Protein AF-0000000086678940 (afdb_homodimer)

Foldseek 3Di:
DDPVLLVQLLVQLLVCQQPAAAFLGLQVLLVSLQVLLVVLPFDWDAQQLHGKIKTKDALADWFEEEEEAERHWAQDQFDQPDPSHHHDRTGNLFCSSLQSSLLSSLSSVCSVPSLWFHGMYMYMHFGDFVVLCGVVSNVVSPVCNPRNQGQAYEYETAWAAEFLFKEAEAFFAEKKKWKKKKKFFKAKDFQVCVVRIGACVVLVVVLVVVLCVVAPCPPPPPLAKHKAWDDKDFDDDPGMGGGMMMTMMMIIGSDPVSNVVSLVVSQVSSQVSSVVSVGVDGMDMDGPHIAHTDTADVVLQVLLLVLLCVVRNPVRYYYDHHYHHDGSQCVSCVVVNHGYGYMYGYFDYPVRLVPQDDPDPVSSSVRDDTRPDSNRDGPNSSRSVSSSSSSNSSVRSRTGTNPPPPPDD/DDPVLLVQLLVQLLVCQQPAAAFLGLQVLLVSLQVLLVVLPFDWDAQQLHGKIKTKDALADWFEEEEEAERHWAQDQADQPDPSHHHDRTGNLFCSSLQSSLLSSLSSVCSVPSLWFHGMYMYMHFGDFVVLCGLVSNVVSPVCNPRNQGQAYEYETAWAAEFLFKEFEAFFAEKKKWKKKKKFFKAKDFQVCVVRIGACVVLVVVLVVVLCVVAPQPPPPPLQKHKAWDDKDFDDDPGMGGGMMMTMMMIIGSDPVSNVVSLVVSQVSSQVSSVVSVGVDGMDMDGPHIAHTDTADVVLQVLLLVLLCVQRNPVRYYYDHHYHHDGSQCVSCVVVNHGYGYMYGYFDYPVRLVPQDDPDDVSSSVRDDTRPDSNRDGPNSSRSVSSSSSSNSSVRSRTGTNPPPPPDD

Secondary structure (DSSP, 8-state):
--HHHHHHHHHHHHHHHHS---TT--HHHHHHHHHHHHHTT-EEEEEETTTEEEEEEEESSS-EEEEEEE---BS----S--TT---SS-B-TTSHHHHHHHHHHHHHHHHHTGGGEEEEEEEEEES-TTTT-HHHHHHHTTHHHHS---SEEEEEEEEEEETT-EEEESSEEEEEEEEEEEEEE-B-EETT-GGG-B-HHHHHHHHHHHHHHHS-SS--TTT-EEEEEEEEEE-S-TTEE-SEEEEEEEEEESSHHHHHHHHHHHHHHHHHHHHHHT-SSPPEEEEEEEEPPEE--HHHHHHHHHHHHHHH-GGGEEEE--EEEE-SGGGGGTTS-S-EEEEEEEEE-HHHHHHS--SSHHHHHTTSPPTT-TT----HHHHHHHHHHHHHHHHHHHSEE--------/--HHHHHHHHHHHHHHHHS---TT--HHHHHHHHHHHHHTT-EEEEEETTTEEEEEEEESSS-EEEEEEE---BS----S--TT---SS-B-TTSHHHHHHHHHHHHHHHHHTGGGEEEEEEEEEES-TTTT-HHHHHHHTTHHHHS---SEEEEEEEEEEETT-EEEESSEEEEEEEEEEEEEE-B-EETT-GGG-B-HHHHHHHHHHHHHHHS-SS--TTT-EEEEEEEEEE-SSTTEE-SEEEEEEEEEESSHHHHHHHHHHHHHHHHHHHHHHT-SSPPEEEEEEEEPPEE--HHHHHHHHHHHHHHH-GGGEEEE--EEEE-SGGGGGTTS-S-EEEEEEEEE-HHHHHHS--SSHHHHHTTSPPTT-TT----HHHHHHHHHHHHHHHHHHHSEE--------

Solvent-accessible surface area (backbone atoms only — not comparable to full-atom values): 39974 Å² total; per-residue (Å²): 130,58,79,65,56,53,48,57,28,48,51,47,23,47,53,40,31,42,55,39,26,42,59,85,54,25,58,68,52,30,50,54,52,42,51,52,34,38,76,37,64,24,55,62,45,69,60,41,34,60,46,7,26,41,25,39,41,77,42,66,76,66,41,31,40,30,41,47,28,38,50,30,25,39,86,35,55,51,64,59,79,51,96,55,56,24,85,53,61,27,17,42,25,64,38,24,35,50,39,38,22,16,50,44,42,26,46,34,53,49,54,74,40,52,81,46,37,27,8,31,42,37,41,31,38,36,26,17,48,90,68,41,47,14,52,61,34,24,51,73,63,30,48,46,73,75,73,46,70,39,64,28,38,37,38,66,40,66,39,60,40,52,39,61,29,36,33,42,42,71,51,46,39,26,4,12,35,40,30,39,42,35,38,37,36,28,33,44,39,50,54,74,41,65,89,69,39,37,66,19,60,65,56,52,23,50,44,52,52,50,51,45,69,76,35,44,84,71,58,56,78,79,78,48,50,50,62,41,75,7,22,37,42,24,48,86,40,32,61,32,31,25,42,37,23,38,39,25,23,31,39,29,13,68,39,63,68,52,39,52,50,50,53,50,51,52,52,51,52,48,50,50,51,40,60,75,69,62,41,80,47,80,61,48,76,41,76,77,36,64,34,53,35,25,53,34,31,68,69,64,33,48,44,28,48,51,34,43,28,73,72,65,34,63,91,33,48,39,81,41,77,60,38,73,46,68,51,30,68,38,60,74,22,64,83,74,69,22,43,31,33,66,37,33,28,16,19,29,36,68,68,59,55,69,69,28,59,57,96,46,73,70,48,25,46,71,54,45,62,36,72,60,31,44,48,38,65,61,32,63,66,56,21,40,52,41,46,16,49,47,52,39,36,33,52,53,56,64,32,40,71,43,73,79,76,73,69,81,124,130,59,79,63,58,53,48,57,27,49,50,47,24,46,55,39,32,42,56,41,26,42,59,86,55,26,59,67,52,32,50,53,52,42,50,50,35,38,76,34,63,26,55,61,46,69,60,41,34,60,46,6,27,40,24,39,40,77,42,66,74,64,41,31,41,31,40,47,29,39,49,28,24,37,88,35,55,52,63,60,79,51,96,56,54,25,85,53,62,28,17,42,26,65,38,23,34,49,39,39,21,16,50,44,41,27,48,33,52,50,52,75,41,52,80,46,38,26,8,29,41,36,41,33,38,36,26,18,47,90,67,39,46,15,51,60,35,24,50,73,64,31,47,48,73,74,73,46,69,40,64,27,38,37,38,67,41,66,38,59,40,51,40,63,29,36,34,40,42,71,52,47,40,25,4,12,36,41,31,38,42,36,39,40,37,28,35,42,39,49,54,74,41,64,90,68,39,36,65,19,59,64,54,52,24,50,44,53,52,49,49,45,68,77,36,44,84,70,60,55,79,78,75,49,52,49,63,41,74,6,20,36,43,25,48,86,40,34,60,32,31,23,43,38,24,37,38,23,24,30,39,27,13,68,40,63,66,52,39,52,50,49,54,50,50,52,53,50,52,48,49,49,52,41,58,76,68,61,41,80,47,80,61,48,77,42,76,78,36,64,33,54,37,24,55,34,31,67,68,63,34,49,43,30,49,50,33,43,28,73,72,64,33,63,90,32,47,38,82,41,77,60,38,73,45,70,51,30,67,36,59,74,24,64,82,74,69,22,42,32,33,66,37,34,27,16,19,29,35,71,68,58,55,69,70,28,59,58,95,45,72,70,48,26,46,72,53,46,60,36,73,63,31,44,48,38,66,62,32,62,66,56,21,42,52,39,45,16,49,47,50,38,37,34,51,54,55,66,31,40,72,46,72,80,74,71,69,80,124

Radius of gyration: 35.98 Å; Cα contacts (8 Å, |Δi|>4): 2062; chains: 2; bounding box: 59×134×80 Å

Nearest PDB structures (foldseek):
  6slf-assembly1_A  TM=8.882E-01  e=1.489E-43  Corynebacterium striatum
  1xmb-assembly1_A  TM=8.512E-01  e=3.843E-33  Arabidopsis thaliana
  4ewt-assembly1_D  TM=8.447E-01  e=2.244E-33  Staphylococcus aureus subsp. aureus COL
  4ewt-assembly1_B  TM=8.289E-01  e=4.073E-31  Staphylococcus aureus subsp. aureus COL
  2rb7-assembly1_B  TM=7.339E-01  e=3.175E-19  Oleidesulfovibrio alaskensis G20

Organism: NCBI:txid175570

Sequence (818 aa):
MTGSMSGDMLELYVDLHRHPELSGAEERTAARVGGALDRAGFAVTSRVGGHGVVGRLRNGDGPVVLLRAELDALPVRERTGLPYASTGPAMHACGHDLHLAALCGAAEALSRSRDRWRGTVVAVGQPAEETLTGAAAMLADGLYTRWGRPDAALAQHLGPFPAGWVAHARDTVTAGSAWLAVTVFGRGGHAGLPGAVSNPIPVAAAIVTRLGELFPAEPSTSDGVVLTIGAVRAGDRANVVADRATIRLTVRSLDSAALDRAVATVDAAVREICAAAGSPAEPEIVVTTRSAPGVNEPLAAERVRAAHVATFGAARVLPVPPSMATEDFPLFGADATVPTVYWAVGSVSAAAWTRAPGADFVEKLRSVPVNHSPEFAPDPVPTLRTATTAMLAGARALLDSLEETETPTMTGSMSGDMLELYVDLHRHPELSGAEERTAARVGGALDRAGFAVTSRVGGHGVVGRLRNGDGPVVLLRAELDALPVRERTGLPYASTGPAMHACGHDLHLAALCGAAEALSRSRDRWRGTVVAVGQPAEETLTGAAAMLADGLYTRWGRPDAALAQHLGPFPAGWVAHARDTVTAGSAWLAVTVFGRGGHAGLPGAVSNPIPVAAAIVTRLGELFPAEPSTSDGVVLTIGAVRAGDRANVVADRATIRLTVRSLDSAALDRAVATVDAAVREICAAAGSPAEPEIVVTTRSAPGVNEPLAAERVRAAHVATFGAARVLPVPPSMATEDFPLFGADATVPTVYWAVGSVSAAAWTRAPGADFVEKLRSVPVNHSPEFAPDPVPTLRTATTAMLAGARALLDSLEETETPT

InterPro domains:
  IPR002933 Peptidase M20 [PF01546] (66-352)
  IPR011650 Peptidase M20, dimerisation domain [PF07687] (175-274)
  IPR017439 Amidohydrolase [PIRSF005962] (9-343)
  IPR017439 Amidohydrolase [PTHR11014] (9-380)
  IPR017439 Amidohydrolase [TIGR01891] (11-334)
  IPR036264 Bacterial exopeptidase dimerisation domain [SSF55031] (176-286)

Structure (mmCIF, N/CA/C/O backbone):
data_AF-0000000086678940-model_v1
#
loop_
_entity.id
_entity.type
_entity.pdbx_description
1 polymer 'Hippurate hydrolase'
#
loop_
_atom_site.group_PDB
_atom_site.id
_atom_site.type_symbol
_atom_site.label_atom_id
_atom_site.label_alt_id
_atom_site.label_comp_id
_atom_site.label_asym_id
_atom_site.label_entity_id
_atom_site.label_seq_id
_atom_site.pdbx_PDB_ins_code
_atom_site.Cartn_x
_atom_site.Cartn_y
_atom_site.Cartn_z
_atom_site.occupancy
_atom_site.B_iso_or_equiv
_atom_site.auth_seq_id
_atom_site.auth_comp_id
_atom_site.auth_asym_id
_atom_site.auth_atom_id
_atom_site.pdbx_PDB_model_num
ATOM 1 N N . MET A 1 1 ? 16.484 -37.625 -32.375 1 43.75 1 MET A N 1
ATOM 2 C CA . MET A 1 1 ? 16.266 -36.219 -32.656 1 43.75 1 MET A CA 1
ATOM 3 C C . MET A 1 1 ? 17.297 -35.688 -33.656 1 43.75 1 MET A C 1
ATOM 5 O O . MET A 1 1 ? 18.5 -35.781 -33.438 1 43.75 1 MET A O 1
ATOM 9 N N . THR A 1 2 ? 16.828 -35.375 -34.781 1 45.16 2 THR A N 1
ATOM 10 C CA . THR A 1 2 ? 17.766 -34.969 -35.844 1 45.16 2 THR A CA 1
ATOM 11 C C . THR A 1 2 ? 18.438 -33.656 -35.5 1 45.16 2 THR A C 1
ATOM 13 O O . THR A 1 2 ? 17.922 -32.875 -34.719 1 45.16 2 THR A O 1
ATOM 16 N N . GLY A 1 3 ? 19.719 -33.562 -35.875 1 43.53 3 GLY A N 1
ATOM 17 C CA . GLY A 1 3 ? 20.594 -32.406 -35.719 1 43.53 3 GLY A CA 1
ATOM 18 C C . GLY A 1 3 ? 19.859 -31.094 -35.906 1 43.53 3 GLY A C 1
ATOM 19 O O . GLY A 1 3 ? 20.109 -30.156 -35.125 1 43.53 3 GLY A O 1
ATOM 20 N N . SER A 1 4 ? 18.938 -30.953 -36.844 1 44.16 4 SER A N 1
ATOM 21 C CA . SER A 1 4 ? 18.219 -29.734 -37.188 1 44.16 4 SER A CA 1
ATOM 22 C C . SER A 1 4 ? 17.188 -29.375 -36.125 1 44.16 4 SER A C 1
ATOM 24 O O . SER A 1 4 ? 17 -28.203 -35.812 1 44.16 4 SER A O 1
ATOM 26 N N . MET A 1 5 ? 16.438 -30.375 -35.562 1 53.38 5 MET A N 1
ATOM 27 C CA . MET A 1 5 ? 15.391 -30.141 -34.594 1 53.38 5 MET A CA 1
ATOM 28 C C . MET A 1 5 ? 15.961 -29.484 -33.312 1 53.38 5 MET A C 1
ATOM 30 O O . MET A 1 5 ? 15.359 -28.562 -32.781 1 53.38 5 MET A O 1
ATOM 34 N N . SER A 1 6 ? 17.141 -29.844 -33.25 1 66.12 6 SER A N 1
ATOM 35 C CA . SER A 1 6 ? 17.812 -29.344 -32.062 1 66.12 6 SER A CA 1
ATOM 36 C C . SER A 1 6 ? 18.141 -27.859 -32.188 1 66.12 6 SER A C 1
ATOM 38 O O . SER A 1 6 ? 17.953 -27.078 -31.266 1 66.12 6 SER A O 1
ATOM 40 N N . GLY A 1 7 ? 18.359 -27.484 -33.5 1 77.19 7 GLY A N 1
ATOM 41 C CA . GLY A 1 7 ? 18.75 -26.109 -33.688 1 77.19 7 GLY A CA 1
ATOM 42 C C . GLY A 1 7 ? 17.578 -25.141 -33.594 1 77.19 7 GLY A C 1
ATOM 43 O O . GLY A 1 7 ? 17.688 -24.094 -32.938 1 77.19 7 GLY A O 1
ATOM 44 N N . ASP A 1 8 ? 16.453 -25.547 -34.219 1 88.19 8 ASP A N 1
ATOM 45 C CA . ASP A 1 8 ? 15.266 -24.688 -34.219 1 88.19 8 ASP A CA 1
ATOM 46 C C . ASP A 1 8 ? 14.695 -24.547 -32.812 1 88.19 8 ASP A C 1
ATOM 48 O O . ASP A 1 8 ? 14.273 -23.453 -32.438 1 88.19 8 ASP A O 1
ATOM 52 N N . MET A 1 9 ? 14.742 -25.609 -32.125 1 93.25 9 MET A N 1
ATOM 53 C CA . MET A 1 9 ? 14.242 -25.578 -30.75 1 93.25 9 MET A CA 1
ATOM 54 C C . MET A 1 9 ? 15.117 -24.672 -29.875 1 93.25 9 MET A C 1
ATOM 56 O O . MET A 1 9 ? 14.602 -23.906 -29.062 1 93.25 9 MET A O 1
ATOM 60 N N . LEU A 1 10 ? 16.375 -24.812 -30.094 1 95.81 10 LEU A N 1
ATOM 61 C CA . LEU A 1 10 ? 17.312 -24.016 -29.312 1 95.81 10 LEU A CA 1
ATOM 62 C C . LEU A 1 10 ? 17.156 -22.531 -29.641 1 95.81 10 LEU A C 1
ATOM 64 O O . LEU A 1 10 ? 17.203 -21.672 -28.75 1 95.81 10 LEU A O 1
ATOM 68 N N . GLU A 1 11 ? 16.969 -22.25 -30.922 1 96.69 11 GLU A N 1
ATOM 69 C CA . GLU A 1 11 ? 16.75 -20.875 -31.344 1 96.69 11 GLU A CA 1
ATOM 70 C C . GLU A 1 11 ? 15.477 -20.297 -30.719 1 96.69 11 GLU A C 1
ATOM 72 O O . GLU A 1 11 ? 15.453 -19.156 -30.281 1 96.69 11 GLU A O 1
ATOM 77 N N . LEU A 1 12 ? 14.438 -21.062 -30.75 1 97.88 12 LEU A N 1
ATOM 78 C CA . LEU A 1 12 ? 13.188 -20.625 -30.141 1 97.88 12 LEU A CA 1
ATOM 79 C C . LEU A 1 12 ? 13.359 -20.375 -28.656 1 97.88 12 LEU A C 1
ATOM 81 O O . LEU A 1 12 ? 12.906 -19.359 -28.125 1 97.88 12 LEU A O 1
ATOM 85 N N . TYR A 1 13 ? 14.039 -21.281 -27.969 1 98 13 TYR A N 1
ATOM 86 C CA . TYR A 1 13 ? 14.305 -21.141 -26.531 1 98 13 TYR A CA 1
ATOM 87 C C . TYR A 1 13 ? 15.031 -19.828 -26.25 1 98 13 TYR A C 1
ATOM 89 O O . TYR A 1 13 ? 14.586 -19.047 -25.406 1 98 13 TYR A O 1
ATOM 97 N N . VAL A 1 14 ? 16.047 -19.641 -26.984 1 97.94 14 VAL A N 1
ATOM 98 C CA . VAL A 1 14 ? 16.875 -18.469 -26.75 1 97.94 14 VAL A CA 1
ATOM 99 C C . VAL A 1 14 ? 16.078 -17.203 -27.047 1 97.94 14 VAL A C 1
ATOM 101 O O . VAL A 1 14 ? 16.172 -16.234 -26.297 1 97.94 14 VAL A O 1
ATOM 104 N N . ASP A 1 15 ? 15.359 -17.234 -28.109 1 98.12 15 ASP A N 1
ATOM 105 C CA . ASP A 1 15 ? 14.539 -16.078 -28.469 1 98.12 15 ASP A CA 1
ATOM 106 C C . ASP A 1 15 ? 13.523 -15.758 -27.375 1 98.12 15 ASP A C 1
ATOM 108 O O . ASP A 1 15 ? 13.375 -14.594 -26.984 1 98.12 15 ASP A O 1
ATOM 112 N N . LEU A 1 16 ? 12.797 -16.766 -26.875 1 98.5 16 LEU A N 1
ATOM 113 C CA . LEU A 1 16 ? 11.789 -16.562 -25.828 1 98.5 16 LEU A CA 1
ATOM 114 C C . LEU A 1 16 ? 12.445 -16.109 -24.531 1 98.5 16 LEU A C 1
ATOM 116 O O . LEU A 1 16 ? 11.891 -15.273 -23.812 1 98.5 16 LEU A O 1
ATOM 120 N N . HIS A 1 17 ? 13.578 -16.672 -24.219 1 98.38 17 HIS A N 1
ATOM 121 C CA . HIS A 1 17 ? 14.305 -16.312 -23 1 98.38 17 HIS A CA 1
ATOM 122 C C . HIS A 1 17 ? 14.688 -14.836 -22.984 1 98.38 17 HIS A C 1
ATOM 124 O O . HIS A 1 17 ? 14.57 -14.164 -21.969 1 98.38 17 HIS A O 1
ATOM 130 N N . ARG A 1 18 ? 15.07 -14.359 -24.109 1 97.88 18 ARG A N 1
ATOM 131 C CA . ARG A 1 18 ? 15.539 -12.984 -24.266 1 97.88 18 ARG A CA 1
ATOM 132 C C . ARG A 1 18 ? 14.383 -12 -24.156 1 97.88 18 ARG A C 1
ATOM 134 O O . ARG A 1 18 ? 14.586 -10.828 -23.828 1 97.88 18 ARG A O 1
ATOM 141 N N . HIS A 1 19 ? 13.203 -12.477 -24.469 1 98.31 19 HIS A N 1
ATOM 142 C CA . HIS A 1 19 ? 12.062 -11.562 -24.578 1 98.31 19 HIS A CA 1
ATOM 143 C C . HIS A 1 19 ? 10.883 -12.047 -23.734 1 98.31 19 HIS A C 1
ATOM 145 O O . HIS A 1 19 ? 9.805 -12.297 -24.266 1 98.31 19 HIS A O 1
ATOM 151 N N . PRO A 1 20 ? 11.109 -12.094 -22.469 1 98.25 20 PRO A N 1
ATOM 152 C CA . PRO A 1 20 ? 10.039 -12.578 -21.594 1 98.25 20 PRO A CA 1
ATOM 153 C C . PRO A 1 20 ? 8.859 -11.609 -21.5 1 98.25 20 PRO A C 1
ATOM 155 O O . PRO A 1 20 ? 9.062 -10.391 -21.516 1 98.25 20 PRO A O 1
ATOM 158 N N . GLU A 1 21 ? 7.629 -12.133 -21.453 1 98.38 21 GLU A N 1
ATOM 159 C CA . GLU A 1 21 ? 6.41 -11.344 -21.266 1 98.38 21 GLU A CA 1
ATOM 160 C C . GLU A 1 21 ? 5.609 -11.844 -20.062 1 98.38 21 GLU A C 1
ATOM 162 O O . GLU A 1 21 ? 5.457 -13.047 -19.875 1 98.38 21 GLU A O 1
ATOM 167 N N . LEU A 1 22 ? 5.125 -10.93 -19.297 1 96.44 22 LEU A N 1
ATOM 168 C CA . LEU A 1 22 ? 4.414 -11.25 -18.062 1 96.44 22 LEU A CA 1
ATOM 169 C C . LEU A 1 22 ? 3.031 -11.812 -18.359 1 96.44 22 LEU A C 1
ATOM 171 O O . LEU A 1 22 ? 2.555 -11.734 -19.5 1 96.44 22 LEU A O 1
ATOM 175 N N . SER A 1 23 ? 2.416 -12.391 -17.312 1 96.19 23 SER A N 1
ATOM 176 C CA . SER A 1 23 ? 1.053 -12.906 -17.422 1 96.19 23 SER A CA 1
ATOM 177 C C . SER A 1 23 ? 0.101 -11.844 -17.953 1 96.19 23 SER A C 1
ATOM 179 O O . SER A 1 23 ? 0.079 -10.711 -17.469 1 96.19 23 SER A O 1
ATOM 181 N N . GLY A 1 24 ? -0.571 -12.234 -18.969 1 96.19 24 GLY A N 1
ATOM 182 C CA . GLY A 1 24 ? -1.558 -11.344 -19.562 1 96.19 24 GLY A CA 1
ATOM 183 C C . GLY A 1 24 ? -0.981 -10.438 -20.625 1 96.19 24 GLY A C 1
ATOM 184 O O . GLY A 1 24 ? -1.717 -9.703 -21.281 1 96.19 24 GLY A O 1
ATOM 185 N N . ALA A 1 25 ? 0.267 -10.516 -20.875 1 97.69 25 ALA A N 1
ATOM 186 C CA . ALA A 1 25 ? 0.913 -9.695 -21.891 1 97.69 25 ALA A CA 1
ATOM 187 C C . ALA A 1 25 ? 1.754 -10.547 -22.844 1 97.69 25 ALA A C 1
ATOM 189 O O . ALA A 1 25 ? 2.762 -10.078 -23.375 1 97.69 25 ALA A O 1
ATOM 190 N N . GLU A 1 26 ? 1.382 -11.766 -23.062 1 98.5 26 GLU A N 1
ATOM 191 C CA . GLU A 1 26 ? 2.221 -12.734 -23.75 1 98.5 26 GLU A CA 1
ATOM 192 C C . GLU A 1 26 ? 2.004 -12.672 -25.266 1 98.5 26 GLU A C 1
ATOM 194 O O . GLU A 1 26 ? 1.954 -13.711 -25.922 1 98.5 26 GLU A O 1
ATOM 199 N N . GLU A 1 27 ? 1.842 -11.531 -25.859 1 98.38 27 GLU A N 1
ATOM 200 C CA . GLU A 1 27 ? 1.496 -11.398 -27.266 1 98.38 27 GLU A CA 1
ATOM 201 C C . GLU A 1 27 ? 2.609 -11.93 -28.156 1 98.38 27 GLU A C 1
ATOM 203 O O . GLU A 1 27 ? 2.359 -12.75 -29.047 1 98.38 27 GLU A O 1
ATOM 208 N N . ARG A 1 28 ? 3.814 -11.477 -28 1 98.69 28 ARG A N 1
ATOM 209 C CA . ARG A 1 28 ? 4.938 -11.898 -28.828 1 98.69 28 ARG A CA 1
ATOM 210 C C . ARG A 1 28 ? 5.234 -13.383 -28.641 1 98.69 28 ARG A C 1
ATOM 212 O O . ARG A 1 28 ? 5.469 -14.102 -29.609 1 98.69 28 ARG A O 1
ATOM 219 N N . THR A 1 29 ? 5.277 -13.812 -27.375 1 98.75 29 THR A N 1
ATOM 220 C CA . THR A 1 29 ? 5.543 -15.219 -27.078 1 98.75 29 THR A CA 1
ATOM 221 C C . THR A 1 29 ? 4.52 -16.125 -27.766 1 98.75 29 THR A C 1
ATOM 223 O O . THR A 1 29 ? 4.887 -17.109 -28.406 1 98.75 29 THR A O 1
ATOM 226 N N . ALA A 1 30 ? 3.273 -15.742 -27.688 1 98.88 30 ALA A N 1
ATOM 227 C CA . ALA A 1 30 ? 2.201 -16.5 -28.328 1 98.88 30 ALA A CA 1
ATOM 228 C C . ALA A 1 30 ? 2.404 -16.594 -29.828 1 98.88 30 ALA A C 1
ATOM 230 O O . ALA A 1 30 ? 2.221 -17.641 -30.438 1 98.88 30 ALA A O 1
ATOM 231 N N . ALA A 1 31 ? 2.768 -15.477 -30.422 1 98.81 31 ALA A N 1
ATOM 232 C CA . ALA A 1 31 ? 2.979 -15.422 -31.875 1 98.81 31 ALA A CA 1
ATOM 233 C C . ALA A 1 31 ? 4.113 -16.344 -32.281 1 98.81 31 ALA A C 1
ATOM 235 O O . ALA A 1 31 ? 4.02 -17.031 -33.312 1 98.81 31 ALA A O 1
ATOM 236 N N . ARG A 1 32 ? 5.188 -16.328 -31.531 1 98.69 32 ARG A N 1
ATOM 237 C CA . ARG A 1 32 ? 6.34 -17.172 -31.844 1 98.69 32 ARG A CA 1
ATOM 238 C C . ARG A 1 32 ? 5.98 -18.641 -31.75 1 98.69 32 ARG A C 1
ATOM 240 O O . ARG A 1 32 ? 6.375 -19.438 -32.594 1 98.69 32 ARG A O 1
ATOM 247 N N . VAL A 1 33 ? 5.262 -19.031 -30.734 1 98.56 33 VAL A N 1
ATOM 248 C CA . VAL A 1 33 ? 4.863 -20.422 -30.531 1 98.56 33 VAL A CA 1
ATOM 249 C C . VAL A 1 33 ? 3.877 -20.844 -31.625 1 98.56 33 VAL A C 1
ATOM 251 O O . VAL A 1 33 ? 4.004 -21.922 -32.188 1 98.56 33 VAL A O 1
ATOM 254 N N . GLY A 1 34 ? 2.904 -19.969 -31.875 1 98.69 34 GLY A N 1
ATOM 255 C CA . GLY A 1 34 ? 1.979 -20.25 -32.969 1 98.69 34 GLY A CA 1
ATOM 256 C C . GLY A 1 34 ? 2.67 -20.453 -34.312 1 98.69 34 GLY A C 1
ATOM 257 O O . GLY A 1 34 ? 2.316 -21.359 -35.062 1 98.69 34 GLY A O 1
ATOM 258 N N . GLY A 1 35 ? 3.59 -19.562 -34.594 1 98.56 35 GLY A N 1
ATOM 259 C CA . GLY A 1 35 ? 4.359 -19.688 -35.844 1 98.56 35 GLY A CA 1
ATOM 260 C C . GLY A 1 35 ? 5.113 -21 -35.938 1 98.56 35 GLY A C 1
ATOM 261 O O . GLY A 1 35 ? 5.148 -21.625 -37 1 98.56 35 GLY A O 1
ATOM 262 N N . ALA A 1 36 ? 5.754 -21.406 -34.844 1 98.19 36 ALA A N 1
ATOM 263 C CA . ALA A 1 36 ? 6.492 -22.656 -34.812 1 98.19 36 ALA A CA 1
ATOM 264 C C . ALA A 1 36 ? 5.562 -23.844 -35.031 1 98.19 36 ALA A C 1
ATOM 266 O O . ALA A 1 36 ? 5.902 -24.766 -35.781 1 98.19 36 ALA A O 1
ATOM 267 N N . LEU A 1 37 ? 4.418 -23.875 -34.375 1 98.44 37 LEU A N 1
ATOM 268 C CA . LEU A 1 37 ? 3.445 -24.938 -34.531 1 98.44 37 LEU A CA 1
ATOM 269 C C . LEU A 1 37 ? 2.906 -24.969 -35.969 1 98.44 37 LEU A C 1
ATOM 271 O O . LEU A 1 37 ? 2.709 -26.047 -36.531 1 98.44 37 LEU A O 1
ATOM 275 N N . ASP A 1 38 ? 2.686 -23.797 -36.531 1 98.5 38 ASP A N 1
ATOM 276 C CA . ASP A 1 38 ? 2.221 -23.703 -37.906 1 98.5 38 ASP A CA 1
ATOM 277 C C . ASP A 1 38 ? 3.234 -24.312 -38.875 1 98.5 38 ASP A C 1
ATOM 279 O O . ASP A 1 38 ? 2.865 -25.078 -39.75 1 98.5 38 ASP A O 1
ATOM 283 N N . ARG A 1 39 ? 4.457 -23.984 -38.719 1 97.31 39 ARG A N 1
ATOM 284 C CA . ARG A 1 39 ? 5.52 -24.531 -39.562 1 97.31 39 ARG A CA 1
ATOM 285 C C . ARG A 1 39 ? 5.602 -26.047 -39.406 1 97.31 39 ARG A C 1
ATOM 287 O O . ARG A 1 39 ? 5.992 -26.734 -40.375 1 97.31 39 ARG A O 1
ATOM 294 N N . ALA A 1 40 ? 5.234 -26.516 -38.25 1 96.94 40 ALA A N 1
ATOM 295 C CA . ALA A 1 40 ? 5.262 -27.953 -38 1 96.94 40 ALA A CA 1
ATOM 296 C C . ALA A 1 40 ? 4.035 -28.625 -38.594 1 96.94 40 ALA A C 1
ATOM 298 O O . ALA A 1 40 ? 3.896 -29.859 -38.531 1 96.94 40 ALA A O 1
ATOM 299 N N . GLY A 1 41 ? 3.084 -27.859 -39.125 1 97.75 41 GLY A N 1
ATOM 300 C CA . GLY A 1 41 ? 1.962 -28.453 -39.844 1 97.75 41 GLY A CA 1
ATOM 301 C C . GLY A 1 41 ? 0.689 -28.5 -39 1 97.75 41 GLY A C 1
ATOM 302 O O . GLY A 1 41 ? -0.302 -29.094 -39.406 1 97.75 41 GLY A O 1
ATOM 303 N N . PHE A 1 42 ? 0.669 -27.906 -37.906 1 98.56 42 PHE A N 1
ATOM 304 C CA . PHE A 1 42 ? -0.524 -27.844 -37.062 1 98.56 42 PHE A CA 1
ATOM 305 C C . PHE A 1 42 ? -1.479 -26.766 -37.531 1 98.56 42 PHE A C 1
ATOM 307 O O . PHE A 1 42 ? -1.043 -25.719 -38.031 1 98.56 42 PHE A O 1
ATOM 314 N N . ALA A 1 43 ? -2.779 -27 -37.438 1 98.69 43 ALA A N 1
ATOM 315 C CA . ALA A 1 43 ? -3.773 -25.938 -37.562 1 98.69 43 ALA A CA 1
ATOM 316 C C . ALA A 1 43 ? -3.822 -25.062 -36.312 1 98.69 43 ALA A C 1
ATOM 318 O O . ALA A 1 43 ? -4.32 -25.5 -35.281 1 98.69 43 ALA A O 1
ATOM 319 N N . VAL A 1 44 ? -3.398 -23.828 -36.5 1 98.81 44 VAL A N 1
ATOM 320 C CA . VAL A 1 44 ? -3.123 -23.016 -35.312 1 98.81 44 VAL A CA 1
ATOM 321 C C . VAL A 1 44 ? -4.223 -21.969 -35.125 1 98.81 44 VAL A C 1
ATOM 323 O O . VAL A 1 44 ? -4.668 -21.359 -36.094 1 98.81 44 VAL A O 1
ATOM 326 N N . THR A 1 45 ? -4.723 -21.797 -33.969 1 98.81 45 THR A N 1
ATOM 327 C CA . THR A 1 45 ? -5.605 -20.703 -33.562 1 98.81 45 THR A CA 1
ATOM 328 C C . THR A 1 45 ? -5 -19.938 -32.375 1 98.81 45 THR A C 1
ATOM 330 O O . THR A 1 45 ? -4.609 -20.531 -31.375 1 98.81 45 THR A O 1
ATOM 333 N N . SER A 1 46 ? -4.902 -18.641 -32.5 1 98.5 46 SER A N 1
ATOM 334 C CA . SER A 1 46 ? -4.379 -17.766 -31.438 1 98.5 46 SER A CA 1
ATOM 335 C C . SER A 1 46 ? -5.504 -17.109 -30.656 1 98.5 46 SER A C 1
ATOM 337 O O . SER A 1 46 ? -6.68 -17.25 -31.016 1 98.5 46 SER A O 1
ATOM 339 N N . ARG A 1 47 ? -5.215 -16.438 -29.562 1 97.94 47 ARG A N 1
ATOM 340 C CA . ARG A 1 47 ? -6.121 -15.648 -28.734 1 97.94 47 ARG A CA 1
ATOM 341 C C . ARG A 1 47 ? -7.234 -16.516 -28.156 1 97.94 47 ARG A C 1
ATOM 343 O O . ARG A 1 47 ? -8.414 -16.188 -28.281 1 97.94 47 ARG A O 1
ATOM 350 N N . VAL A 1 48 ? -6.883 -17.688 -27.656 1 98.44 48 VAL A N 1
ATOM 351 C CA . VAL A 1 48 ? -7.797 -18.562 -26.938 1 98.44 48 VAL A CA 1
ATOM 352 C C . VAL A 1 48 ? -7.621 -18.375 -25.422 1 98.44 48 VAL A C 1
ATOM 354 O O . VAL A 1 48 ? -6.605 -18.781 -24.859 1 98.44 48 VAL A O 1
ATOM 357 N N . GLY A 1 49 ? -8.648 -17.797 -24.766 1 97.81 49 GLY A N 1
ATOM 358 C CA . GLY A 1 49 ? -8.516 -17.484 -23.359 1 97.81 49 GLY A CA 1
ATOM 359 C C . GLY A 1 49 ? -7.477 -16.406 -23.078 1 97.81 49 GLY A C 1
ATOM 360 O O . GLY A 1 49 ? -6.672 -16.547 -22.156 1 97.81 49 GLY A O 1
ATOM 361 N N . GLY A 1 50 ? -7.465 -15.391 -23.891 1 97.75 50 GLY A N 1
ATOM 362 C CA . GLY A 1 50 ? -6.426 -14.375 -23.859 1 97.75 50 GLY A CA 1
ATOM 363 C C . GLY A 1 50 ? -5.387 -14.547 -24.938 1 97.75 50 GLY A C 1
ATOM 364 O O . GLY A 1 50 ? -5.719 -14.57 -26.125 1 97.75 50 GLY A O 1
ATOM 365 N N . HIS A 1 51 ? -4.188 -14.789 -24.516 1 98.44 51 HIS A N 1
ATOM 366 C CA . HIS A 1 51 ? -3.109 -14.93 -25.484 1 98.44 51 HIS A CA 1
ATOM 367 C C . HIS A 1 51 ? -2.834 -16.406 -25.797 1 98.44 51 HIS A C 1
ATOM 369 O O . HIS A 1 51 ? -1.805 -16.734 -26.391 1 98.44 51 HIS A O 1
ATOM 375 N N . GLY A 1 52 ? -3.703 -17.328 -25.312 1 98.69 52 GLY A N 1
ATOM 376 C CA . GLY A 1 52 ? -3.484 -18.75 -25.516 1 98.69 52 GLY A CA 1
ATOM 377 C C . GLY A 1 52 ? -3.395 -19.141 -26.984 1 98.69 52 GLY A C 1
ATOM 378 O O . GLY A 1 52 ? -4.012 -18.5 -27.828 1 98.69 52 GLY A O 1
ATOM 379 N N . VAL A 1 53 ? -2.629 -20.156 -27.297 1 98.81 53 VAL A N 1
ATOM 380 C CA . VAL A 1 53 ? -2.445 -20.703 -28.641 1 98.81 53 VAL A CA 1
ATOM 381 C C . VAL A 1 53 ? -2.85 -22.188 -28.656 1 98.81 53 VAL A C 1
ATOM 383 O O . VAL A 1 53 ? -2.537 -22.922 -27.734 1 98.81 53 VAL A O 1
ATOM 386 N N . VAL A 1 54 ? -3.605 -22.578 -29.656 1 98.88 54 VAL A N 1
ATOM 387 C CA . VAL A 1 54 ? -3.971 -23.984 -29.828 1 98.88 54 VAL A CA 1
ATOM 388 C C . VAL A 1 54 ? -3.57 -24.453 -31.219 1 98.88 54 VAL A C 1
ATOM 390 O O . VAL A 1 54 ? -3.92 -23.812 -32.219 1 98.88 54 VAL A O 1
ATOM 393 N N . GLY A 1 55 ? -2.764 -25.453 -31.297 1 98.81 55 GLY A N 1
ATOM 394 C CA . GLY A 1 55 ? -2.439 -26.141 -32.531 1 98.81 55 GLY A CA 1
ATOM 395 C C . GLY A 1 55 ? -2.949 -27.578 -32.594 1 98.81 55 GLY A C 1
ATOM 396 O O . GLY A 1 55 ? -2.699 -28.359 -31.656 1 98.81 55 GLY A O 1
ATOM 397 N N . ARG A 1 56 ? -3.611 -27.891 -33.625 1 98.75 56 ARG A N 1
ATOM 398 C CA . ARG A 1 56 ? -4.16 -29.234 -33.75 1 98.75 56 ARG A CA 1
ATOM 399 C C . ARG A 1 56 ? -3.578 -29.953 -34.938 1 98.75 56 ARG A C 1
ATOM 401 O O . ARG A 1 56 ? -3.459 -29.375 -36.031 1 98.75 56 ARG A O 1
ATOM 408 N N . LEU A 1 57 ? -3.148 -31.172 -34.781 1 98.5 57 LEU A N 1
ATOM 409 C CA . LEU A 1 57 ? -2.697 -32.062 -35.844 1 98.5 57 LEU A CA 1
ATOM 410 C C . LEU A 1 57 ? -3.477 -33.375 -35.812 1 98.5 57 LEU A C 1
ATOM 412 O O . LEU A 1 57 ? -3.328 -34.188 -34.875 1 98.5 57 LEU A O 1
ATOM 416 N N . ARG A 1 58 ? -4.254 -33.625 -36.781 1 97.75 58 ARG A N 1
ATOM 417 C CA . ARG A 1 58 ? -5.008 -34.844 -36.906 1 97.75 58 ARG A CA 1
ATOM 418 C C . ARG A 1 58 ? -4.234 -35.875 -37.75 1 97.75 58 ARG A C 1
ATOM 420 O O . ARG A 1 58 ? -3.67 -35.531 -38.781 1 97.75 58 ARG A O 1
ATOM 427 N N . ASN A 1 59 ? -4.129 -37.062 -37.281 1 97.62 59 ASN A N 1
ATOM 428 C CA . ASN A 1 59 ? -3.457 -38.156 -37.969 1 97.62 59 ASN A CA 1
ATOM 429 C C . ASN A 1 59 ? -4.297 -39.438 -37.938 1 97.62 59 ASN A C 1
ATOM 431 O O . ASN A 1 59 ? -3.826 -40.469 -37.469 1 97.62 59 ASN A O 1
ATOM 435 N N . GLY A 1 60 ? -5.555 -39.281 -38.375 1 95.62 60 GLY A N 1
ATOM 436 C CA . GLY A 1 60 ? -6.469 -40.406 -38.438 1 95.62 60 GLY A CA 1
ATOM 437 C C . GLY A 1 60 ? -7.324 -40.531 -37.188 1 95.62 60 GLY A C 1
ATOM 438 O O . GLY A 1 60 ? -7.395 -39.594 -36.375 1 95.62 60 GLY A O 1
ATOM 439 N N . ASP A 1 61 ? -8.094 -41.688 -37.094 1 95.06 61 ASP A N 1
ATOM 440 C CA . ASP A 1 61 ? -8.93 -41.938 -35.938 1 95.06 61 ASP A CA 1
ATOM 441 C C . ASP A 1 61 ? -8.078 -42.375 -34.75 1 95.06 61 ASP A C 1
ATOM 443 O O . ASP A 1 61 ? -6.961 -42.844 -34.906 1 95.06 61 ASP A O 1
ATOM 447 N N . GLY A 1 62 ? -8.594 -42.125 -33.594 1 95.69 62 GLY A N 1
ATOM 448 C CA . GLY A 1 62 ? -7.855 -42.5 -32.406 1 95.69 62 GLY A CA 1
ATOM 449 C C . GLY A 1 62 ? -7.961 -41.5 -31.281 1 95.69 62 GLY A C 1
ATOM 450 O O . GLY A 1 62 ? -8.805 -40.594 -31.328 1 95.69 62 GLY A O 1
ATOM 451 N N . PRO A 1 63 ? -7.121 -41.688 -30.344 1 97.31 63 PRO A N 1
ATOM 452 C CA . PRO A 1 63 ? -7.203 -40.812 -29.172 1 97.31 63 PRO A CA 1
ATOM 453 C C . PRO A 1 63 ? -6.77 -39.406 -29.453 1 97.31 63 PRO A C 1
ATOM 455 O O . PRO A 1 63 ? -6.012 -39.156 -30.391 1 97.31 63 PRO A O 1
ATOM 458 N N . VAL A 1 64 ? -7.281 -38.469 -28.672 1 97.38 64 VAL A N 1
ATOM 459 C CA . VAL A 1 64 ? -6.863 -37.062 -28.656 1 97.38 64 VAL A CA 1
ATOM 460 C C . VAL A 1 64 ? -5.977 -36.812 -27.453 1 97.38 64 VAL A C 1
ATOM 462 O O . VAL A 1 64 ? -6.387 -37.031 -26.312 1 97.38 64 VAL A O 1
ATOM 465 N N . VAL A 1 65 ? -4.773 -36.438 -27.656 1 98.38 65 VAL A N 1
ATOM 466 C CA . VAL A 1 65 ? -3.836 -36.125 -26.578 1 98.38 65 VAL A CA 1
ATOM 467 C C . VAL A 1 65 ? -3.484 -34.656 -26.594 1 98.38 65 VAL A C 1
ATOM 469 O O . VAL A 1 65 ? -3.061 -34.125 -27.625 1 98.38 65 VAL A O 1
ATOM 472 N N . LEU A 1 66 ? -3.734 -33.969 -25.469 1 98.75 66 LEU A N 1
ATOM 473 C CA . LEU A 1 66 ? -3.391 -32.562 -25.312 1 98.75 66 LEU A CA 1
ATOM 474 C C . LEU A 1 66 ? -2.018 -32.406 -24.672 1 98.75 66 LEU A C 1
ATOM 476 O O . LEU A 1 66 ? -1.71 -33.094 -23.672 1 98.75 66 LEU A O 1
ATOM 480 N N . LEU A 1 67 ? -1.132 -31.641 -25.25 1 98.88 67 LEU A N 1
ATOM 481 C CA . LEU A 1 67 ? 0.189 -31.297 -24.734 1 98.88 67 LEU A CA 1
ATOM 482 C C . LEU A 1 67 ? 0.254 -29.812 -24.359 1 98.88 67 LEU A C 1
ATOM 484 O O . LEU A 1 67 ? 0.045 -28.953 -25.219 1 98.88 67 LEU A O 1
ATOM 488 N N . ARG A 1 68 ? 0.604 -29.5 -23.078 1 98.81 68 ARG A N 1
ATOM 489 C CA . ARG A 1 68 ? 0.494 -28.125 -22.609 1 98.81 68 ARG A CA 1
ATOM 490 C C . ARG A 1 68 ? 1.855 -27.578 -22.188 1 98.81 68 ARG A C 1
ATOM 492 O O . ARG A 1 68 ? 2.633 -28.281 -21.531 1 98.81 68 ARG A O 1
ATOM 499 N N . ALA A 1 69 ? 2.182 -26.391 -22.547 1 98.81 69 ALA A N 1
ATOM 500 C CA . ALA A 1 69 ? 3.25 -25.547 -22.016 1 98.81 69 ALA A CA 1
ATOM 501 C C . ALA A 1 69 ? 2.744 -24.141 -21.719 1 98.81 69 ALA A C 1
ATOM 503 O O . ALA A 1 69 ? 1.648 -23.766 -22.141 1 98.81 69 ALA A O 1
ATOM 504 N N . GLU A 1 70 ? 3.465 -23.359 -20.969 1 98.5 70 GLU A N 1
ATOM 505 C CA . GLU A 1 70 ? 2.988 -22.078 -20.484 1 98.5 70 GLU A CA 1
ATOM 506 C C . GLU A 1 70 ? 3.693 -20.922 -21.188 1 98.5 70 GLU A C 1
ATOM 508 O O . GLU A 1 70 ? 4.891 -21 -21.469 1 98.5 70 GLU A O 1
ATOM 513 N N . LEU A 1 71 ? 3.027 -19.828 -21.375 1 98.75 71 LEU A N 1
ATOM 514 C CA . LEU A 1 71 ? 3.529 -18.719 -22.188 1 98.75 71 LEU A CA 1
ATOM 515 C C . LEU A 1 71 ? 4.246 -17.688 -21.312 1 98.75 71 LEU A C 1
ATOM 517 O O . LEU A 1 71 ? 5.16 -17 -21.781 1 98.75 71 LEU A O 1
ATOM 521 N N . ASP A 1 72 ? 3.832 -17.594 -20.078 1 98 72 ASP A N 1
ATOM 522 C CA . ASP A 1 72 ? 4.129 -16.359 -19.344 1 98 72 ASP A CA 1
ATOM 523 C C . ASP A 1 72 ? 5.465 -16.469 -18.609 1 98 72 ASP A C 1
ATOM 525 O O . ASP A 1 72 ? 5.984 -17.562 -18.422 1 98 72 ASP A O 1
ATOM 529 N N . ALA A 1 73 ? 6.016 -15.25 -18.344 1 97.19 73 ALA A N 1
ATOM 530 C CA . ALA A 1 73 ? 7.223 -15.094 -17.531 1 97.19 73 ALA A CA 1
ATOM 531 C C . ALA A 1 73 ? 6.898 -14.508 -16.156 1 97.19 73 ALA A C 1
ATOM 533 O O . ALA A 1 73 ? 5.738 -14.492 -15.742 1 97.19 73 ALA A O 1
ATOM 534 N N . LEU A 1 74 ? 7.965 -14.297 -15.406 1 92.88 74 LEU A N 1
ATOM 535 C CA . LEU A 1 74 ? 7.844 -13.781 -14.047 1 92.88 74 LEU A CA 1
ATOM 536 C C . LEU A 1 74 ? 8.445 -12.383 -13.945 1 92.88 74 LEU A C 1
ATOM 538 O O . LEU A 1 74 ? 9.383 -12.047 -14.672 1 92.88 74 LEU A O 1
ATOM 542 N N . PRO A 1 75 ? 7.93 -11.539 -13.086 1 89.19 75 PRO A N 1
ATOM 543 C CA . PRO A 1 75 ? 8.547 -10.234 -12.828 1 89.19 75 PRO A CA 1
ATOM 544 C C . PRO A 1 75 ? 9.812 -10.328 -11.984 1 89.19 75 PRO A C 1
ATOM 546 O O . PRO A 1 75 ? 9.852 -9.812 -10.867 1 89.19 75 PRO A O 1
ATOM 549 N N . VAL A 1 76 ? 10.781 -10.914 -12.469 1 87.38 76 VAL A N 1
ATOM 550 C CA . VAL A 1 76 ? 12.094 -11.117 -11.859 1 87.38 76 VAL A CA 1
ATOM 551 C C . VAL A 1 76 ? 13.18 -10.547 -12.766 1 87.38 76 VAL A C 1
ATOM 553 O O . VAL A 1 76 ? 13.195 -10.805 -13.977 1 87.38 76 VAL A O 1
ATOM 556 N N . ARG A 1 77 ? 14.047 -9.734 -12.18 1 91.12 77 ARG A N 1
ATOM 557 C CA . ARG A 1 77 ? 15.219 -9.281 -12.922 1 91.12 77 ARG A CA 1
ATOM 558 C C . ARG A 1 77 ? 16.281 -10.383 -12.992 1 91.12 77 ARG A C 1
ATOM 560 O O . ARG A 1 77 ? 16.781 -10.828 -11.961 1 91.12 77 ARG A O 1
ATOM 567 N N . GLU A 1 78 ? 16.703 -10.75 -14.195 1 94.38 78 GLU A N 1
ATOM 568 C CA . GLU A 1 78 ? 17.594 -11.891 -14.391 1 94.38 78 GLU A CA 1
ATOM 569 C C . GLU A 1 78 ? 19.031 -11.539 -13.992 1 94.38 78 GLU A C 1
ATOM 571 O O . GLU A 1 78 ? 19.531 -10.461 -14.328 1 94.38 78 GLU A O 1
ATOM 576 N N . ARG A 1 79 ? 19.688 -12.477 -13.219 1 93.69 79 ARG A N 1
ATOM 577 C CA . ARG A 1 79 ? 21.078 -12.312 -12.773 1 93.69 79 ARG A CA 1
ATOM 578 C C . ARG A 1 79 ? 21.906 -13.555 -13.078 1 93.69 79 ARG A C 1
ATOM 580 O O . ARG A 1 79 ? 22.734 -13.977 -12.266 1 93.69 79 ARG A O 1
ATOM 587 N N . THR A 1 80 ? 21.656 -14.242 -14.164 1 94.25 80 THR A N 1
ATOM 588 C CA . THR A 1 80 ? 22.312 -15.5 -14.492 1 94.25 80 THR A CA 1
ATOM 589 C C . THR A 1 80 ? 23.672 -15.25 -15.141 1 94.25 80 THR A C 1
ATOM 591 O O . THR A 1 80 ? 24.547 -16.109 -15.117 1 94.25 80 THR A O 1
ATOM 594 N N . GLY A 1 81 ? 23.766 -14.094 -15.828 1 94.44 81 GLY A N 1
ATOM 595 C CA . GLY A 1 81 ? 24.969 -13.797 -16.578 1 94.44 81 GLY A CA 1
ATOM 596 C C . GLY A 1 81 ? 25.031 -14.516 -17.922 1 94.44 81 GLY A C 1
ATOM 597 O O . GLY A 1 81 ? 26.016 -14.391 -18.641 1 94.44 81 GLY A O 1
ATOM 598 N N . LEU A 1 82 ? 24.047 -15.203 -18.312 1 95.69 82 LEU A N 1
ATOM 599 C CA . LEU A 1 82 ? 24 -15.891 -19.594 1 95.69 82 LEU A CA 1
ATOM 600 C C . LEU A 1 82 ? 24.094 -14.898 -20.75 1 95.69 82 LEU A C 1
ATOM 602 O O . LEU A 1 82 ? 23.641 -13.758 -20.641 1 95.69 82 LEU A O 1
ATOM 606 N N . PRO A 1 83 ? 24.656 -15.367 -21.859 1 95.75 83 PRO A N 1
ATOM 607 C CA . PRO A 1 83 ? 24.766 -14.469 -23 1 95.75 83 PRO A CA 1
ATOM 608 C C . PRO A 1 83 ? 23.406 -14.078 -23.578 1 95.75 83 PRO A C 1
ATOM 610 O O . PRO A 1 83 ? 23.297 -13.07 -24.281 1 95.75 83 PRO A O 1
ATOM 613 N N . TYR A 1 84 ? 22.375 -14.812 -23.312 1 96.88 84 TYR A N 1
ATOM 614 C CA . TYR A 1 84 ? 21.047 -14.523 -23.844 1 96.88 84 TYR A CA 1
ATOM 615 C C . TYR A 1 84 ? 20.094 -14.133 -22.719 1 96.88 84 TYR A C 1
ATOM 617 O O . TYR A 1 84 ? 18.875 -14.305 -22.828 1 96.88 84 TYR A O 1
ATOM 625 N N . ALA A 1 85 ? 20.641 -13.648 -21.641 1 97.38 85 ALA A N 1
ATOM 626 C CA . ALA A 1 85 ? 19.828 -13.211 -20.5 1 97.38 85 ALA A CA 1
ATOM 627 C C . ALA A 1 85 ? 18.922 -12.055 -20.891 1 97.38 85 ALA A C 1
ATOM 629 O O . ALA A 1 85 ? 19.297 -11.195 -21.703 1 97.38 85 ALA A O 1
ATOM 630 N N . SER A 1 86 ? 17.688 -12.117 -20.359 1 97.44 86 SER A N 1
ATOM 631 C CA . SER A 1 86 ? 16.812 -10.961 -20.531 1 97.44 86 SER A CA 1
ATOM 632 C C . SER A 1 86 ? 17.375 -9.734 -19.812 1 97.44 86 SER A C 1
ATOM 634 O O . SER A 1 86 ? 18.016 -9.867 -18.766 1 97.44 86 SER A O 1
ATOM 636 N N . THR A 1 87 ? 17.078 -8.484 -20.266 1 94.12 87 THR A N 1
ATOM 637 C CA . THR A 1 87 ? 17.625 -7.27 -19.672 1 94.12 87 THR A CA 1
ATOM 638 C C . THR A 1 87 ? 16.531 -6.465 -18.969 1 94.12 87 THR A C 1
ATOM 640 O O . THR A 1 87 ? 16.828 -5.523 -18.234 1 94.12 87 THR A O 1
ATOM 643 N N . GLY A 1 88 ? 15.359 -6.77 -19.156 1 93.38 88 GLY A N 1
ATOM 644 C CA . GLY A 1 88 ? 14.258 -6.039 -18.547 1 93.38 88 GLY A CA 1
ATOM 645 C C . GLY A 1 88 ? 13.852 -6.586 -17.188 1 93.38 88 GLY A C 1
ATOM 646 O O . GLY A 1 88 ? 14.602 -7.355 -16.578 1 93.38 88 GLY A O 1
ATOM 647 N N . PRO A 1 89 ? 12.734 -6.191 -16.641 1 92.88 89 PRO A N 1
ATOM 648 C CA . PRO A 1 89 ? 12.281 -6.551 -15.297 1 92.88 89 PRO A CA 1
ATOM 649 C C . PRO A 1 89 ? 11.617 -7.926 -15.25 1 92.88 89 PRO A C 1
ATOM 651 O O . PRO A 1 89 ? 11.109 -8.328 -14.195 1 92.88 89 PRO A O 1
ATOM 654 N N . ALA A 1 90 ? 11.617 -8.609 -16.422 1 95.38 90 ALA A N 1
ATOM 655 C CA . ALA A 1 90 ? 10.961 -9.914 -16.469 1 95.38 90 ALA A CA 1
ATOM 656 C C . ALA A 1 90 ? 11.938 -11 -16.891 1 95.38 90 ALA A C 1
ATOM 658 O O . ALA A 1 90 ? 12.945 -10.719 -17.547 1 95.38 90 ALA A O 1
ATOM 659 N N . MET A 1 91 ? 11.609 -12.203 -16.469 1 96.25 91 MET A N 1
ATOM 660 C CA . MET A 1 91 ? 12.461 -13.359 -16.766 1 96.25 91 MET A CA 1
ATOM 661 C C . MET A 1 91 ? 11.633 -14.641 -16.828 1 96.25 91 MET A C 1
ATOM 663 O O . MET A 1 91 ? 10.688 -14.82 -16.062 1 96.25 91 MET A O 1
ATOM 667 N N . HIS A 1 92 ? 12.016 -15.492 -17.719 1 97.25 92 HIS A N 1
ATOM 668 C CA . HIS A 1 92 ? 11.469 -16.844 -17.688 1 97.25 92 HIS A CA 1
ATOM 669 C C . HIS A 1 92 ? 12.156 -17.688 -16.609 1 97.25 92 HIS A C 1
ATOM 671 O O . HIS A 1 92 ? 12.727 -18.734 -16.922 1 97.25 92 HIS A O 1
ATOM 677 N N . ALA A 1 93 ? 11.953 -17.281 -15.422 1 94.06 93 ALA A N 1
ATOM 678 C CA . ALA A 1 93 ? 12.633 -17.906 -14.281 1 94.06 93 ALA A CA 1
ATOM 679 C C . ALA A 1 93 ? 11.945 -19.203 -13.875 1 94.06 93 ALA A C 1
ATOM 681 O O . ALA A 1 93 ? 12.422 -19.906 -12.984 1 94.06 93 ALA A O 1
ATOM 682 N N . CYS A 1 94 ? 10.859 -19.594 -14.531 1 94.56 94 CYS A N 1
ATOM 683 C CA . CYS A 1 94 ? 10.141 -20.812 -14.211 1 94.56 94 CYS A CA 1
ATOM 684 C C . CYS A 1 94 ? 10.367 -21.875 -15.273 1 94.56 94 CYS A C 1
ATOM 686 O O . CYS A 1 94 ? 9.875 -23 -15.148 1 94.56 94 CYS A O 1
ATOM 688 N N . GLY A 1 95 ? 11 -21.5 -16.406 1 97.25 95 GLY A N 1
ATOM 689 C CA . GLY A 1 95 ? 11.344 -22.469 -17.422 1 97.25 95 GLY A CA 1
ATOM 690 C C . GLY A 1 95 ? 10.305 -22.562 -18.531 1 97.25 95 GLY A C 1
ATOM 691 O O . GLY A 1 95 ? 10.398 -23.438 -19.406 1 97.25 95 GLY A O 1
ATOM 692 N N . HIS A 1 96 ? 9.328 -21.625 -18.547 1 98.62 96 HIS A N 1
ATOM 693 C CA . HIS A 1 96 ? 8.25 -21.719 -19.531 1 98.62 96 HIS A CA 1
ATOM 694 C C . HIS A 1 96 ? 8.789 -21.609 -20.953 1 98.62 96 HIS A C 1
ATOM 696 O O . HIS A 1 96 ? 8.25 -22.219 -21.875 1 98.62 96 HIS A O 1
ATOM 702 N N . ASP A 1 97 ? 9.852 -20.828 -21.109 1 98.56 97 ASP A N 1
ATOM 703 C CA . ASP A 1 97 ? 10.5 -20.703 -22.406 1 98.56 97 ASP A CA 1
ATOM 704 C C . ASP A 1 97 ? 10.992 -22.062 -22.906 1 98.56 97 ASP A C 1
ATOM 706 O O . ASP A 1 97 ? 10.75 -22.453 -24.047 1 98.56 97 ASP A O 1
ATOM 710 N N . LEU A 1 98 ? 11.594 -22.812 -22.047 1 98.31 98 LEU A N 1
ATOM 711 C CA . LEU A 1 98 ? 12.094 -24.125 -22.422 1 98.31 98 LEU A CA 1
ATOM 712 C C . LEU A 1 98 ? 10.945 -25.125 -22.609 1 98.31 98 LEU A C 1
ATOM 714 O O . LEU A 1 98 ? 10.984 -25.953 -23.5 1 98.31 98 LEU A O 1
ATOM 718 N N . HIS A 1 99 ? 9.906 -25.062 -21.75 1 98.75 99 HIS A N 1
ATOM 719 C CA . HIS A 1 99 ? 8.727 -25.891 -21.938 1 98.75 99 HIS A CA 1
ATOM 720 C C . HIS A 1 99 ? 8.133 -25.703 -23.328 1 98.75 99 HIS A C 1
ATOM 722 O O . HIS A 1 99 ? 7.773 -26.672 -24 1 98.75 99 HIS A O 1
ATOM 728 N N . LEU A 1 100 ? 8.047 -24.438 -23.719 1 98.81 100 LEU A N 1
ATOM 729 C CA . LEU A 1 100 ? 7.453 -24.078 -25 1 98.81 100 LEU A CA 1
ATOM 730 C C . LEU A 1 100 ? 8.305 -24.609 -26.156 1 98.81 100 LEU A C 1
ATOM 732 O O . LEU A 1 100 ? 7.777 -25.156 -27.125 1 98.81 100 LEU A O 1
ATOM 736 N N . ALA A 1 101 ? 9.57 -24.391 -26.047 1 98.56 101 ALA A N 1
ATOM 737 C CA . ALA A 1 101 ? 10.461 -24.891 -27.094 1 98.56 101 ALA A CA 1
ATOM 738 C C . ALA A 1 101 ? 10.359 -26.422 -27.219 1 98.56 101 ALA A C 1
ATOM 740 O O . ALA A 1 101 ? 10.328 -26.953 -28.312 1 98.56 101 ALA A O 1
ATOM 741 N N . ALA A 1 102 ? 10.32 -27.078 -26.094 1 98.44 102 ALA A N 1
ATOM 742 C CA . ALA A 1 102 ? 10.195 -28.531 -26.078 1 98.44 102 ALA A CA 1
ATOM 743 C C . ALA A 1 102 ? 8.867 -28.969 -26.703 1 98.44 102 ALA A C 1
ATOM 745 O O . ALA A 1 102 ? 8.812 -29.969 -27.422 1 98.44 102 ALA A O 1
ATOM 746 N N . LEU A 1 103 ? 7.797 -28.281 -26.359 1 98.62 103 LEU A N 1
ATOM 747 C CA . LEU A 1 103 ? 6.488 -28.562 -26.938 1 98.62 103 LEU A CA 1
ATOM 748 C C . LEU A 1 103 ? 6.543 -28.484 -28.469 1 98.62 103 LEU A C 1
ATOM 750 O O . LEU A 1 103 ? 6.055 -29.375 -29.156 1 98.62 103 LEU A O 1
ATOM 754 N N . CYS A 1 104 ? 7.129 -27.406 -28.984 1 98.44 104 CYS A N 1
ATOM 755 C CA . CYS A 1 104 ? 7.215 -27.219 -30.422 1 98.44 104 CYS A CA 1
ATOM 756 C C . CYS A 1 104 ? 8.094 -28.281 -31.062 1 98.44 104 CYS A C 1
ATOM 758 O O . CYS A 1 104 ? 7.797 -28.75 -32.156 1 98.44 104 CYS A O 1
ATOM 760 N N . GLY A 1 105 ? 9.164 -28.625 -30.406 1 97.75 105 GLY A N 1
ATOM 761 C CA . GLY A 1 105 ? 9.984 -29.734 -30.891 1 97.75 105 GLY A CA 1
ATOM 762 C C . GLY A 1 105 ? 9.242 -31.047 -30.969 1 97.75 105 GLY A C 1
ATOM 763 O O . GLY A 1 105 ? 9.352 -31.766 -31.969 1 97.75 105 GLY A O 1
ATOM 764 N N . ALA A 1 106 ? 8.539 -31.406 -29.906 1 97.88 106 ALA A N 1
ATOM 765 C CA . ALA A 1 106 ? 7.742 -32.625 -29.906 1 97.88 106 ALA A CA 1
ATOM 766 C C . ALA A 1 106 ? 6.688 -32.594 -31 1 97.88 106 ALA A C 1
ATOM 768 O O . ALA A 1 106 ? 6.449 -33.594 -31.672 1 97.88 106 ALA A O 1
ATOM 769 N N . ALA A 1 107 ? 6.051 -31.438 -31.188 1 97.75 107 ALA A N 1
ATOM 770 C CA . ALA A 1 107 ? 5.047 -31.266 -32.25 1 97.75 107 ALA A CA 1
ATOM 771 C C . ALA A 1 107 ? 5.641 -31.531 -33.625 1 97.75 107 ALA A C 1
ATOM 773 O O . ALA A 1 107 ? 5.043 -32.219 -34.438 1 97.75 107 ALA A O 1
ATOM 774 N N . GLU A 1 108 ? 6.746 -30.938 -33.875 1 97.38 108 GLU A N 1
ATOM 775 C CA . GLU A 1 108 ? 7.418 -31.156 -35.156 1 97.38 108 GLU A CA 1
ATOM 776 C C . GLU A 1 108 ? 7.742 -32.625 -35.375 1 97.38 108 GLU A C 1
ATOM 778 O O . GLU A 1 108 ? 7.547 -33.156 -36.469 1 97.38 108 GLU A O 1
ATOM 783 N N . ALA A 1 109 ? 8.289 -33.25 -34.344 1 96.88 109 ALA A N 1
ATOM 784 C CA . ALA A 1 109 ? 8.641 -34.656 -34.438 1 96.88 109 ALA A CA 1
ATOM 785 C C . ALA A 1 109 ? 7.406 -35.531 -34.75 1 96.88 109 ALA A C 1
ATOM 787 O O . ALA A 1 109 ? 7.473 -36.469 -35.531 1 96.88 109 ALA A O 1
ATOM 788 N N . LEU A 1 110 ? 6.324 -35.219 -34.094 1 97.31 110 LEU A N 1
ATOM 789 C CA . LEU A 1 110 ? 5.082 -35.938 -34.344 1 97.31 110 LEU A CA 1
ATOM 790 C C . LEU A 1 110 ? 4.609 -35.719 -35.781 1 97.31 110 LEU A C 1
ATOM 792 O O . LEU A 1 110 ? 4.145 -36.688 -36.438 1 97.31 110 LEU A O 1
ATOM 796 N N . SER A 1 111 ? 4.699 -34.531 -36.25 1 97.31 111 SER A N 1
ATOM 797 C CA . SER A 1 111 ? 4.305 -34.188 -37.625 1 97.31 111 SER A CA 1
ATOM 798 C C . SER A 1 111 ? 5.16 -34.938 -38.625 1 97.31 111 SER A C 1
ATOM 800 O O . SER A 1 111 ? 4.656 -35.406 -39.656 1 97.31 111 SER A O 1
ATOM 802 N N . ARG A 1 112 ? 6.375 -35.156 -38.344 1 95.88 112 ARG A N 1
ATOM 803 C CA . ARG A 1 112 ? 7.305 -35.812 -39.25 1 95.88 112 ARG A CA 1
ATOM 804 C C . ARG A 1 112 ? 7.16 -37.312 -39.219 1 95.88 112 ARG A C 1
ATOM 806 O O . ARG A 1 112 ? 7.645 -38.031 -40.094 1 95.88 112 ARG A O 1
ATOM 813 N N . SER A 1 113 ? 6.523 -37.781 -38.188 1 95.75 113 SER A N 1
ATOM 814 C CA . SER A 1 113 ? 6.43 -39.219 -38.031 1 95.75 113 SER A CA 1
ATOM 815 C C . SER A 1 113 ? 4.977 -39.688 -38.094 1 95.75 113 SER A C 1
ATOM 817 O O . SER A 1 113 ? 4.578 -40.594 -37.312 1 95.75 113 SER A O 1
ATOM 819 N N . ARG A 1 114 ? 4.172 -39.156 -38.875 1 95.44 114 ARG A N 1
ATOM 820 C CA . ARG A 1 114 ? 2.744 -39.438 -38.938 1 95.44 114 ARG A CA 1
ATOM 821 C C . ARG A 1 114 ? 2.5 -40.906 -39.312 1 95.44 114 ARG A C 1
ATOM 823 O O . ARG A 1 114 ? 1.404 -41.406 -39.094 1 95.44 114 ARG A O 1
ATOM 830 N N . ASP A 1 115 ? 3.459 -41.531 -39.812 1 94.94 115 ASP A N 1
ATOM 831 C CA . ASP A 1 115 ? 3.324 -42.938 -40.219 1 94.94 115 ASP A CA 1
ATOM 832 C C . ASP A 1 115 ? 3.465 -43.844 -39.031 1 94.94 115 ASP A C 1
ATOM 834 O O . ASP A 1 115 ? 3.223 -45.062 -39.156 1 94.94 115 ASP A O 1
ATOM 838 N N . ARG A 1 116 ? 3.678 -43.281 -37.875 1 95.25 116 ARG A N 1
ATOM 839 C CA . ARG A 1 116 ? 3.992 -44.125 -36.719 1 95.25 116 ARG A CA 1
ATOM 840 C C . ARG A 1 116 ? 2.891 -44.062 -35.688 1 95.25 116 ARG A C 1
ATOM 842 O O . ARG A 1 116 ? 2.914 -44.812 -34.688 1 95.25 116 ARG A O 1
ATOM 849 N N . TRP A 1 117 ? 1.978 -43.188 -35.844 1 96.5 117 TRP A N 1
ATOM 850 C CA . TRP A 1 117 ? 0.945 -43.031 -34.812 1 96.5 117 TRP A CA 1
ATOM 851 C C . TRP A 1 117 ? -0.379 -42.625 -35.438 1 96.5 117 TRP A C 1
ATOM 853 O O . TRP A 1 117 ? -0.417 -42.188 -36.594 1 96.5 117 TRP A O 1
ATOM 863 N N . ARG A 1 118 ? -1.482 -42.875 -34.812 1 97.38 118 ARG A N 1
ATOM 864 C CA . ARG A 1 118 ? -2.818 -42.406 -35.188 1 97.38 118 ARG A CA 1
ATOM 865 C C . ARG A 1 118 ? -3.514 -41.719 -34.031 1 97.38 118 ARG A C 1
ATOM 867 O O . ARG A 1 118 ? -3.285 -42.062 -32.844 1 97.38 118 ARG A O 1
ATOM 874 N N . GLY A 1 119 ? -4.328 -40.812 -34.375 1 97.75 119 GLY A N 1
ATOM 875 C CA . GLY A 1 119 ? -5.051 -40 -33.406 1 97.75 119 GLY A CA 1
ATOM 876 C C . GLY A 1 119 ? -4.949 -38.5 -33.688 1 97.75 119 GLY A C 1
ATOM 877 O O . GLY A 1 119 ? -4.867 -38.094 -34.844 1 97.75 119 GLY A O 1
ATOM 878 N N . THR A 1 120 ? -5.145 -37.688 -32.656 1 98.19 120 THR A N 1
ATOM 879 C CA . THR A 1 120 ? -5.074 -36.25 -32.75 1 98.19 120 THR A CA 1
ATOM 880 C C . THR A 1 120 ? -4.238 -35.656 -31.625 1 98.19 120 THR A C 1
ATOM 882 O O . THR A 1 120 ? -4.379 -36.062 -30.469 1 98.19 120 THR A O 1
ATOM 885 N N . VAL A 1 121 ? -3.371 -34.812 -31.969 1 98.62 121 VAL A N 1
ATOM 886 C CA . VAL A 1 121 ? -2.592 -34.094 -30.984 1 98.62 121 VAL A CA 1
ATOM 887 C C . VAL A 1 121 ? -3.057 -32.625 -30.922 1 98.62 121 VAL A C 1
ATOM 889 O O . VAL A 1 121 ? -3.195 -31.984 -31.969 1 98.62 121 VAL A O 1
ATOM 892 N N . VAL A 1 122 ? -3.344 -32.125 -29.75 1 98.75 122 VAL A N 1
ATOM 893 C CA . VAL A 1 122 ? -3.664 -30.719 -29.516 1 98.75 122 VAL A CA 1
ATOM 894 C C . VAL A 1 122 ? -2.564 -30.078 -28.672 1 98.75 122 VAL A C 1
ATOM 896 O O . VAL A 1 122 ? -2.484 -30.312 -27.469 1 98.75 122 VAL A O 1
ATOM 899 N N . ALA A 1 123 ? -1.727 -29.297 -29.312 1 98.81 123 ALA A N 1
ATOM 900 C CA . ALA A 1 123 ? -0.672 -28.562 -28.625 1 98.81 123 ALA A CA 1
ATOM 901 C C . ALA A 1 123 ? -1.19 -27.219 -28.094 1 98.81 123 ALA A C 1
ATOM 903 O O . ALA A 1 123 ? -1.767 -26.438 -28.859 1 98.81 123 ALA A O 1
ATOM 904 N N . VAL A 1 124 ? -0.97 -26.953 -26.828 1 98.81 124 VAL A N 1
ATOM 905 C CA . VAL A 1 124 ? -1.537 -25.766 -26.188 1 98.81 124 VAL A CA 1
ATOM 906 C C . VAL A 1 124 ? -0.422 -24.938 -25.562 1 98.81 124 VAL A C 1
ATOM 908 O O . VAL A 1 124 ? 0.361 -25.438 -24.75 1 98.81 124 VAL A O 1
ATOM 911 N N . GLY A 1 125 ? -0.285 -23.656 -26 1 98.88 125 GLY A N 1
ATOM 912 C CA . GLY A 1 125 ? 0.408 -22.625 -25.234 1 98.88 125 GLY A CA 1
ATOM 913 C C . GLY A 1 125 ? -0.506 -21.859 -24.297 1 98.88 125 GLY A C 1
ATOM 914 O O . GLY A 1 125 ? -1.253 -20.984 -24.734 1 98.88 125 GLY A O 1
ATOM 915 N N . GLN A 1 126 ? -0.461 -22.188 -23.031 1 98.81 126 GLN A N 1
ATOM 916 C CA . GLN A 1 126 ? -1.382 -21.641 -22.047 1 98.81 126 GLN A CA 1
ATOM 917 C C . GLN A 1 126 ? -0.889 -20.281 -21.531 1 98.81 126 GLN A C 1
ATOM 919 O O . GLN A 1 126 ? 0.262 -20.156 -21.109 1 98.81 126 GLN A O 1
ATOM 924 N N . PRO A 1 127 ? -1.705 -19.25 -21.531 1 98.44 127 PRO A N 1
ATOM 925 C CA . PRO A 1 127 ? -1.318 -17.984 -20.922 1 98.44 127 PRO A CA 1
ATOM 926 C C . PRO A 1 127 ? -1.474 -17.984 -19.406 1 98.44 127 PRO A C 1
ATOM 928 O O . PRO A 1 127 ? -2.203 -18.828 -18.859 1 98.44 127 PRO A O 1
ATOM 931 N N . ALA A 1 128 ? -0.798 -17.172 -18.688 1 96.75 128 ALA A N 1
ATOM 932 C CA . ALA A 1 128 ? -1.056 -16.672 -17.344 1 96.75 128 ALA A CA 1
ATOM 933 C C . ALA A 1 128 ? -1.088 -17.828 -16.328 1 96.75 128 ALA A C 1
ATOM 935 O O . ALA A 1 128 ? -2.012 -17.922 -15.523 1 96.75 128 ALA A O 1
ATOM 936 N N . GLU A 1 129 ? -0.167 -18.734 -16.422 1 96.56 129 GLU A N 1
ATOM 937 C CA . GLU A 1 129 ? -0.021 -19.781 -15.414 1 96.56 129 GLU A CA 1
ATOM 938 C C . GLU A 1 129 ? 0.413 -19.188 -14.078 1 96.56 129 GLU A C 1
ATOM 940 O O . GLU A 1 129 ? -0.077 -19.609 -13.023 1 96.56 129 GLU A O 1
ATOM 945 N N . GLU A 1 130 ? 1.21 -18.234 -14.094 1 92.75 130 GLU A N 1
ATOM 946 C CA . GLU A 1 130 ? 1.804 -17.672 -12.883 1 92.75 130 GLU A CA 1
ATOM 947 C C . GLU A 1 130 ? 0.76 -16.953 -12.039 1 92.75 130 GLU A C 1
ATOM 949 O O . GLU A 1 130 ? 0.995 -16.656 -10.859 1 92.75 130 GLU A O 1
ATOM 954 N N . THR A 1 131 ? -0.341 -16.688 -12.672 1 91.62 131 THR A N 1
ATOM 955 C CA . THR A 1 131 ? -1.45 -16.109 -11.922 1 91.62 131 THR A CA 1
ATOM 956 C C . THR A 1 131 ? -2.57 -17.125 -11.734 1 91.62 131 THR A C 1
ATOM 958 O O . THR A 1 131 ? -3.639 -16.797 -11.219 1 91.62 131 THR A O 1
ATOM 961 N N . LEU A 1 132 ? -2.377 -18.312 -12.219 1 94.44 132 LEU A N 1
ATOM 962 C CA . LEU A 1 132 ? -3.281 -19.438 -12.102 1 94.44 132 LEU A CA 1
ATOM 963 C C . LEU A 1 132 ? -4.645 -19.125 -12.703 1 94.44 132 LEU A C 1
ATOM 965 O O . LEU A 1 132 ? -5.676 -19.547 -12.172 1 94.44 132 LEU A O 1
ATOM 969 N N . THR A 1 133 ? -4.609 -18.344 -13.75 1 94.62 133 THR A N 1
ATOM 970 C CA . THR A 1 133 ? -5.895 -17.938 -14.32 1 94.62 133 THR A CA 1
ATOM 971 C C . THR A 1 133 ? -6.016 -18.422 -15.766 1 94.62 133 THR A C 1
ATOM 973 O O . THR A 1 133 ? -7.109 -18.438 -16.328 1 94.62 133 THR A O 1
ATOM 976 N N . GLY A 1 134 ? -4.977 -18.875 -16.344 1 96.81 134 GLY A N 1
ATOM 977 C CA . GLY A 1 134 ? -4.934 -19.141 -17.781 1 96.81 134 GLY A CA 1
ATOM 978 C C . GLY A 1 134 ? -5.719 -20.359 -18.188 1 96.81 134 GLY A C 1
ATOM 979 O O . GLY A 1 134 ? -6.434 -20.344 -19.188 1 96.81 134 GLY A O 1
ATOM 980 N N . ALA A 1 135 ? -5.539 -21.453 -17.422 1 97.12 135 ALA A N 1
ATOM 981 C CA . ALA A 1 135 ? -6.246 -22.688 -17.75 1 97.12 135 ALA A CA 1
ATOM 982 C C . ALA A 1 135 ? -7.758 -22.469 -17.75 1 97.12 135 ALA A C 1
ATOM 984 O O . ALA A 1 135 ? -8.445 -22.859 -18.688 1 97.12 135 ALA A O 1
ATOM 985 N N . ALA A 1 136 ? -8.18 -21.828 -16.734 1 95.88 136 ALA A N 1
ATOM 986 C CA . ALA A 1 136 ? -9.609 -21.531 -16.625 1 95.88 136 ALA A CA 1
ATOM 987 C C . ALA A 1 136 ? -10.086 -20.688 -17.797 1 95.88 136 ALA A C 1
ATOM 989 O O . ALA A 1 136 ? -11.18 -20.906 -18.328 1 95.88 136 ALA A O 1
ATOM 990 N N . ALA A 1 137 ? -9.328 -19.688 -18.156 1 97 137 ALA A N 1
ATOM 991 C CA . ALA A 1 137 ? -9.688 -18.781 -19.25 1 97 137 ALA A CA 1
ATOM 992 C C . ALA A 1 137 ? -9.805 -19.547 -20.562 1 97 137 ALA A C 1
ATOM 994 O O . ALA A 1 137 ? -10.742 -19.312 -21.344 1 97 137 ALA A O 1
ATOM 995 N N . MET A 1 138 ? -8.891 -20.469 -20.828 1 97.75 138 MET A N 1
ATOM 996 C CA . MET A 1 138 ? -8.922 -21.234 -22.078 1 97.75 138 MET A CA 1
ATOM 997 C C . MET A 1 138 ? -10.117 -22.188 -22.094 1 97.75 138 MET A C 1
ATOM 999 O O . MET A 1 138 ? -10.789 -22.312 -23.125 1 97.75 138 MET A O 1
ATOM 1003 N N . LEU A 1 139 ? -10.352 -22.812 -20.984 1 96.88 139 LEU A N 1
ATOM 1004 C CA . LEU A 1 139 ? -11.484 -23.734 -20.906 1 96.88 139 LEU A CA 1
ATOM 1005 C C . LEU A 1 139 ? -12.797 -22.984 -21.094 1 96.88 139 LEU A C 1
ATOM 1007 O O . LEU A 1 139 ? -13.68 -23.438 -21.812 1 96.88 139 LEU A O 1
ATOM 1011 N N . ALA A 1 140 ? -12.914 -21.828 -20.516 1 96.62 140 ALA A N 1
ATOM 1012 C CA . ALA A 1 140 ? -14.102 -20.984 -20.641 1 96.62 140 ALA A CA 1
ATOM 1013 C C . ALA A 1 140 ? -14.305 -20.516 -22.078 1 96.62 140 ALA A C 1
ATOM 1015 O O . ALA A 1 140 ? -15.438 -20.344 -22.531 1 96.62 140 ALA A O 1
ATOM 1016 N N . ASP A 1 141 ? -13.188 -20.375 -22.766 1 97.88 141 ASP A N 1
ATOM 1017 C CA . ASP A 1 141 ? -13.25 -19.938 -24.156 1 97.88 141 ASP A CA 1
ATOM 1018 C C . ASP A 1 141 ? -13.5 -21.109 -25.094 1 97.88 141 ASP A C 1
ATOM 1020 O O . ASP A 1 141 ? -13.297 -21.016 -26.297 1 97.88 141 ASP A O 1
ATOM 1024 N N . GLY A 1 142 ? -13.758 -22.281 -24.516 1 97.06 142 GLY A N 1
ATOM 1025 C CA . GLY A 1 142 ? -14.258 -23.406 -25.281 1 97.06 142 GLY A CA 1
ATOM 1026 C C . GLY A 1 142 ? -13.156 -24.359 -25.719 1 97.06 142 GLY A C 1
ATOM 1027 O O . GLY A 1 142 ? -13.297 -25.047 -26.75 1 97.06 142 GLY A O 1
ATOM 1028 N N . LEU A 1 143 ? -12.078 -24.453 -25.062 1 97.31 143 LEU A N 1
ATOM 1029 C CA . LEU A 1 143 ? -10.984 -25.328 -25.469 1 97.31 143 LEU A CA 1
ATOM 1030 C C . LEU A 1 143 ? -11.484 -26.734 -25.734 1 97.31 143 LEU A C 1
ATOM 1032 O O . LEU A 1 143 ? -11.18 -27.312 -26.781 1 97.31 143 LEU A O 1
ATOM 1036 N N . TYR A 1 144 ? -12.328 -27.266 -24.875 1 96 144 TYR A N 1
ATOM 1037 C CA . TYR A 1 144 ? -12.766 -28.656 -25.016 1 96 144 TYR A CA 1
ATOM 1038 C C . TYR A 1 144 ? -13.984 -28.75 -25.922 1 96 144 TYR A C 1
ATOM 1040 O O . TYR A 1 144 ? -14.336 -29.828 -26.391 1 96 144 TYR A O 1
ATOM 1048 N N . THR A 1 145 ? -14.648 -27.641 -26.219 1 95.38 145 THR A N 1
ATOM 1049 C CA . THR A 1 145 ? -15.789 -27.656 -27.125 1 95.38 145 THR A CA 1
ATOM 1050 C C . THR A 1 145 ? -15.344 -27.422 -28.562 1 95.38 145 THR A C 1
ATOM 1052 O O . THR A 1 145 ? -15.867 -28.047 -29.484 1 95.38 145 THR A O 1
ATOM 1055 N N . ARG A 1 146 ? -14.344 -26.562 -28.688 1 96.31 146 ARG A N 1
ATOM 1056 C CA . ARG A 1 146 ? -13.906 -26.172 -30.031 1 96.31 146 ARG A CA 1
ATOM 1057 C C . ARG A 1 146 ? -12.93 -27.188 -30.609 1 96.31 146 ARG A C 1
ATOM 1059 O O . ARG A 1 146 ? -12.938 -27.453 -31.812 1 96.31 146 ARG A O 1
ATOM 1066 N N . TRP A 1 147 ? -12.094 -27.859 -29.844 1 95.69 147 TRP A N 1
ATOM 1067 C CA . TRP A 1 147 ? -11.062 -28.766 -30.344 1 95.69 147 TRP A CA 1
ATOM 1068 C C . TRP A 1 147 ? -11.281 -30.188 -29.828 1 95.69 147 TRP A C 1
ATOM 1070 O O . TRP A 1 147 ? -10.492 -31.078 -30.109 1 95.69 147 TRP A O 1
ATOM 1080 N N . GLY A 1 148 ? -12.406 -30.344 -29.094 1 91.31 148 GLY A N 1
ATOM 1081 C CA . GLY A 1 148 ? -12.719 -31.656 -28.547 1 91.31 148 GLY A CA 1
ATOM 1082 C C . GLY A 1 148 ? -12.055 -31.906 -27.203 1 91.31 148 GLY A C 1
ATOM 1083 O O . GLY A 1 148 ? -10.953 -31.422 -26.953 1 91.31 148 GLY A O 1
ATOM 1084 N N . ARG A 1 149 ? -12.727 -32.688 -26.422 1 94.62 149 ARG A N 1
ATOM 1085 C CA . ARG A 1 149 ? -12.172 -33.125 -25.141 1 94.62 149 ARG A CA 1
ATOM 1086 C C . ARG A 1 149 ? -11.062 -34.156 -25.328 1 94.62 149 ARG A C 1
ATOM 1088 O O . ARG A 1 149 ? -11.25 -35.156 -26 1 94.62 149 ARG A O 1
ATOM 1095 N N . PRO A 1 150 ? -9.961 -33.906 -24.797 1 97.56 150 PRO A N 1
ATOM 1096 C CA . PRO A 1 150 ? -8.867 -34.844 -24.984 1 97.56 150 PRO A CA 1
ATOM 1097 C C . PRO A 1 150 ? -9.039 -36.125 -24.156 1 97.56 150 PRO A C 1
ATOM 1099 O O . PRO A 1 150 ? -9.75 -36.094 -23.141 1 97.56 150 PRO A O 1
ATOM 1102 N N . ASP A 1 151 ? -8.461 -37.188 -24.609 1 96.69 151 ASP A N 1
ATOM 1103 C CA . ASP A 1 151 ? -8.43 -38.438 -23.859 1 96.69 151 ASP A CA 1
ATOM 1104 C C . ASP A 1 151 ? -7.383 -38.375 -22.75 1 96.69 151 ASP A C 1
ATOM 1106 O O . ASP A 1 151 ? -7.449 -39.156 -21.797 1 96.69 151 ASP A O 1
ATOM 1110 N N . ALA A 1 152 ? -6.449 -37.5 -22.859 1 97.56 152 ALA A N 1
ATOM 1111 C CA . ALA A 1 152 ? -5.457 -37.219 -21.828 1 97.56 152 ALA A CA 1
ATOM 1112 C C . ALA A 1 152 ? -4.789 -35.875 -22.062 1 97.56 152 ALA A C 1
ATOM 1114 O O . ALA A 1 152 ? -4.68 -35.438 -23.203 1 97.56 152 ALA A O 1
ATOM 1115 N N . ALA A 1 153 ? -4.414 -35.219 -21 1 98.44 153 ALA A N 1
ATOM 1116 C CA . ALA A 1 153 ? -3.627 -34 -21.062 1 98.44 153 ALA A CA 1
ATOM 1117 C C . ALA A 1 153 ? -2.279 -34.188 -20.375 1 98.44 153 ALA A C 1
ATOM 1119 O O . ALA A 1 153 ? -2.209 -34.688 -19.25 1 98.44 153 ALA A O 1
ATOM 1120 N N . LEU A 1 154 ? -1.235 -33.812 -21.031 1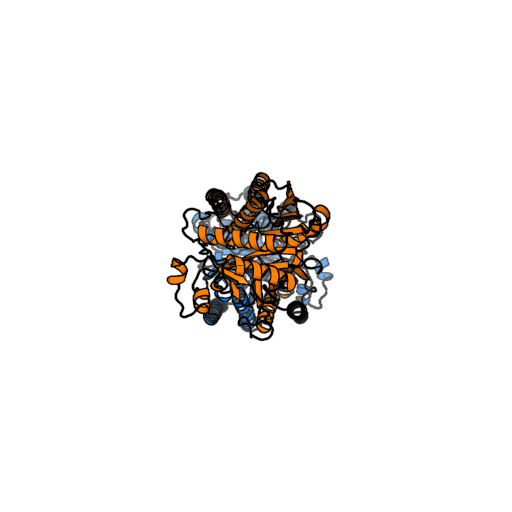 98.69 154 LEU A N 1
ATOM 1121 C CA . LEU A 1 154 ? 0.126 -33.969 -20.547 1 98.69 154 LEU A CA 1
ATOM 1122 C C . LEU A 1 154 ? 0.819 -32.625 -20.391 1 98.69 154 LEU A C 1
ATOM 1124 O O . LEU A 1 154 ? 0.63 -31.719 -21.219 1 98.69 154 LEU A O 1
ATOM 1128 N N . ALA A 1 155 ? 1.585 -32.5 -19.375 1 98.62 155 ALA A N 1
ATOM 1129 C CA . ALA A 1 155 ? 2.479 -31.375 -19.203 1 98.62 155 ALA A CA 1
ATOM 1130 C C . ALA A 1 155 ? 3.713 -31.766 -18.391 1 98.62 155 ALA A C 1
ATOM 1132 O O . ALA A 1 155 ? 3.723 -32.812 -17.734 1 98.62 155 ALA A O 1
ATOM 1133 N N . GLN A 1 156 ? 4.715 -31.031 -18.5 1 98.44 156 GLN A N 1
ATOM 1134 C CA . GLN A 1 156 ? 5.957 -31.234 -17.766 1 98.44 156 GLN A CA 1
ATOM 1135 C C . GLN A 1 156 ? 6.484 -29.922 -17.203 1 98.44 156 GLN A C 1
ATOM 1137 O O . GLN A 1 156 ? 6.07 -28.844 -17.641 1 98.44 156 GLN A O 1
ATOM 1142 N N . HIS A 1 157 ? 7.297 -29.984 -16.25 1 97.69 157 HIS A N 1
ATOM 1143 C CA . HIS A 1 157 ? 7.887 -28.797 -15.625 1 97.69 157 HIS A CA 1
ATOM 1144 C C . HIS A 1 157 ? 9.352 -29.031 -15.281 1 97.69 157 HIS A C 1
ATOM 1146 O O . HIS A 1 157 ? 9.719 -30.109 -14.805 1 97.69 157 HIS A O 1
ATOM 1152 N N . LEU A 1 158 ? 10.156 -28.031 -15.516 1 96.5 158 LEU A N 1
ATOM 1153 C CA . LEU A 1 158 ? 11.562 -28.125 -15.133 1 96.5 158 LEU A CA 1
ATOM 1154 C C . LEU A 1 158 ? 11.711 -28.156 -13.617 1 96.5 158 LEU A C 1
ATOM 1156 O O . LEU A 1 158 ? 10.945 -27.5 -12.898 1 96.5 158 LEU A O 1
ATOM 1160 N N . GLY A 1 159 ? 12.68 -28.922 -13.133 1 92.19 159 GLY A N 1
ATOM 1161 C CA . GLY A 1 159 ? 13.047 -28.969 -11.727 1 92.19 159 GLY A CA 1
ATOM 1162 C C . GLY A 1 159 ? 14.539 -28.828 -11.5 1 92.19 159 GLY A C 1
ATOM 1163 O O . GLY A 1 159 ? 15.336 -28.984 -12.43 1 92.19 159 GLY A O 1
ATOM 1164 N N . PRO A 1 160 ? 14.922 -28.484 -10.289 1 89.94 160 PRO A N 1
ATOM 1165 C CA . PRO A 1 160 ? 16.328 -28.203 -9.969 1 89.94 160 PRO A CA 1
ATOM 1166 C C . PRO A 1 160 ? 17.125 -29.469 -9.664 1 89.94 160 PRO A C 1
ATOM 1168 O O . PRO A 1 160 ? 17.812 -29.531 -8.641 1 89.94 160 PRO A O 1
ATOM 1171 N N . PHE A 1 161 ? 17.109 -30.375 -10.484 1 91.38 161 PHE A N 1
ATOM 1172 C CA . PHE A 1 161 ? 17.922 -31.594 -10.43 1 91.38 161 PHE A CA 1
ATOM 1173 C C . PHE A 1 161 ? 18.609 -31.844 -11.766 1 91.38 161 PHE A C 1
ATOM 1175 O O . PHE A 1 161 ? 18.406 -31.094 -12.727 1 91.38 161 PHE A O 1
ATOM 1182 N N . PRO A 1 162 ? 19.453 -32.781 -11.938 1 93.06 162 PRO A N 1
ATOM 1183 C CA . PRO A 1 162 ? 20.344 -32.844 -13.094 1 93.06 162 PRO A CA 1
ATOM 1184 C C . PRO A 1 162 ? 19.594 -33 -14.414 1 93.06 162 PRO A C 1
ATOM 1186 O O . PRO A 1 162 ? 18.656 -33.812 -14.5 1 93.06 162 PRO A O 1
ATOM 1189 N N . ALA A 1 163 ? 20.062 -32.25 -15.406 1 95.69 163 ALA A N 1
ATOM 1190 C CA . ALA A 1 163 ? 19.547 -32.406 -16.766 1 95.69 163 ALA A CA 1
ATOM 1191 C C . ALA A 1 163 ? 19.734 -33.844 -17.25 1 95.69 163 ALA A C 1
ATOM 1193 O O . ALA A 1 163 ? 20.734 -34.5 -16.922 1 95.69 163 ALA A O 1
ATOM 1194 N N . GLY A 1 164 ? 18.797 -34.312 -18 1 95.44 164 GLY A N 1
ATOM 1195 C CA . GLY A 1 164 ? 18.875 -35.656 -18.484 1 95.44 164 GLY A CA 1
ATOM 1196 C C . GLY A 1 164 ? 17.984 -36.625 -17.719 1 95.44 164 GLY A C 1
ATOM 1197 O O . GLY A 1 164 ? 17.766 -37.75 -18.156 1 95.44 164 GLY A O 1
ATOM 1198 N N . TRP A 1 165 ? 17.5 -36.156 -16.625 1 95.69 165 TRP A N 1
ATOM 1199 C CA . TRP A 1 165 ? 16.625 -36.969 -15.797 1 95.69 165 TRP A CA 1
ATOM 1200 C C . TRP A 1 165 ? 15.188 -36.5 -15.867 1 95.69 165 TRP A C 1
ATOM 1202 O O . TRP A 1 165 ? 14.93 -35.312 -16.172 1 95.69 165 TRP A O 1
ATOM 1212 N N . VAL A 1 166 ? 14.297 -37.438 -15.656 1 97.75 166 VAL A N 1
ATOM 1213 C CA . VAL A 1 166 ? 12.875 -37.125 -15.5 1 97.75 166 VAL A CA 1
ATOM 1214 C C . VAL A 1 166 ? 12.383 -37.625 -14.156 1 97.75 166 VAL A C 1
ATOM 1216 O O . VAL A 1 166 ? 12.953 -38.562 -13.594 1 97.75 166 VAL A O 1
ATOM 1219 N N . ALA A 1 167 ? 11.445 -36.969 -13.578 1 95.81 167 ALA A N 1
ATOM 1220 C CA . ALA A 1 167 ? 10.953 -37.344 -12.258 1 95.81 167 ALA A CA 1
ATOM 1221 C C . ALA A 1 167 ? 9.43 -37.438 -12.25 1 95.81 167 ALA A C 1
ATOM 1223 O O . ALA A 1 167 ? 8.75 -36.625 -12.859 1 95.81 167 ALA A O 1
ATOM 1224 N N . HIS A 1 168 ? 8.914 -38.5 -11.688 1 96.19 168 HIS A N 1
ATOM 1225 C CA . HIS A 1 168 ? 7.48 -38.75 -11.539 1 96.19 168 HIS A CA 1
ATOM 1226 C C . HIS A 1 168 ? 7.09 -38.812 -10.062 1 96.19 168 HIS A C 1
ATOM 1228 O O . HIS A 1 168 ? 7.766 -39.5 -9.273 1 96.19 168 HIS A O 1
ATOM 1234 N N . ALA A 1 169 ? 6.176 -38.062 -9.625 1 91 169 ALA A N 1
ATOM 1235 C CA . ALA A 1 169 ? 5.574 -38.25 -8.305 1 91 169 ALA A CA 1
ATOM 1236 C C . ALA A 1 169 ? 4.441 -39.281 -8.359 1 91 169 ALA A C 1
ATOM 1238 O O . ALA A 1 169 ? 3.854 -39.5 -9.422 1 91 169 ALA A O 1
ATOM 1239 N N . ARG A 1 170 ? 4.266 -39.844 -7.109 1 82.44 170 ARG A N 1
ATOM 1240 C CA . ARG A 1 170 ? 3.17 -40.812 -7.016 1 82.44 170 ARG A CA 1
ATOM 1241 C C . ARG A 1 170 ? 1.856 -40.125 -6.676 1 82.44 170 ARG A C 1
ATOM 1243 O O . ARG A 1 170 ? 1.789 -39.344 -5.723 1 82.44 170 ARG A O 1
ATOM 1250 N N . ASP A 1 171 ? 0.803 -40.219 -7.488 1 88.31 171 ASP A N 1
ATOM 1251 C CA . ASP A 1 171 ? -0.545 -39.719 -7.254 1 88.31 171 ASP A CA 1
ATOM 1252 C C . ASP A 1 171 ? -0.571 -38.188 -7.312 1 88.31 171 ASP A C 1
ATOM 1254 O O . ASP A 1 171 ? -0.567 -37.594 -8.398 1 88.31 171 ASP A O 1
ATOM 1258 N N . THR A 1 172 ? -0.287 -37.438 -5.969 1 91.88 172 THR A N 1
ATOM 1259 C CA . THR A 1 172 ? -0.275 -36 -5.957 1 91.88 172 THR A CA 1
ATOM 1260 C C . THR A 1 172 ? 1.09 -35.438 -6.379 1 91.88 172 THR A C 1
ATOM 1262 O O . THR A 1 172 ? 2.123 -35.938 -5.906 1 91.88 172 THR A O 1
ATOM 1265 N N . VAL A 1 173 ? 1.095 -34.469 -7.289 1 93.69 173 VAL A N 1
ATOM 1266 C CA . VAL A 1 173 ? 2.336 -33.969 -7.859 1 93.69 173 VAL A CA 1
ATOM 1267 C C . VAL A 1 173 ? 2.582 -32.531 -7.367 1 93.69 173 VAL A C 1
ATOM 1269 O O . VAL A 1 173 ? 3.693 -32.219 -6.953 1 93.69 173 VAL A O 1
ATOM 1272 N N . THR A 1 174 ? 1.569 -31.672 -7.398 1 93.38 174 THR A N 1
ATOM 1273 C CA . THR A 1 174 ? 1.673 -30.281 -6.992 1 93.38 174 THR A CA 1
ATOM 1274 C C . THR A 1 174 ? 0.579 -29.922 -5.988 1 93.38 174 THR A C 1
ATOM 1276 O O . THR A 1 174 ? -0.459 -30.578 -5.934 1 93.38 174 THR A O 1
ATOM 1279 N N . ALA A 1 175 ? 0.794 -28.953 -5.246 1 92.69 175 ALA A N 1
ATOM 1280 C CA . ALA A 1 175 ? -0.188 -28.5 -4.266 1 92.69 175 ALA A CA 1
ATOM 1281 C C . ALA A 1 175 ? -1.309 -27.703 -4.938 1 92.69 175 ALA A C 1
ATOM 1283 O O . ALA A 1 175 ? -1.112 -27.125 -6.004 1 92.69 175 ALA A O 1
ATOM 1284 N N . GLY A 1 176 ? -2.486 -27.812 -4.324 1 94.25 176 GLY A N 1
ATOM 1285 C CA . GLY A 1 176 ? -3.521 -26.828 -4.625 1 94.25 176 GLY A CA 1
ATOM 1286 C C . GLY A 1 176 ? -3.285 -25.484 -3.971 1 94.25 176 GLY A C 1
ATOM 1287 O O . GLY A 1 176 ? -2.43 -25.359 -3.09 1 94.25 176 GLY A O 1
ATOM 1288 N N . SER A 1 177 ? -4.047 -24.469 -4.418 1 94.88 177 SER A N 1
ATOM 1289 C CA . SER A 1 177 ? -3.885 -23.141 -3.846 1 94.88 177 SER A CA 1
ATOM 1290 C C . SER A 1 177 ? -5.168 -22.328 -3.969 1 94.88 177 SER A C 1
ATOM 1292 O O . SER A 1 177 ? -5.969 -22.547 -4.879 1 94.88 177 SER A O 1
ATOM 1294 N N . ALA A 1 178 ? -5.344 -21.5 -3.016 1 96.56 178 ALA A N 1
ATOM 1295 C CA . ALA A 1 178 ? -6.352 -20.438 -3.062 1 96.56 178 ALA A CA 1
ATOM 1296 C C . ALA A 1 178 ? -5.734 -19.078 -2.752 1 96.56 178 ALA A C 1
ATOM 1298 O O . ALA A 1 178 ? -4.953 -18.938 -1.805 1 96.56 178 ALA A O 1
ATOM 1299 N N . TRP A 1 179 ? -6.031 -18.141 -3.611 1 96.94 179 TRP A N 1
ATOM 1300 C CA . TRP A 1 179 ? -5.629 -16.766 -3.369 1 96.94 179 TRP A CA 1
ATOM 1301 C C . TRP A 1 179 ? -6.797 -15.938 -2.836 1 96.94 179 TRP A C 1
ATOM 1303 O O . TRP A 1 179 ? -7.902 -15.992 -3.379 1 96.94 179 TRP A O 1
ATOM 1313 N N . LEU A 1 180 ? -6.52 -15.203 -1.783 1 98.12 180 LEU A N 1
ATOM 1314 C CA . LEU A 1 180 ? -7.586 -14.406 -1.179 1 98.12 180 LEU A CA 1
ATOM 1315 C C . LEU A 1 180 ? -7.219 -12.93 -1.159 1 98.12 180 LEU A C 1
ATOM 1317 O O . LEU A 1 180 ? -6.062 -12.57 -0.933 1 98.12 180 LEU A O 1
ATOM 1321 N N . ALA A 1 181 ? -8.203 -12.117 -1.437 1 98.44 181 ALA A N 1
ATOM 1322 C CA . ALA A 1 181 ? -8.156 -10.672 -1.204 1 98.44 181 ALA A CA 1
ATOM 1323 C C . ALA A 1 181 ? -9.102 -10.273 -0.076 1 98.44 181 ALA A C 1
ATOM 1325 O O . ALA A 1 181 ? -10.305 -10.539 -0.142 1 98.44 181 ALA A O 1
ATOM 1326 N N . VAL A 1 182 ? -8.562 -9.648 0.943 1 98.81 182 VAL A N 1
ATOM 1327 C CA . VAL A 1 182 ? -9.328 -9.242 2.117 1 98.81 182 VAL A CA 1
ATOM 1328 C C . VAL A 1 182 ? -9.375 -7.715 2.203 1 98.81 182 VAL A C 1
ATOM 1330 O O . VAL A 1 182 ? -8.344 -7.051 2.08 1 98.81 182 VAL A O 1
ATOM 1333 N N . THR A 1 183 ? -10.539 -7.172 2.314 1 98.75 183 THR A N 1
ATOM 1334 C CA . THR A 1 183 ? -10.703 -5.75 2.588 1 98.75 183 THR A CA 1
ATOM 1335 C C . THR A 1 183 ? -11.281 -5.531 3.982 1 98.75 183 THR A C 1
ATOM 1337 O O . THR A 1 183 ? -12.344 -6.074 4.312 1 98.75 183 THR A O 1
ATOM 1340 N N . VAL A 1 184 ? -10.586 -4.824 4.793 1 98.69 184 VAL A N 1
ATOM 1341 C CA . VAL A 1 184 ? -11.008 -4.406 6.125 1 98.69 184 VAL A CA 1
ATOM 1342 C C . VAL A 1 184 ? -11.445 -2.943 6.094 1 98.69 184 VAL A C 1
ATOM 1344 O O . VAL A 1 184 ? -10.695 -2.072 5.645 1 98.69 184 VAL A O 1
ATOM 1347 N N . PHE A 1 185 ? -12.641 -2.709 6.59 1 97.44 185 PHE A N 1
ATOM 1348 C CA . PHE A 1 185 ? -13.18 -1.36 6.473 1 97.44 185 PHE A CA 1
ATOM 1349 C C . PHE A 1 185 ? -12.969 -0.58 7.766 1 97.44 185 PHE A C 1
ATOM 1351 O O . PHE A 1 185 ? -13.039 -1.146 8.859 1 97.44 185 PHE A O 1
ATOM 1358 N N . GLY A 1 186 ? -12.633 0.709 7.656 1 95.06 186 GLY A N 1
ATOM 1359 C CA . GLY A 1 186 ? -12.586 1.7 8.719 1 95.06 186 GLY A CA 1
ATOM 1360 C C . GLY A 1 186 ? -13.375 2.953 8.406 1 95.06 186 GLY A C 1
ATOM 1361 O O . GLY A 1 186 ? -14.344 2.906 7.641 1 95.06 186 GLY A O 1
ATOM 1362 N N . ARG A 1 187 ? -13.203 3.914 9.203 1 90.12 187 ARG A N 1
ATOM 1363 C CA . ARG A 1 187 ? -13.711 5.266 8.984 1 90.12 187 ARG A CA 1
ATOM 1364 C C . ARG A 1 187 ? -12.57 6.273 8.922 1 90.12 187 ARG A C 1
ATOM 1366 O O . ARG A 1 187 ? -11.906 6.527 9.93 1 90.12 187 ARG A O 1
ATOM 1373 N N . GLY A 1 188 ? -12.312 6.754 7.66 1 83.88 188 GLY A N 1
ATOM 1374 C CA . GLY A 1 188 ? -11.195 7.652 7.41 1 83.88 188 GLY A CA 1
ATOM 1375 C C . GLY A 1 188 ? -11.414 9.047 7.969 1 83.88 188 GLY A C 1
ATOM 1376 O O . GLY A 1 188 ? -12.539 9.414 8.32 1 83.88 188 GLY A O 1
ATOM 1377 N N . GLY A 1 189 ? -10.258 9.789 8.125 1 77.75 189 GLY A N 1
ATOM 1378 C CA . GLY A 1 189 ? -10.32 11.156 8.609 1 77.75 189 GLY A CA 1
ATOM 1379 C C . GLY A 1 189 ? -8.977 11.672 9.102 1 77.75 189 GLY A C 1
ATOM 1380 O O . GLY A 1 189 ? -7.949 11.016 8.922 1 77.75 189 GLY A O 1
ATOM 1381 N N . HIS A 1 190 ? -9.078 12.883 9.609 1 74.94 190 HIS A N 1
ATOM 1382 C CA . HIS A 1 190 ? -7.875 13.539 10.102 1 74.94 190 HIS A CA 1
ATOM 1383 C C . HIS A 1 190 ? -7.359 12.867 11.375 1 74.94 190 HIS A C 1
ATOM 1385 O O . HIS A 1 190 ? -8.141 12.555 12.273 1 74.94 190 HIS A O 1
ATOM 1391 N N . ALA A 1 191 ? -6.039 12.664 11.453 1 75.5 191 ALA A N 1
ATOM 1392 C CA . ALA A 1 191 ? -5.414 11.977 12.586 1 75.5 191 ALA A CA 1
ATOM 1393 C C . ALA A 1 191 ? -5.613 12.758 13.883 1 75.5 191 ALA A C 1
ATOM 1395 O O . ALA A 1 191 ? -5.559 12.188 14.969 1 75.5 191 ALA A O 1
ATOM 1396 N N . GLY A 1 192 ? -5.883 14.008 13.781 1 70.69 192 GLY A N 1
ATOM 1397 C CA . GLY A 1 192 ? -6.062 14.844 14.953 1 70.69 192 GLY A CA 1
ATOM 1398 C C . GLY A 1 192 ? -7.453 14.742 15.547 1 70.69 192 GLY A C 1
ATOM 1399 O O . GLY A 1 192 ? -7.738 15.359 16.578 1 70.69 192 GLY A O 1
ATOM 1400 N N . LEU A 1 193 ? -8.32 13.977 14.922 1 68.88 193 LEU A N 1
ATOM 1401 C CA . LEU A 1 193 ? -9.688 13.781 15.406 1 68.88 193 LEU A CA 1
ATOM 1402 C C . LEU A 1 193 ? -9.961 12.312 15.68 1 68.88 193 LEU A C 1
ATOM 1404 O O . LEU A 1 193 ? -10.82 11.703 15.031 1 68.88 193 LEU A O 1
ATOM 1408 N N . PRO A 1 194 ? -9.32 11.68 16.641 1 66.94 194 PRO A N 1
ATOM 1409 C CA . PRO A 1 194 ? -9.406 10.234 16.844 1 66.94 194 PRO A CA 1
ATOM 1410 C C . PRO A 1 194 ? -10.828 9.766 17.125 1 66.94 194 PRO A C 1
ATOM 1412 O O . PRO A 1 194 ? -11.18 8.617 16.828 1 66.94 194 PRO A O 1
ATOM 1415 N N . GLY A 1 195 ? -11.617 10.656 17.688 1 69.44 195 GLY A N 1
ATOM 1416 C CA . GLY A 1 195 ? -12.984 10.273 18 1 69.44 195 GLY A CA 1
ATOM 1417 C C . GLY A 1 195 ? -13.859 10.094 16.781 1 69.44 195 GLY A C 1
ATOM 1418 O O . GLY A 1 195 ? -14.922 9.477 16.844 1 69.44 195 GLY A O 1
ATOM 1419 N N . ALA A 1 196 ? -13.367 10.523 15.68 1 74.75 196 ALA A N 1
ATOM 1420 C CA . ALA A 1 196 ? -14.203 10.547 14.484 1 74.75 196 ALA A CA 1
ATOM 1421 C C . ALA A 1 196 ? -13.719 9.516 13.461 1 74.75 196 ALA A C 1
ATOM 1423 O O . ALA A 1 196 ? -14.242 9.445 12.344 1 74.75 196 ALA A O 1
ATOM 1424 N N . VAL A 1 197 ? -12.711 8.727 13.898 1 82.25 197 VAL A N 1
ATOM 1425 C CA . VAL A 1 197 ? -12.141 7.816 12.914 1 82.25 197 VAL A CA 1
ATOM 1426 C C . VAL A 1 197 ? -12.117 6.395 13.477 1 82.25 197 VAL A C 1
ATOM 1428 O O . VAL A 1 197 ? -12.289 6.195 14.68 1 82.25 197 VAL A O 1
ATOM 1431 N N . SER A 1 198 ? -12.086 5.434 12.688 1 91.31 198 SER A N 1
ATOM 1432 C CA . SER A 1 198 ? -11.812 4.027 12.961 1 91.31 198 SER A CA 1
ATOM 1433 C C . SER A 1 198 ? -10.688 3.5 12.078 1 91.31 198 SER A C 1
ATOM 1435 O O . SER A 1 198 ? -10.898 3.221 10.898 1 91.31 198 SER A O 1
ATOM 1437 N N . ASN A 1 199 ? -9.539 3.377 12.641 1 93.94 199 ASN A N 1
ATOM 1438 C CA . ASN A 1 199 ? -8.352 3.033 11.867 1 93.94 199 ASN A CA 1
ATOM 1439 C C . ASN A 1 199 ? -8.305 1.545 11.539 1 93.94 199 ASN A C 1
ATOM 1441 O O . ASN A 1 199 ? -8.266 0.705 12.438 1 93.94 199 ASN A O 1
ATOM 1445 N N . PRO A 1 200 ? -8.273 1.19 10.273 1 97.56 200 PRO A N 1
ATOM 1446 C CA . PRO A 1 200 ? -8.273 -0.227 9.898 1 97.56 200 PRO A CA 1
ATOM 1447 C C . PRO A 1 200 ? -6.891 -0.86 9.992 1 97.56 200 PRO A C 1
ATOM 1449 O O . PRO A 1 200 ? -6.762 -2.084 9.906 1 97.56 200 PRO A O 1
ATOM 1452 N N . ILE A 1 201 ? -5.812 -0.116 10.172 1 98 201 ILE A N 1
ATOM 1453 C CA . ILE A 1 201 ? -4.445 -0.617 10.094 1 98 201 ILE A CA 1
ATOM 1454 C C . ILE A 1 201 ? -4.164 -1.529 11.289 1 98 201 ILE A C 1
ATOM 1456 O O . ILE A 1 201 ? -3.67 -2.646 11.117 1 98 201 ILE A O 1
ATOM 1460 N N . PRO A 1 202 ? -4.543 -1.153 12.547 1 97.69 202 PRO A N 1
ATOM 1461 C CA . PRO A 1 202 ? -4.34 -2.092 13.656 1 97.69 202 PRO A CA 1
ATOM 1462 C C . PRO A 1 20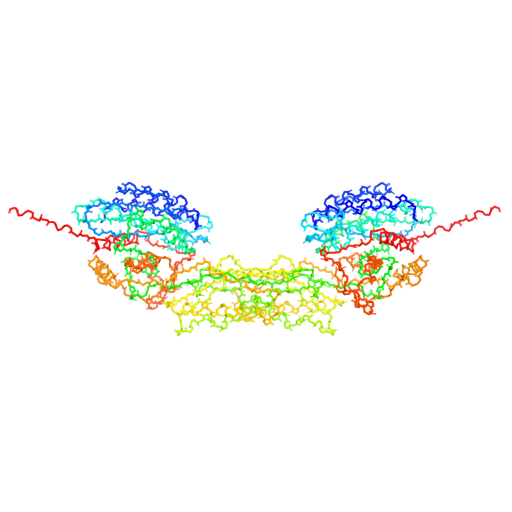2 ? -5.133 -3.387 13.477 1 97.69 202 PRO A C 1
ATOM 1464 O O . PRO A 1 202 ? -4.676 -4.453 13.898 1 97.69 202 PRO A O 1
ATOM 1467 N N . VAL A 1 203 ? -6.289 -3.301 12.859 1 98.44 203 VAL A N 1
ATOM 1468 C CA . VAL A 1 203 ? -7.117 -4.48 12.625 1 98.44 203 VAL A CA 1
ATOM 1469 C C . VAL A 1 203 ? -6.426 -5.402 11.625 1 98.44 203 VAL A C 1
ATOM 1471 O O . VAL A 1 203 ? -6.332 -6.609 11.844 1 98.44 203 VAL A O 1
ATOM 1474 N N . ALA A 1 204 ? -5.914 -4.824 10.531 1 98.81 204 ALA A N 1
ATOM 1475 C CA . ALA A 1 204 ? -5.172 -5.598 9.539 1 98.81 204 ALA A CA 1
ATOM 1476 C C . ALA A 1 204 ? -3.951 -6.266 10.164 1 98.81 204 ALA A C 1
ATOM 1478 O O . ALA A 1 204 ? -3.654 -7.426 9.875 1 98.81 204 ALA A O 1
ATOM 1479 N N . ALA A 1 205 ? -3.238 -5.535 11.023 1 98.69 205 ALA A N 1
ATOM 1480 C CA . ALA A 1 205 ? -2.076 -6.094 11.711 1 98.69 205 ALA A CA 1
ATOM 1481 C C . ALA A 1 205 ? -2.473 -7.277 12.594 1 98.69 205 ALA A C 1
ATOM 1483 O O . ALA A 1 205 ? -1.762 -8.281 12.648 1 98.69 205 ALA A O 1
ATOM 1484 N N . ALA A 1 206 ? -3.596 -7.133 13.273 1 98.62 206 ALA A N 1
ATOM 1485 C CA . ALA A 1 206 ? -4.102 -8.219 14.109 1 98.62 206 ALA A CA 1
ATOM 1486 C C . ALA A 1 206 ? -4.418 -9.453 13.273 1 98.62 206 ALA A C 1
ATOM 1488 O O . ALA A 1 206 ? -4.16 -10.586 13.695 1 98.62 206 ALA A O 1
ATOM 1489 N N . ILE A 1 207 ? -4.98 -9.227 12.094 1 98.75 207 ILE A N 1
ATOM 1490 C CA . ILE A 1 207 ? -5.301 -10.328 11.188 1 98.75 207 ILE A CA 1
ATOM 1491 C C . ILE A 1 207 ? -4.016 -11.039 10.766 1 98.75 207 ILE A C 1
ATOM 1493 O O . ILE A 1 207 ? -3.92 -12.266 10.844 1 98.75 207 ILE A O 1
ATOM 1497 N N . VAL A 1 208 ? -3.014 -10.273 10.336 1 98.56 208 VAL A N 1
ATOM 1498 C CA . VAL A 1 208 ? -1.73 -10.828 9.914 1 98.56 208 VAL A CA 1
ATOM 1499 C C . VAL A 1 208 ? -1.129 -11.656 11.055 1 98.56 208 VAL A C 1
ATOM 1501 O O . VAL A 1 208 ? -0.677 -12.781 10.844 1 98.56 208 VAL A O 1
ATOM 1504 N N . THR A 1 209 ? -1.17 -11.117 12.242 1 98 209 THR A N 1
ATOM 1505 C CA . THR A 1 209 ? -0.613 -11.789 13.422 1 98 209 THR A CA 1
ATOM 1506 C C . THR A 1 209 ? -1.354 -13.086 13.703 1 98 209 THR A C 1
ATOM 1508 O O . THR A 1 209 ? -0.731 -14.133 13.898 1 98 209 THR A O 1
ATOM 1511 N N . ARG A 1 210 ? -2.65 -13.047 13.711 1 97.94 210 ARG A N 1
ATOM 1512 C CA . ARG A 1 210 ? -3.475 -14.211 14.008 1 97.94 210 ARG A CA 1
ATOM 1513 C C . ARG A 1 210 ? -3.252 -15.312 12.977 1 97.94 210 ARG A C 1
ATOM 1515 O O . ARG A 1 210 ? -3.137 -16.484 13.328 1 97.94 210 ARG A O 1
ATOM 1522 N N . LEU A 1 211 ? -3.229 -14.969 11.695 1 97.25 211 LEU A N 1
ATOM 1523 C CA . LEU A 1 211 ? -3.006 -15.953 10.648 1 97.25 211 LEU A CA 1
ATOM 1524 C C . LEU A 1 211 ? -1.638 -16.609 10.797 1 97.25 211 LEU A C 1
ATOM 1526 O O . LEU A 1 211 ? -1.49 -17.812 10.555 1 97.25 211 LEU A O 1
ATOM 1530 N N . GLY A 1 212 ? -0.62 -15.844 11.203 1 94.25 212 GLY A N 1
ATOM 1531 C CA . GLY A 1 212 ? 0.683 -16.422 11.492 1 94.25 212 GLY A CA 1
ATOM 1532 C C . GLY A 1 212 ? 0.646 -17.469 12.594 1 94.25 212 GLY A C 1
ATOM 1533 O O . GLY A 1 212 ? 1.396 -18.438 12.562 1 94.25 212 GLY A O 1
ATOM 1534 N N . GLU A 1 213 ? -0.203 -17.234 13.562 1 94.31 213 GLU A N 1
ATOM 1535 C CA . GLU A 1 213 ? -0.366 -18.156 14.672 1 94.31 213 GLU A CA 1
ATOM 1536 C C . GLU A 1 213 ? -1.078 -19.438 14.211 1 94.31 213 GLU A C 1
ATOM 1538 O O . GLU A 1 213 ? -0.725 -20.531 14.641 1 94.31 213 GLU A O 1
ATOM 1543 N N . LEU A 1 214 ? -2.057 -19.266 13.398 1 94.75 214 LEU A N 1
ATOM 1544 C CA . LEU A 1 214 ? -2.879 -20.391 12.945 1 94.75 214 LEU A CA 1
ATOM 1545 C C . LEU A 1 214 ? -2.125 -21.234 11.938 1 94.75 214 LEU A C 1
ATOM 1547 O O . LEU A 1 214 ? -2.365 -22.453 11.836 1 94.75 214 LEU A O 1
ATOM 1551 N N . PHE A 1 215 ? -1.234 -20.562 11.125 1 91.81 215 PHE A N 1
ATOM 1552 C CA . PHE A 1 215 ? -0.476 -21.234 10.078 1 91.81 215 PHE A CA 1
ATOM 1553 C C . PHE A 1 215 ? 1.017 -20.969 10.227 1 91.81 215 PHE A C 1
ATOM 1555 O O . PHE A 1 215 ? 1.604 -20.219 9.445 1 91.81 215 PHE A O 1
ATOM 1562 N N . PRO A 1 216 ? 1.652 -21.5 11.148 1 84.56 216 PRO A N 1
ATOM 1563 C CA . PRO A 1 216 ? 3.08 -21.266 11.367 1 84.56 216 PRO A CA 1
ATOM 1564 C C . PRO A 1 216 ? 3.938 -21.688 10.172 1 84.56 216 PRO A C 1
ATOM 1566 O O . PRO A 1 216 ? 3.57 -22.609 9.438 1 84.56 216 PRO A O 1
ATOM 1569 N N . ALA A 1 217 ? 4.973 -20.828 9.773 1 69.44 217 ALA A N 1
ATOM 1570 C CA . ALA A 1 217 ? 5.848 -21.016 8.617 1 69.44 217 ALA A CA 1
ATOM 1571 C C . ALA A 1 217 ? 6.473 -22.406 8.625 1 69.44 217 ALA A C 1
ATOM 1573 O O . ALA A 1 217 ? 6.691 -22.984 7.562 1 69.44 217 ALA A O 1
ATOM 1574 N N . GLU A 1 218 ? 6.992 -22.75 9.805 1 58.75 218 GLU A N 1
ATOM 1575 C CA . GLU A 1 218 ? 7.582 -24.094 9.797 1 58.75 218 GLU A CA 1
ATOM 1576 C C . GLU A 1 218 ? 6.504 -25.172 9.781 1 58.75 218 GLU A C 1
ATOM 1578 O O . GLU A 1 218 ? 5.633 -25.203 10.648 1 58.75 218 GLU A O 1
ATOM 1583 N N . PRO A 1 219 ? 6.223 -25.531 8.406 1 48.16 219 PRO A N 1
ATOM 1584 C CA . PRO A 1 219 ? 5.148 -26.531 8.297 1 48.16 219 PRO A CA 1
ATOM 1585 C C . PRO A 1 219 ? 5.164 -27.531 9.445 1 48.16 219 PRO A C 1
ATOM 1587 O O . PRO A 1 219 ? 6.223 -28.047 9.812 1 48.16 219 PRO A O 1
ATOM 1590 N N . SER A 1 220 ? 4.484 -27.297 10.461 1 43.25 220 SER A N 1
ATOM 1591 C CA . SER A 1 220 ? 4.262 -28.578 11.109 1 43.25 220 SER A CA 1
ATOM 1592 C C . SER A 1 220 ? 3.842 -29.641 10.102 1 43.25 220 SER A C 1
ATOM 1594 O O . SER A 1 220 ? 3.24 -29.328 9.078 1 43.25 220 SER A O 1
ATOM 1596 N N . THR A 1 221 ? 4.586 -30.656 9.961 1 43.91 221 THR A N 1
ATOM 1597 C CA . THR A 1 221 ? 4.414 -31.875 9.188 1 43.91 221 THR A CA 1
ATOM 1598 C C . THR A 1 221 ? 2.934 -32.156 8.961 1 43.91 221 THR A C 1
ATOM 1600 O O . THR A 1 221 ? 2.562 -32.812 7.965 1 43.91 221 THR A O 1
ATOM 1603 N N . SER A 1 222 ? 2.086 -31.891 9.953 1 44.88 222 SER A N 1
ATOM 1604 C CA . SER A 1 222 ? 0.868 -32.688 9.914 1 44.88 222 SER A CA 1
ATOM 1605 C C . SER A 1 222 ? -0.093 -32.188 8.844 1 44.88 222 SER A C 1
ATOM 1607 O O . SER A 1 222 ? -0.708 -32.969 8.125 1 44.88 222 SER A O 1
ATOM 1609 N N . ASP A 1 223 ? -0.579 -30.906 8.883 1 54.81 223 ASP A N 1
ATOM 1610 C CA . ASP A 1 223 ? -1.73 -30.719 8.008 1 54.81 223 ASP A CA 1
ATOM 1611 C C . ASP A 1 223 ? -1.3 -30.172 6.648 1 54.81 223 ASP A C 1
ATOM 1613 O O . ASP A 1 223 ? -2.062 -30.234 5.684 1 54.81 223 ASP A O 1
ATOM 1617 N N . GLY A 1 224 ? 0.12 -29.953 6.34 1 78.5 224 GLY A N 1
ATOM 1618 C CA . GLY A 1 224 ? 0.634 -29.719 5 1 78.5 224 GLY A CA 1
ATOM 1619 C C . GLY A 1 224 ? 0.132 -28.422 4.379 1 78.5 224 GLY A C 1
ATOM 1620 O O . GLY A 1 224 ? -0.125 -28.375 3.174 1 78.5 224 GLY A O 1
ATOM 1621 N N . VAL A 1 225 ? -0.344 -27.328 5.246 1 89.69 225 VAL A N 1
ATOM 1622 C CA . VAL A 1 225 ? -0.833 -26.078 4.672 1 89.69 225 VAL A CA 1
ATOM 1623 C C . VAL A 1 225 ? 0.234 -25 4.805 1 89.69 225 VAL A C 1
ATOM 1625 O O . VAL A 1 225 ? 0.854 -24.859 5.863 1 89.69 225 VAL A O 1
ATOM 1628 N N . VAL A 1 226 ? 0.454 -24.266 3.771 1 89.81 226 VAL A N 1
ATOM 1629 C CA . VAL A 1 226 ? 1.368 -23.125 3.781 1 89.81 226 VAL A CA 1
ATOM 1630 C C . VAL A 1 226 ? 0.607 -21.844 3.439 1 89.81 226 VAL A C 1
ATOM 1632 O O . VAL A 1 226 ? -0.041 -21.766 2.395 1 89.81 226 VAL A O 1
ATOM 1635 N N . LEU A 1 227 ? 0.619 -20.906 4.395 1 93.62 227 LEU A N 1
ATOM 1636 C CA . LEU A 1 227 ? -0.008 -19.609 4.16 1 93.62 227 LEU A CA 1
ATOM 1637 C C . LEU A 1 227 ? 1.045 -18.516 3.984 1 93.62 227 LEU A C 1
ATOM 1639 O O . LEU A 1 227 ? 1.998 -18.438 4.762 1 93.62 227 LEU A O 1
ATOM 1643 N N . THR A 1 228 ? 0.914 -17.719 2.945 1 92.81 228 THR A N 1
ATOM 1644 C CA . THR A 1 228 ? 1.814 -16.609 2.689 1 92.81 228 THR A CA 1
ATOM 1645 C C . THR A 1 228 ? 1.029 -15.312 2.504 1 92.81 228 THR A C 1
ATOM 1647 O O . THR A 1 228 ? 0.083 -15.258 1.715 1 92.81 228 THR A O 1
ATOM 1650 N N . ILE A 1 229 ? 1.394 -14.32 3.291 1 96.56 229 ILE A N 1
ATOM 1651 C CA . ILE A 1 229 ? 0.834 -12.992 3.059 1 96.56 229 ILE A CA 1
ATOM 1652 C C . ILE A 1 229 ? 1.711 -12.234 2.07 1 96.56 229 ILE A C 1
ATOM 1654 O O . ILE A 1 229 ? 2.857 -11.898 2.377 1 96.56 229 ILE A O 1
ATOM 1658 N N . GLY A 1 230 ? 1.16 -11.891 0.951 1 95.62 230 GLY A N 1
ATOM 1659 C CA . GLY A 1 230 ? 1.953 -11.312 -0.12 1 95.62 230 GLY A CA 1
ATOM 1660 C C . GLY A 1 230 ? 1.883 -9.797 -0.159 1 95.62 230 GLY A C 1
ATOM 1661 O O . GLY A 1 230 ? 2.807 -9.141 -0.645 1 95.62 230 GLY A O 1
ATOM 1662 N N . ALA A 1 231 ? 0.727 -9.242 0.391 1 97.69 231 ALA A N 1
ATOM 1663 C CA . ALA A 1 231 ? 0.597 -7.789 0.298 1 97.69 231 ALA A CA 1
ATOM 1664 C C . ALA A 1 231 ? -0.286 -7.246 1.417 1 97.69 231 ALA A C 1
ATOM 1666 O O . ALA A 1 231 ? -1.228 -7.91 1.854 1 97.69 231 ALA A O 1
ATOM 1667 N N . VAL A 1 232 ? 0.027 -6.055 1.858 1 98.62 232 VAL A N 1
ATOM 1668 C CA . VAL A 1 232 ? -0.796 -5.238 2.744 1 98.62 232 VAL A CA 1
ATOM 1669 C C . VAL A 1 232 ? -0.75 -3.779 2.293 1 98.62 232 VAL A C 1
ATOM 1671 O O . VAL A 1 232 ? 0.326 -3.24 2.023 1 98.62 232 VAL A O 1
ATOM 1674 N N . ARG A 1 233 ? -1.961 -3.152 2.225 1 98.38 233 ARG A N 1
ATOM 1675 C CA . ARG A 1 233 ? -2.018 -1.755 1.809 1 98.38 233 ARG A CA 1
ATOM 1676 C C . ARG A 1 233 ? -3.094 -0.998 2.576 1 98.38 233 ARG A C 1
ATOM 1678 O O . ARG A 1 233 ? -4.246 -1.436 2.639 1 98.38 233 ARG A O 1
ATOM 1685 N N . ALA A 1 234 ? -2.689 0.084 3.166 1 97.75 234 ALA A N 1
ATOM 1686 C CA . ALA A 1 234 ? -3.617 1.01 3.811 1 97.75 234 ALA A CA 1
ATOM 1687 C C . ALA A 1 234 ? -3.025 2.414 3.889 1 97.75 234 ALA A C 1
ATOM 1689 O O . ALA A 1 234 ? -1.896 2.594 4.348 1 97.75 234 ALA A O 1
ATOM 1690 N N . GLY A 1 235 ? -3.787 3.414 3.359 1 93.81 235 GLY A N 1
ATOM 1691 C CA . GLY A 1 235 ? -3.418 4.809 3.543 1 93.81 235 GLY A CA 1
ATOM 1692 C C . GLY A 1 235 ? -2.273 5.246 2.65 1 93.81 235 GLY A C 1
ATOM 1693 O O . GLY A 1 235 ? -1.618 4.414 2.02 1 93.81 235 GLY A O 1
ATOM 1694 N N . ASP A 1 236 ? -2.023 6.496 2.637 1 90.06 236 ASP A N 1
ATOM 1695 C CA . ASP A 1 236 ? -0.966 7.086 1.821 1 90.06 236 ASP A CA 1
ATOM 1696 C C . ASP A 1 236 ? -0.14 8.086 2.631 1 90.06 236 ASP A C 1
ATOM 1698 O O . ASP A 1 236 ? 1.035 8.305 2.336 1 90.06 236 ASP A O 1
ATOM 1702 N N . ARG A 1 237 ? -0.811 8.75 3.666 1 88.81 237 ARG A N 1
ATOM 1703 C CA . ARG A 1 237 ? -0.169 9.812 4.426 1 88.81 237 ARG A CA 1
ATOM 1704 C C . ARG A 1 237 ? -0.112 9.469 5.91 1 88.81 237 ARG A C 1
ATOM 1706 O O . ARG A 1 237 ? -0.965 8.734 6.418 1 88.81 237 ARG A O 1
ATOM 1713 N N . ALA A 1 238 ? 0.838 10.062 6.531 1 91.44 238 ALA A N 1
ATOM 1714 C CA . ALA A 1 238 ? 1.044 9.789 7.953 1 91.44 238 ALA A CA 1
ATOM 1715 C C . ALA A 1 238 ? -0.091 10.367 8.789 1 91.44 238 ALA A C 1
ATOM 1717 O O . ALA A 1 238 ? -0.47 9.789 9.812 1 91.44 238 ALA A O 1
ATOM 1718 N N . ASN A 1 239 ? -0.708 11.484 8.352 1 88.25 239 ASN A N 1
ATOM 1719 C CA . ASN A 1 239 ? -1.625 12.219 9.211 1 88.25 239 ASN A CA 1
ATOM 1720 C C . ASN A 1 239 ? -3.078 12.016 8.797 1 88.25 239 ASN A C 1
ATOM 1722 O O . ASN A 1 239 ? -3.955 12.781 9.188 1 88.25 239 ASN A O 1
ATOM 1726 N N . VAL A 1 240 ? -3.318 11.078 8.039 1 86.38 240 VAL A N 1
ATOM 1727 C CA . VAL A 1 240 ? -4.672 10.758 7.598 1 86.38 240 VAL A CA 1
ATOM 1728 C C . VAL A 1 240 ? -4.977 9.297 7.887 1 86.38 240 VAL A C 1
ATOM 1730 O O . VAL A 1 240 ? -4.164 8.414 7.594 1 86.38 240 VAL A O 1
ATOM 1733 N N . VAL A 1 241 ? -6.062 9.078 8.516 1 89.75 241 VAL A N 1
ATOM 1734 C CA . VAL A 1 241 ? -6.512 7.711 8.766 1 89.75 241 VAL A CA 1
ATOM 1735 C C . VAL A 1 241 ? -7.227 7.172 7.527 1 89.75 241 VAL A C 1
ATOM 1737 O O . VAL A 1 241 ? -8.102 7.836 6.969 1 89.75 241 VAL A O 1
ATOM 1740 N N . ALA A 1 242 ? -6.812 6.004 7.094 1 91.75 242 ALA A N 1
ATOM 1741 C CA . ALA A 1 242 ? -7.402 5.367 5.918 1 91.75 242 ALA A CA 1
ATOM 1742 C C . ALA A 1 242 ? -8.805 4.852 6.223 1 91.75 242 ALA A C 1
ATOM 1744 O O . ALA A 1 242 ? -9.148 4.609 7.383 1 91.75 242 ALA A O 1
ATOM 1745 N N . ASP A 1 243 ? -9.625 4.699 5.184 1 92.81 243 ASP A N 1
ATOM 1746 C CA . ASP A 1 243 ? -10.977 4.188 5.375 1 92.81 243 ASP A CA 1
ATOM 1747 C C . ASP A 1 243 ? -11.031 2.68 5.152 1 92.81 243 ASP A C 1
ATOM 1749 O O . ASP A 1 243 ? -12.062 2.049 5.391 1 92.81 243 ASP A O 1
ATOM 1753 N N . ARG A 1 244 ? -9.906 2.141 4.676 1 97.06 244 ARG A N 1
ATOM 1754 C CA . ARG A 1 244 ? -9.844 0.691 4.512 1 97.06 244 ARG A CA 1
ATOM 1755 C C . ARG A 1 244 ? -8.398 0.204 4.48 1 97.06 244 ARG A C 1
ATOM 1757 O O . ARG A 1 244 ? -7.477 0.999 4.297 1 97.06 244 ARG A O 1
ATOM 1764 N N . ALA A 1 245 ? -8.188 -1.075 4.715 1 98.5 245 ALA A N 1
ATOM 1765 C CA . ALA A 1 245 ? -6.938 -1.816 4.527 1 98.5 245 ALA A CA 1
ATOM 1766 C C . ALA A 1 245 ? -7.172 -3.084 3.711 1 98.5 245 ALA A C 1
ATOM 1768 O O . ALA A 1 245 ? -8.227 -3.717 3.824 1 98.5 245 ALA A O 1
ATOM 1769 N N . THR A 1 246 ? -6.234 -3.418 2.855 1 98.75 246 THR A N 1
ATOM 1770 C CA . THR A 1 246 ? -6.355 -4.637 2.061 1 98.75 246 THR A CA 1
ATOM 1771 C C . THR A 1 246 ? -5.207 -5.594 2.359 1 98.75 246 THR A C 1
ATOM 1773 O O . THR A 1 246 ? -4.086 -5.156 2.635 1 98.75 246 THR A O 1
ATOM 1776 N N . ILE A 1 247 ? -5.48 -6.879 2.369 1 98.75 247 ILE A N 1
ATOM 1777 C CA . ILE A 1 247 ? -4.527 -7.969 2.531 1 98.75 247 ILE A CA 1
ATOM 1778 C C . ILE A 1 247 ? -4.695 -8.977 1.392 1 98.75 247 ILE A C 1
ATOM 1780 O O . ILE A 1 247 ? -5.816 -9.367 1.06 1 98.75 247 ILE A O 1
ATOM 1784 N N . ARG A 1 248 ? -3.613 -9.305 0.727 1 98.19 248 ARG A N 1
ATOM 1785 C CA . ARG A 1 248 ? -3.605 -10.391 -0.24 1 98.19 248 ARG A CA 1
ATOM 1786 C C . ARG A 1 248 ? -2.74 -11.555 0.249 1 98.19 248 ARG A C 1
ATOM 1788 O O . ARG A 1 248 ? -1.627 -11.344 0.733 1 98.19 248 ARG A O 1
ATOM 1795 N N . LEU A 1 249 ? -3.301 -12.742 0.172 1 97.12 249 LEU A N 1
ATOM 1796 C CA . LEU A 1 249 ? -2.58 -13.891 0.707 1 97.12 249 LEU A CA 1
ATOM 1797 C C . LEU A 1 249 ? -2.867 -15.148 -0.117 1 97.12 249 LEU A C 1
ATOM 1799 O O . LEU A 1 249 ? -3.789 -15.156 -0.936 1 97.12 249 LEU A O 1
ATOM 1803 N N . THR A 1 250 ? -2.018 -16.172 -0.009 1 94.69 250 THR A N 1
ATOM 1804 C CA . THR A 1 250 ? -2.221 -17.484 -0.607 1 94.69 250 THR A CA 1
ATOM 1805 C C . THR A 1 250 ? -2.217 -18.578 0.463 1 94.69 250 THR A C 1
ATOM 1807 O O . THR A 1 250 ? -1.55 -18.438 1.49 1 94.69 250 THR A O 1
ATOM 1810 N N . VAL A 1 251 ? -2.994 -19.594 0.229 1 94.62 251 VAL A N 1
ATOM 1811 C CA . VAL A 1 251 ? -2.955 -20.844 0.99 1 94.62 251 VAL A CA 1
ATOM 1812 C C . VAL A 1 251 ? -2.701 -22.016 0.047 1 94.62 251 VAL A C 1
ATOM 1814 O O . VAL A 1 251 ? -3.289 -22.094 -1.035 1 94.62 251 VAL A O 1
ATOM 1817 N N . ARG A 1 252 ? -1.811 -22.875 0.439 1 93.25 252 ARG A N 1
ATOM 1818 C CA . ARG A 1 252 ? -1.471 -24.031 -0.371 1 93.25 252 ARG A CA 1
ATOM 1819 C C . ARG A 1 252 ? -1.556 -25.312 0.451 1 93.25 252 ARG A C 1
ATOM 1821 O O . ARG A 1 252 ? -1.239 -25.312 1.643 1 93.25 252 ARG A O 1
ATOM 1828 N N . SER A 1 253 ? -1.966 -26.359 -0.168 1 93 253 SER A N 1
ATOM 1829 C CA . SER A 1 253 ? -1.999 -27.672 0.463 1 93 253 SER A CA 1
ATOM 1830 C C . SER A 1 253 ? -1.976 -28.797 -0.579 1 93 253 SER A C 1
ATOM 1832 O O . SER A 1 253 ? -2.467 -28.609 -1.696 1 93 253 SER A O 1
ATOM 1834 N N . LEU A 1 254 ? -1.442 -29.922 -0.193 1 91.75 254 LEU A N 1
ATOM 1835 C CA . LEU A 1 254 ? -1.429 -31.094 -1.054 1 91.75 254 LEU A CA 1
ATOM 1836 C C . LEU A 1 254 ? -2.762 -31.828 -0.989 1 91.75 254 LEU A C 1
ATOM 1838 O O . LEU A 1 254 ? -3.021 -32.719 -1.797 1 91.75 254 LEU A O 1
ATOM 1842 N N . ASP A 1 255 ? -3.578 -31.406 -0.082 1 92.62 255 ASP A N 1
ATOM 1843 C CA . ASP A 1 255 ? -4.867 -32.031 0.161 1 92.62 255 ASP A CA 1
ATOM 1844 C C . ASP A 1 255 ? -6.016 -31.062 -0.043 1 92.62 255 ASP A C 1
ATOM 1846 O O . ASP A 1 255 ? -6.035 -29.984 0.561 1 92.62 255 ASP A O 1
ATOM 1850 N N . SER A 1 256 ? -6.992 -31.438 -0.863 1 93.19 256 SER A N 1
ATOM 1851 C CA . SER A 1 256 ? -8.086 -30.547 -1.214 1 93.19 256 SER A CA 1
ATOM 1852 C C . SER A 1 256 ? -8.938 -30.203 0.008 1 93.19 256 SER A C 1
ATOM 1854 O O . SER A 1 256 ? -9.375 -29.062 0.17 1 93.19 256 SER A O 1
ATOM 1856 N N . ALA A 1 257 ? -9.188 -31.172 0.834 1 94.94 257 ALA A N 1
ATOM 1857 C CA . ALA A 1 257 ? -10 -30.938 2.025 1 94.94 257 ALA A CA 1
ATOM 1858 C C . ALA A 1 257 ? -9.289 -30 2.988 1 94.94 257 ALA A C 1
ATOM 1860 O O . ALA A 1 257 ? -9.914 -29.125 3.59 1 94.94 257 ALA A O 1
ATOM 1861 N N . ALA A 1 258 ? -7.992 -30.219 3.139 1 94.31 258 ALA A N 1
ATOM 1862 C CA . ALA A 1 258 ? -7.195 -29.328 3.988 1 94.31 258 ALA A CA 1
ATOM 1863 C C . ALA A 1 258 ? -7.191 -27.906 3.447 1 94.31 258 ALA A C 1
ATOM 1865 O O . ALA A 1 258 ? -7.258 -26.938 4.215 1 94.31 258 ALA A O 1
ATOM 1866 N N . LEU A 1 259 ? -7.09 -27.781 2.141 1 95.44 259 LEU A N 1
ATOM 1867 C CA . LEU A 1 259 ? -7.133 -26.469 1.502 1 95.44 259 LEU A CA 1
ATOM 1868 C C . LEU A 1 259 ? -8.461 -25.766 1.785 1 95.44 259 LEU A C 1
ATOM 1870 O O . LEU A 1 259 ? -8.477 -24.594 2.16 1 95.44 259 LEU A O 1
ATOM 1874 N N . ASP A 1 260 ? -9.547 -26.516 1.655 1 96.81 260 ASP A N 1
ATOM 1875 C CA . ASP A 1 260 ? -10.875 -25.969 1.932 1 96.81 260 ASP A CA 1
ATOM 1876 C C . ASP A 1 260 ? -10.984 -25.516 3.383 1 96.81 260 ASP A C 1
ATOM 1878 O O . ASP A 1 260 ? -11.5 -24.422 3.656 1 96.81 260 ASP A O 1
ATOM 1882 N N . ARG A 1 261 ? -10.516 -26.297 4.277 1 96.81 261 ARG A N 1
ATOM 1883 C CA . ARG A 1 261 ? -10.562 -25.953 5.695 1 96.81 261 ARG A CA 1
ATOM 1884 C C . ARG A 1 261 ? -9.727 -24.719 5.988 1 96.81 261 ARG A C 1
ATOM 1886 O O . ARG A 1 261 ? -10.125 -23.875 6.797 1 96.81 261 ARG A O 1
ATOM 1893 N N . ALA A 1 262 ? -8.586 -24.656 5.332 1 96.25 262 ALA A N 1
ATOM 1894 C CA . ALA A 1 262 ? -7.707 -23.516 5.535 1 96.25 262 ALA A CA 1
ATOM 1895 C C . ALA A 1 262 ? -8.383 -22.219 5.086 1 96.25 262 ALA A C 1
ATOM 1897 O O . ALA A 1 262 ? -8.328 -21.203 5.789 1 96.25 262 ALA A O 1
ATOM 1898 N N . VAL A 1 263 ? -9.047 -22.25 3.941 1 97.94 263 VAL A N 1
ATOM 1899 C CA . VAL A 1 263 ? -9.75 -21.094 3.42 1 97.94 263 VAL A CA 1
ATOM 1900 C C . VAL A 1 263 ? -10.859 -20.688 4.383 1 97.94 263 VAL A C 1
ATOM 1902 O O . VAL A 1 263 ? -11.023 -19.5 4.688 1 97.94 263 VAL A O 1
ATOM 1905 N N . ALA A 1 264 ? -11.562 -21.641 4.879 1 98.31 264 ALA A N 1
ATOM 1906 C CA . ALA A 1 264 ? -12.641 -21.391 5.836 1 98.31 264 ALA A CA 1
ATOM 1907 C C . ALA A 1 264 ? -12.086 -20.781 7.129 1 98.31 264 ALA A C 1
ATOM 1909 O O . ALA A 1 264 ? -12.703 -19.906 7.727 1 98.31 264 ALA A O 1
ATOM 1910 N N . THR A 1 265 ? -10.969 -21.312 7.566 1 98 265 THR A N 1
ATOM 1911 C CA . THR A 1 265 ? -10.312 -20.812 8.773 1 98 265 THR A CA 1
ATOM 1912 C C . THR A 1 265 ? -9.898 -19.359 8.609 1 98 265 THR A C 1
ATOM 1914 O O . THR A 1 265 ? -10.078 -18.547 9.516 1 98 265 THR A O 1
ATOM 1917 N N . VAL A 1 266 ? -9.336 -19.016 7.438 1 98.44 266 VAL A N 1
ATOM 1918 C CA . VAL A 1 266 ? -8.961 -17.641 7.152 1 98.44 266 VAL A CA 1
ATOM 1919 C C . VAL A 1 266 ? -10.188 -16.75 7.223 1 98.44 266 VAL A C 1
ATOM 1921 O O . VAL A 1 266 ? -10.172 -15.695 7.875 1 98.44 266 VAL A O 1
ATOM 1924 N N . ASP A 1 267 ? -11.25 -17.188 6.57 1 98.69 267 ASP A N 1
ATOM 1925 C CA . ASP A 1 267 ? -12.492 -16.438 6.547 1 98.69 267 ASP A CA 1
ATOM 1926 C C . ASP A 1 267 ? -13.008 -16.188 7.961 1 98.69 267 ASP A C 1
ATOM 1928 O O . ASP A 1 267 ? -13.273 -15.039 8.336 1 98.69 267 ASP A O 1
ATOM 1932 N N . ALA A 1 268 ? -13.047 -17.141 8.781 1 98.69 268 ALA A N 1
ATOM 1933 C CA . ALA A 1 268 ? -13.562 -17.047 10.148 1 98.69 268 ALA A CA 1
ATOM 1934 C C . ALA A 1 268 ? -12.688 -16.125 11 1 98.69 268 ALA A C 1
ATOM 1936 O O . ALA A 1 268 ? -13.203 -15.297 11.75 1 98.69 268 ALA A O 1
ATOM 1937 N N . ALA A 1 269 ? -11.383 -16.266 10.875 1 98.62 269 ALA A N 1
ATOM 1938 C CA . ALA A 1 269 ? -10.453 -15.461 11.664 1 98.62 269 ALA A CA 1
ATOM 1939 C C . ALA A 1 269 ? -10.594 -13.977 11.336 1 98.62 269 ALA A C 1
ATOM 1941 O O . ALA A 1 269 ? -10.625 -13.133 12.242 1 98.62 269 ALA A O 1
ATOM 1942 N N . VAL A 1 270 ? -10.672 -13.656 10.016 1 98.88 270 VAL A N 1
ATOM 1943 C CA . VAL A 1 270 ? -10.797 -12.273 9.57 1 98.88 270 VAL A CA 1
ATOM 1944 C C . VAL A 1 270 ? -12.078 -11.664 10.133 1 98.88 270 VAL A C 1
ATOM 1946 O O . VAL A 1 270 ? -12.055 -10.57 10.703 1 98.88 270 VAL A O 1
ATOM 1949 N N . ARG A 1 271 ? -13.148 -12.391 10.016 1 98.75 271 ARG A N 1
ATOM 1950 C CA . ARG A 1 271 ? -14.445 -11.891 10.477 1 98.75 271 ARG A CA 1
ATOM 1951 C C . ARG A 1 271 ? -14.461 -11.711 11.984 1 98.75 271 ARG A C 1
ATOM 1953 O O . ARG A 1 271 ? -15.008 -10.734 12.5 1 98.75 271 ARG A O 1
ATOM 1960 N N . GLU A 1 272 ? -13.898 -12.617 12.711 1 98.69 272 GLU A N 1
ATOM 1961 C CA . GLU A 1 272 ? -13.828 -12.531 14.164 1 98.69 272 GLU A CA 1
ATOM 1962 C C . GLU A 1 272 ? -13.055 -11.297 14.609 1 98.69 272 GLU A C 1
ATOM 1964 O O . GLU A 1 272 ? -13.492 -10.57 15.5 1 98.69 272 GLU A O 1
ATOM 1969 N N . ILE A 1 273 ? -11.961 -11.047 14.016 1 98.69 273 ILE A N 1
ATOM 1970 C CA . ILE A 1 273 ? -11.094 -9.938 14.406 1 98.69 273 ILE A CA 1
ATOM 1971 C C . ILE A 1 273 ? -11.781 -8.609 14.078 1 98.69 273 ILE A C 1
ATOM 1973 O O . ILE A 1 273 ? -11.758 -7.68 14.883 1 98.69 273 ILE A O 1
ATOM 1977 N N . CYS A 1 274 ? -12.344 -8.523 12.883 1 98.44 274 CYS A N 1
ATOM 1978 C CA . CYS A 1 274 ? -13.062 -7.309 12.508 1 98.44 274 CYS A CA 1
ATOM 1979 C C . CYS A 1 274 ? -14.211 -7.039 13.477 1 98.44 274 CYS A C 1
ATOM 1981 O O . CYS A 1 274 ? -14.414 -5.898 13.898 1 98.44 274 CYS A O 1
ATOM 1983 N N . ALA A 1 275 ? -14.961 -8.07 13.859 1 98.19 275 ALA A N 1
ATOM 1984 C CA . ALA A 1 275 ? -16.062 -7.938 14.805 1 98.19 275 ALA A CA 1
ATOM 1985 C C . ALA A 1 275 ? -15.57 -7.477 16.172 1 98.19 275 ALA A C 1
ATOM 1987 O O . ALA A 1 275 ? -16.141 -6.555 16.766 1 98.19 275 ALA A O 1
ATOM 1988 N N . ALA A 1 276 ? -14.539 -8.094 16.656 1 97.75 276 ALA A N 1
ATOM 1989 C CA . ALA A 1 276 ? -13.977 -7.754 17.969 1 97.75 276 ALA A CA 1
ATOM 1990 C C . ALA A 1 276 ? -13.477 -6.312 17.984 1 97.75 276 ALA A C 1
ATOM 1992 O O . ALA A 1 276 ? -13.531 -5.645 19.016 1 97.75 276 ALA A O 1
ATOM 1993 N N . ALA A 1 277 ? -13.008 -5.828 16.828 1 96 277 ALA A N 1
ATOM 1994 C CA . ALA A 1 277 ? -12.445 -4.48 16.734 1 96 277 ALA A CA 1
ATOM 1995 C C . ALA A 1 277 ? -13.547 -3.439 16.547 1 96 277 ALA A C 1
ATOM 1997 O O . ALA A 1 277 ? -13.281 -2.236 16.609 1 96 277 ALA A O 1
ATOM 1998 N N . GLY A 1 278 ? -14.758 -3.863 16.312 1 96.12 278 GLY A N 1
ATOM 1999 C CA . GLY A 1 278 ? -15.836 -2.926 16.031 1 96.12 278 GLY A CA 1
ATOM 2000 C C . GLY A 1 278 ? -15.703 -2.234 14.695 1 96.12 278 GLY A C 1
ATOM 2001 O O . GLY A 1 278 ? -16 -1.045 14.57 1 96.12 278 GLY A O 1
ATOM 2002 N N . SER A 1 279 ? -15.195 -2.967 13.656 1 95.94 279 SER A N 1
ATOM 2003 C CA . SER A 1 279 ? -15.109 -2.412 12.305 1 95.94 279 SER A CA 1
ATOM 2004 C C . SER A 1 279 ? -16.469 -1.911 11.828 1 95.94 279 SER A C 1
ATOM 2006 O O . SER A 1 279 ? -17.5 -2.521 12.117 1 95.94 279 SER A O 1
ATOM 2008 N N . PRO A 1 280 ? -16.516 -0.834 11.094 1 94.88 280 PRO A N 1
ATOM 2009 C CA . PRO A 1 280 ? -17.781 -0.202 10.719 1 94.88 280 PRO A CA 1
ATOM 2010 C C . PRO A 1 280 ? -18.594 -1.05 9.742 1 94.88 280 PRO A C 1
ATOM 2012 O O . PRO A 1 280 ? -19.781 -0.812 9.562 1 94.88 280 PRO A O 1
ATOM 2015 N N . ALA A 1 281 ? -17.953 -1.965 9.008 1 96.81 281 ALA A N 1
ATOM 2016 C CA . ALA A 1 281 ? -18.609 -2.881 8.078 1 96.81 281 ALA A CA 1
ATOM 2017 C C . ALA A 1 281 ? -17.969 -4.262 8.117 1 96.81 281 ALA A C 1
ATOM 2019 O O . ALA A 1 281 ? -16.844 -4.418 8.594 1 96.81 281 ALA A O 1
ATOM 2020 N N . GLU A 1 282 ? -18.719 -5.227 7.664 1 98 282 GLU A N 1
ATOM 2021 C CA . GLU A 1 282 ? -18.141 -6.559 7.5 1 98 282 GLU A CA 1
ATOM 2022 C C . GLU A 1 282 ? -17 -6.547 6.484 1 98 282 GLU A C 1
ATOM 2024 O O . GLU A 1 282 ? -17.078 -5.836 5.48 1 98 282 GLU A O 1
ATOM 2029 N N . PRO A 1 283 ? -15.984 -7.355 6.762 1 98.69 283 PRO A N 1
ATOM 2030 C CA . PRO A 1 283 ? -14.922 -7.422 5.762 1 98.69 283 PRO A CA 1
ATOM 2031 C C . PRO A 1 283 ? -15.375 -8.078 4.457 1 98.69 283 PRO A C 1
ATOM 2033 O O . PRO A 1 283 ? -16.344 -8.844 4.453 1 98.69 283 PRO A O 1
ATOM 2036 N N . GLU A 1 284 ? -14.766 -7.668 3.369 1 98.75 284 GLU A N 1
ATOM 2037 C CA . GLU A 1 284 ? -14.906 -8.375 2.1 1 98.75 284 GLU A CA 1
ATOM 2038 C C . GLU A 1 284 ? -13.781 -9.383 1.902 1 98.75 284 GLU A C 1
ATOM 2040 O O . GLU A 1 284 ? -12.602 -9.031 1.969 1 98.75 284 GLU A O 1
ATOM 2045 N N . ILE A 1 285 ? -14.109 -10.633 1.741 1 98.69 285 ILE A N 1
ATOM 2046 C CA . ILE A 1 285 ? -13.156 -11.711 1.51 1 98.69 285 ILE A CA 1
ATOM 2047 C C . ILE A 1 285 ? -13.477 -12.406 0.188 1 98.69 285 ILE A C 1
ATOM 2049 O O . ILE A 1 285 ? -14.539 -13.016 0.042 1 98.69 285 ILE A O 1
ATOM 2053 N N . VAL A 1 286 ? -12.57 -12.281 -0.761 1 98.19 286 VAL A N 1
ATOM 2054 C CA . VAL A 1 286 ? -12.805 -12.82 -2.096 1 98.19 286 VAL A CA 1
ATOM 2055 C C . VAL A 1 286 ? -11.695 -13.805 -2.457 1 98.19 286 VAL A C 1
ATOM 2057 O O . VAL A 1 286 ? -10.516 -13.477 -2.369 1 98.19 286 VAL A O 1
ATOM 2060 N N . VAL A 1 287 ? -12.07 -15.047 -2.814 1 97.06 287 VAL A N 1
ATOM 2061 C CA . VAL A 1 287 ? -11.125 -15.953 -3.447 1 97.06 287 VAL A CA 1
ATOM 2062 C C . VAL A 1 287 ? -10.922 -15.562 -4.91 1 97.06 287 VAL A C 1
ATOM 2064 O O . VAL A 1 287 ? -11.805 -15.789 -5.742 1 97.06 287 VAL A O 1
ATOM 2067 N N . THR A 1 288 ? -9.773 -15.031 -5.219 1 94.69 288 THR A N 1
ATOM 2068 C CA . THR A 1 288 ? -9.555 -14.461 -6.543 1 94.69 288 THR A CA 1
ATOM 2069 C C . THR A 1 288 ? -9.156 -15.539 -7.539 1 94.69 288 THR A C 1
ATOM 2071 O O . THR A 1 288 ? -9.398 -15.406 -8.742 1 94.69 288 THR A O 1
ATOM 2074 N N . THR A 1 289 ? -8.516 -16.547 -7.152 1 92.94 289 THR A N 1
ATOM 2075 C CA . THR A 1 289 ? -8.141 -17.703 -7.973 1 92.94 289 THR A CA 1
ATOM 2076 C C . THR A 1 289 ? -7.957 -18.938 -7.109 1 92.94 289 THR A C 1
ATOM 2078 O O . THR A 1 289 ? -7.754 -18.844 -5.898 1 92.94 289 THR A O 1
ATOM 2081 N N . ARG A 1 290 ? -8.156 -20.078 -7.711 1 93.94 290 ARG A N 1
ATOM 2082 C CA . ARG A 1 290 ? -8.039 -21.344 -6.992 1 93.94 290 ARG A CA 1
ATOM 2083 C C . ARG A 1 290 ? -7.676 -22.469 -7.941 1 93.94 290 ARG A C 1
ATOM 2085 O O . ARG A 1 290 ? -8.117 -22.5 -9.094 1 93.94 290 ARG A O 1
ATOM 2092 N N . SER A 1 291 ? -6.879 -23.312 -7.574 1 94.56 291 SER A N 1
ATOM 2093 C CA . SER A 1 291 ? -6.539 -24.547 -8.266 1 94.56 291 SER A CA 1
ATOM 2094 C C . SER A 1 291 ? -6.445 -25.719 -7.297 1 94.56 291 SER A C 1
ATOM 2096 O O . SER A 1 291 ? -5.961 -25.562 -6.176 1 94.56 291 SER A O 1
ATOM 2098 N N . ALA A 1 292 ? -6.934 -26.844 -7.691 1 93.44 292 ALA A N 1
ATOM 2099 C CA . ALA A 1 292 ? -6.84 -28.047 -6.879 1 93.44 292 ALA A CA 1
ATOM 2100 C C . ALA A 1 292 ? -5.434 -28.641 -6.938 1 93.44 292 ALA A C 1
ATOM 2102 O O . ALA A 1 292 ? -4.641 -28.281 -7.812 1 93.44 292 ALA A O 1
ATOM 2103 N N . PRO A 1 293 ? -5.125 -29.5 -5.965 1 94.31 293 PRO A N 1
ATOM 2104 C CA . PRO A 1 293 ? -3.867 -30.25 -6.102 1 94.31 293 PRO A CA 1
ATOM 2105 C C . PRO A 1 293 ? -3.773 -31.016 -7.422 1 94.31 293 PRO A C 1
ATOM 2107 O O . PRO A 1 293 ? -4.777 -31.531 -7.914 1 94.31 293 PRO A O 1
ATOM 2110 N N . GLY A 1 294 ? -2.6 -30.984 -8.008 1 95.06 294 GLY A N 1
ATOM 2111 C CA . GLY A 1 294 ? -2.371 -31.766 -9.211 1 95.06 294 GLY A CA 1
ATOM 2112 C C . GLY A 1 294 ? -2.201 -33.25 -8.938 1 95.06 294 GLY A C 1
ATOM 2113 O O . GLY A 1 294 ? -1.262 -33.656 -8.25 1 95.06 294 GLY A O 1
ATOM 2114 N N . VAL A 1 295 ? -3.107 -34.031 -9.453 1 94.44 295 VAL A N 1
ATOM 2115 C CA . VAL A 1 295 ? -3.068 -35.469 -9.258 1 94.44 295 VAL A CA 1
ATOM 2116 C C . VAL A 1 295 ? -2.947 -36.188 -10.609 1 94.44 295 VAL A C 1
ATOM 2118 O O . VAL A 1 295 ? -3.766 -35.969 -11.508 1 94.44 295 VAL A O 1
ATOM 2121 N N . ASN A 1 296 ? -1.915 -36.938 -10.727 1 95.62 296 ASN A N 1
ATOM 2122 C CA . ASN A 1 296 ? -1.774 -37.75 -11.938 1 95.62 296 ASN A CA 1
ATOM 2123 C C . ASN A 1 296 ? -2.785 -38.906 -11.977 1 95.62 296 ASN A C 1
ATOM 2125 O O . ASN A 1 296 ? -2.926 -39.625 -11.008 1 95.62 296 ASN A O 1
ATOM 2129 N N . GLU A 1 297 ? -3.533 -38.969 -13.055 1 94.75 297 GLU A N 1
ATOM 2130 C CA . GLU A 1 297 ? -4.398 -40.156 -13.219 1 94.75 297 GLU A CA 1
ATOM 2131 C C . GLU A 1 297 ? -3.582 -41.438 -13.273 1 94.75 297 GLU A C 1
ATOM 2133 O O . GLU A 1 297 ? -2.662 -41.562 -14.086 1 94.75 297 GLU A O 1
ATOM 2138 N N . PRO A 1 298 ? -3.883 -42.406 -12.508 1 95 298 PRO A N 1
ATOM 2139 C CA . PRO A 1 298 ? -2.975 -43.531 -12.258 1 95 298 PRO A CA 1
ATOM 2140 C C . PRO A 1 298 ? -2.643 -44.312 -13.523 1 95 298 PRO A C 1
ATOM 2142 O O . PRO A 1 298 ? -1.474 -44.625 -13.773 1 95 298 PRO A O 1
ATOM 2145 N N . LEU A 1 299 ? -3.602 -44.625 -14.375 1 95.19 299 LEU A N 1
ATOM 2146 C CA . LEU A 1 299 ? -3.35 -45.469 -15.539 1 95.19 299 LEU A CA 1
ATOM 2147 C C . LEU A 1 299 ? -2.539 -44.688 -16.594 1 95.19 299 LEU A C 1
ATOM 2149 O O . LEU A 1 299 ? -1.565 -45.219 -17.125 1 95.19 299 LEU A O 1
ATOM 2153 N N . ALA A 1 300 ? -2.943 -43.5 -16.844 1 96 300 ALA A N 1
ATOM 2154 C CA . ALA A 1 300 ? -2.205 -42.688 -17.797 1 96 300 ALA A CA 1
ATOM 2155 C C . ALA A 1 300 ? -0.793 -42.375 -17.312 1 96 300 ALA A C 1
ATOM 2157 O O . ALA A 1 300 ? 0.165 -42.406 -18.078 1 96 300 ALA A O 1
ATOM 2158 N N . ALA A 1 301 ? -0.658 -42.188 -16.016 1 97 301 ALA A N 1
ATOM 2159 C CA . ALA A 1 301 ? 0.643 -41.875 -15.422 1 97 301 ALA A CA 1
ATOM 2160 C C . ALA A 1 301 ? 1.587 -43.094 -15.547 1 97 301 ALA A C 1
ATOM 2162 O O . ALA A 1 301 ? 2.773 -42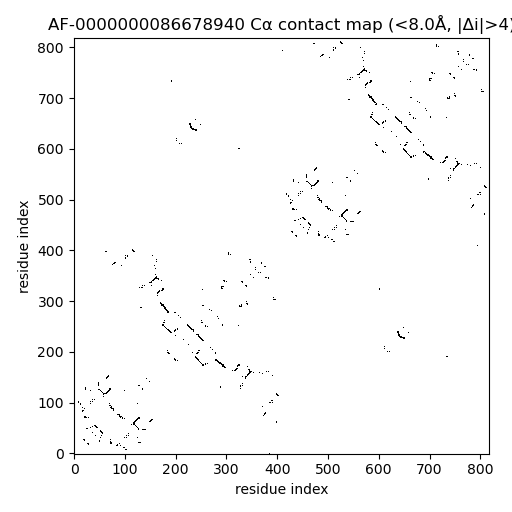.906 -15.844 1 97 301 ALA A O 1
ATOM 2163 N N . GLU A 1 302 ? 1.046 -44.156 -15.328 1 96.69 302 GLU A N 1
ATOM 2164 C CA . GLU A 1 302 ? 1.864 -45.375 -15.438 1 96.69 302 GLU A CA 1
ATOM 2165 C C . GLU A 1 302 ? 2.318 -45.594 -16.875 1 96.69 302 GLU A C 1
ATOM 2167 O O . GLU A 1 302 ? 3.457 -46 -17.125 1 96.69 302 GLU A O 1
ATOM 2172 N N . ARG A 1 303 ? 1.441 -45.375 -17.828 1 97.06 303 ARG A N 1
ATOM 2173 C CA . ARG A 1 303 ? 1.797 -45.531 -19.234 1 97.06 303 ARG A CA 1
ATOM 2174 C C . ARG A 1 303 ? 2.91 -44.562 -19.625 1 97.06 303 ARG A C 1
ATOM 2176 O O . ARG A 1 303 ? 3.863 -44.938 -20.297 1 97.06 303 ARG A O 1
ATOM 2183 N N . VAL A 1 304 ? 2.775 -43.344 -19.172 1 98 304 VAL A N 1
ATOM 2184 C CA . VAL A 1 304 ? 3.77 -42.312 -19.484 1 98 304 VAL A CA 1
ATOM 2185 C C . VAL A 1 304 ? 5.09 -42.625 -18.797 1 98 304 VAL A C 1
ATOM 2187 O O . VAL A 1 304 ? 6.156 -42.562 -19.406 1 98 304 VAL A O 1
ATOM 2190 N N . ARG A 1 305 ? 5.031 -43.031 -17.531 1 97.88 305 ARG A N 1
ATOM 2191 C CA . ARG A 1 305 ? 6.238 -43.406 -16.797 1 97.88 305 ARG A CA 1
ATOM 2192 C C . ARG A 1 305 ? 6.953 -44.562 -17.469 1 97.88 305 ARG A C 1
ATOM 2194 O O . ARG A 1 305 ? 8.18 -44.562 -17.609 1 97.88 305 ARG A O 1
ATOM 2201 N N . ALA A 1 306 ? 6.207 -45.562 -17.859 1 97.81 306 ALA A N 1
ATOM 2202 C CA . ALA A 1 306 ? 6.781 -46.719 -18.531 1 97.81 306 ALA A CA 1
ATOM 2203 C C . ALA A 1 306 ? 7.461 -46.312 -19.844 1 97.81 306 ALA A C 1
ATOM 2205 O O . ALA A 1 306 ? 8.539 -46.812 -20.172 1 97.81 306 ALA A O 1
ATOM 2206 N N . ALA A 1 307 ? 6.824 -45.438 -20.547 1 98.12 307 ALA A N 1
ATOM 2207 C CA . ALA A 1 307 ? 7.418 -44.938 -21.781 1 98.12 307 ALA A CA 1
ATOM 2208 C C . ALA A 1 307 ? 8.727 -44.219 -21.5 1 98.12 307 ALA A C 1
ATOM 2210 O O . ALA A 1 307 ? 9.695 -44.344 -22.266 1 98.12 307 ALA A O 1
ATOM 2211 N N . HIS A 1 308 ? 8.734 -43.438 -20.406 1 98.5 308 HIS A N 1
ATOM 2212 C CA . HIS A 1 308 ? 9.953 -42.719 -20.047 1 98.5 308 HIS A CA 1
ATOM 2213 C C . HIS A 1 308 ? 11.062 -43.688 -19.641 1 98.5 308 HIS A C 1
ATOM 2215 O O . HIS A 1 308 ? 12.219 -43.5 -20 1 98.5 308 HIS A O 1
ATOM 2221 N N . VAL A 1 309 ? 10.688 -44.719 -18.938 1 98.06 309 VAL A N 1
ATOM 2222 C CA . VAL A 1 309 ? 11.664 -45.75 -18.531 1 98.06 309 VAL A CA 1
ATOM 2223 C C . VAL A 1 309 ? 12.242 -46.438 -19.766 1 98.06 309 VAL A C 1
ATOM 2225 O O . VAL A 1 309 ? 13.453 -46.656 -19.859 1 98.06 309 VAL A O 1
ATOM 2228 N N . ALA A 1 310 ? 11.414 -46.75 -20.688 1 97.81 310 ALA A N 1
ATOM 2229 C CA . ALA A 1 310 ? 11.852 -47.406 -21.922 1 97.81 310 ALA A CA 1
ATOM 2230 C C . ALA A 1 310 ? 12.773 -46.469 -22.719 1 97.81 310 ALA A C 1
ATOM 2232 O O . ALA A 1 310 ? 13.711 -46.938 -23.375 1 97.81 310 ALA A O 1
ATOM 2233 N N . THR A 1 311 ? 12.492 -45.219 -22.656 1 97.56 311 THR A N 1
ATOM 2234 C CA . THR A 1 311 ? 13.195 -44.25 -23.484 1 97.56 311 THR A CA 1
ATOM 2235 C C . THR A 1 311 ? 14.516 -43.844 -22.828 1 97.56 311 THR A C 1
ATOM 2237 O O . THR A 1 311 ? 15.539 -43.719 -23.516 1 97.56 311 THR A O 1
ATOM 2240 N N . PHE A 1 312 ? 14.492 -43.594 -21.5 1 97.25 312 PHE A N 1
ATOM 2241 C CA . PHE A 1 312 ? 15.633 -42.969 -20.828 1 97.25 312 PHE A CA 1
ATOM 2242 C C . PHE A 1 312 ? 16.391 -44 -20 1 97.25 312 PHE A C 1
ATOM 2244 O O . PHE A 1 312 ? 17.531 -43.781 -19.609 1 97.25 312 PHE A O 1
ATOM 2251 N N . GLY A 1 313 ? 15.812 -45.156 -19.734 1 97.25 313 GLY A N 1
ATOM 2252 C CA . GLY A 1 313 ? 16.328 -46.094 -18.766 1 97.25 313 GLY A CA 1
ATOM 2253 C C . GLY A 1 313 ? 15.852 -45.844 -17.359 1 97.25 313 GLY A C 1
ATOM 2254 O O . GLY A 1 313 ? 15.664 -44.688 -16.969 1 97.25 313 GLY A O 1
ATOM 2255 N N . ALA A 1 314 ? 15.711 -46.844 -16.609 1 96 314 ALA A N 1
ATOM 2256 C CA . ALA A 1 314 ? 15.148 -46.781 -15.266 1 96 314 ALA A CA 1
ATOM 2257 C C . ALA A 1 314 ? 15.992 -45.875 -14.367 1 96 314 ALA A C 1
ATOM 2259 O O . ALA A 1 314 ? 15.469 -45.188 -13.492 1 96 314 ALA A O 1
ATOM 2260 N N . ALA A 1 315 ? 17.266 -45.812 -14.609 1 94.56 315 ALA A N 1
ATOM 2261 C CA . ALA A 1 315 ? 18.188 -45.062 -13.766 1 94.56 315 ALA A CA 1
ATOM 2262 C C . ALA A 1 315 ? 17.969 -43.562 -13.891 1 94.56 315 ALA A C 1
ATOM 2264 O O . ALA A 1 315 ? 18.328 -42.781 -13 1 94.56 315 ALA A O 1
ATOM 2265 N N . ARG A 1 316 ? 17.312 -43.094 -14.953 1 96.19 316 ARG A N 1
ATOM 2266 C CA . ARG A 1 316 ? 17.125 -41.656 -15.211 1 96.19 316 ARG A CA 1
ATOM 2267 C C . ARG A 1 316 ? 15.68 -41.25 -14.984 1 96.19 316 ARG A C 1
ATOM 2269 O O . ARG A 1 316 ? 15.297 -40.125 -15.32 1 96.19 316 ARG A O 1
ATOM 2276 N N . VAL A 1 317 ? 14.891 -42.156 -14.539 1 96.56 317 VAL A N 1
ATOM 2277 C CA . VAL A 1 317 ? 13.508 -41.875 -14.172 1 96.56 317 VAL A CA 1
ATOM 2278 C C . VAL A 1 317 ? 13.336 -42.031 -12.664 1 96.56 317 VAL A C 1
ATOM 2280 O O . VAL A 1 317 ? 13.281 -43.156 -12.148 1 96.56 317 VAL A O 1
ATOM 2283 N N . LEU A 1 318 ? 13.18 -40.906 -11.961 1 90.88 318 LEU A N 1
ATOM 2284 C CA . LEU A 1 318 ? 13.25 -40.875 -10.508 1 90.88 318 LEU A CA 1
ATOM 2285 C C . LEU A 1 318 ? 11.852 -40.719 -9.906 1 90.88 318 LEU A C 1
ATOM 2287 O O . LEU A 1 318 ? 11.023 -39.969 -10.438 1 90.88 318 LEU A O 1
ATOM 2291 N N . PRO A 1 319 ? 11.664 -41.406 -8.781 1 90.69 319 PRO A N 1
ATOM 2292 C CA . PRO A 1 319 ? 10.508 -41.031 -7.973 1 90.69 319 PRO A CA 1
ATOM 2293 C C . PRO A 1 319 ? 10.773 -39.781 -7.133 1 90.69 319 PRO A C 1
ATOM 2295 O O . PRO A 1 319 ? 11.883 -39.594 -6.621 1 90.69 319 PRO A O 1
ATOM 2298 N N . VAL A 1 320 ? 9.812 -38.844 -7.086 1 86.81 320 VAL A N 1
ATOM 2299 C CA . VAL A 1 320 ? 9.992 -37.656 -6.258 1 86.81 320 VAL A CA 1
ATOM 2300 C C . VAL A 1 320 ? 8.742 -37.438 -5.406 1 86.81 320 VAL A C 1
ATOM 2302 O O . VAL A 1 320 ? 7.645 -37.875 -5.773 1 86.81 320 VAL A O 1
ATOM 2305 N N . PRO A 1 321 ? 8.969 -36.812 -4.234 1 85.88 321 PRO A N 1
ATOM 2306 C CA . PRO A 1 321 ? 7.805 -36.438 -3.438 1 85.88 321 PRO A CA 1
ATOM 2307 C C . PRO A 1 321 ? 6.996 -35.312 -4.094 1 85.88 321 PRO A C 1
ATOM 2309 O O . PRO A 1 321 ? 7.465 -34.688 -5.043 1 85.88 321 PRO A O 1
ATOM 2312 N N . PRO A 1 322 ? 5.785 -35.156 -3.604 1 89.06 322 PRO A N 1
ATOM 2313 C CA . PRO A 1 322 ? 5.004 -34.031 -4.109 1 89.06 322 PRO A CA 1
ATOM 2314 C C . PRO A 1 322 ? 5.656 -32.688 -3.816 1 89.06 322 PRO A C 1
ATOM 2316 O O . PRO A 1 322 ? 6.473 -32.562 -2.9 1 89.06 322 PRO A O 1
ATOM 2319 N N . SER A 1 323 ? 5.332 -31.781 -4.617 1 86.81 323 SER A N 1
ATOM 2320 C CA . SER A 1 323 ? 5.836 -30.422 -4.477 1 86.81 323 SER A CA 1
ATOM 2321 C C . SER A 1 323 ? 4.758 -29.484 -3.938 1 86.81 323 SER A C 1
ATOM 2323 O O . SER A 1 323 ? 3.588 -29.609 -4.309 1 86.81 323 SER A O 1
ATOM 2325 N N . MET A 1 324 ? 5.121 -28.484 -3.139 1 84.31 324 MET A N 1
ATOM 2326 C CA . MET A 1 324 ? 4.188 -27.469 -2.66 1 84.31 324 MET A CA 1
ATOM 2327 C C . MET A 1 324 ? 4 -26.375 -3.699 1 84.31 324 MET A C 1
ATOM 2329 O O . MET A 1 324 ? 3.203 -25.453 -3.5 1 84.31 324 MET A O 1
ATOM 2333 N N . ALA A 1 325 ? 4.711 -26.562 -4.789 1 87.62 325 ALA A N 1
ATOM 2334 C CA . ALA A 1 325 ? 4.445 -25.641 -5.898 1 87.62 325 ALA A CA 1
ATOM 2335 C C . ALA A 1 325 ? 3.027 -25.828 -6.434 1 87.62 325 ALA A C 1
ATOM 2337 O O . ALA A 1 325 ? 2.463 -26.922 -6.355 1 87.62 325 ALA A O 1
ATOM 2338 N N . THR A 1 326 ? 2.508 -24.672 -6.883 1 92 326 THR A N 1
ATOM 233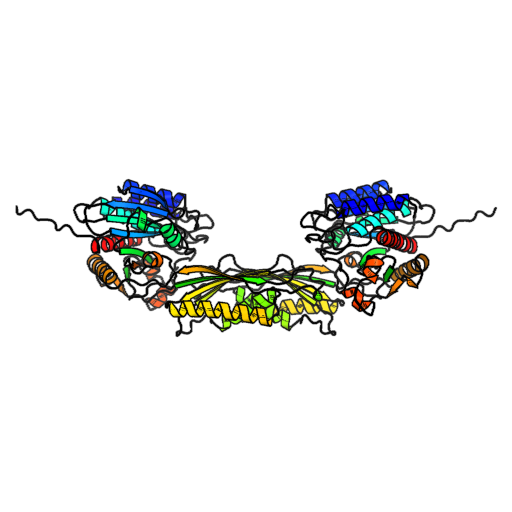9 C CA . THR A 1 326 ? 1.146 -24.719 -7.406 1 92 326 THR A CA 1
ATOM 2340 C C . THR A 1 326 ? 1.134 -24.469 -8.906 1 92 326 THR A C 1
ATOM 2342 O O . THR A 1 326 ? 1.994 -23.75 -9.43 1 92 326 THR A O 1
ATOM 2345 N N . GLU A 1 327 ? 0.133 -25.094 -9.492 1 92.06 327 GLU A N 1
ATOM 2346 C CA . GLU A 1 327 ? -0.079 -25.094 -10.938 1 92.06 327 GLU A CA 1
ATOM 2347 C C . GLU A 1 327 ? -1.567 -25.109 -11.273 1 92.06 327 GLU A C 1
ATOM 2349 O O . GLU A 1 327 ? -2.377 -25.641 -10.516 1 92.06 327 GLU A O 1
ATOM 2354 N N . ASP A 1 328 ? -1.914 -24.438 -12.422 1 95.06 328 ASP A N 1
ATOM 2355 C CA . ASP A 1 328 ? -3.336 -24.516 -12.742 1 95.06 328 ASP A CA 1
ATOM 2356 C C . ASP A 1 328 ? -3.6 -25.562 -13.82 1 95.06 328 ASP A C 1
ATOM 2358 O O . ASP A 1 328 ? -4.727 -25.688 -14.312 1 95.06 328 ASP A O 1
ATOM 2362 N N . PHE A 1 329 ? -2.627 -26.422 -14.148 1 97.19 329 PHE A N 1
ATOM 2363 C CA . PHE A 1 329 ? -2.781 -27.547 -15.062 1 97.19 329 PHE A CA 1
ATOM 2364 C C . PHE A 1 329 ? -3.875 -28.5 -14.578 1 97.19 329 PHE A C 1
ATOM 2366 O O . PHE A 1 329 ? -4.602 -29.078 -15.391 1 97.19 329 PHE A O 1
ATOM 2373 N N . PRO A 1 330 ? -4.031 -28.688 -13.312 1 95.81 330 PRO A N 1
ATOM 2374 C CA . PRO A 1 330 ? -5.07 -29.609 -12.828 1 95.81 330 PRO A CA 1
ATOM 2375 C C . PRO A 1 330 ? -6.465 -29.219 -13.328 1 95.81 330 PRO A C 1
ATOM 2377 O O . PRO A 1 330 ? -7.359 -30.062 -13.383 1 95.81 330 PRO A O 1
ATOM 2380 N N . LEU A 1 331 ? -6.656 -27.984 -13.711 1 95.31 331 LEU A N 1
ATOM 2381 C CA . LEU A 1 331 ? -7.961 -27.547 -14.188 1 95.31 331 LEU A CA 1
ATOM 2382 C C . LEU A 1 331 ? -8.312 -28.234 -15.508 1 95.31 331 LEU A C 1
ATOM 2384 O O . LEU A 1 331 ? -9.492 -28.375 -15.844 1 95.31 331 LEU A O 1
ATOM 2388 N N . PHE A 1 332 ? -7.316 -28.672 -16.234 1 96.56 332 PHE A N 1
ATOM 2389 C CA . PHE A 1 332 ? -7.555 -29.359 -17.5 1 96.56 332 PHE A CA 1
ATOM 2390 C C . PHE A 1 332 ? -8.219 -30.719 -17.25 1 96.56 332 PHE A C 1
ATOM 2392 O O . PHE A 1 332 ? -8.82 -31.297 -18.156 1 96.56 332 PHE A O 1
ATOM 2399 N N . GLY A 1 333 ? -8.125 -31.234 -16.062 1 94.44 333 GLY A N 1
ATOM 2400 C CA . GLY A 1 333 ? -8.742 -32.5 -15.695 1 94.44 333 GLY A CA 1
ATOM 2401 C C . GLY A 1 333 ? -9.828 -32.344 -14.641 1 94.44 333 GLY A C 1
ATOM 2402 O O . GLY A 1 333 ? -10.242 -33.344 -14.031 1 94.44 333 GLY A O 1
ATOM 2403 N N . ALA A 1 334 ? -10.266 -31.172 -14.273 1 81.44 334 ALA A N 1
ATOM 2404 C CA . ALA A 1 334 ? -11.07 -30.859 -13.094 1 81.44 334 ALA A CA 1
ATOM 2405 C C . ALA A 1 334 ? -12.43 -31.547 -13.156 1 81.44 334 ALA A C 1
ATOM 2407 O O . ALA A 1 334 ? -13.023 -31.859 -12.125 1 81.44 334 ALA A O 1
ATOM 2408 N N . ASP A 1 335 ? -12.961 -31.812 -14.312 1 75.5 335 ASP A N 1
ATOM 2409 C CA . ASP A 1 335 ? -14.266 -32.469 -14.406 1 75.5 335 ASP A CA 1
ATOM 2410 C C . ASP A 1 335 ? -14.125 -33.969 -14.359 1 75.5 335 ASP A C 1
ATOM 2412 O O . ASP A 1 335 ? -15.102 -34.688 -14.578 1 75.5 335 ASP A O 1
ATOM 2416 N N . ALA A 1 336 ? -12.945 -34.438 -13.953 1 72.38 336 ALA A N 1
ATOM 2417 C CA . ALA A 1 336 ? -12.617 -35.844 -13.789 1 72.38 336 ALA A CA 1
ATOM 2418 C C . ALA A 1 336 ? -12.891 -36.625 -15.078 1 72.38 336 ALA A C 1
ATOM 2420 O O . ALA A 1 336 ? -13.164 -37.812 -15.031 1 72.38 336 ALA A O 1
ATOM 2421 N N . THR A 1 337 ? -12.891 -35.906 -16.078 1 83.31 337 THR A N 1
ATOM 2422 C CA . THR A 1 337 ? -13.141 -36.625 -17.328 1 83.31 337 THR A CA 1
ATOM 2423 C C . THR A 1 337 ? -11.883 -36.688 -18.188 1 83.31 337 THR A C 1
ATOM 2425 O O . THR A 1 337 ? -11.781 -37.531 -19.078 1 83.31 337 THR A O 1
ATOM 2428 N N . VAL A 1 338 ? -10.969 -35.875 -17.906 1 95.69 338 VAL A N 1
ATOM 2429 C CA . VAL A 1 338 ? -9.734 -35.875 -18.688 1 95.69 338 VAL A CA 1
ATOM 2430 C C . VAL A 1 338 ? -8.562 -36.281 -17.812 1 95.69 338 VAL A C 1
ATOM 2432 O O . VAL A 1 338 ? -8.18 -35.531 -16.891 1 95.69 338 VAL A O 1
ATOM 2435 N N . PRO A 1 339 ? -8 -37.5 -17.984 1 95.88 339 PRO A N 1
ATOM 2436 C CA . PRO A 1 339 ? -6.777 -37.844 -17.266 1 95.88 339 PRO A CA 1
ATOM 2437 C C . PRO A 1 339 ? -5.648 -36.844 -17.484 1 95.88 339 PRO A C 1
ATOM 2439 O O . PRO A 1 339 ? -5.398 -36.438 -18.625 1 95.88 339 PRO A O 1
ATOM 2442 N N . THR A 1 340 ? -5.031 -36.406 -16.406 1 96.69 340 THR A N 1
ATOM 2443 C CA . THR A 1 340 ? -3.889 -35.5 -16.5 1 96.69 340 THR A CA 1
ATOM 2444 C C . THR A 1 340 ? -2.619 -36.188 -15.992 1 96.69 340 THR A C 1
ATOM 2446 O O . THR A 1 340 ? -2.666 -36.969 -15.047 1 96.69 340 THR A O 1
ATOM 2449 N N . VAL A 1 341 ? -1.518 -36 -16.656 1 97.5 341 VAL A N 1
ATOM 2450 C CA . VAL A 1 341 ? -0.208 -36.469 -16.219 1 97.5 341 VAL A CA 1
ATOM 2451 C C . VAL A 1 341 ? 0.806 -35.344 -16.281 1 97.5 341 VAL A C 1
ATOM 2453 O O . VAL A 1 341 ? 0.93 -34.656 -17.297 1 97.5 341 VAL A O 1
ATOM 2456 N N . TYR A 1 342 ? 1.421 -35.094 -15.188 1 97.75 342 TYR A N 1
ATOM 2457 C CA . TYR A 1 342 ? 2.41 -34.031 -14.969 1 97.75 342 TYR A CA 1
ATOM 2458 C C . TYR A 1 342 ? 3.703 -34.625 -14.406 1 97.75 342 TYR A C 1
ATOM 2460 O O . TYR A 1 342 ? 3.672 -35.438 -13.492 1 97.75 342 TYR A O 1
ATOM 2468 N N . TRP A 1 343 ? 4.871 -34.312 -14.984 1 97.69 343 TRP A N 1
ATOM 2469 C CA . TRP A 1 343 ? 6.148 -34.812 -14.492 1 97.69 343 TRP A CA 1
ATOM 2470 C C . TRP A 1 343 ? 7.211 -33.719 -14.516 1 97.69 343 TRP A C 1
ATOM 2472 O O . TRP A 1 343 ? 6.949 -32.594 -14.977 1 97.69 343 TRP A O 1
ATOM 2482 N N . ALA A 1 344 ? 8.367 -34 -13.953 1 96.94 344 ALA A N 1
ATOM 2483 C CA . ALA A 1 344 ? 9.445 -33.031 -13.898 1 96.94 344 ALA A CA 1
ATOM 2484 C C . ALA A 1 344 ? 10.625 -33.469 -14.766 1 96.94 344 ALA A C 1
ATOM 2486 O O . ALA A 1 344 ? 10.836 -34.656 -14.984 1 96.94 344 ALA A O 1
ATOM 2487 N N . VAL A 1 345 ? 11.273 -32.469 -15.297 1 97.69 345 VAL A N 1
ATOM 2488 C CA . VAL A 1 345 ? 12.492 -32.688 -16.078 1 97.69 345 VAL A CA 1
ATOM 2489 C C . VAL A 1 345 ? 13.648 -31.922 -15.43 1 97.69 345 VAL A C 1
ATOM 2491 O O . VAL A 1 345 ? 13.516 -30.734 -15.078 1 97.69 345 VAL A O 1
ATOM 2494 N N . GLY A 1 346 ? 14.742 -32.562 -15.242 1 96.31 346 GLY A N 1
ATOM 2495 C CA . GLY A 1 346 ? 15.906 -31.922 -14.672 1 96.31 346 GLY A CA 1
ATOM 2496 C C . GLY A 1 346 ? 16.5 -30.859 -15.578 1 96.31 346 GLY A C 1
ATOM 2497 O O . GLY A 1 346 ? 16.484 -31 -16.797 1 96.31 346 GLY A O 1
ATOM 2498 N N . SER A 1 347 ? 17.125 -29.812 -14.93 1 96.38 347 SER A N 1
ATOM 2499 C CA . SER A 1 347 ? 17.578 -28.703 -15.75 1 96.38 347 SER A CA 1
ATOM 2500 C C . SER A 1 347 ? 19 -28.281 -15.359 1 96.38 347 SER A C 1
ATOM 2502 O O . SER A 1 347 ? 19.594 -27.438 -16.031 1 96.38 347 SER A O 1
ATOM 2504 N N . VAL A 1 348 ? 19.578 -28.859 -14.344 1 94.88 348 VAL A N 1
ATOM 2505 C CA . VAL A 1 348 ? 20.875 -28.422 -13.82 1 94.88 348 VAL A CA 1
ATOM 2506 C C . VAL A 1 348 ? 22 -29.109 -14.594 1 94.88 348 VAL A C 1
ATOM 2508 O O . VAL A 1 348 ? 21.969 -30.328 -14.797 1 94.88 348 VAL A O 1
ATOM 2511 N N . SER A 1 349 ? 22.953 -28.328 -14.984 1 93.94 349 SER A N 1
ATOM 2512 C CA . SER A 1 349 ? 24.078 -28.906 -15.703 1 93.94 349 SER A CA 1
ATOM 2513 C C . SER A 1 349 ? 24.875 -29.859 -14.82 1 93.94 349 SER A C 1
ATOM 2515 O O . SER A 1 349 ? 24.891 -29.703 -13.594 1 93.94 349 SER A O 1
ATOM 2517 N N . ALA A 1 350 ? 25.453 -30.781 -15.508 1 90.25 350 ALA A N 1
ATOM 2518 C CA . ALA A 1 350 ? 26.281 -31.734 -14.766 1 90.25 350 ALA A CA 1
ATOM 2519 C C . ALA A 1 350 ? 27.359 -31.016 -13.953 1 90.25 350 ALA A C 1
ATOM 2521 O O . ALA A 1 350 ? 27.625 -31.391 -12.812 1 90.25 350 ALA A O 1
ATOM 2522 N N . ALA A 1 351 ? 27.969 -30.062 -14.531 1 90.5 351 ALA A N 1
ATOM 2523 C CA . ALA A 1 351 ? 29.016 -29.297 -13.875 1 90.5 351 ALA A CA 1
ATOM 2524 C C . ALA A 1 351 ? 28.484 -28.562 -12.641 1 90.5 351 ALA A C 1
ATOM 2526 O O . ALA A 1 351 ? 29.094 -28.609 -11.57 1 90.5 351 ALA A O 1
ATOM 2527 N N . ALA A 1 352 ? 27.375 -27.875 -12.82 1 88.69 352 ALA A N 1
ATOM 2528 C CA . ALA A 1 352 ? 26.781 -27.141 -11.711 1 88.69 352 ALA A CA 1
ATOM 2529 C C . ALA A 1 352 ? 26.359 -28.078 -10.586 1 88.69 352 ALA A C 1
ATOM 2531 O O . ALA A 1 352 ? 26.516 -27.75 -9.406 1 88.69 352 ALA A O 1
ATOM 2532 N N . TRP A 1 353 ? 25.797 -29.234 -10.938 1 90.19 353 TRP A N 1
ATOM 2533 C CA . TRP A 1 353 ? 25.344 -30.219 -9.945 1 90.19 353 TRP A CA 1
ATOM 2534 C C . TRP A 1 353 ? 26.516 -30.766 -9.156 1 90.19 353 TRP A C 1
ATOM 2536 O O . TRP A 1 353 ? 26.438 -30.922 -7.934 1 90.19 353 TRP A O 1
ATOM 2546 N N . THR A 1 354 ? 27.547 -31.016 -9.898 1 88.31 354 THR A N 1
ATOM 2547 C CA . THR A 1 354 ? 28.734 -31.562 -9.25 1 88.31 354 THR A CA 1
ATOM 2548 C C . THR A 1 354 ? 29.328 -30.547 -8.273 1 88.31 354 THR A C 1
ATOM 2550 O O . THR A 1 354 ? 29.797 -30.922 -7.195 1 88.31 354 THR A O 1
ATOM 2553 N N . ARG A 1 355 ? 29.281 -29.25 -8.523 1 86.25 355 ARG A N 1
ATOM 2554 C CA . ARG A 1 355 ? 29.906 -28.188 -7.711 1 86.25 355 ARG A CA 1
ATOM 2555 C C . ARG A 1 355 ? 29.016 -27.812 -6.535 1 86.25 355 ARG A C 1
ATOM 2557 O O . ARG A 1 355 ? 29.469 -27.203 -5.57 1 86.25 355 ARG A O 1
ATOM 2564 N N . ALA A 1 356 ? 27.734 -28.328 -6.723 1 87 356 ALA A N 1
ATOM 2565 C CA . ALA A 1 356 ? 26.797 -27.922 -5.676 1 87 356 ALA A CA 1
ATOM 2566 C C . ALA A 1 356 ? 27.141 -28.594 -4.348 1 87 356 ALA A C 1
ATOM 2568 O O . ALA A 1 356 ? 27.359 -29.797 -4.293 1 87 356 ALA A O 1
ATOM 2569 N N . PRO A 1 357 ? 27.312 -27.734 -3.32 1 86.94 357 PRO A N 1
ATOM 2570 C CA . PRO A 1 357 ? 27.578 -28.359 -2.02 1 86.94 357 PRO A CA 1
ATOM 2571 C C . PRO A 1 357 ? 26.438 -29.266 -1.544 1 86.94 357 PRO A C 1
ATOM 2573 O O . PRO A 1 357 ? 25.281 -29.031 -1.905 1 86.94 357 PRO A O 1
ATOM 2576 N N . GLY A 1 358 ? 26.641 -30.266 -0.861 1 84.31 358 GLY A N 1
ATOM 2577 C CA . GLY A 1 358 ? 25.672 -31.188 -0.306 1 84.31 358 GLY A CA 1
ATOM 2578 C C . GLY A 1 358 ? 26.125 -32.625 -0.365 1 84.31 358 GLY A C 1
ATOM 2579 O O . GLY A 1 358 ? 26.797 -33.031 -1.313 1 84.31 358 GLY A O 1
ATOM 2580 N N . ALA A 1 359 ? 25.781 -33.375 0.722 1 83.5 359 ALA A N 1
ATOM 2581 C CA . ALA A 1 359 ? 26.234 -34.75 0.853 1 83.5 359 ALA A CA 1
ATOM 2582 C C . ALA A 1 359 ? 25.297 -35.719 0.128 1 83.5 359 ALA A C 1
ATOM 2584 O O . ALA A 1 359 ? 25.672 -36.844 -0.189 1 83.5 359 ALA A O 1
ATOM 2585 N N . ASP A 1 360 ? 24.047 -35.188 -0.039 1 81.5 360 ASP A N 1
ATOM 2586 C CA . ASP A 1 360 ? 23.062 -36.062 -0.7 1 81.5 360 ASP A CA 1
ATOM 2587 C C . ASP A 1 360 ? 22.172 -35.25 -1.643 1 81.5 360 ASP A C 1
ATOM 2589 O O . ASP A 1 360 ? 22.375 -34.031 -1.808 1 81.5 360 ASP A O 1
ATOM 2593 N N . PHE A 1 361 ? 21.344 -36 -2.371 1 77.44 361 PHE A N 1
ATOM 2594 C CA . PHE A 1 361 ? 20.5 -35.438 -3.418 1 77.44 361 PHE A CA 1
ATOM 2595 C C . PHE A 1 361 ? 19.641 -34.312 -2.865 1 77.44 361 PHE A C 1
ATOM 2597 O O . PHE A 1 361 ? 19.547 -33.219 -3.463 1 77.44 361 PHE A O 1
ATOM 2604 N N . VAL A 1 362 ? 19.125 -34.5 -1.739 1 73.5 362 VAL A N 1
ATOM 2605 C CA . VAL A 1 362 ? 18.188 -33.562 -1.141 1 73.5 362 VAL A CA 1
ATOM 2606 C C . VAL A 1 362 ? 18.922 -32.281 -0.736 1 73.5 362 VAL A C 1
ATOM 2608 O O . VAL A 1 362 ? 18.438 -31.172 -0.963 1 73.5 362 VAL A O 1
ATOM 2611 N N . GLU A 1 363 ? 20.078 -32.406 -0.172 1 78.5 363 GLU A N 1
ATOM 2612 C CA . GLU A 1 363 ? 20.891 -31.25 0.223 1 78.5 363 GLU A CA 1
ATOM 2613 C C . GLU A 1 363 ? 21.344 -30.453 -0.994 1 78.5 363 GLU A C 1
ATOM 2615 O O . GLU A 1 363 ? 21.359 -29.219 -0.954 1 78.5 363 GLU A O 1
ATOM 2620 N N . LYS A 1 364 ? 21.625 -31.172 -1.986 1 80.5 364 LYS A N 1
ATOM 2621 C CA . LYS A 1 364 ? 22.078 -30.484 -3.195 1 80.5 364 LYS A CA 1
ATOM 2622 C C . LYS A 1 364 ? 20.953 -29.719 -3.855 1 80.5 364 LYS A C 1
ATOM 2624 O O . LYS A 1 364 ? 21.172 -28.641 -4.414 1 80.5 364 LYS A O 1
ATOM 2629 N N . LEU A 1 365 ? 19.781 -30.297 -3.75 1 76.31 365 LEU A N 1
ATOM 2630 C CA . LEU A 1 365 ? 18.625 -29.609 -4.305 1 76.31 365 LEU A CA 1
ATOM 2631 C C . LEU A 1 365 ? 18.453 -28.219 -3.699 1 76.31 365 LEU A C 1
ATOM 2633 O O . LEU A 1 365 ? 17.984 -27.297 -4.367 1 76.31 365 LEU A O 1
ATOM 2637 N N . ARG A 1 366 ? 19.047 -28.062 -2.512 1 73 366 ARG A N 1
ATOM 2638 C CA . ARG A 1 366 ? 18.891 -26.812 -1.768 1 73 366 ARG A CA 1
ATOM 2639 C C . ARG A 1 366 ? 20 -25.828 -2.109 1 73 366 ARG A C 1
ATOM 2641 O O . ARG A 1 366 ? 19.922 -24.641 -1.758 1 73 366 ARG A O 1
ATOM 2648 N N . SER A 1 367 ? 20.922 -26.312 -2.881 1 80.44 367 SER A N 1
ATOM 2649 C CA . SER A 1 367 ? 22.125 -25.516 -3.064 1 80.44 367 SER A CA 1
ATOM 2650 C C . SER A 1 367 ? 22.266 -25.047 -4.512 1 80.44 367 SER A C 1
ATOM 2652 O O . SER A 1 367 ? 23.234 -24.391 -4.867 1 80.44 367 SER A O 1
ATOM 2654 N N . VAL A 1 368 ? 21.297 -25.375 -5.316 1 85.06 368 VAL A N 1
ATOM 2655 C CA . VAL A 1 368 ? 21.297 -24.906 -6.695 1 85.06 368 VAL A CA 1
ATOM 2656 C C . VAL A 1 368 ? 20.172 -23.906 -6.898 1 85.06 368 VAL A C 1
ATOM 2658 O O . VAL A 1 368 ? 19.172 -23.922 -6.184 1 85.06 368 VAL A O 1
ATOM 2661 N N . PRO A 1 369 ? 20.375 -23.016 -7.844 1 84.81 369 PRO A N 1
ATOM 2662 C CA . PRO A 1 369 ? 19.281 -22.078 -8.102 1 84.81 369 PRO A CA 1
ATOM 2663 C C . PRO A 1 369 ? 17.984 -22.781 -8.523 1 84.81 369 PRO A C 1
ATOM 2665 O O . PRO A 1 369 ? 18 -23.578 -9.453 1 84.81 369 PRO A O 1
ATOM 2668 N N . VAL A 1 370 ? 17.016 -22.5 -7.797 1 85.69 370 VAL A N 1
ATOM 2669 C CA . VAL A 1 370 ? 15.719 -23.141 -8.055 1 85.69 370 VAL A CA 1
ATOM 2670 C C . VAL A 1 370 ? 14.891 -22.266 -8.992 1 85.69 370 VAL A C 1
ATOM 2672 O O . VAL A 1 370 ? 15.281 -21.125 -9.297 1 85.69 370 VAL A O 1
ATOM 2675 N N . ASN A 1 371 ? 13.797 -22.812 -9.477 1 89.56 371 ASN A N 1
ATOM 2676 C CA . ASN A 1 371 ? 12.836 -22.031 -10.242 1 89.56 371 ASN A CA 1
ATOM 2677 C C . ASN A 1 371 ? 12.438 -20.766 -9.5 1 89.56 371 ASN A C 1
ATOM 2679 O O . ASN A 1 371 ? 12.414 -20.734 -8.266 1 89.56 371 ASN A O 1
ATOM 2683 N N . HIS A 1 372 ? 12.219 -19.703 -10.258 1 88.25 372 HIS A N 1
ATOM 2684 C CA . HIS A 1 372 ? 11.789 -18.391 -9.766 1 88.25 372 HIS A CA 1
ATOM 2685 C C . HIS A 1 372 ? 12.961 -17.625 -9.148 1 88.25 372 HIS A C 1
ATOM 2687 O O . HIS A 1 372 ? 12.789 -16.5 -8.68 1 88.25 372 HIS A O 1
ATOM 2693 N N . SER A 1 373 ? 14.148 -18.25 -9.094 1 86.38 373 SER A N 1
ATOM 2694 C CA . SER A 1 373 ? 15.359 -17.531 -8.719 1 86.38 373 SER A CA 1
ATOM 2695 C C . SER A 1 373 ? 15.859 -16.656 -9.859 1 86.38 373 SER A C 1
ATOM 2697 O O . SER A 1 373 ? 15.82 -17.047 -11.023 1 86.38 373 SER A O 1
ATOM 2699 N N . PRO A 1 374 ? 16.406 -15.453 -9.508 1 89.12 374 PRO A N 1
ATOM 2700 C CA . PRO A 1 374 ? 17.031 -14.641 -10.547 1 89.12 374 PRO A CA 1
ATOM 2701 C C . PRO A 1 374 ? 18.234 -15.328 -11.188 1 89.12 374 PRO A C 1
ATOM 2703 O O . PRO A 1 374 ? 18.719 -14.883 -12.234 1 89.12 374 PRO A O 1
ATOM 2706 N N . GLU A 1 375 ? 18.719 -16.406 -10.547 1 91 375 GLU A N 1
ATOM 2707 C CA . GLU A 1 375 ? 19.906 -17.109 -11.031 1 91 375 GLU A CA 1
ATOM 2708 C C . GLU A 1 375 ? 19.531 -18.438 -11.688 1 91 375 GLU A C 1
ATOM 2710 O O . GLU A 1 375 ? 20.406 -19.25 -11.992 1 91 375 GLU A O 1
ATOM 2715 N N . PHE A 1 376 ? 18.266 -18.688 -11.914 1 93.31 376 PHE A N 1
ATOM 2716 C CA . PHE A 1 376 ? 17.797 -19.906 -12.57 1 93.31 376 PHE A CA 1
ATOM 2717 C C . PHE A 1 376 ? 18.359 -20 -13.984 1 93.31 376 PHE A C 1
ATOM 2719 O O . PHE A 1 376 ? 17.969 -19.219 -14.859 1 93.31 376 PHE A O 1
ATOM 2726 N N . ALA A 1 377 ? 19.219 -21.031 -14.258 1 94.25 377 ALA A N 1
ATOM 2727 C CA . ALA A 1 377 ? 19.906 -21.156 -15.539 1 94.25 377 ALA A CA 1
ATOM 2728 C C . ALA A 1 377 ? 19.953 -22.609 -16 1 94.25 377 ALA A C 1
ATOM 2730 O O . ALA A 1 377 ? 20.953 -23.297 -15.812 1 94.25 377 ALA A O 1
ATOM 2731 N N . PRO A 1 378 ? 18.906 -23.047 -16.578 1 95.81 378 PRO A N 1
ATOM 2732 C CA . PRO A 1 378 ? 18.906 -24.406 -17.109 1 95.81 378 PRO A CA 1
ATOM 2733 C C . PRO A 1 378 ? 20.016 -24.641 -18.125 1 95.81 378 PRO A C 1
ATOM 2735 O O . PRO A 1 378 ? 20.359 -23.734 -18.891 1 95.81 378 PRO A O 1
ATOM 2738 N N . ASP A 1 379 ? 20.562 -25.828 -18.094 1 95.5 379 ASP A N 1
ATOM 2739 C CA . ASP A 1 379 ? 21.406 -26.25 -19.188 1 95.5 379 ASP A CA 1
ATOM 2740 C C . ASP A 1 379 ? 20.594 -26.469 -20.469 1 95.5 379 ASP A C 1
ATOM 2742 O O . ASP A 1 379 ? 19.844 -27.438 -20.562 1 95.5 379 ASP A O 1
ATOM 2746 N N . PRO A 1 380 ? 20.797 -25.641 -21.438 1 95.12 380 PRO A N 1
ATOM 2747 C CA . PRO A 1 380 ? 19.797 -25.562 -22.5 1 95.12 380 PRO A CA 1
ATOM 2748 C C . PRO A 1 380 ? 19.734 -26.828 -23.344 1 95.12 380 PRO A C 1
ATOM 2750 O O . PRO A 1 380 ? 18.656 -27.406 -23.5 1 95.12 380 PRO A O 1
ATOM 2753 N N . VAL A 1 381 ? 20.812 -27.375 -23.828 1 95 381 VAL A N 1
ATOM 2754 C CA . VAL A 1 381 ? 20.812 -28.438 -24.828 1 95 381 VAL A CA 1
ATOM 2755 C C . VAL A 1 381 ? 20.344 -29.75 -24.203 1 95 381 VAL A C 1
ATOM 2757 O O . VAL A 1 381 ? 19.359 -30.344 -24.641 1 95 381 VAL A O 1
ATOM 2760 N N . PRO A 1 382 ? 21 -30.219 -23.094 1 95.81 382 PRO A N 1
ATOM 2761 C CA . PRO A 1 382 ? 20.531 -31.469 -22.516 1 95.81 382 PRO A CA 1
ATOM 2762 C C . PRO A 1 382 ? 19.094 -31.391 -21.984 1 95.81 382 PRO A C 1
ATOM 2764 O O . PRO A 1 382 ? 18.344 -32.344 -22.062 1 95.81 382 PRO A O 1
ATOM 2767 N N . THR A 1 383 ? 18.734 -30.266 -21.359 1 97.31 383 THR A N 1
ATOM 2768 C CA . THR A 1 383 ? 17.406 -30.109 -20.812 1 97.31 383 THR A CA 1
ATOM 2769 C C . THR A 1 383 ? 16.359 -30.109 -21.922 1 97.31 383 THR A C 1
ATOM 2771 O O . THR A 1 383 ? 15.328 -30.781 -21.812 1 97.31 383 THR A O 1
ATOM 2774 N N . LEU A 1 384 ? 16.625 -29.359 -23 1 97.38 384 LEU A N 1
ATOM 2775 C CA . LEU A 1 384 ? 15.711 -29.312 -24.141 1 97.38 384 LEU A CA 1
ATOM 2776 C C . LEU A 1 384 ? 15.555 -30.703 -24.766 1 97.38 384 LEU A C 1
ATOM 2778 O O . LEU A 1 384 ? 14.445 -31.109 -25.109 1 97.38 384 LEU A O 1
ATOM 2782 N N . ARG A 1 385 ? 16.641 -31.359 -24.953 1 96.69 385 ARG A N 1
ATOM 2783 C CA . ARG A 1 385 ? 16.609 -32.719 -25.516 1 96.69 385 ARG A CA 1
ATOM 2784 C C . ARG A 1 385 ? 15.742 -33.625 -24.656 1 96.69 385 ARG A C 1
ATOM 2786 O O . ARG A 1 385 ? 14.883 -34.344 -25.172 1 96.69 385 ARG A O 1
ATOM 2793 N N . THR A 1 386 ? 15.977 -33.594 -23.391 1 97.69 386 THR A N 1
ATOM 2794 C CA . THR A 1 386 ? 15.258 -34.469 -22.484 1 97.69 386 THR A CA 1
ATOM 2795 C C . THR A 1 386 ? 13.773 -34.094 -22.438 1 97.69 386 THR A C 1
ATOM 2797 O O . THR A 1 386 ? 12.914 -35 -22.516 1 97.69 386 THR A O 1
ATOM 2800 N N . ALA A 1 387 ? 13.469 -32.875 -22.312 1 98.44 387 ALA A N 1
ATOM 2801 C CA . ALA A 1 387 ? 12.078 -32.406 -22.219 1 98.44 387 ALA A CA 1
ATOM 2802 C C . ALA A 1 387 ? 11.312 -32.75 -23.5 1 98.44 387 ALA A C 1
ATOM 2804 O O . ALA A 1 387 ? 10.164 -33.188 -23.438 1 98.44 387 ALA A O 1
ATOM 2805 N N . THR A 1 388 ? 11.938 -32.531 -24.656 1 98.25 388 THR A N 1
ATOM 2806 C CA . THR A 1 388 ? 11.305 -32.844 -25.938 1 98.25 388 THR A CA 1
ATOM 2807 C C . THR A 1 388 ? 11.047 -34.312 -26.062 1 98.25 388 THR A C 1
ATOM 2809 O O . THR A 1 388 ? 9.945 -34.75 -26.422 1 98.25 388 THR A O 1
ATOM 2812 N N . THR A 1 389 ? 12.078 -35.062 -25.734 1 98.12 389 THR A N 1
ATOM 2813 C CA . THR A 1 389 ? 11.977 -36.531 -25.828 1 98.12 389 THR A CA 1
ATOM 2814 C C . THR A 1 389 ? 10.914 -37.062 -24.875 1 98.12 389 THR A C 1
ATOM 2816 O O . THR A 1 389 ? 10.148 -37.938 -25.219 1 98.12 389 THR A O 1
ATOM 2819 N N . ALA A 1 390 ? 10.891 -36.531 -23.656 1 98.62 390 ALA A N 1
ATOM 2820 C CA . ALA A 1 390 ? 9.914 -36.938 -22.656 1 98.62 390 ALA A CA 1
ATOM 2821 C C . ALA A 1 390 ? 8.492 -36.656 -23.125 1 98.62 390 ALA A C 1
ATOM 2823 O O . ALA A 1 390 ? 7.598 -37.5 -23 1 98.62 390 ALA A O 1
ATOM 2824 N N . MET A 1 391 ? 8.258 -35.469 -23.625 1 98.56 391 MET A N 1
ATOM 2825 C CA . MET A 1 391 ? 6.934 -35.094 -24.125 1 98.56 391 MET A CA 1
ATOM 2826 C C . MET A 1 391 ? 6.508 -36 -25.281 1 98.56 391 MET A C 1
ATOM 2828 O O . MET A 1 391 ? 5.371 -36.469 -25.312 1 98.56 391 MET A O 1
ATOM 2832 N N . LEU A 1 392 ? 7.438 -36.25 -26.219 1 97.88 392 LEU A N 1
ATOM 2833 C CA . LEU A 1 392 ? 7.168 -37.125 -27.375 1 97.88 392 LEU A CA 1
ATOM 2834 C C . LEU A 1 392 ? 6.832 -38.531 -26.922 1 97.88 392 LEU A C 1
ATOM 2836 O O . LEU A 1 392 ? 5.844 -39.125 -27.375 1 97.88 392 LEU A O 1
ATOM 2840 N N . ALA A 1 393 ? 7.676 -39.062 -26.031 1 98.12 393 ALA A N 1
ATOM 2841 C CA . ALA A 1 393 ? 7.457 -40.406 -25.547 1 98.12 393 ALA A CA 1
ATOM 2842 C C . ALA A 1 393 ? 6.121 -40.531 -24.812 1 98.12 393 ALA A C 1
ATOM 2844 O O . ALA A 1 393 ? 5.398 -41.5 -24.969 1 98.12 393 ALA A O 1
ATOM 2845 N N . GLY A 1 394 ? 5.82 -39.531 -23.969 1 98.44 394 GLY A N 1
ATOM 2846 C CA . GLY A 1 394 ? 4.539 -39.531 -23.281 1 98.44 394 GLY A CA 1
ATOM 2847 C C . GLY A 1 394 ? 3.355 -39.5 -24.234 1 98.44 394 GLY A C 1
ATOM 2848 O O . GLY A 1 394 ? 2.391 -40.219 -24.062 1 98.44 394 GLY A O 1
ATOM 2849 N N . ALA A 1 395 ? 3.436 -38.594 -25.25 1 98.5 395 ALA A N 1
ATOM 2850 C CA . ALA A 1 395 ? 2.371 -38.469 -26.25 1 98.5 395 ALA A CA 1
ATOM 2851 C C . ALA A 1 395 ? 2.166 -39.812 -26.984 1 98.5 395 ALA A C 1
ATOM 2853 O O . ALA A 1 395 ? 1.037 -40.281 -27.109 1 98.5 395 ALA A O 1
ATOM 2854 N N . ARG A 1 396 ? 3.248 -40.406 -27.406 1 97.25 396 ARG A N 1
ATOM 2855 C CA . ARG A 1 396 ? 3.186 -41.656 -28.188 1 97.25 396 ARG A CA 1
ATOM 2856 C C . ARG A 1 396 ? 2.633 -42.781 -27.344 1 97.25 396 ARG A C 1
ATOM 2858 O O . ARG A 1 396 ? 1.996 -43.688 -27.875 1 97.25 396 ARG A O 1
ATOM 2865 N N . ALA A 1 397 ? 2.918 -42.719 -26.094 1 97.56 397 ALA A N 1
ATOM 2866 C CA . ALA A 1 397 ? 2.42 -43.75 -25.203 1 97.56 397 ALA A CA 1
ATOM 2867 C C . ALA A 1 397 ? 0.896 -43.75 -25.125 1 97.56 397 ALA A C 1
ATOM 2869 O O . ALA A 1 397 ? 0.273 -44.75 -24.75 1 97.56 397 ALA A O 1
ATOM 2870 N N . LEU A 1 398 ? 0.278 -42.656 -25.5 1 97.69 398 LEU A N 1
ATOM 2871 C CA . LEU A 1 398 ? -1.163 -42.5 -25.328 1 97.69 398 LEU A CA 1
ATOM 2872 C C . LEU A 1 398 ? -1.871 -42.438 -26.672 1 97.69 398 LEU A C 1
ATOM 2874 O O . LEU A 1 398 ? -3.1 -42.5 -26.734 1 97.69 398 LEU A O 1
ATOM 2878 N N . LEU A 1 399 ? -1.053 -42.25 -27.734 1 96.38 399 LEU A N 1
ATOM 2879 C CA . LEU A 1 399 ? -1.563 -42.344 -29.094 1 96.38 399 LEU A CA 1
ATOM 2880 C C . LEU A 1 399 ? -1.536 -43.781 -29.609 1 96.38 399 LEU A C 1
ATOM 2882 O O . LEU A 1 399 ? -0.876 -44.625 -29.016 1 96.38 399 LEU A O 1
ATOM 2886 N N . ASP A 1 400 ? -2.291 -44.062 -30.656 1 90.88 400 ASP A N 1
ATOM 2887 C CA . ASP A 1 400 ? -2.244 -45.406 -31.234 1 90.88 400 ASP A CA 1
ATOM 2888 C C . ASP A 1 400 ? -0.956 -45.625 -32.031 1 90.88 400 ASP A C 1
ATOM 2890 O O . ASP A 1 400 ? -0.548 -44.75 -32.812 1 90.88 400 ASP A O 1
ATOM 2894 N N . SER A 1 401 ? -0.354 -46.75 -31.766 1 87.56 401 SER A N 1
ATOM 2895 C CA . SER A 1 401 ? 0.868 -47.062 -32.5 1 87.56 401 SER A CA 1
ATOM 2896 C C . SER A 1 401 ? 0.556 -47.75 -33.812 1 87.56 401 SER A C 1
ATOM 2898 O O . SER A 1 401 ? -0.341 -48.594 -33.875 1 87.56 401 SER A O 1
ATOM 2900 N N . LEU A 1 402 ? 1.105 -47.312 -34.844 1 82.5 402 LEU A N 1
ATOM 2901 C CA . LEU A 1 402 ? 0.984 -47.969 -36.156 1 82.5 402 LEU A CA 1
ATOM 2902 C C . LEU A 1 402 ? 2.18 -48.875 -36.438 1 82.5 402 LEU A C 1
ATOM 2904 O O . LEU A 1 402 ? 3.326 -48.469 -36.219 1 82.5 402 LEU A O 1
ATOM 2908 N N . GLU A 1 403 ? 2.059 -50.219 -35.938 1 65.69 403 GLU A N 1
ATOM 2909 C CA . GLU A 1 403 ? 3.107 -51.219 -36.156 1 65.69 403 GLU A CA 1
ATOM 2910 C C . GLU A 1 403 ? 3.68 -51.125 -37.562 1 65.69 403 GLU A C 1
ATOM 2912 O O . GLU A 1 403 ? 2.957 -50.812 -38.531 1 65.69 403 GLU A O 1
ATOM 2917 N N . GLU A 1 404 ? 4.922 -50.969 -37.75 1 52.72 404 GLU A N 1
ATOM 2918 C CA . GLU A 1 404 ? 5.566 -51.188 -39.031 1 52.72 404 GLU A CA 1
ATOM 2919 C C . GLU A 1 404 ? 5.109 -52.5 -39.656 1 52.72 404 GLU A C 1
ATOM 2921 O O . GLU A 1 404 ? 5.25 -53.562 -39.062 1 52.72 404 GLU A O 1
ATOM 2926 N N . THR A 1 405 ? 3.949 -52.594 -40.312 1 46 405 THR A N 1
ATOM 2927 C CA . THR A 1 405 ? 3.723 -53.781 -41.125 1 46 405 THR A CA 1
ATOM 2928 C C . THR A 1 405 ? 4.961 -54.125 -41.969 1 46 405 THR A C 1
ATOM 2930 O O . THR A 1 405 ? 5.398 -53.312 -42.781 1 46 405 THR A O 1
ATOM 2933 N N . GLU A 1 406 ? 5.879 -54.844 -41.406 1 42.72 406 GLU A N 1
ATOM 2934 C CA . GLU A 1 406 ? 6.902 -55.5 -42.219 1 42.72 406 GLU A CA 1
ATOM 2935 C C . GLU A 1 406 ? 6.293 -56.188 -43.438 1 42.72 406 GLU A C 1
ATOM 2937 O O . GLU A 1 406 ? 5.445 -57.094 -43.281 1 42.72 406 GLU A O 1
ATOM 2942 N N . THR A 1 407 ? 6.008 -55.5 -44.469 1 44.06 407 THR A N 1
ATOM 2943 C CA . THR A 1 407 ? 5.809 -56.25 -45.688 1 44.06 407 THR A CA 1
ATOM 2944 C C . THR A 1 407 ? 6.867 -57.344 -45.844 1 44.06 407 THR A C 1
ATOM 2946 O O . THR A 1 407 ? 8.062 -57.062 -45.844 1 44.06 407 THR A O 1
ATOM 2949 N N . PRO A 1 408 ? 6.352 -58.625 -45.531 1 48.47 408 PRO A N 1
ATOM 2950 C CA . PRO A 1 408 ? 7.277 -59.688 -45.938 1 48.47 408 PRO A CA 1
ATOM 2951 C C . PRO A 1 408 ? 7.926 -59.438 -47.281 1 48.47 408 PRO A C 1
ATOM 2953 O O . PRO A 1 408 ? 7.23 -59.125 -48.25 1 48.47 408 PRO A O 1
ATOM 2956 N N . THR A 1 409 ? 9.18 -59.031 -47.312 1 32.53 409 THR A N 1
ATOM 2957 C CA . THR A 1 409 ? 9.82 -59.375 -48.594 1 32.53 409 THR A CA 1
ATOM 2958 C C . THR A 1 409 ? 9.875 -60.875 -48.781 1 32.53 409 THR A C 1
ATOM 2960 O O . THR A 1 409 ? 10.18 -61.625 -47.875 1 32.53 409 THR A O 1
ATOM 2963 N N . MET B 1 1 ? -15.812 48.375 10.32 1 43.22 1 MET B N 1
ATOM 2964 C CA . MET B 1 1 ? -15.578 47.719 9.031 1 43.22 1 MET B CA 1
ATOM 2965 C C . MET B 1 1 ? -16.594 48.188 7.992 1 43.22 1 MET B C 1
ATOM 2967 O O . MET B 1 1 ? -17.797 48.062 8.195 1 43.22 1 MET B O 1
ATOM 2971 N N . THR B 1 2 ? -16.094 48.906 7.09 1 44.59 2 THR B N 1
ATOM 2972 C CA . THR B 1 2 ? -17.016 49.531 6.141 1 44.59 2 THR B CA 1
ATOM 2973 C C . THR B 1 2 ? -17.672 48.469 5.254 1 44.59 2 THR B C 1
ATOM 2975 O O . THR B 1 2 ? -17.141 47.344 5.117 1 44.59 2 THR B O 1
ATOM 2978 N N . GLY B 1 3 ? -18.938 48.75 4.93 1 43.12 3 GLY B N 1
ATOM 2979 C CA . GLY B 1 3 ? -19.797 47.938 4.086 1 43.12 3 GLY B CA 1
ATOM 2980 C C . GLY B 1 3 ? -19.062 47.25 2.943 1 43.12 3 GLY B C 1
ATOM 2981 O O . GLY B 1 3 ? -19.312 46.094 2.633 1 43.12 3 GLY B O 1
ATOM 2982 N N . SER B 1 4 ? -18.109 47.938 2.273 1 43.97 4 SER B N 1
ATOM 2983 C CA . SER B 1 4 ? -17.359 47.469 1.102 1 43.97 4 SER B CA 1
ATOM 2984 C C . SER B 1 4 ? -16.344 46.406 1.473 1 43.97 4 SER B C 1
ATOM 2986 O O . SER B 1 4 ? -16.156 45.438 0.734 1 43.97 4 SER B O 1
ATOM 2988 N N . MET B 1 5 ? -15.625 46.531 2.623 1 53.5 5 MET B N 1
ATOM 2989 C CA . MET B 1 5 ? -14.594 45.594 3.043 1 53.5 5 MET B CA 1
ATOM 2990 C C . MET B 1 5 ? -15.18 44.188 3.256 1 53.5 5 MET B C 1
ATOM 2992 O O . MET B 1 5 ? -14.578 43.188 2.846 1 53.5 5 MET B O 1
ATOM 2996 N N . SER B 1 6 ? -16.359 44.344 3.559 1 66.06 6 SER B N 1
ATOM 2997 C CA . SER B 1 6 ? -17.047 43.094 3.857 1 66.06 6 SER B CA 1
ATOM 2998 C C . SER B 1 6 ? -17.359 42.344 2.582 1 66.06 6 SER B C 1
ATOM 3000 O O . SER B 1 6 ? -17.172 41.125 2.521 1 66.06 6 SER B O 1
ATOM 3002 N N . GLY B 1 7 ? -17.547 43.156 1.525 1 77.25 7 GLY B N 1
ATOM 3003 C CA . GLY B 1 7 ? -17.938 42.5 0.29 1 77.25 7 GLY B CA 1
ATOM 3004 C C . GLY B 1 7 ? -16.766 41.812 -0.408 1 77.25 7 GLY B C 1
ATOM 3005 O O . GLY B 1 7 ? -16.875 40.656 -0.855 1 77.25 7 GLY B O 1
ATOM 3006 N N . ASP B 1 8 ? -15.625 42.562 -0.448 1 88.25 8 ASP B N 1
ATOM 3007 C CA . ASP B 1 8 ? -14.438 42.031 -1.116 1 88.25 8 ASP B CA 1
ATOM 3008 C C . ASP B 1 8 ? -13.883 40.812 -0.385 1 88.25 8 ASP B C 1
ATOM 3010 O O . ASP B 1 8 ? -13.453 39.844 -1.018 1 88.25 8 ASP B O 1
ATOM 3014 N N . MET B 1 9 ? -13.945 40.875 0.891 1 93.25 9 MET B N 1
ATOM 3015 C CA . MET B 1 9 ? -13.469 39.75 1.692 1 93.25 9 MET B CA 1
ATOM 3016 C C . MET B 1 9 ? -14.344 38.531 1.483 1 93.25 9 MET B C 1
ATOM 3018 O O . MET B 1 9 ? -13.836 37.406 1.37 1 93.25 9 MET B O 1
ATOM 3022 N N . LEU B 1 10 ? -15.609 38.812 1.442 1 95.81 10 LEU B N 1
ATOM 3023 C CA . LEU B 1 10 ? -16.547 37.719 1.247 1 95.81 10 LEU B CA 1
ATOM 3024 C C . LEU B 1 10 ? -16.375 37.094 -0.131 1 95.81 10 LEU B C 1
ATOM 3026 O O . LEU B 1 10 ? -16.438 35.875 -0.276 1 95.81 10 LEU B O 1
ATOM 3030 N N . GLU B 1 11 ? -16.172 37.938 -1.113 1 96.75 11 GLU B N 1
ATOM 3031 C CA . GLU B 1 11 ? -15.938 37.438 -2.465 1 96.75 11 GLU B CA 1
ATOM 3032 C C . GLU B 1 11 ? -14.664 36.594 -2.531 1 96.75 11 GLU B C 1
ATOM 3034 O O . GLU B 1 11 ? -14.641 35.562 -3.195 1 96.75 11 GLU B O 1
ATOM 3039 N N . LEU B 1 12 ? -13.633 37.094 -1.919 1 97.88 12 LEU B N 1
ATOM 3040 C CA . LEU B 1 12 ? -12.391 36.312 -1.895 1 97.88 12 LEU B CA 1
ATOM 3041 C C . LEU B 1 12 ? -12.586 34.969 -1.197 1 97.88 12 LEU B C 1
ATOM 3043 O O . LEU B 1 12 ? -12.125 33.938 -1.687 1 97.88 12 LEU B O 1
ATOM 3047 N N . TYR B 1 13 ? -13.281 34.969 -0.061 1 98.06 13 TYR B N 1
ATOM 3048 C CA . TYR B 1 13 ? -13.57 33.75 0.675 1 98.06 13 TYR B CA 1
ATOM 3049 C C . TYR B 1 13 ? -14.289 32.719 -0.21 1 98.06 13 TYR B C 1
ATOM 3051 O O . TYR B 1 13 ? -13.852 31.578 -0.333 1 98.06 13 TYR B O 1
ATOM 3059 N N . VAL B 1 14 ? -15.297 33.219 -0.827 1 97.94 14 VAL B N 1
ATOM 3060 C CA . VAL B 1 14 ? -16.125 32.344 -1.641 1 97.94 14 VAL B CA 1
ATOM 3061 C C . VAL B 1 14 ? -15.32 31.812 -2.816 1 97.94 14 VAL B C 1
ATOM 3063 O O . VAL B 1 14 ? -15.414 30.625 -3.154 1 97.94 14 VAL B O 1
ATOM 3066 N N . ASP B 1 15 ? -14.57 32.656 -3.426 1 98.19 15 ASP B N 1
ATOM 3067 C CA . ASP B 1 15 ? -13.742 32.25 -4.555 1 98.19 15 ASP B CA 1
ATOM 3068 C C . ASP B 1 15 ? -12.742 31.172 -4.141 1 98.19 15 ASP B C 1
ATOM 3070 O O . ASP B 1 15 ? -12.594 30.156 -4.828 1 98.19 15 ASP B O 1
ATOM 3074 N N . LEU B 1 16 ? -12.023 31.375 -3.031 1 98.5 16 LEU B N 1
ATOM 3075 C CA . LEU B 1 16 ? -11.031 30.406 -2.551 1 98.5 16 LEU B CA 1
ATOM 3076 C C . LEU B 1 16 ? -11.703 29.109 -2.141 1 98.5 16 LEU B C 1
ATOM 3078 O O . LEU B 1 16 ? -11.156 28.016 -2.373 1 98.5 16 LEU B O 1
ATOM 3082 N N . HIS B 1 17 ? -12.852 29.188 -1.521 1 98.38 17 HIS B N 1
ATOM 3083 C CA . HIS B 1 17 ? -13.586 28.016 -1.084 1 98.38 17 HIS B CA 1
ATOM 3084 C C . HIS B 1 17 ? -13.969 27.125 -2.268 1 98.38 17 HIS B C 1
ATOM 3086 O O . HIS B 1 17 ? -13.859 25.906 -2.191 1 98.38 17 HIS B O 1
ATOM 3092 N N . ARG B 1 18 ? -14.328 27.75 -3.316 1 97.94 18 ARG B N 1
ATOM 3093 C CA . ARG B 1 18 ? -14.789 27.047 -4.512 1 97.94 18 ARG B CA 1
ATOM 3094 C C . ARG B 1 18 ? -13.633 26.359 -5.227 1 97.94 18 ARG B C 1
ATOM 3096 O O . ARG B 1 18 ? -13.828 25.391 -5.961 1 97.94 18 ARG B O 1
ATOM 3103 N N . HIS B 1 19 ? -12.445 26.859 -5.012 1 98.31 19 HIS B N 1
ATOM 3104 C CA . HIS B 1 19 ? -11.312 26.406 -5.797 1 98.31 19 HIS B CA 1
ATOM 3105 C C . HIS B 1 19 ? -10.148 26 -4.891 1 98.31 19 HIS B C 1
ATOM 3107 O O . HIS B 1 19 ? -9.055 26.578 -4.996 1 98.31 19 HIS B O 1
ATOM 3113 N N . PRO B 1 20 ? -10.383 25.016 -4.086 1 98.25 20 PRO B N 1
ATOM 3114 C CA . PRO B 1 20 ? -9.336 24.594 -3.158 1 98.25 20 PRO B CA 1
ATOM 3115 C C . PRO B 1 20 ? -8.156 23.938 -3.865 1 98.25 20 PRO B C 1
ATOM 3117 O O . PRO B 1 20 ? -8.352 23.219 -4.848 1 98.25 20 PRO B O 1
ATOM 3120 N N . GLU B 1 21 ? -6.918 24.203 -3.4 1 98.38 21 GLU B N 1
ATOM 3121 C CA . GLU B 1 21 ? -5.703 23.562 -3.9 1 98.38 21 GLU B CA 1
ATOM 3122 C C . GLU B 1 21 ? -4.922 22.891 -2.77 1 98.38 21 GLU B C 1
ATOM 3124 O O . GLU B 1 21 ? -4.785 23.469 -1.685 1 98.38 21 GLU B O 1
ATOM 3129 N N . LEU B 1 22 ? -4.445 21.719 -3.039 1 96.56 22 LEU B N 1
ATOM 3130 C CA . LEU B 1 22 ? -3.752 20.922 -2.035 1 96.56 22 LEU B CA 1
ATOM 3131 C C . LEU B 1 22 ? -2.369 21.5 -1.743 1 96.56 22 LEU B C 1
ATOM 3133 O O . LEU B 1 22 ? -1.879 22.359 -2.479 1 96.56 22 LEU B O 1
ATOM 3137 N N . SER B 1 23 ? -1.774 21 -0.651 1 96.31 23 SER B N 1
ATOM 3138 C CA . SER B 1 23 ? -0.413 21.375 -0.286 1 96.31 23 SER B CA 1
ATOM 3139 C C . SER B 1 23 ? 0.55 21.172 -1.45 1 96.31 23 SER B C 1
ATOM 3141 O O . SER B 1 23 ? 0.568 20.094 -2.064 1 96.31 23 SER B O 1
ATOM 3143 N N . GLY B 1 24 ? 1.245 22.219 -1.717 1 96.25 24 GLY B N 1
ATOM 3144 C CA . GLY B 1 24 ? 2.242 22.141 -2.773 1 96.25 24 GLY B CA 1
ATOM 3145 C C . GLY B 1 24 ? 1.685 22.469 -4.145 1 96.25 24 GLY B C 1
ATOM 3146 O O . GLY B 1 24 ? 2.434 22.562 -5.121 1 96.25 24 GLY B O 1
ATOM 3147 N N . ALA B 1 25 ? 0.438 22.703 -4.246 1 97.69 25 ALA B N 1
ATOM 3148 C CA . ALA B 1 25 ? -0.19 23.031 -5.527 1 97.69 25 ALA B CA 1
ATOM 3149 C C . ALA B 1 25 ? -1.021 24.297 -5.422 1 97.69 25 ALA B C 1
ATOM 3151 O O . ALA B 1 25 ? -2.029 24.453 -6.113 1 97.69 25 ALA B O 1
ATOM 3152 N N . GLU B 1 26 ? -0.647 25.219 -4.59 1 98.5 26 GLU B N 1
ATOM 3153 C CA . GLU B 1 26 ? -1.479 26.359 -4.234 1 98.5 26 GLU B CA 1
ATOM 3154 C C . GLU B 1 26 ? -1.246 27.531 -5.188 1 98.5 26 GLU B C 1
ATOM 3156 O O . GLU B 1 26 ? -1.208 28.688 -4.762 1 98.5 26 GLU B O 1
ATOM 3161 N N . GLU B 1 27 ? -1.054 27.312 -6.445 1 98.38 27 GLU B N 1
ATOM 3162 C CA . GLU B 1 27 ? -0.688 28.359 -7.402 1 98.38 27 GLU B CA 1
ATOM 3163 C C . GLU B 1 27 ? -1.79 29.406 -7.523 1 98.38 27 GLU B C 1
ATOM 3165 O O . GLU B 1 27 ? -1.533 30.609 -7.395 1 98.38 27 GLU B O 1
ATOM 3170 N N . ARG B 1 28 ? -2.996 29.031 -7.809 1 98.69 28 ARG B N 1
ATOM 3171 C CA . ARG B 1 28 ? -4.105 29.953 -7.984 1 98.69 28 ARG B CA 1
ATOM 3172 C C . ARG B 1 28 ? -4.418 30.688 -6.688 1 98.69 28 ARG B C 1
ATOM 3174 O O . ARG B 1 28 ? -4.645 31.906 -6.691 1 98.69 28 ARG B O 1
ATOM 3181 N N . THR B 1 29 ? -4.48 29.938 -5.586 1 98.75 29 THR B N 1
ATOM 3182 C CA . THR B 1 29 ? -4.762 30.547 -4.289 1 98.75 29 THR B CA 1
ATOM 3183 C C . THR B 1 29 ? -3.734 31.625 -3.961 1 98.75 29 THR B C 1
ATOM 3185 O O . THR B 1 29 ? -4.094 32.719 -3.539 1 98.75 29 THR B O 1
ATOM 3188 N N . ALA B 1 30 ? -2.488 31.312 -4.191 1 98.88 30 ALA B N 1
ATOM 3189 C CA . ALA B 1 30 ? -1.41 32.281 -3.947 1 98.88 30 ALA B CA 1
ATOM 3190 C C . ALA B 1 30 ? -1.59 33.531 -4.789 1 98.88 30 ALA B C 1
ATOM 3192 O O . ALA B 1 30 ? -1.399 34.656 -4.301 1 98.88 30 ALA B O 1
ATOM 3193 N N . ALA B 1 31 ? -1.941 33.344 -6.039 1 98.81 31 ALA B N 1
ATOM 3194 C CA . ALA B 1 31 ? -2.129 34.469 -6.949 1 98.81 31 ALA B CA 1
ATOM 3195 C C . ALA B 1 31 ? -3.266 35.375 -6.477 1 98.81 31 ALA B C 1
ATOM 3197 O O . ALA B 1 31 ? -3.162 36.594 -6.547 1 98.81 31 ALA B O 1
ATOM 3198 N N . ARG B 1 32 ? -4.352 34.75 -6.043 1 98.69 32 ARG B N 1
ATOM 3199 C CA . ARG B 1 32 ? -5.5 35.531 -5.578 1 98.69 32 ARG B CA 1
ATOM 3200 C C . ARG B 1 32 ? -5.152 36.344 -4.332 1 98.69 32 ARG B C 1
ATOM 3202 O O . ARG B 1 32 ? -5.539 37.5 -4.211 1 98.69 32 ARG B O 1
ATOM 3209 N N . VAL B 1 33 ? -4.441 35.75 -3.412 1 98.56 33 VAL B N 1
ATOM 3210 C CA . VAL B 1 33 ? -4.051 36.406 -2.172 1 98.56 33 VAL B CA 1
ATOM 3211 C C . VAL B 1 33 ? -3.053 37.531 -2.475 1 98.56 33 VAL B C 1
ATOM 3213 O O . VAL B 1 33 ? -3.176 38.625 -1.951 1 98.56 33 VAL B O 1
ATOM 3216 N N . GLY B 1 34 ? -2.068 37.219 -3.314 1 98.69 34 GLY B N 1
ATOM 3217 C CA . GLY B 1 34 ? -1.129 38.25 -3.734 1 98.69 34 GLY B CA 1
ATOM 3218 C C . GLY B 1 34 ? -1.803 39.438 -4.379 1 98.69 34 GLY B C 1
ATOM 3219 O O . GLY B 1 34 ? -1.438 40.594 -4.109 1 98.69 34 GLY B O 1
ATOM 3220 N N . GLY B 1 35 ? -2.717 39.156 -5.293 1 98.56 35 GLY B N 1
ATOM 3221 C CA . GLY B 1 35 ? -3.473 40.219 -5.93 1 98.56 35 GLY B CA 1
ATOM 3222 C C . GLY B 1 35 ? -4.23 41.094 -4.945 1 98.56 35 GLY B C 1
ATOM 3223 O O . GLY B 1 35 ? -4.258 42.312 -5.078 1 98.56 35 GLY B O 1
ATOM 3224 N N . ALA B 1 36 ? -4.895 40.469 -3.982 1 98.19 36 ALA B N 1
ATOM 3225 C CA . ALA B 1 36 ? -5.641 41.188 -2.967 1 98.19 36 ALA B CA 1
ATOM 3226 C C . ALA B 1 36 ? -4.711 42.094 -2.145 1 98.19 36 ALA B C 1
ATOM 3228 O O . ALA B 1 36 ? -5.043 43.25 -1.848 1 98.19 36 ALA B O 1
ATOM 3229 N N . LEU B 1 37 ? -3.57 41.562 -1.712 1 98.44 37 LEU B N 1
ATOM 3230 C CA . LEU B 1 37 ? -2.6 42.344 -0.937 1 98.44 37 LEU B CA 1
ATOM 3231 C C . LEU B 1 37 ? -2.039 43.5 -1.758 1 98.44 37 LEU B C 1
ATOM 3233 O O . LEU B 1 37 ? -1.837 44.594 -1.234 1 98.44 37 LEU B O 1
ATOM 3237 N N . ASP B 1 38 ? -1.806 43.219 -3.031 1 98.5 38 ASP B N 1
ATOM 3238 C CA . ASP B 1 38 ? -1.32 44.281 -3.93 1 98.5 38 ASP B CA 1
ATOM 3239 C C . ASP B 1 38 ? -2.322 45.406 -4.031 1 98.5 38 ASP B C 1
ATOM 3241 O O . ASP B 1 38 ? -1.944 46.594 -3.945 1 98.5 38 ASP B O 1
ATOM 3245 N N . ARG B 1 39 ? -3.547 45.094 -4.215 1 97.31 39 ARG B N 1
ATOM 3246 C CA . ARG B 1 39 ? -4.598 46.094 -4.301 1 97.31 39 ARG B CA 1
ATOM 3247 C C . ARG B 1 39 ? -4.695 46.906 -3.006 1 97.31 39 ARG B C 1
ATOM 3249 O O . ARG B 1 39 ? -5.07 48.094 -3.025 1 97.31 39 ARG B O 1
ATOM 3256 N N . ALA B 1 40 ? -4.34 46.25 -1.934 1 96.94 40 ALA B N 1
ATOM 3257 C CA . ALA B 1 40 ? -4.379 46.906 -0.635 1 96.94 40 ALA B CA 1
ATOM 3258 C C . ALA B 1 40 ? -3.15 47.781 -0.436 1 96.94 40 ALA B C 1
ATOM 3260 O O . ALA B 1 40 ? -3.025 48.469 0.586 1 96.94 40 ALA B O 1
ATOM 3261 N N . GLY B 1 41 ? -2.189 47.75 -1.343 1 97.75 41 GLY B N 1
ATOM 3262 C CA . GLY B 1 41 ? -1.06 48.656 -1.279 1 97.75 41 GLY B CA 1
ATOM 3263 C C . GLY B 1 41 ? 0.201 48 -0.734 1 97.75 41 GLY B C 1
ATOM 3264 O O . GLY B 1 41 ? 1.196 48.688 -0.484 1 97.75 41 GLY B O 1
ATOM 3265 N N . PHE B 1 42 ? 0.209 46.75 -0.54 1 98.56 42 PHE B N 1
ATOM 3266 C CA . PHE B 1 42 ? 1.392 46.031 -0.065 1 98.56 42 PHE B CA 1
ATOM 3267 C C . PHE B 1 42 ? 2.357 45.781 -1.212 1 98.56 42 PHE B C 1
ATOM 3269 O O . PHE B 1 42 ? 1.935 45.562 -2.35 1 98.56 42 PHE B O 1
ATOM 3276 N N . ALA B 1 43 ? 3.658 45.812 -0.947 1 98.69 43 ALA B N 1
ATOM 3277 C CA . ALA B 1 43 ? 4.656 45.281 -1.866 1 98.69 43 ALA B CA 1
ATOM 3278 C C . ALA B 1 43 ? 4.688 43.75 -1.806 1 98.69 43 ALA B C 1
ATOM 3280 O O . ALA B 1 43 ? 5.16 43.188 -0.825 1 98.69 43 ALA B O 1
ATOM 3281 N N . VAL B 1 44 ? 4.273 43.156 -2.912 1 98.81 44 VAL B N 1
ATOM 3282 C CA . VAL B 1 44 ? 3.986 41.719 -2.855 1 98.81 44 VAL B CA 1
ATOM 3283 C C . VAL B 1 44 ? 5.09 40.938 -3.566 1 98.81 44 VAL B C 1
ATOM 3285 O O . VAL B 1 44 ? 5.562 41.344 -4.629 1 98.81 44 VAL B O 1
ATOM 3288 N N . THR B 1 45 ? 5.574 39.906 -3.006 1 98.75 45 THR B N 1
ATOM 3289 C CA . THR B 1 45 ? 6.457 38.906 -3.604 1 98.75 45 THR B CA 1
ATOM 3290 C C . THR B 1 45 ? 5.84 37.531 -3.527 1 98.75 45 THR B C 1
ATOM 3292 O O . THR B 1 45 ? 5.434 37.062 -2.453 1 98.75 45 THR B O 1
ATOM 3295 N N . SER B 1 46 ? 5.738 36.812 -4.637 1 98.5 46 SER B N 1
ATOM 3296 C CA . SER B 1 46 ? 5.203 35.469 -4.707 1 98.5 46 SER B CA 1
ATOM 3297 C C . SER B 1 46 ? 6.324 34.438 -4.75 1 98.5 46 SER B C 1
ATOM 3299 O O . SER B 1 46 ? 7.504 34.781 -4.82 1 98.5 46 SER B O 1
ATOM 3301 N N . ARG B 1 47 ? 6.023 33.156 -4.637 1 97.94 47 ARG B N 1
ATOM 3302 C CA . ARG B 1 47 ? 6.918 32.031 -4.754 1 97.94 47 ARG B CA 1
ATOM 3303 C C . ARG B 1 47 ? 8.016 32.062 -3.695 1 97.94 47 ARG B C 1
ATO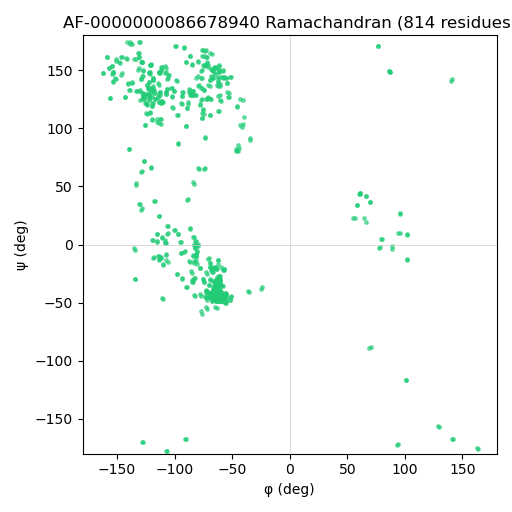M 3305 O O . ARG B 1 47 ? 9.203 31.969 -4.016 1 97.94 47 ARG B O 1
ATOM 3312 N N . VAL B 1 48 ? 7.652 32.375 -2.467 1 98.5 48 VAL B N 1
ATOM 3313 C CA . VAL B 1 48 ? 8.547 32.312 -1.318 1 98.5 48 VAL B CA 1
ATOM 3314 C C . VAL B 1 48 ? 8.352 31 -0.58 1 98.5 48 VAL B C 1
ATOM 3316 O O . VAL B 1 48 ? 7.324 30.781 0.068 1 98.5 48 VAL B O 1
ATOM 3319 N N . GLY B 1 49 ? 9.375 30.125 -0.637 1 97.88 49 GLY B N 1
ATOM 3320 C CA . GLY B 1 49 ? 9.227 28.797 -0.041 1 97.88 49 GLY B CA 1
ATOM 3321 C C . GLY B 1 49 ? 8.188 27.938 -0.749 1 97.88 49 GLY B C 1
ATOM 3322 O O . GLY B 1 49 ? 7.355 27.312 -0.102 1 97.88 49 GLY B O 1
ATOM 3323 N N . GLY B 1 50 ? 8.195 27.984 -2.053 1 97.75 50 GLY B N 1
ATOM 3324 C CA . GLY B 1 50 ? 7.16 27.359 -2.865 1 97.75 50 GLY B CA 1
ATOM 3325 C C . GLY B 1 50 ? 6.137 28.344 -3.387 1 97.75 50 GLY B C 1
ATOM 3326 O O . GLY B 1 50 ? 6.488 29.312 -4.074 1 97.75 50 GLY B O 1
ATOM 3327 N N . HIS B 1 51 ? 4.926 28.156 -2.953 1 98.44 51 HIS B N 1
ATOM 3328 C CA . HIS B 1 51 ? 3.863 29.031 -3.434 1 98.44 51 HIS B CA 1
ATOM 3329 C C . HIS B 1 51 ? 3.584 30.156 -2.443 1 98.44 51 HIS B C 1
ATOM 3331 O O . HIS B 1 51 ? 2.561 30.828 -2.541 1 98.44 51 HIS B O 1
ATOM 3337 N N . GLY B 1 52 ? 4.434 30.312 -1.404 1 98.75 52 GLY B N 1
ATOM 3338 C CA . GLY B 1 52 ? 4.211 31.328 -0.387 1 98.75 52 GLY B CA 1
ATOM 3339 C C . GLY B 1 52 ? 4.145 32.719 -0.953 1 98.75 52 GLY B C 1
ATOM 3340 O O . GLY B 1 52 ? 4.777 33.031 -1.969 1 98.75 52 GLY B O 1
ATOM 3341 N N . VAL B 1 53 ? 3.387 33.625 -0.333 1 98.81 53 VAL B N 1
ATOM 3342 C CA . VAL B 1 53 ? 3.223 35.031 -0.7 1 98.81 53 VAL B CA 1
ATOM 3343 C C . VAL B 1 53 ? 3.619 35.906 0.474 1 98.81 53 VAL B C 1
ATOM 3345 O O . VAL B 1 53 ? 3.289 35.625 1.625 1 98.81 53 VAL B O 1
ATOM 3348 N N . VAL B 1 54 ? 4.379 36.938 0.199 1 98.88 54 VAL B N 1
ATOM 3349 C CA . VAL B 1 54 ? 4.742 37.906 1.22 1 98.88 54 VAL B CA 1
ATOM 3350 C C . VAL B 1 54 ? 4.363 39.312 0.749 1 98.88 54 VAL B C 1
ATOM 3352 O O . VAL B 1 54 ? 4.734 39.719 -0.352 1 98.88 54 VAL B O 1
ATOM 3355 N N . GLY B 1 55 ? 3.555 39.969 1.498 1 98.81 55 GLY B N 1
ATOM 3356 C CA . GLY B 1 55 ? 3.246 41.375 1.304 1 98.81 55 GLY B CA 1
ATOM 3357 C C . GLY B 1 55 ? 3.754 42.281 2.428 1 98.81 55 GLY B C 1
ATOM 3358 O O . GLY B 1 55 ? 3.496 42 3.602 1 98.81 55 GLY B O 1
ATOM 3359 N N . ARG B 1 56 ? 4.422 43.281 2.066 1 98.75 56 ARG B N 1
ATOM 3360 C CA . ARG B 1 56 ? 4.969 44.188 3.076 1 98.75 56 ARG B CA 1
ATOM 3361 C C . ARG B 1 56 ? 4.402 45.594 2.92 1 98.75 56 ARG B C 1
ATOM 3363 O O . ARG B 1 56 ? 4.309 46.094 1.804 1 98.75 56 ARG B O 1
ATOM 3370 N N . LEU B 1 57 ? 3.965 46.188 3.994 1 98.5 57 LEU B N 1
ATOM 3371 C CA . LEU B 1 57 ? 3.525 47.562 4.066 1 98.5 57 LEU B CA 1
ATOM 3372 C C . LEU B 1 57 ? 4.297 48.344 5.141 1 98.5 57 LEU B C 1
ATOM 3374 O O . LEU B 1 57 ? 4.133 48.062 6.336 1 98.5 57 LEU B O 1
ATOM 3378 N N . ARG B 1 58 ? 5.082 49.25 4.762 1 97.75 58 ARG B N 1
ATOM 3379 C CA . ARG B 1 58 ? 5.836 50.094 5.68 1 97.75 58 ARG B CA 1
ATOM 3380 C C . ARG B 1 58 ? 5.066 51.375 5.996 1 97.75 58 ARG B C 1
ATOM 3382 O O . ARG B 1 58 ? 4.52 52.031 5.098 1 97.75 58 ARG B O 1
ATOM 3389 N N . ASN B 1 59 ? 4.949 51.719 7.207 1 97.62 59 ASN B N 1
ATOM 3390 C CA . ASN B 1 59 ? 4.281 52.906 7.68 1 97.62 59 ASN B CA 1
ATOM 3391 C C . ASN B 1 59 ? 5.113 53.656 8.734 1 97.62 59 ASN B C 1
ATOM 3393 O O . ASN B 1 59 ? 4.633 53.906 9.836 1 97.62 59 ASN B O 1
ATOM 3397 N N . GLY B 1 60 ? 6.387 53.906 8.359 1 95.62 60 GLY B N 1
ATOM 3398 C CA . GLY B 1 60 ? 7.297 54.594 9.25 1 95.62 60 GLY B CA 1
ATOM 3399 C C . GLY B 1 60 ? 8.125 53.688 10.109 1 95.62 60 GLY B C 1
ATOM 3400 O O . GLY B 1 60 ? 8.195 52.469 9.844 1 95.62 60 GLY B O 1
ATOM 3401 N N . ASP B 1 61 ? 8.883 54.281 11.086 1 95 61 ASP B N 1
ATOM 3402 C CA . ASP B 1 61 ? 9.695 53.5 12.016 1 95 61 ASP B CA 1
ATOM 3403 C C . ASP B 1 61 ? 8.82 52.812 13.047 1 95 61 ASP B C 1
ATOM 3405 O O . ASP B 1 61 ? 7.695 53.219 13.312 1 95 61 ASP B O 1
ATOM 3409 N N . GLY B 1 62 ? 9.32 51.75 13.547 1 95.69 62 GLY B N 1
ATOM 3410 C CA . GLY B 1 62 ? 8.562 51.031 14.555 1 95.69 62 GLY B CA 1
ATOM 3411 C C . GLY B 1 62 ? 8.656 49.531 14.414 1 95.69 62 GLY B C 1
ATOM 3412 O O . GLY B 1 62 ? 9.508 49 13.68 1 95.69 62 GLY B O 1
ATOM 3413 N N . PRO B 1 63 ? 7.797 48.875 15.117 1 97.38 63 PRO B N 1
ATOM 3414 C CA . PRO B 1 63 ? 7.867 47.438 15.133 1 97.38 63 PRO B CA 1
ATOM 3415 C C . PRO B 1 63 ? 7.445 46.781 13.812 1 97.38 63 PRO B C 1
ATOM 3417 O O . PRO B 1 63 ? 6.695 47.406 13.047 1 97.38 63 PRO B O 1
ATOM 3420 N N . VAL B 1 64 ? 7.961 45.625 13.539 1 97.38 64 VAL B N 1
ATOM 3421 C CA . VAL B 1 64 ? 7.547 44.781 12.43 1 97.38 64 VAL B CA 1
ATOM 3422 C C . VAL B 1 64 ? 6.641 43.656 12.938 1 97.38 64 VAL B C 1
ATOM 3424 O O . VAL B 1 64 ? 7.031 42.875 13.805 1 97.38 64 VAL B O 1
ATOM 3427 N N . VAL B 1 65 ? 5.441 43.625 12.492 1 98.38 65 VAL B N 1
ATOM 3428 C CA . VAL B 1 65 ? 4.488 42.594 12.891 1 98.38 65 VAL B CA 1
ATOM 3429 C C . VAL B 1 65 ? 4.145 41.719 11.688 1 98.38 65 VAL B C 1
ATOM 3431 O O . VAL B 1 65 ? 3.736 42.219 10.641 1 98.38 65 VAL B O 1
ATOM 3434 N N . LEU B 1 66 ? 4.379 40.406 11.828 1 98.75 66 LEU B N 1
ATOM 3435 C CA . LEU B 1 66 ? 4.043 39.438 10.789 1 98.75 66 LEU B CA 1
ATOM 3436 C C . LEU B 1 66 ? 2.658 38.844 11.031 1 98.75 66 LEU B C 1
ATOM 3438 O O . LEU B 1 66 ? 2.332 38.469 12.148 1 98.75 66 LEU B O 1
ATOM 3442 N N . LEU B 1 67 ? 1.787 38.875 10.055 1 98.88 67 LEU B N 1
ATOM 3443 C CA . LEU B 1 67 ? 0.461 38.25 10.062 1 98.88 67 LEU B CA 1
ATOM 3444 C C . LEU B 1 67 ? 0.398 37.094 9.102 1 98.88 67 LEU B C 1
ATOM 3446 O O . LEU B 1 67 ? 0.618 37.25 7.898 1 98.88 67 LEU B O 1
ATOM 3450 N N . ARG B 1 68 ? 0.034 35.875 9.617 1 98.81 68 ARG B N 1
ATOM 3451 C CA . ARG B 1 68 ? 0.144 34.656 8.805 1 98.81 68 ARG B CA 1
ATOM 3452 C C . ARG B 1 68 ? -1.221 34 8.602 1 98.81 68 ARG B C 1
ATOM 3454 O O . ARG B 1 68 ? -2.014 33.906 9.539 1 98.81 68 ARG B O 1
ATOM 3461 N N . ALA B 1 69 ? -1.536 33.594 7.418 1 98.81 69 ALA B N 1
ATOM 3462 C CA . ALA B 1 69 ? -2.605 32.656 7.051 1 98.81 69 ALA B CA 1
ATOM 3463 C C . ALA B 1 69 ? -2.094 31.578 6.113 1 98.81 69 ALA B C 1
ATOM 3465 O O . ALA B 1 69 ? -0.989 31.672 5.574 1 98.81 69 ALA B O 1
ATOM 3466 N N . GLU B 1 70 ? -2.824 30.516 5.934 1 98.5 70 GLU B N 1
ATOM 3467 C CA . GLU B 1 70 ? -2.344 29.344 5.199 1 98.5 70 GLU B CA 1
ATOM 3468 C C . GLU B 1 70 ? -3.031 29.234 3.842 1 98.5 70 GLU B C 1
ATOM 3470 O O . GLU B 1 70 ? -4.227 29.5 3.719 1 98.5 70 GLU B O 1
ATOM 3475 N N . LEU B 1 71 ? -2.355 28.719 2.859 1 98.81 71 LEU B N 1
ATOM 3476 C CA . LEU B 1 71 ? -2.84 28.703 1.484 1 98.81 71 LEU B CA 1
ATOM 3477 C C . LEU B 1 71 ? -3.564 27.406 1.171 1 98.81 71 LEU B C 1
ATOM 3479 O O . LEU B 1 71 ? -4.469 27.375 0.335 1 98.81 71 LEU B O 1
ATOM 3483 N N . ASP B 1 72 ? -3.168 26.344 1.836 1 98.06 72 ASP B N 1
ATOM 3484 C CA . ASP B 1 72 ? -3.473 25.016 1.289 1 98.06 72 ASP B CA 1
ATOM 3485 C C . ASP B 1 72 ? -4.816 24.516 1.802 1 98.06 72 ASP B C 1
ATOM 3487 O O . ASP B 1 72 ? -5.34 25.016 2.799 1 98.06 72 ASP B O 1
ATOM 3491 N N . ALA B 1 73 ? -5.375 23.578 0.973 1 97.25 73 ALA B N 1
ATOM 3492 C CA . ALA B 1 73 ? -6.598 22.844 1.314 1 97.25 73 ALA B CA 1
ATOM 3493 C C . ALA B 1 73 ? -6.289 21.406 1.678 1 97.25 73 ALA B C 1
ATOM 3495 O O . ALA B 1 73 ? -5.133 21.047 1.914 1 97.25 73 ALA B O 1
ATOM 3496 N N . LEU B 1 74 ? -7.367 20.672 1.952 1 93.06 74 LEU B N 1
ATOM 3497 C CA . LEU B 1 74 ? -7.262 19.281 2.354 1 93.06 74 LEU B CA 1
ATOM 3498 C C . LEU B 1 74 ? -7.863 18.359 1.292 1 93.06 74 LEU B C 1
ATOM 3500 O O . LEU B 1 74 ? -8.789 18.75 0.577 1 93.06 74 LEU B O 1
ATOM 3504 N N . PRO B 1 75 ? -7.344 17.172 1.131 1 89.44 75 PRO B N 1
ATOM 3505 C CA . PRO B 1 75 ? -7.953 16.188 0.231 1 89.44 75 PRO B CA 1
ATOM 3506 C C . PRO B 1 75 ? -9.234 15.578 0.801 1 89.44 75 PRO B C 1
ATOM 3508 O O . PRO B 1 75 ? -9.289 14.367 1.05 1 89.44 75 PRO B O 1
ATOM 3511 N N . VAL B 1 76 ? -10.211 16.328 0.961 1 87.81 76 VAL B N 1
ATOM 3512 C CA . VAL B 1 76 ? -11.531 15.977 1.476 1 87.81 76 VAL B CA 1
ATOM 3513 C C . VAL B 1 76 ? -12.602 16.359 0.461 1 87.81 76 VAL B C 1
ATOM 3515 O O . VAL B 1 76 ? -12.602 17.484 -0.053 1 87.81 76 VAL B O 1
ATOM 3518 N N . ARG B 1 77 ? -13.469 15.43 0.142 1 91.88 77 ARG B N 1
ATOM 3519 C CA . ARG B 1 77 ? -14.633 15.766 -0.678 1 91.88 77 ARG B CA 1
ATOM 3520 C C . ARG B 1 77 ? -15.688 16.5 0.144 1 91.88 77 ARG B C 1
ATOM 3522 O O . ARG B 1 77 ? -16.219 15.945 1.117 1 91.88 77 ARG B O 1
ATOM 3529 N N . GLU B 1 78 ? -16.109 17.656 -0.282 1 94.69 78 GLU B N 1
ATOM 3530 C CA . GLU B 1 78 ? -17 18.516 0.499 1 94.69 78 GLU B CA 1
ATOM 3531 C C . GLU B 1 78 ? -18.438 18 0.433 1 94.69 78 GLU B C 1
ATOM 3533 O O . GLU B 1 78 ? -18.922 17.625 -0.636 1 94.69 78 GLU B O 1
ATOM 3538 N N . ARG B 1 79 ? -19.125 17.953 1.64 1 93.94 79 ARG B N 1
ATOM 3539 C CA . ARG B 1 79 ? -20.516 17.516 1.751 1 93.94 79 ARG B CA 1
ATOM 3540 C C . ARG B 1 79 ? -21.344 18.5 2.555 1 93.94 79 ARG B C 1
ATOM 3542 O O . ARG B 1 79 ? -22.172 18.109 3.369 1 93.94 79 ARG B O 1
ATOM 3549 N N . THR B 1 80 ? -21.078 19.781 2.459 1 94.44 80 THR B N 1
ATOM 3550 C CA . THR B 1 80 ? -21.734 20.797 3.258 1 94.44 80 THR B CA 1
ATOM 3551 C C . THR B 1 80 ? -23.078 21.188 2.648 1 94.44 80 THR B C 1
ATOM 3553 O O . THR B 1 80 ? -23.969 21.688 3.346 1 94.44 80 THR B O 1
ATOM 3556 N N . GLY B 1 81 ? -23.141 21.047 1.316 1 94.5 81 GLY B N 1
ATOM 3557 C CA . GLY B 1 81 ? -24.344 21.469 0.618 1 94.5 81 GLY B CA 1
ATOM 3558 C C . GLY B 1 81 ? -24.391 22.969 0.385 1 94.5 81 GLY B C 1
ATOM 3559 O O . GLY B 1 81 ? -25.375 23.5 -0.162 1 94.5 81 GLY B O 1
ATOM 3560 N N . LEU B 1 82 ? -23.422 23.688 0.704 1 95.75 82 LEU B N 1
ATOM 3561 C CA . LEU B 1 82 ? -23.344 25.141 0.487 1 95.75 82 LEU B CA 1
ATOM 3562 C C . LEU B 1 82 ? -23.422 25.469 -1.001 1 95.75 82 LEU B C 1
ATOM 3564 O O . LEU B 1 82 ? -22.969 24.672 -1.836 1 95.75 82 LEU B O 1
ATOM 3568 N N . PRO B 1 83 ? -23.953 26.625 -1.285 1 95.69 83 PRO B N 1
ATOM 3569 C CA . PRO B 1 83 ? -24.047 27.016 -2.697 1 95.69 83 PRO B CA 1
ATOM 3570 C C . PRO B 1 83 ? -22.688 27.234 -3.34 1 95.69 83 PRO B C 1
ATOM 3572 O O . PRO B 1 83 ? -22.562 27.172 -4.566 1 95.69 83 PRO B O 1
ATOM 3575 N N . TYR B 1 84 ? -21.656 27.453 -2.576 1 96.88 84 TYR B N 1
ATOM 3576 C CA . TYR B 1 84 ? -20.312 27.688 -3.107 1 96.88 84 TYR B CA 1
ATOM 3577 C C . TYR B 1 84 ? -19.375 26.547 -2.732 1 96.88 84 TYR B C 1
ATOM 3579 O O . TYR B 1 84 ? -18.156 26.734 -2.637 1 96.88 84 TYR B O 1
ATOM 3587 N N . ALA B 1 85 ? -19.938 25.406 -2.486 1 97.38 85 ALA B N 1
ATOM 3588 C CA . ALA B 1 85 ? -19.156 24.219 -2.146 1 97.38 85 ALA B CA 1
ATOM 3589 C C . ALA B 1 85 ? -18.219 23.828 -3.295 1 97.38 85 ALA B C 1
ATOM 3591 O O . ALA B 1 85 ? -18.578 23.953 -4.465 1 97.38 85 ALA B O 1
ATOM 3592 N N . SER B 1 86 ? -17.016 23.422 -2.904 1 97.44 86 SER B N 1
ATOM 3593 C CA . SER B 1 86 ? -16.125 22.859 -3.92 1 97.44 86 SER B CA 1
ATOM 3594 C C . SER B 1 86 ? -16.688 21.547 -4.473 1 97.44 86 SER B C 1
ATOM 3596 O O . SER B 1 86 ? -17.344 20.797 -3.758 1 97.44 86 SER B O 1
ATOM 3598 N N . THR B 1 87 ? -16.359 21.172 -5.754 1 94.06 87 THR B N 1
ATOM 3599 C CA . THR B 1 87 ? -16.922 19.984 -6.379 1 94.06 87 THR B CA 1
ATOM 3600 C C . THR B 1 87 ? -15.836 18.922 -6.586 1 94.06 87 THR B C 1
ATOM 3602 O O . THR B 1 87 ? -16.141 17.766 -6.902 1 94.06 87 THR B O 1
ATOM 3605 N N . GLY B 1 88 ? -14.672 19.219 -6.426 1 93.44 88 GLY B N 1
ATOM 3606 C CA . GLY B 1 88 ? -13.578 18.297 -6.629 1 93.44 88 GLY B CA 1
ATOM 3607 C C . GLY B 1 88 ? -13.195 17.531 -5.371 1 93.44 88 GLY B C 1
ATOM 3608 O O . GLY B 1 88 ? -13.953 17.5 -4.402 1 93.44 88 GLY B O 1
ATOM 3609 N N . PRO B 1 89 ? -12.078 16.844 -5.336 1 93 89 PRO B N 1
ATOM 3610 C CA . PRO B 1 89 ? -11.648 15.977 -4.234 1 93 89 PRO B CA 1
ATOM 3611 C C . PRO B 1 89 ? -10.992 16.75 -3.096 1 93 89 PRO B C 1
ATOM 3613 O O . PRO B 1 89 ? -10.5 16.156 -2.137 1 93 89 PRO B O 1
ATOM 3616 N N . ALA B 1 90 ? -10.977 18.094 -3.258 1 95.5 90 ALA B N 1
ATOM 3617 C CA . ALA B 1 90 ? -10.32 18.922 -2.236 1 95.5 90 ALA B CA 1
ATOM 3618 C C . ALA B 1 90 ? -11.297 19.922 -1.634 1 95.5 90 ALA B C 1
ATOM 3620 O O . ALA B 1 90 ? -12.297 20.281 -2.262 1 95.5 90 ALA B O 1
ATOM 3621 N N . MET B 1 91 ? -10.992 20.312 -0.414 1 96.38 91 MET B N 1
ATOM 3622 C CA . MET B 1 91 ? -11.836 21.234 0.325 1 96.38 91 MET B CA 1
ATOM 3623 C C . MET B 1 91 ? -11.016 22.062 1.312 1 96.38 91 MET B C 1
ATOM 3625 O O . MET B 1 91 ? -10.086 21.547 1.933 1 96.38 91 MET B O 1
ATOM 3629 N N . HIS B 1 92 ? -11.383 23.281 1.451 1 97.31 92 HIS B N 1
ATOM 3630 C CA . HIS B 1 92 ? -10.836 24.047 2.561 1 97.31 92 HIS B CA 1
ATOM 3631 C C . HIS B 1 92 ? -11.547 23.719 3.867 1 97.31 92 HIS B C 1
ATOM 3633 O O . HIS B 1 92 ? -12.117 24.594 4.52 1 97.31 92 HIS B O 1
ATOM 3639 N N . ALA B 1 93 ? -11.359 22.516 4.273 1 94.25 93 ALA B N 1
ATOM 3640 C CA . ALA B 1 93 ? -12.062 21.984 5.441 1 94.25 93 ALA B CA 1
ATOM 3641 C C . ALA B 1 93 ? -11.383 22.422 6.734 1 94.25 93 ALA B C 1
ATOM 3643 O O . ALA B 1 93 ? -11.867 22.125 7.828 1 94.25 93 ALA B O 1
ATOM 3644 N N . CYS B 1 94 ? -10.281 23.172 6.66 1 94.75 94 CYS B N 1
ATOM 3645 C CA . CYS B 1 94 ? -9.57 23.641 7.844 1 94.75 94 CYS B CA 1
ATOM 3646 C C . CYS B 1 94 ? -9.781 25.141 8.055 1 94.75 94 CYS B C 1
ATOM 3648 O O . CYS B 1 94 ? -9.305 25.703 9.039 1 94.75 94 CYS B O 1
ATOM 3650 N N . GLY B 1 95 ? -10.414 25.828 7.066 1 97.38 95 GLY B N 1
ATOM 3651 C CA . GLY B 1 95 ? -10.75 27.234 7.227 1 97.38 95 GLY B CA 1
ATOM 3652 C C . GLY B 1 95 ? -9.695 28.156 6.656 1 97.38 95 GLY B C 1
ATOM 3653 O O . GLY B 1 95 ? -9.781 29.375 6.82 1 97.38 95 GLY B O 1
ATOM 3654 N N . HIS B 1 96 ? -8.711 27.594 5.902 1 98.62 96 HIS B N 1
ATOM 3655 C CA . HIS B 1 96 ? -7.617 28.422 5.398 1 98.62 96 HIS B CA 1
ATOM 3656 C C . HIS B 1 96 ? -8.133 29.5 4.453 1 98.62 96 HIS B C 1
ATOM 3658 O O . HIS B 1 96 ? -7.586 30.609 4.402 1 98.62 96 HIS B O 1
ATOM 3664 N N . ASP B 1 97 ? -9.195 29.172 3.725 1 98.56 97 ASP B N 1
ATOM 3665 C CA . ASP B 1 97 ? -9.82 30.156 2.842 1 98.56 97 ASP B CA 1
ATOM 3666 C C . ASP B 1 97 ? -10.312 31.375 3.627 1 98.56 97 ASP B C 1
ATOM 3668 O O . ASP B 1 97 ? -10.062 32.5 3.242 1 98.56 97 ASP B O 1
ATOM 3672 N N . LEU B 1 98 ? -10.93 31.141 4.727 1 98.31 98 LEU B N 1
ATOM 3673 C CA . LEU B 1 98 ? -11.43 32.219 5.555 1 98.31 98 LEU B CA 1
ATOM 3674 C C . LEU B 1 98 ? -10.289 32.969 6.25 1 98.31 98 LEU B C 1
ATOM 3676 O O . LEU B 1 98 ? -10.328 34.188 6.391 1 98.31 98 LEU B O 1
ATOM 3680 N N . HIS B 1 99 ? -9.258 32.219 6.734 1 98.75 99 HIS B N 1
ATOM 3681 C CA . HIS B 1 99 ? -8.078 32.875 7.301 1 98.75 99 HIS B CA 1
ATOM 3682 C C . HIS B 1 99 ? -7.465 33.844 6.312 1 98.75 99 HIS B C 1
ATOM 3684 O O . HIS B 1 99 ? -7.098 34.969 6.691 1 98.75 99 HIS B O 1
ATOM 3690 N N . LEU B 1 100 ? -7.371 33.406 5.074 1 98.81 100 LEU B N 1
ATOM 3691 C CA . LEU B 1 100 ? -6.754 34.219 4.031 1 98.81 100 LEU B CA 1
ATOM 3692 C C . LEU B 1 100 ? -7.59 35.469 3.742 1 98.81 100 LEU B C 1
ATOM 3694 O O . LEU B 1 100 ? -7.051 36.562 3.607 1 98.81 100 LEU B O 1
ATOM 3698 N N . ALA B 1 101 ? -8.852 35.25 3.617 1 98.56 101 ALA B N 1
ATOM 3699 C CA . ALA B 1 101 ? -9.734 36.406 3.391 1 98.56 101 ALA B CA 1
ATOM 3700 C C . ALA B 1 101 ? -9.633 37.406 4.535 1 98.56 101 ALA B C 1
ATOM 3702 O O . ALA B 1 101 ? -9.594 38.625 4.305 1 98.56 101 ALA B O 1
ATOM 3703 N N . ALA B 1 102 ? -9.625 36.906 5.742 1 98.44 102 ALA B N 1
ATOM 3704 C CA . ALA B 1 102 ? -9.5 37.781 6.914 1 98.44 102 ALA B CA 1
ATOM 3705 C C . ALA B 1 102 ? -8.172 38.5 6.914 1 98.44 102 ALA B C 1
ATOM 3707 O O . ALA B 1 102 ? -8.109 39.688 7.277 1 98.44 102 ALA B O 1
ATOM 3708 N N . LEU B 1 103 ? -7.102 37.812 6.57 1 98.62 103 LEU B N 1
ATOM 3709 C CA . LEU B 1 103 ? -5.785 38.438 6.465 1 98.62 103 LEU B CA 1
ATOM 3710 C C . LEU B 1 103 ? -5.816 39.625 5.488 1 98.62 103 LEU B C 1
ATOM 3712 O O . LEU B 1 103 ? -5.316 40.688 5.801 1 98.62 103 LEU B O 1
ATOM 3716 N N . CYS B 1 104 ? -6.387 39.406 4.316 1 98.44 104 CYS B N 1
ATOM 3717 C CA . CYS B 1 104 ? -6.449 40.438 3.293 1 98.44 104 CYS B CA 1
ATOM 3718 C C . CYS B 1 104 ? -7.32 41.594 3.752 1 98.44 104 CYS B C 1
ATOM 3720 O O . CYS B 1 104 ? -7.016 42.75 3.467 1 98.44 104 CYS B O 1
ATOM 3722 N N . GLY B 1 105 ? -8.406 41.281 4.414 1 97.75 105 GLY B N 1
ATOM 3723 C CA . GLY B 1 105 ? -9.234 42.344 4.992 1 97.75 105 GLY B CA 1
ATOM 3724 C C . GLY B 1 105 ? -8.492 43.188 6.008 1 97.75 105 GLY B C 1
ATOM 3725 O O . GLY B 1 105 ? -8.594 44.406 5.988 1 97.75 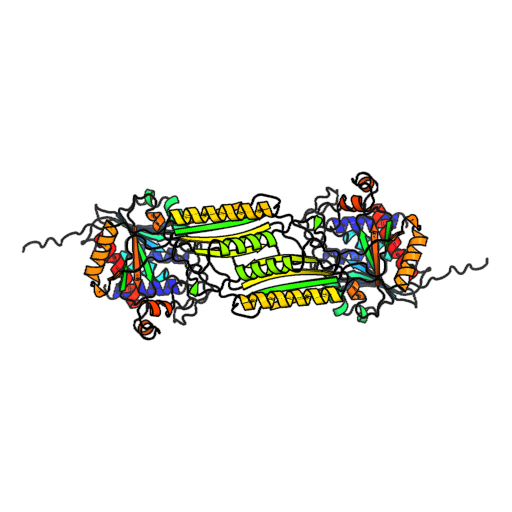105 GLY B O 1
ATOM 3726 N N . ALA B 1 106 ? -7.809 42.531 6.938 1 97.88 106 ALA B N 1
ATOM 3727 C CA . ALA B 1 106 ? -7.016 43.25 7.926 1 97.88 106 ALA B CA 1
ATOM 3728 C C . ALA B 1 106 ? -5.945 44.094 7.258 1 97.88 106 ALA B C 1
ATOM 3730 O O . ALA B 1 106 ? -5.699 45.25 7.672 1 97.88 106 ALA B O 1
ATOM 3731 N N . ALA B 1 107 ? -5.301 43.562 6.223 1 97.69 107 ALA B N 1
ATOM 3732 C CA . ALA B 1 107 ? -4.277 44.281 5.469 1 97.69 107 ALA B CA 1
ATOM 3733 C C . ALA B 1 107 ? -4.852 45.562 4.84 1 97.69 107 ALA B C 1
ATOM 3735 O O . ALA B 1 107 ? -4.242 46.625 4.914 1 97.69 107 ALA B O 1
ATOM 3736 N N . GLU B 1 108 ? -5.949 45.438 4.207 1 97.31 108 GLU B N 1
ATOM 3737 C CA . GLU B 1 108 ? -6.605 46.562 3.596 1 97.31 108 GLU B CA 1
ATOM 3738 C C . GLU B 1 108 ? -6.934 47.625 4.641 1 97.31 108 GLU B C 1
ATOM 3740 O O . GLU B 1 108 ? -6.723 48.844 4.406 1 97.31 108 GLU B O 1
ATOM 3745 N N . ALA B 1 109 ? -7.496 47.188 5.766 1 96.88 109 ALA B N 1
ATOM 3746 C CA . ALA B 1 109 ? -7.848 48.125 6.836 1 96.88 109 ALA B CA 1
ATOM 3747 C C . ALA B 1 109 ? -6.617 48.875 7.344 1 96.88 109 ALA B C 1
ATOM 3749 O O . ALA B 1 109 ? -6.676 50.062 7.617 1 96.88 109 ALA B O 1
ATOM 3750 N N . LEU B 1 110 ? -5.551 48.156 7.508 1 97.31 110 LEU B N 1
ATOM 3751 C CA . LEU B 1 110 ? -4.309 48.781 7.953 1 97.31 110 LEU B CA 1
ATOM 3752 C C . LEU B 1 110 ? -3.809 49.781 6.93 1 97.31 110 LEU B C 1
ATOM 3754 O O . LEU B 1 110 ? -3.334 50.875 7.297 1 97.31 110 LEU B O 1
ATOM 3758 N N . SER B 1 111 ? -3.887 49.438 5.676 1 97.31 111 SER B N 1
ATOM 3759 C CA . SER B 1 111 ? -3.469 50.344 4.602 1 97.31 111 SER B CA 1
ATOM 3760 C C . SER B 1 111 ? -4.309 51.625 4.582 1 97.31 111 SER B C 1
ATOM 3762 O O . SER B 1 111 ? -3.793 52.688 4.312 1 97.31 111 SER B O 1
ATOM 3764 N N . ARG B 1 112 ? -5.523 51.5 4.898 1 95.94 112 ARG B N 1
ATOM 3765 C CA . ARG B 1 112 ? -6.441 52.656 4.852 1 95.94 112 ARG B CA 1
ATOM 3766 C C . ARG B 1 112 ? -6.309 53.5 6.102 1 95.94 112 ARG B C 1
ATOM 3768 O O . ARG B 1 112 ? -6.785 54.656 6.129 1 95.94 112 ARG B O 1
ATOM 3775 N N . SER B 1 113 ? -5.688 52.969 7.09 1 95.75 113 SER B N 1
ATOM 3776 C CA . SER B 1 113 ? -5.605 53.719 8.344 1 95.75 113 SER B CA 1
ATOM 3777 C C . SER B 1 113 ? -4.156 54.031 8.711 1 95.75 113 SER B C 1
ATOM 3779 O O . SER B 1 113 ? -3.775 53.938 9.883 1 95.75 113 SER B O 1
ATOM 3781 N N . ARG B 1 114 ? -3.338 54.312 7.812 1 95.44 114 ARG B N 1
ATOM 3782 C CA . ARG B 1 114 ? -1.91 54.531 8.008 1 95.44 114 ARG B CA 1
ATOM 3783 C C . ARG B 1 114 ? -1.67 55.688 8.969 1 95.44 114 ARG B C 1
ATOM 3785 O O . ARG B 1 114 ? -0.581 55.844 9.531 1 95.44 114 ARG B O 1
ATOM 3792 N N . ASP B 1 115 ? -2.625 56.5 9.156 1 95 115 ASP B N 1
ATOM 3793 C CA . ASP B 1 115 ? -2.496 57.656 10.039 1 95 115 ASP B CA 1
ATOM 3794 C C . ASP B 1 115 ? -2.658 57.25 11.5 1 95 115 ASP B C 1
ATOM 3796 O O . ASP B 1 115 ? -2.418 58.062 12.398 1 95 115 ASP B O 1
ATOM 3800 N N . ARG B 1 116 ? -2.879 55.969 11.75 1 95.25 116 ARG B N 1
ATOM 3801 C CA . ARG B 1 116 ? -3.219 55.562 13.109 1 95.25 116 ARG B CA 1
ATOM 3802 C C . ARG B 1 116 ? -2.131 54.688 13.703 1 95.25 116 ARG B C 1
ATOM 3804 O O . ARG B 1 116 ? -2.174 54.344 14.891 1 95.25 116 ARG B O 1
ATOM 3811 N N . TRP B 1 117 ? -1.212 54.281 12.914 1 96.56 117 TRP B N 1
ATOM 3812 C CA . TRP B 1 117 ? -0.194 53.375 13.414 1 96.56 117 TRP B CA 1
ATOM 3813 C C . TRP B 1 117 ? 1.142 53.594 12.719 1 96.56 117 TRP B C 1
ATOM 3815 O O . TRP B 1 117 ? 1.199 54.281 11.68 1 96.56 117 TRP B O 1
ATOM 3825 N N . ARG B 1 118 ? 2.236 53.219 13.312 1 97.44 118 ARG B N 1
ATOM 3826 C CA . ARG B 1 118 ? 3.582 53.25 12.75 1 97.44 118 ARG B CA 1
ATOM 3827 C C . ARG B 1 118 ? 4.258 51.875 12.891 1 97.44 118 ARG B C 1
ATOM 3829 O O . ARG B 1 118 ? 4 51.156 13.852 1 97.44 118 ARG B O 1
ATOM 3836 N N . GLY B 1 119 ? 5.09 51.594 11.969 1 97.75 119 GLY B N 1
ATOM 3837 C CA . GLY B 1 119 ? 5.797 50.344 11.898 1 97.75 119 GLY B CA 1
ATOM 3838 C C . GLY B 1 119 ? 5.703 49.656 10.539 1 97.75 119 GLY B C 1
ATOM 3839 O O . GLY B 1 119 ? 5.641 50.344 9.516 1 97.75 119 GLY B O 1
ATOM 3840 N N . THR B 1 120 ? 5.887 48.375 10.523 1 98.19 120 THR B N 1
ATOM 3841 C CA . THR B 1 120 ? 5.824 47.594 9.297 1 98.19 120 THR B CA 1
ATOM 3842 C C . THR B 1 120 ? 4.973 46.312 9.492 1 98.19 120 THR B C 1
ATOM 3844 O O . THR B 1 120 ? 5.098 45.625 10.508 1 98.19 120 THR B O 1
ATOM 3847 N N . VAL B 1 121 ? 4.117 46.125 8.586 1 98.62 121 VAL B N 1
ATOM 3848 C CA . VAL B 1 121 ? 3.328 44.875 8.586 1 98.62 121 VAL B CA 1
ATOM 3849 C C . VAL B 1 121 ? 3.803 43.969 7.457 1 98.62 121 VAL B C 1
ATOM 3851 O O . VAL B 1 121 ? 3.961 44.406 6.316 1 98.62 121 VAL B O 1
ATOM 3854 N N . VAL B 1 122 ? 4.078 42.75 7.77 1 98.75 122 VAL B N 1
ATOM 3855 C CA . VAL B 1 122 ? 4.402 41.688 6.797 1 98.75 122 VAL B CA 1
ATOM 3856 C C . VAL B 1 122 ? 3.293 40.656 6.773 1 98.75 122 VAL B C 1
ATOM 3858 O O . VAL B 1 122 ? 3.191 39.812 7.68 1 98.75 122 VAL B O 1
ATOM 3861 N N . ALA B 1 123 ? 2.471 40.688 5.758 1 98.81 123 ALA B N 1
ATOM 3862 C CA . ALA B 1 123 ? 1.408 39.719 5.566 1 98.81 123 ALA B CA 1
ATOM 3863 C C . ALA B 1 123 ? 1.924 38.5 4.812 1 98.81 123 ALA B C 1
ATOM 3865 O O . ALA B 1 123 ? 2.516 38.625 3.738 1 98.81 123 ALA B O 1
ATOM 3866 N N . VAL B 1 124 ? 1.682 37.312 5.355 1 98.81 124 VAL B N 1
ATOM 3867 C CA . VAL B 1 124 ? 2.244 36.062 4.797 1 98.81 124 VAL B CA 1
ATOM 3868 C C . VAL B 1 124 ? 1.122 35.094 4.48 1 98.81 124 VAL B C 1
ATOM 3870 O O . VAL B 1 124 ? 0.319 34.75 5.355 1 98.81 124 VAL B O 1
ATOM 3873 N N . GLY B 1 125 ? 1.002 34.688 3.199 1 98.88 125 GLY B N 1
ATOM 3874 C CA . GLY B 1 125 ? 0.304 33.469 2.822 1 98.88 125 GLY B CA 1
ATOM 3875 C C . GLY B 1 125 ? 1.208 32.25 2.783 1 98.88 125 GLY B C 1
ATOM 3876 O O . GLY B 1 125 ? 1.963 32.062 1.827 1 98.88 125 GLY B O 1
ATOM 3877 N N . GLN B 1 126 ? 1.146 31.422 3.814 1 98.81 126 GLN B N 1
ATOM 3878 C CA . GLN B 1 126 ? 2.055 30.297 3.973 1 98.81 126 GLN B CA 1
ATOM 3879 C C . GLN B 1 126 ? 1.561 29.078 3.197 1 98.81 126 GLN B C 1
ATOM 3881 O O . GLN B 1 126 ? 0.403 28.688 3.334 1 98.81 126 GLN B O 1
ATOM 3886 N N . PRO B 1 127 ? 2.381 28.453 2.377 1 98.44 127 PRO B N 1
ATOM 3887 C CA . PRO B 1 127 ? 1.99 27.203 1.721 1 98.44 127 PRO B CA 1
ATOM 3888 C C . PRO B 1 127 ? 2.121 26 2.639 1 98.44 127 PRO B C 1
ATOM 3890 O O . PRO B 1 127 ? 2.838 26.047 3.641 1 98.44 127 PRO B O 1
ATOM 3893 N N . ALA B 1 128 ? 1.439 24.938 2.391 1 96.81 128 ALA B N 1
ATOM 3894 C CA . ALA B 1 128 ? 1.681 23.562 2.807 1 96.81 128 ALA B CA 1
ATOM 3895 C C . ALA B 1 128 ? 1.689 23.438 4.328 1 96.81 128 ALA B C 1
ATOM 3897 O O . ALA B 1 128 ? 2.602 22.844 4.906 1 96.81 128 ALA B O 1
ATOM 3898 N N . GLU B 1 129 ? 0.763 24.078 4.996 1 96.62 129 GLU B N 1
ATOM 3899 C CA . GLU B 1 129 ? 0.599 23.891 6.438 1 96.62 129 GLU B CA 1
ATOM 3900 C C . GLU B 1 129 ? 0.15 22.469 6.766 1 96.62 129 GLU B C 1
ATOM 3902 O O . GLU B 1 129 ? 0.621 21.875 7.738 1 96.62 129 GLU B O 1
ATOM 3907 N N . GLU B 1 130 ? -0.643 21.906 5.969 1 92.94 130 GLU B N 1
ATOM 3908 C CA . GLU B 1 130 ? -1.249 20.609 6.246 1 92.94 130 GLU B CA 1
ATOM 3909 C C . GLU B 1 130 ? -0.211 19.5 6.188 1 92.94 130 GLU B C 1
ATOM 3911 O O . GLU B 1 130 ? -0.458 18.391 6.668 1 92.94 130 GLU B O 1
ATOM 3916 N N . THR B 1 131 ? 0.901 19.844 5.605 1 91.81 131 THR B N 1
ATOM 3917 C CA . THR B 1 131 ? 2.004 18.891 5.605 1 91.81 131 THR B CA 1
ATOM 3918 C C . THR B 1 131 ? 3.109 19.344 6.555 1 91.81 131 THR B C 1
ATOM 3920 O O . THR B 1 131 ? 4.168 18.703 6.625 1 91.81 131 THR B O 1
ATOM 3923 N N . LEU B 1 132 ? 2.92 20.422 7.203 1 94.5 132 LEU B N 1
ATOM 3924 C CA . LEU B 1 132 ? 3.812 21.016 8.203 1 94.5 132 LEU B CA 1
ATOM 3925 C C . LEU B 1 132 ? 5.188 21.297 7.602 1 94.5 132 LEU B C 1
ATOM 3927 O O . LEU B 1 132 ? 6.207 21.141 8.281 1 94.5 132 LEU B O 1
ATOM 3931 N N . THR B 1 133 ? 5.168 21.641 6.332 1 94.69 133 THR B N 1
ATOM 3932 C CA . THR B 1 133 ? 6.465 21.859 5.699 1 94.69 133 THR B CA 1
ATOM 3933 C C . THR B 1 133 ? 6.605 23.297 5.219 1 94.69 133 THR B C 1
ATOM 3935 O O . THR B 1 133 ? 7.707 23.75 4.898 1 94.69 133 THR B O 1
ATOM 3938 N N . GLY B 1 134 ? 5.57 24.047 5.223 1 96.81 134 GLY B N 1
ATOM 3939 C CA . GLY B 1 134 ? 5.547 25.344 4.566 1 96.81 134 GLY B CA 1
ATOM 3940 C C . GLY B 1 134 ? 6.332 26.406 5.316 1 96.81 134 GLY B C 1
ATOM 3941 O O . GLY B 1 134 ? 7.059 27.188 4.711 1 96.81 134 GLY B O 1
ATOM 3942 N N . ALA B 1 135 ? 6.137 26.438 6.648 1 97.12 135 ALA B N 1
ATOM 3943 C CA . ALA B 1 135 ? 6.84 27.438 7.449 1 97.12 135 ALA B CA 1
ATOM 3944 C C . ALA B 1 135 ? 8.352 27.297 7.301 1 97.12 135 ALA B C 1
ATOM 3946 O O . ALA B 1 135 ? 9.055 28.281 7.055 1 97.12 135 ALA B O 1
ATOM 3947 N N . ALA B 1 136 ? 8.766 26.078 7.391 1 95.94 136 ALA B N 1
ATOM 3948 C CA . ALA B 1 136 ? 10.195 25.812 7.25 1 95.94 136 ALA B CA 1
ATOM 3949 C C . ALA B 1 136 ? 10.695 26.234 5.871 1 95.94 136 ALA B C 1
ATOM 3951 O O . ALA B 1 136 ? 11.789 26.781 5.742 1 95.94 136 ALA B O 1
ATOM 3952 N N . ALA B 1 137 ? 9.945 25.938 4.84 1 97.06 137 ALA B N 1
ATOM 3953 C CA . ALA B 1 137 ? 10.328 26.266 3.473 1 97.06 137 ALA B CA 1
ATOM 3954 C C . ALA B 1 137 ? 10.469 27.781 3.293 1 97.06 137 ALA B C 1
ATOM 3956 O O . ALA B 1 137 ? 11.414 28.25 2.664 1 97.06 137 ALA B O 1
ATOM 3957 N N . MET B 1 138 ? 9.547 28.562 3.865 1 97.81 138 MET B N 1
ATOM 3958 C CA . MET B 1 138 ? 9.594 30.016 3.736 1 97.81 138 MET B CA 1
ATOM 3959 C C . MET B 1 138 ? 10.781 30.594 4.5 1 97.81 138 MET B C 1
ATOM 3961 O O . MET B 1 138 ? 11.469 31.484 4 1 97.81 138 MET B O 1
ATOM 3965 N N . LEU B 1 139 ? 10.992 30.062 5.676 1 96.88 139 LEU B N 1
ATOM 3966 C CA . LEU B 1 139 ? 12.117 30.531 6.473 1 96.88 139 LEU B CA 1
ATOM 3967 C C . LEU B 1 139 ? 13.438 30.234 5.777 1 96.88 139 LEU B C 1
ATOM 3969 O O . LEU B 1 139 ? 14.336 31.078 5.727 1 96.88 139 LEU B O 1
ATOM 3973 N N . ALA B 1 140 ? 13.555 29.078 5.199 1 96.69 140 ALA B N 1
ATOM 3974 C CA . ALA B 1 140 ? 14.758 28.672 4.48 1 96.69 140 ALA B CA 1
ATOM 3975 C C . ALA B 1 140 ? 14.977 29.547 3.246 1 96.69 140 ALA B C 1
ATOM 3977 O O . ALA B 1 140 ? 16.125 29.781 2.848 1 96.69 140 ALA B O 1
ATOM 3978 N N . ASP B 1 141 ? 13.875 30 2.703 1 97.94 141 ASP B N 1
ATOM 3979 C CA . ASP B 1 141 ? 13.969 30.859 1.519 1 97.94 141 ASP B CA 1
ATOM 3980 C C . ASP B 1 141 ? 14.227 32.312 1.905 1 97.94 141 ASP B C 1
ATOM 3982 O O . ASP B 1 141 ? 14.055 33.219 1.088 1 97.94 141 ASP B O 1
ATOM 3986 N N . GLY B 1 142 ? 14.461 32.562 3.174 1 97.06 142 GLY B N 1
ATOM 3987 C CA . GLY B 1 142 ? 14.961 33.844 3.629 1 97.06 142 GLY B CA 1
ATOM 3988 C C . GLY B 1 142 ? 13.867 34.781 4.102 1 97.06 142 GLY B C 1
ATOM 3989 O O . GLY B 1 142 ? 14.016 36 4.035 1 97.06 142 GLY B O 1
ATOM 3990 N N . LEU B 1 143 ? 12.781 34.312 4.562 1 97.31 143 LEU B N 1
ATOM 3991 C CA . LEU B 1 143 ? 11.688 35.156 5 1 97.31 143 LEU B CA 1
ATOM 3992 C C . LEU B 1 143 ? 12.18 36.219 5.973 1 97.31 143 LEU B C 1
ATOM 3994 O O . LEU B 1 143 ? 11.883 37.406 5.809 1 97.31 143 LEU B O 1
ATOM 3998 N N . TYR B 1 144 ? 13.008 35.844 6.93 1 95.94 144 TYR B N 1
ATOM 3999 C CA . TYR B 1 144 ? 13.445 36.781 7.957 1 95.94 144 TYR B CA 1
ATOM 4000 C C . TYR B 1 144 ? 14.672 37.562 7.5 1 95.94 144 TYR B C 1
ATOM 4002 O O . TYR B 1 144 ? 15.008 38.594 8.078 1 95.94 144 TYR B O 1
ATOM 4010 N N . THR B 1 145 ? 15.352 37.125 6.457 1 95.31 145 THR B N 1
ATOM 4011 C CA . THR B 1 145 ? 16.5 37.844 5.938 1 95.31 145 THR B CA 1
ATOM 4012 C C . THR B 1 145 ? 16.078 38.875 4.883 1 95.31 145 THR B C 1
ATOM 4014 O O . THR B 1 145 ? 16.609 39.969 4.828 1 95.31 145 THR B O 1
ATOM 4017 N N . ARG B 1 146 ? 15.07 38.469 4.105 1 96.25 146 ARG B N 1
ATOM 4018 C CA . ARG B 1 146 ? 14.656 39.312 2.986 1 96.25 146 ARG B CA 1
ATOM 4019 C C . ARG B 1 146 ? 13.68 40.375 3.441 1 96.25 146 ARG B C 1
ATOM 4021 O O . ARG B 1 146 ? 13.695 41.5 2.926 1 96.25 146 ARG B O 1
ATOM 4028 N N . TRP B 1 147 ? 12.828 40.188 4.418 1 95.62 147 TRP B N 1
ATOM 4029 C CA . TRP B 1 147 ? 11.797 41.125 4.828 1 95.62 147 TRP B CA 1
ATOM 4030 C C . TRP B 1 147 ? 12 41.562 6.277 1 95.62 147 TRP B C 1
ATOM 4032 O O . TRP B 1 147 ? 11.211 42.344 6.816 1 95.62 147 TRP B O 1
ATOM 4042 N N . GLY B 1 148 ? 13.117 41.062 6.859 1 91.19 148 GLY B N 1
ATOM 4043 C CA . GLY B 1 148 ? 13.414 41.406 8.242 1 91.19 148 GLY B CA 1
ATOM 4044 C C . GLY B 1 148 ? 12.734 40.5 9.242 1 91.19 148 GLY B C 1
ATOM 4045 O O . GLY B 1 148 ? 11.633 40 8.984 1 91.19 148 GLY B O 1
ATOM 4046 N N . ARG B 1 149 ? 13.383 40.312 10.359 1 94.62 149 ARG B N 1
ATOM 4047 C CA . ARG B 1 149 ? 12.812 39.562 11.461 1 94.62 149 ARG B CA 1
ATOM 4048 C C . ARG B 1 149 ? 11.695 40.344 12.148 1 94.62 149 ARG B C 1
ATOM 4050 O O . ARG B 1 149 ? 11.891 41.469 12.562 1 94.62 149 ARG B O 1
ATOM 4057 N N . PRO B 1 150 ? 10.594 39.781 12.242 1 97.56 150 PRO B N 1
ATOM 4058 C CA . PRO B 1 150 ? 9.492 40.5 12.883 1 97.56 150 PRO B CA 1
ATOM 4059 C C . PRO B 1 150 ? 9.656 40.594 14.398 1 97.56 150 PRO B C 1
ATOM 4061 O O . PRO B 1 150 ? 10.344 39.75 15.008 1 97.56 150 PRO B O 1
ATOM 4064 N N . ASP B 1 151 ? 9.07 41.594 14.969 1 96.75 151 ASP B N 1
ATOM 4065 C CA . ASP B 1 151 ? 9.023 41.75 16.422 1 96.75 151 ASP B CA 1
ATOM 4066 C C . ASP B 1 151 ? 7.965 40.844 17.031 1 96.75 151 ASP B C 1
ATOM 4068 O O . ASP B 1 151 ? 8.008 40.562 18.234 1 96.75 151 ASP B O 1
ATOM 4072 N N . ALA B 1 152 ? 7.035 40.406 16.266 1 97.56 152 ALA B N 1
ATOM 4073 C CA . ALA B 1 152 ? 6.027 39.438 16.641 1 97.56 152 ALA B CA 1
ATOM 4074 C C . ALA B 1 152 ? 5.371 38.812 15.406 1 97.56 152 ALA B C 1
ATOM 4076 O O . ALA B 1 152 ? 5.285 39.469 14.359 1 97.56 152 ALA B O 1
ATOM 4077 N N . ALA B 1 153 ? 4.984 37.562 15.508 1 98.44 153 ALA B N 1
ATOM 4078 C CA . ALA B 1 153 ? 4.207 36.875 14.484 1 98.44 153 ALA B CA 1
ATOM 4079 C C . ALA B 1 153 ? 2.846 36.469 15.023 1 98.44 153 ALA B C 1
ATOM 4081 O O . ALA B 1 153 ? 2.756 35.875 16.109 1 98.44 153 ALA B O 1
ATOM 4082 N N . LEU B 1 154 ? 1.814 36.781 14.305 1 98.69 154 LEU B N 1
ATOM 4083 C CA . LEU B 1 154 ? 0.444 36.5 14.719 1 98.69 154 LEU B CA 1
ATOM 4084 C C . LEU B 1 154 ? -0.242 35.562 13.719 1 98.69 154 LEU B C 1
ATOM 4086 O O . LEU B 1 154 ? -0.031 35.688 12.508 1 98.69 154 LEU B O 1
ATOM 4090 N N . ALA B 1 155 ? -1.017 34.688 14.219 1 98.62 155 ALA B N 1
ATOM 4091 C CA . ALA B 1 155 ? -1.908 33.875 13.406 1 98.62 155 ALA B CA 1
ATOM 4092 C C . ALA B 1 155 ? -3.156 33.469 14.188 1 98.62 155 ALA B C 1
ATOM 4094 O O . ALA B 1 155 ? -3.18 33.562 15.422 1 98.62 155 ALA B O 1
ATOM 4095 N N . GLN B 1 156 ? -4.152 33.156 13.531 1 98.44 156 GLN B N 1
ATOM 4096 C CA . GLN B 1 156 ? -5.406 32.688 14.117 1 98.44 156 GLN B CA 1
ATOM 4097 C C . GLN B 1 156 ? -5.938 31.453 13.391 1 98.44 156 GLN B C 1
ATOM 4099 O O . GLN B 1 156 ? -5.504 31.156 12.281 1 98.44 156 GLN B O 1
ATOM 4104 N N . HIS B 1 157 ? -6.766 30.734 14 1 97.75 157 HIS B N 1
ATOM 4105 C CA . HIS B 1 157 ? -7.359 29.531 13.422 1 97.75 157 HIS B CA 1
ATOM 4106 C C . HIS B 1 157 ? -8.828 29.406 13.789 1 97.75 157 HIS B C 1
ATOM 4108 O O . HIS B 1 157 ? -9.211 29.688 14.93 1 97.75 157 HIS B O 1
ATOM 4114 N N . LEU B 1 158 ? -9.617 29.016 12.836 1 96.62 158 LEU B N 1
ATOM 4115 C CA . LEU B 1 158 ? -11.031 28.781 13.109 1 96.62 158 LEU B CA 1
ATOM 4116 C C . LEU B 1 158 ? -11.211 27.578 14.039 1 96.62 158 LEU B C 1
ATOM 4118 O O . LEU B 1 158 ? -10.453 26.609 13.961 1 96.62 158 LEU B O 1
ATOM 4122 N N . GLY B 1 159 ? -12.188 27.656 14.93 1 92.44 159 GLY B N 1
ATOM 4123 C CA . GLY B 1 159 ? -12.586 26.562 15.797 1 92.44 159 GLY B CA 1
ATOM 4124 C C . GLY B 1 159 ? -14.078 26.312 15.805 1 92.44 159 GLY B C 1
ATOM 4125 O O . GLY B 1 159 ? -14.859 27.156 15.352 1 92.44 159 GLY B O 1
ATOM 4126 N N . PRO B 1 160 ? -14.477 25.141 16.25 1 90.12 160 PRO B N 1
ATOM 4127 C CA . PRO B 1 160 ? -15.883 24.734 16.203 1 90.12 160 PRO B CA 1
ATOM 4128 C C . PRO B 1 160 ? -16.703 25.25 17.375 1 90.12 160 PRO B C 1
ATOM 4130 O O . PRO B 1 160 ? -17.406 24.484 18.031 1 90.12 160 PRO B O 1
ATOM 4133 N N . PHE B 1 161 ? -16.672 26.453 17.625 1 91.62 161 PHE B N 1
ATOM 4134 C CA . PHE B 1 161 ? -17.5 27.141 18.609 1 91.62 161 PHE B CA 1
ATOM 4135 C C . PHE B 1 161 ? -18.172 28.375 18.016 1 91.62 161 PHE B C 1
ATOM 4137 O O . PHE B 1 161 ? -17.953 28.688 16.844 1 91.62 161 PHE B O 1
ATOM 4144 N N . PRO B 1 162 ? -19.016 29.062 18.641 1 93.19 162 PRO B N 1
ATOM 4145 C CA . PRO B 1 162 ? -19.891 30.047 18 1 93.19 162 PRO B CA 1
ATOM 4146 C C . PRO B 1 162 ? -19.125 31.203 17.344 1 93.19 162 PRO B C 1
ATOM 4148 O O . PRO B 1 162 ? -18.188 31.734 17.953 1 93.19 162 PRO B O 1
ATOM 4151 N N . ALA B 1 163 ? -19.562 31.547 16.141 1 95.75 163 ALA B N 1
ATOM 4152 C CA . ALA B 1 163 ? -19.031 32.719 15.461 1 95.75 163 ALA B CA 1
ATOM 4153 C C . ALA B 1 163 ? -19.219 33.969 16.312 1 95.75 163 ALA B C 1
ATOM 4155 O O . ALA B 1 163 ? -20.219 34.094 17.016 1 95.75 163 ALA B O 1
ATOM 4156 N N . GLY B 1 164 ? -18.266 34.844 16.234 1 95.44 164 GLY B N 1
ATOM 4157 C CA . GLY B 1 164 ? -18.344 36.031 17.047 1 95.44 164 GLY B CA 1
ATOM 4158 C C . GLY B 1 164 ? -17.469 36 18.281 1 95.44 164 GLY B C 1
ATOM 4159 O O . GLY B 1 164 ? -17.234 37 18.938 1 95.44 164 GLY B O 1
ATOM 4160 N N . TRP B 1 165 ? -17 34.812 18.562 1 95.75 165 TRP B N 1
ATOM 4161 C CA . TRP B 1 165 ? -16.156 34.656 19.734 1 95.75 165 TRP B CA 1
ATOM 4162 C C . TRP B 1 165 ? -14.703 34.406 19.328 1 95.75 165 TRP B C 1
ATOM 4164 O O . TRP B 1 165 ? -14.43 33.938 18.219 1 95.75 165 TRP B O 1
ATOM 4174 N N . VAL B 1 166 ? -13.82 34.781 20.203 1 97.75 166 VAL B N 1
ATOM 4175 C CA . VAL B 1 166 ? -12.406 34.469 20.078 1 97.75 166 VAL B CA 1
ATOM 4176 C C . VAL B 1 166 ? -11.93 33.688 21.297 1 97.75 166 VAL B C 1
ATOM 4178 O O . VAL B 1 166 ? -12.516 33.812 22.391 1 97.75 166 VAL B O 1
ATOM 4181 N N . ALA B 1 167 ? -11 32.844 21.141 1 95.94 167 ALA B N 1
ATOM 4182 C CA . ALA B 1 167 ? -10.531 32 22.234 1 95.94 167 ALA B CA 1
ATOM 4183 C C . ALA B 1 167 ? -9.008 32.031 22.344 1 95.94 167 ALA B C 1
ATOM 4185 O O . ALA B 1 167 ? -8.312 32.031 21.312 1 95.94 167 ALA B O 1
ATOM 4186 N N . HIS B 1 168 ? -8.508 32.219 23.531 1 96.25 168 HIS B N 1
ATOM 4187 C CA . HIS B 1 168 ? -7.078 32.219 23.828 1 96.25 168 HIS B CA 1
ATOM 4188 C C . HIS B 1 168 ? -6.711 31.078 24.781 1 96.25 168 HIS B C 1
ATOM 4190 O O . HIS B 1 168 ? -7.398 30.859 25.781 1 96.25 168 HIS B O 1
ATOM 4196 N N . ALA B 1 169 ? -5.801 30.266 24.438 1 91.12 169 ALA B N 1
ATOM 4197 C CA . ALA B 1 169 ? -5.223 29.312 25.375 1 91.12 169 ALA B CA 1
ATOM 4198 C C . ALA B 1 169 ? -4.098 29.953 26.188 1 91.12 169 ALA B C 1
ATOM 4200 O O . ALA B 1 169 ? -3.494 30.938 25.75 1 91.12 169 ALA B O 1
ATOM 4201 N N . ARG B 1 170 ? -3.949 29.297 27.391 1 82.62 170 ARG B N 1
ATOM 4202 C CA . ARG B 1 170 ? -2.863 29.797 28.234 1 82.62 170 ARG B CA 1
ATOM 4203 C C . ARG B 1 170 ? -1.55 29.094 27.906 1 82.62 170 ARG B C 1
ATOM 4205 O O . ARG B 1 170 ? -1.488 27.859 27.859 1 82.62 170 ARG B O 1
ATOM 4212 N N . ASP B 1 171 ? -0.479 29.797 27.531 1 88.5 171 ASP B N 1
ATOM 4213 C CA . ASP B 1 171 ? 0.868 29.297 27.281 1 88.5 171 ASP B CA 1
ATOM 4214 C C . ASP B 1 171 ? 0.904 28.422 26.016 1 88.5 171 ASP B C 1
ATOM 4216 O O . ASP B 1 171 ? 0.921 28.938 24.906 1 88.5 171 ASP B O 1
ATOM 4220 N N . THR B 1 172 ? 0.611 26.906 26.234 1 91.88 172 THR B N 1
ATOM 4221 C CA . THR B 1 172 ? 0.608 26.016 25.078 1 91.88 172 THR B CA 1
ATOM 4222 C C . THR B 1 172 ? -0.747 26.047 24.375 1 91.88 172 THR B C 1
ATOM 4224 O O . THR B 1 172 ? -1.79 25.953 25.016 1 91.88 172 THR B O 1
ATOM 4227 N N . VAL B 1 173 ? -0.733 26.203 23.047 1 93.81 173 VAL B N 1
ATOM 4228 C CA . VAL B 1 173 ? -1.963 26.359 22.281 1 93.81 173 VAL B CA 1
ATOM 4229 C C . VAL B 1 173 ? -2.205 25.109 21.438 1 93.81 173 VAL B C 1
ATOM 4231 O O . VAL B 1 173 ? -3.32 24.578 21.406 1 93.81 173 VAL B O 1
ATOM 4234 N N . THR B 1 174 ? -1.188 24.609 20.734 1 93.5 174 THR B N 1
ATOM 4235 C CA . THR B 1 174 ? -1.289 23.438 19.859 1 93.5 174 THR B CA 1
ATOM 4236 C C . THR B 1 174 ? -0.211 22.422 20.188 1 93.5 174 THR B C 1
ATOM 4238 O O . THR B 1 174 ? 0.825 22.766 20.766 1 93.5 174 THR B O 1
ATOM 4241 N N . ALA B 1 175 ? -0.44 21.234 19.859 1 92.75 175 ALA B N 1
ATOM 4242 C CA . ALA B 1 175 ? 0.53 20.172 20.094 1 92.75 175 ALA B CA 1
ATOM 4243 C C . ALA B 1 175 ? 1.666 20.234 19.078 1 92.75 175 ALA B C 1
ATOM 4245 O O . ALA B 1 175 ? 1.491 20.75 17.984 1 92.75 175 ALA B O 1
ATOM 4246 N N . GLY B 1 176 ? 2.844 19.781 19.547 1 94.31 176 GLY B N 1
ATOM 4247 C CA . GLY B 1 176 ? 3.891 19.438 18.5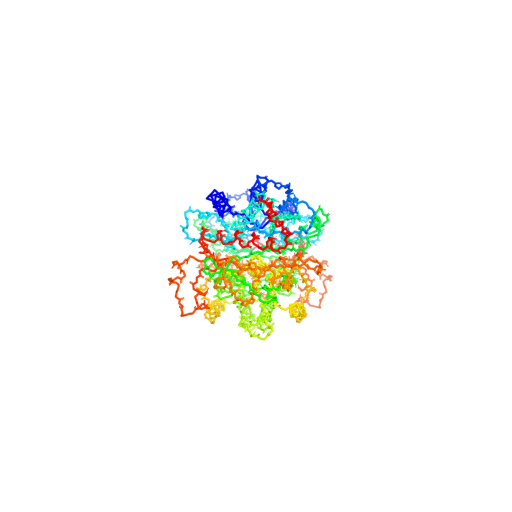94 1 94.31 176 GLY B CA 1
ATOM 4248 C C . GLY B 1 176 ? 3.656 18.109 17.906 1 94.31 176 GLY B C 1
ATOM 4249 O O . GLY B 1 176 ? 2.787 17.328 18.312 1 94.31 176 GLY B O 1
ATOM 4250 N N . SER B 1 177 ? 4.426 17.859 16.844 1 94.88 177 SER B N 1
ATOM 4251 C CA . SER B 1 177 ? 4.27 16.594 16.109 1 94.88 177 SER B CA 1
ATOM 4252 C C . SER B 1 177 ? 5.559 16.203 15.406 1 94.88 177 SER B C 1
ATOM 4254 O O . SER B 1 177 ? 6.379 17.062 15.07 1 94.88 177 SER B O 1
ATOM 4256 N N . ALA B 1 178 ? 5.727 14.945 15.312 1 96.56 178 ALA B N 1
ATOM 4257 C CA . ALA B 1 178 ? 6.738 14.344 14.453 1 96.56 178 ALA B CA 1
ATOM 4258 C C . ALA B 1 178 ? 6.125 13.281 13.539 1 96.56 178 ALA B C 1
ATOM 4260 O O . ALA B 1 178 ? 5.332 12.453 13.992 1 96.56 178 ALA B O 1
ATOM 4261 N N . TRP B 1 179 ? 6.438 13.406 12.281 1 96.94 179 TRP B N 1
ATOM 4262 C CA . TRP B 1 179 ? 6.043 12.383 11.312 1 96.94 179 TRP B CA 1
ATOM 4263 C C . TRP B 1 179 ? 7.211 11.453 10.992 1 96.94 179 TRP B C 1
ATOM 4265 O O . TRP B 1 179 ? 8.32 11.914 10.727 1 96.94 179 TRP B O 1
ATOM 4275 N N . LEU B 1 180 ? 6.922 10.172 11.031 1 98.12 180 LEU B N 1
ATOM 4276 C CA . LEU B 1 180 ? 7.988 9.211 10.773 1 98.12 180 LEU B CA 1
ATOM 4277 C C . LEU B 1 180 ? 7.637 8.305 9.594 1 98.12 180 LEU B C 1
ATOM 4279 O O . LEU B 1 180 ? 6.477 7.918 9.43 1 98.12 180 LEU B O 1
ATOM 4283 N N . ALA B 1 181 ? 8.633 8.039 8.797 1 98.44 181 ALA B N 1
ATOM 4284 C CA . ALA B 1 181 ? 8.602 6.984 7.777 1 98.44 181 ALA B CA 1
ATOM 4285 C C . ALA B 1 181 ? 9.531 5.836 8.156 1 98.44 181 ALA B C 1
ATOM 4287 O O . ALA B 1 181 ? 10.734 6.039 8.344 1 98.44 181 ALA B O 1
ATOM 4288 N N . VAL B 1 182 ? 8.977 4.652 8.25 1 98.81 182 VAL B N 1
ATOM 4289 C CA . VAL B 1 182 ? 9.719 3.465 8.641 1 98.81 182 VAL B CA 1
ATOM 4290 C C . VAL B 1 182 ? 9.781 2.48 7.477 1 98.81 182 VAL B C 1
ATOM 4292 O O . VAL B 1 182 ? 8.758 2.186 6.855 1 98.81 182 VAL B O 1
ATOM 4295 N N . THR B 1 183 ? 10.945 2.057 7.129 1 98.81 183 THR B N 1
ATOM 4296 C CA . THR B 1 183 ? 11.117 0.982 6.156 1 98.81 183 THR B CA 1
ATOM 4297 C C . THR B 1 183 ? 11.68 -0.269 6.828 1 98.81 183 THR B C 1
ATOM 4299 O O . THR B 1 183 ? 12.727 -0.215 7.473 1 98.81 183 THR B O 1
ATOM 4302 N N . VAL B 1 184 ? 10.969 -1.336 6.734 1 98.69 184 VAL B N 1
ATOM 4303 C CA . VAL B 1 184 ? 11.375 -2.656 7.207 1 98.69 184 VAL B CA 1
ATOM 4304 C C . VAL B 1 184 ? 11.828 -3.512 6.027 1 98.69 184 VAL B C 1
ATOM 4306 O O . VAL B 1 184 ? 11.094 -3.672 5.051 1 98.69 184 VAL B O 1
ATOM 4309 N N . PHE B 1 185 ? 13.016 -4.066 6.156 1 97.44 185 PHE B N 1
ATOM 4310 C CA . PHE B 1 185 ? 13.57 -4.789 5.016 1 97.44 185 PHE B CA 1
ATOM 4311 C C . PHE B 1 185 ? 13.344 -6.289 5.164 1 97.44 185 PHE B C 1
ATOM 4313 O O . PHE B 1 185 ? 13.391 -6.824 6.273 1 97.44 185 PHE B O 1
ATOM 4320 N N . GLY B 1 186 ? 13.031 -6.977 4.062 1 95 186 GLY B N 1
ATOM 4321 C CA . GLY B 1 186 ? 12.977 -8.422 3.904 1 95 186 GLY B CA 1
ATOM 4322 C C . GLY B 1 186 ? 13.781 -8.922 2.719 1 95 186 GLY B C 1
ATOM 4323 O O . GLY B 1 186 ? 14.75 -8.289 2.307 1 95 186 GLY B O 1
ATOM 4324 N N . ARG B 1 187 ? 13.609 -10.133 2.432 1 89.94 187 ARG B N 1
ATOM 4325 C CA . ARG B 1 187 ? 14.125 -10.766 1.225 1 89.94 187 ARG B CA 1
ATOM 4326 C C . ARG B 1 187 ? 12.992 -11.32 0.367 1 89.94 187 ARG B C 1
ATOM 4328 O O . ARG B 1 187 ? 12.312 -12.266 0.763 1 89.94 187 ARG B O 1
ATOM 4335 N N . GLY B 1 188 ? 12.758 -10.602 -0.779 1 83.81 188 GLY B N 1
ATOM 4336 C CA . GLY B 1 188 ? 11.648 -10.93 -1.66 1 83.81 188 GLY B CA 1
ATOM 4337 C C . GLY B 1 188 ? 11.867 -12.211 -2.443 1 83.81 188 GLY B C 1
ATOM 4338 O O . GLY B 1 188 ? 12.984 -12.719 -2.516 1 83.81 188 GLY B O 1
ATOM 4339 N N . GLY B 1 189 ? 10.719 -12.758 -2.969 1 77.69 189 GLY B N 1
ATOM 4340 C CA . GLY B 1 189 ? 10.773 -13.969 -3.773 1 77.69 189 GLY B CA 1
ATOM 4341 C C . GLY B 1 189 ? 9.43 -14.664 -3.91 1 77.69 189 GLY B C 1
ATOM 4342 O O . GLY B 1 189 ? 8.406 -14.117 -3.504 1 77.69 189 GLY B O 1
ATOM 4343 N N . HIS B 1 190 ? 9.539 -15.812 -4.562 1 74.75 190 HIS B N 1
ATOM 4344 C CA . HIS B 1 190 ? 8.328 -16.578 -4.809 1 74.75 190 HIS B CA 1
ATOM 4345 C C . HIS B 1 190 ? 7.789 -17.188 -3.52 1 74.75 190 HIS B C 1
ATOM 4347 O O . HIS B 1 190 ? 8.555 -17.734 -2.715 1 74.75 190 HIS B O 1
ATOM 4353 N N . ALA B 1 191 ? 6.465 -17.125 -3.334 1 75.5 191 ALA B N 1
ATOM 4354 C CA . ALA B 1 191 ? 5.816 -17.609 -2.117 1 75.5 191 ALA B CA 1
ATOM 4355 C C . ALA B 1 191 ? 6 -19.109 -1.959 1 75.5 191 ALA B C 1
ATOM 4357 O O . ALA B 1 191 ? 5.926 -19.641 -0.847 1 75.5 191 ALA B O 1
ATOM 4358 N N . GLY B 1 192 ? 6.277 -19.781 -3.008 1 70.62 192 GLY B N 1
ATOM 4359 C CA . GLY B 1 192 ? 6.441 -21.234 -2.971 1 70.62 192 GLY B CA 1
ATOM 4360 C C . GLY B 1 192 ? 7.824 -21.656 -2.512 1 70.62 192 GLY B C 1
ATOM 4361 O O . GLY B 1 192 ? 8.094 -22.859 -2.371 1 70.62 192 GLY B O 1
ATOM 4362 N N . LEU B 1 193 ? 8.695 -20.703 -2.273 1 68.81 193 LEU B N 1
ATOM 4363 C CA . LEU B 1 193 ? 10.047 -20.984 -1.808 1 68.81 193 LEU B CA 1
ATOM 4364 C C . LEU B 1 193 ? 10.312 -20.312 -0.465 1 68.81 193 LEU B C 1
ATOM 4366 O O . LEU B 1 193 ? 11.18 -19.438 -0.366 1 68.81 193 LEU B O 1
ATOM 4370 N N . PRO B 1 194 ? 9.664 -20.703 0.613 1 67.06 194 PRO B N 1
ATOM 4371 C CA . PRO B 1 194 ? 9.742 -19.984 1.893 1 67.06 194 PRO B CA 1
ATOM 4372 C C . PRO B 1 194 ? 11.156 -19.938 2.455 1 67.06 194 PRO B C 1
ATOM 4374 O O . PRO B 1 194 ? 11.508 -19.016 3.189 1 67.06 194 PRO B O 1
ATOM 4377 N N . GLY B 1 195 ? 11.938 -20.922 2.094 1 69.25 195 GLY B N 1
ATOM 4378 C CA . GLY B 1 195 ? 13.297 -20.969 2.607 1 69.25 195 GLY B CA 1
ATOM 4379 C C . GLY B 1 195 ? 14.188 -19.891 2.021 1 69.25 195 GLY B C 1
ATOM 4380 O O . GLY B 1 195 ? 15.25 -19.578 2.572 1 69.25 195 GLY B O 1
ATOM 4381 N N . ALA B 1 196 ? 13.711 -19.266 1.007 1 74.56 196 ALA B N 1
ATOM 4382 C CA . ALA B 1 196 ? 14.562 -18.312 0.282 1 74.56 196 ALA B CA 1
ATOM 4383 C C . ALA B 1 196 ? 14.078 -16.891 0.486 1 74.56 196 ALA B C 1
ATOM 4385 O O . ALA B 1 196 ? 14.617 -15.953 -0.122 1 74.56 196 ALA B O 1
ATOM 4386 N N . VAL B 1 197 ? 13.078 -16.766 1.371 1 82 197 VAL B N 1
ATOM 4387 C CA . VAL B 1 197 ? 12.516 -15.422 1.505 1 82 197 VAL B CA 1
ATOM 4388 C C . VAL B 1 197 ? 12.469 -15.023 2.979 1 82 197 VAL B C 1
ATOM 4390 O O . VAL B 1 197 ? 12.641 -15.867 3.861 1 82 197 VAL B O 1
ATOM 4393 N N . SER B 1 198 ? 12.445 -13.82 3.279 1 91.31 198 SER B N 1
ATOM 4394 C CA . SER B 1 198 ? 12.148 -13.195 4.566 1 91.31 198 SER B CA 1
ATOM 4395 C C . SER B 1 198 ? 11.039 -12.164 4.441 1 91.31 198 SER B C 1
ATOM 4397 O O . SER B 1 198 ? 11.258 -11.055 3.957 1 91.31 198 SER B O 1
ATOM 4399 N N . ASN B 1 199 ? 9.875 -12.523 4.852 1 93.88 199 ASN B N 1
ATOM 4400 C CA . ASN B 1 199 ? 8.695 -11.695 4.648 1 93.88 199 ASN B CA 1
ATOM 4401 C C . ASN B 1 199 ? 8.641 -10.539 5.641 1 93.88 199 ASN B C 1
ATOM 4403 O O . ASN B 1 199 ? 8.578 -10.758 6.852 1 93.88 199 ASN B O 1
ATOM 4407 N N . PRO B 1 200 ? 8.633 -9.312 5.176 1 97.56 200 PRO B N 1
ATOM 4408 C CA . PRO B 1 200 ? 8.633 -8.164 6.09 1 97.56 200 PRO B CA 1
ATOM 4409 C C . PRO B 1 200 ? 7.238 -7.848 6.629 1 97.56 200 PRO B C 1
ATOM 4411 O O . PRO B 1 200 ? 7.102 -7.047 7.555 1 97.56 200 PRO B O 1
ATOM 4414 N N . ILE B 1 201 ? 6.156 -8.438 6.121 1 98.06 201 ILE B N 1
ATOM 4415 C CA . ILE B 1 201 ? 4.789 -8.062 6.457 1 98.06 201 ILE B CA 1
ATOM 4416 C C . ILE B 1 201 ? 4.484 -8.469 7.898 1 98.06 201 ILE B C 1
ATOM 4418 O O . ILE B 1 201 ? 3.98 -7.664 8.688 1 98.06 201 ILE B O 1
ATOM 4422 N N . PRO B 1 202 ? 4.844 -9.703 8.352 1 97.69 202 PRO B N 1
ATOM 4423 C CA . PRO B 1 202 ? 4.621 -10.031 9.766 1 97.69 202 PRO B CA 1
ATOM 4424 C C . PRO B 1 202 ? 5.406 -9.117 10.711 1 97.69 202 PRO B C 1
ATOM 4426 O O . PRO B 1 202 ? 4.934 -8.812 11.805 1 97.69 202 PRO B O 1
ATOM 4429 N N . VAL B 1 203 ? 6.57 -8.68 10.297 1 98.44 203 VAL B N 1
ATOM 4430 C CA . VAL B 1 203 ? 7.391 -7.793 11.109 1 98.44 203 VAL B CA 1
ATOM 4431 C C . VAL B 1 203 ? 6.711 -6.434 11.234 1 98.44 203 VAL B C 1
ATOM 4433 O O . VAL B 1 203 ? 6.605 -5.887 12.336 1 98.44 203 VAL B O 1
ATOM 4436 N N . ALA B 1 204 ? 6.219 -5.902 10.109 1 98.81 204 ALA B N 1
ATOM 4437 C CA . ALA B 1 204 ? 5.484 -4.641 10.125 1 98.81 204 ALA B CA 1
ATOM 4438 C C . ALA B 1 204 ? 4.25 -4.73 11.016 1 98.81 204 ALA B C 1
ATOM 4440 O O . ALA B 1 204 ? 3.949 -3.797 11.766 1 98.81 204 ALA B O 1
ATOM 4441 N N . ALA B 1 205 ? 3.527 -5.844 10.938 1 98.69 205 ALA B N 1
ATOM 4442 C CA . ALA B 1 205 ? 2.352 -6.051 11.781 1 98.69 205 ALA B CA 1
ATOM 4443 C C . ALA B 1 205 ? 2.725 -6.047 13.258 1 98.69 205 ALA B C 1
ATOM 4445 O O . ALA B 1 205 ? 2.006 -5.484 14.086 1 98.69 205 ALA B O 1
ATOM 4446 N N . ALA B 1 206 ? 3.838 -6.691 13.57 1 98.62 206 ALA B N 1
ATOM 4447 C CA . ALA B 1 206 ? 4.32 -6.711 14.945 1 98.62 206 ALA B CA 1
ATOM 4448 C C . ALA B 1 206 ? 4.645 -5.301 15.438 1 98.62 206 ALA B C 1
ATOM 4450 O O . ALA B 1 206 ? 4.371 -4.961 16.594 1 98.62 206 ALA B O 1
ATOM 4451 N N . ILE B 1 207 ? 5.219 -4.504 14.555 1 98.81 207 ILE B N 1
ATOM 4452 C CA . ILE B 1 207 ? 5.543 -3.121 14.898 1 98.81 207 ILE B CA 1
ATOM 4453 C C . ILE B 1 207 ? 4.262 -2.348 15.188 1 98.81 207 ILE B C 1
ATOM 4455 O O . ILE B 1 207 ? 4.156 -1.674 16.219 1 98.81 207 ILE B O 1
ATOM 4459 N N . VAL B 1 208 ? 3.277 -2.453 14.312 1 98.56 208 VAL B N 1
ATOM 4460 C CA . VAL B 1 208 ? 1.998 -1.774 14.484 1 98.56 208 VAL B CA 1
ATOM 4461 C C . VAL B 1 208 ? 1.372 -2.188 15.82 1 98.56 208 VAL B C 1
ATOM 4463 O O . VAL B 1 208 ? 0.914 -1.337 16.578 1 98.56 208 VAL B O 1
ATOM 4466 N N . THR B 1 209 ? 1.404 -3.455 16.109 1 98 209 THR B N 1
ATOM 4467 C CA . THR B 1 209 ? 0.825 -3.99 17.328 1 98 209 THR B CA 1
ATOM 4468 C C . THR B 1 209 ? 1.553 -3.443 18.547 1 98 209 THR B C 1
ATOM 4470 O O . THR B 1 209 ? 0.918 -2.967 19.5 1 98 209 THR B O 1
ATOM 4473 N N . ARG B 1 210 ? 2.848 -3.488 18.547 1 97.88 210 ARG B N 1
ATOM 4474 C CA . ARG B 1 210 ? 3.658 -3.029 19.672 1 97.88 210 ARG B CA 1
ATOM 4475 C C . ARG B 1 210 ? 3.445 -1.541 19.922 1 97.88 210 ARG B C 1
ATOM 4477 O O . ARG B 1 210 ? 3.314 -1.116 21.078 1 97.88 210 ARG B O 1
ATOM 4484 N N . LEU B 1 211 ? 3.438 -0.734 18.875 1 97.25 211 LEU B N 1
ATOM 4485 C CA . LEU B 1 211 ? 3.225 0.701 19.031 1 97.25 211 LEU B CA 1
ATOM 4486 C C . LEU B 1 211 ? 1.849 0.985 19.625 1 97.25 211 LEU B C 1
ATOM 4488 O O . LEU B 1 211 ? 1.695 1.902 20.438 1 97.25 211 LEU B O 1
ATOM 4492 N N . GLY B 1 212 ? 0.833 0.215 19.25 1 94.31 212 GLY B N 1
ATOM 4493 C CA . GLY B 1 212 ? -0.48 0.344 19.859 1 94.31 212 GLY B CA 1
ATOM 4494 C C . GLY B 1 212 ? -0.473 0.079 21.344 1 94.31 212 GLY B C 1
ATOM 4495 O O . GLY B 1 212 ? -1.231 0.699 22.094 1 94.31 212 GLY B O 1
ATOM 4496 N N . GLU B 1 213 ? 0.361 -0.838 21.75 1 94.25 213 GLU B N 1
ATOM 4497 C CA . GLU B 1 213 ? 0.497 -1.165 23.172 1 94.25 213 GLU B CA 1
ATOM 4498 C C . GLU B 1 213 ? 1.206 -0.046 23.922 1 94.25 213 GLU B C 1
ATOM 4500 O O . GLU B 1 213 ? 0.835 0.276 25.062 1 94.25 213 GLU B O 1
ATOM 4505 N N . LEU B 1 214 ? 2.203 0.495 23.312 1 94.69 214 LEU B N 1
ATOM 4506 C CA . LEU B 1 214 ? 3.025 1.521 23.953 1 94.69 214 LEU B CA 1
ATOM 4507 C C . LEU B 1 214 ? 2.279 2.85 24.016 1 94.69 214 LEU B C 1
ATOM 4509 O O . LEU B 1 214 ? 2.512 3.65 24.922 1 94.69 214 LEU B O 1
ATOM 4513 N N . PHE B 1 215 ? 1.407 3.1 22.984 1 91.81 215 PHE B N 1
ATOM 4514 C CA . PHE B 1 215 ? 0.659 4.348 22.875 1 91.81 215 PHE B CA 1
ATOM 4515 C C . PHE B 1 215 ? -0.833 4.074 22.734 1 91.81 215 PHE B C 1
ATOM 4517 O O . PHE B 1 215 ? -1.403 4.262 21.656 1 91.81 215 PHE B O 1
ATOM 4524 N N . PRO B 1 216 ? -1.482 3.666 23.703 1 84.44 216 PRO B N 1
ATOM 4525 C CA . PRO B 1 216 ? -2.91 3.359 23.609 1 84.44 216 PRO B CA 1
ATOM 4526 C C . PRO B 1 216 ? -3.75 4.57 23.219 1 84.44 216 PRO B C 1
ATOM 4528 O O . PRO B 1 216 ? -3.379 5.711 23.516 1 84.44 216 PRO B O 1
ATOM 4531 N N . ALA B 1 217 ? -4.777 4.375 22.281 1 69.19 217 ALA B N 1
ATOM 4532 C CA . ALA B 1 217 ? -5.637 5.414 21.719 1 69.19 217 ALA B CA 1
ATOM 4533 C C . ALA B 1 217 ? -6.277 6.25 22.812 1 69.19 217 ALA B C 1
ATOM 4535 O O . ALA B 1 217 ? -6.5 7.453 22.641 1 69.19 217 ALA B O 1
ATOM 4536 N N . GLU B 1 218 ? -6.816 5.531 23.797 1 58.62 218 GLU B N 1
ATOM 4537 C CA . GLU B 1 218 ? -7.422 6.34 24.844 1 58.62 218 GLU B CA 1
ATOM 4538 C C . GLU B 1 218 ? -6.355 7.008 25.719 1 58.62 218 GLU B C 1
ATOM 4540 O O . GLU B 1 218 ? -5.492 6.332 26.281 1 58.62 218 GLU B O 1
ATOM 4545 N N . PRO B 1 219 ? -6.07 8.305 25.172 1 47.97 219 PRO B N 1
ATOM 4546 C CA . PRO B 1 219 ? -5.012 8.992 25.922 1 47.97 219 PRO B CA 1
ATOM 4547 C C . PRO B 1 219 ? -5.047 8.68 27.406 1 47.97 219 PRO B C 1
ATOM 4549 O O . PRO B 1 219 ? -6.117 8.711 28.031 1 47.97 219 PRO B O 1
ATOM 4552 N N . SER B 1 220 ? -4.41 7.719 27.828 1 43.12 220 SER B N 1
ATOM 4553 C CA . SER B 1 220 ? -4.207 7.965 29.25 1 43.12 220 SER B CA 1
ATOM 4554 C C . SER B 1 220 ? -3.758 9.398 29.5 1 43.12 220 SER B C 1
ATOM 4556 O O . SER B 1 220 ? -3.133 10.023 28.641 1 43.12 220 SER B O 1
ATOM 4558 N N . THR B 1 221 ? -4.52 10.133 30.203 1 43.84 221 THR B N 1
ATOM 4559 C CA . THR B 1 221 ? -4.32 11.484 30.719 1 43.84 221 THR B CA 1
ATOM 4560 C C . THR B 1 221 ? -2.83 11.805 30.844 1 43.84 221 THR B C 1
ATOM 4562 O O . THR B 1 221 ? -2.428 12.961 30.75 1 43.84 221 THR B O 1
ATOM 4565 N N . SER B 1 222 ? -2.018 10.797 31.219 1 44.75 222 SER B N 1
ATOM 4566 C CA . SER B 1 222 ? -0.801 11.281 31.875 1 44.75 222 SER B CA 1
ATOM 4567 C C . SER B 1 222 ? 0.193 11.82 30.844 1 44.75 222 SER B C 1
ATOM 4569 O O . SER B 1 222 ? 0.841 12.844 31.078 1 44.75 222 SER B O 1
ATOM 4571 N N . ASP B 1 223 ? 0.637 11.031 29.844 1 54.94 223 ASP B N 1
ATOM 4572 C CA . ASP B 1 223 ? 1.824 11.586 29.203 1 54.94 223 ASP B CA 1
ATOM 4573 C C . ASP B 1 223 ? 1.45 12.391 27.953 1 54.94 223 ASP B C 1
ATOM 4575 O O . ASP B 1 223 ? 2.26 13.164 27.438 1 54.94 223 ASP B O 1
ATOM 4579 N N . GLY B 1 224 ? 0.049 12.562 27.562 1 78.38 224 GLY B N 1
ATOM 4580 C CA . GLY B 1 224 ? -0.399 13.539 26.594 1 78.38 224 GLY B CA 1
ATOM 4581 C C . GLY B 1 224 ? 0.113 13.25 25.188 1 78.38 224 GLY B C 1
ATOM 4582 O O . GLY B 1 224 ? 0.386 14.18 24.422 1 78.38 224 GLY B O 1
ATOM 4583 N N . VAL B 1 225 ? 0.579 11.883 24.859 1 89.56 225 VAL B N 1
ATOM 4584 C CA . VAL B 1 225 ? 1.082 11.586 23.516 1 89.56 225 VAL B CA 1
ATOM 4585 C C . VAL B 1 225 ? 0.018 10.836 22.719 1 89.56 225 VAL B C 1
ATOM 4587 O O . VAL B 1 225 ? -0.616 9.914 23.234 1 89.56 225 VAL B O 1
ATOM 4590 N N . VAL B 1 226 ? -0.19 11.219 21.516 1 89.94 226 VAL B N 1
ATOM 4591 C CA . VAL B 1 226 ? -1.097 10.531 20.609 1 89.94 226 VAL B CA 1
ATOM 4592 C C . VAL B 1 226 ? -0.323 10.039 19.391 1 89.94 226 VAL B C 1
ATOM 4594 O O . VAL B 1 226 ? 0.345 10.82 18.703 1 89.94 226 VAL B O 1
ATOM 4597 N N . LEU B 1 227 ? -0.336 8.711 19.203 1 93.69 227 LEU B N 1
ATOM 4598 C CA . LEU B 1 227 ? 0.303 8.117 18.031 1 93.69 227 LEU B CA 1
ATOM 4599 C C . LEU B 1 227 ? -0.739 7.613 17.031 1 93.69 227 LEU B C 1
ATOM 4601 O O . LEU B 1 227 ? -1.705 6.953 17.422 1 93.69 227 LEU B O 1
ATOM 4605 N N . THR B 1 228 ? -0.587 7.965 15.773 1 92.88 228 THR B N 1
ATOM 4606 C CA . THR B 1 228 ? -1.476 7.504 14.711 1 92.88 228 THR B CA 1
ATOM 4607 C C . THR B 1 228 ? -0.679 6.871 13.578 1 92.88 228 THR B C 1
ATOM 4609 O O . THR B 1 228 ? 0.277 7.465 13.078 1 92.88 228 THR B O 1
ATOM 4612 N N . ILE B 1 229 ? -1.052 5.652 13.25 1 96.5 229 ILE B N 1
ATOM 4613 C CA . ILE B 1 229 ? -0.479 5.035 12.055 1 96.5 229 ILE B CA 1
ATOM 4614 C C . ILE B 1 229 ? -1.332 5.375 10.836 1 96.5 229 ILE B C 1
ATOM 4616 O O . ILE B 1 229 ? -2.48 4.938 10.734 1 96.5 229 ILE B O 1
ATOM 4620 N N . GLY B 1 230 ? -0.755 6.055 9.906 1 95.69 230 GLY B N 1
ATOM 4621 C CA . GLY B 1 230 ? -1.526 6.57 8.789 1 95.69 230 GLY B CA 1
ATOM 4622 C C . GLY B 1 230 ? -1.447 5.691 7.555 1 95.69 230 GLY B C 1
ATOM 4623 O O . GLY B 1 230 ? -2.357 5.695 6.727 1 95.69 230 GLY B O 1
ATOM 4624 N N . ALA B 1 231 ? -0.302 4.91 7.461 1 97.69 231 ALA B N 1
ATOM 4625 C CA . ALA B 1 231 ? -0.163 4.113 6.242 1 97.69 231 ALA B CA 1
ATOM 4626 C C . ALA B 1 231 ? 0.708 2.885 6.488 1 97.69 231 ALA B C 1
ATOM 4628 O O . ALA B 1 231 ? 1.641 2.93 7.297 1 97.69 231 ALA B O 1
ATOM 4629 N N . VAL B 1 232 ? 0.403 1.823 5.805 1 98.62 232 VAL B N 1
ATOM 4630 C CA . VAL B 1 232 ? 1.218 0.618 5.691 1 98.62 232 VAL B CA 1
ATOM 4631 C C . VAL B 1 232 ? 1.188 0.104 4.254 1 98.62 232 VAL B C 1
ATOM 4633 O O . VAL B 1 232 ? 0.121 0.004 3.646 1 98.62 232 VAL B O 1
ATOM 4636 N N . ARG B 1 233 ? 2.4 -0.226 3.727 1 98.38 233 ARG B N 1
ATOM 4637 C CA . ARG B 1 233 ? 2.473 -0.732 2.359 1 98.38 233 ARG B CA 1
ATOM 4638 C C . ARG B 1 233 ? 3.547 -1.808 2.23 1 98.38 233 ARG B C 1
ATOM 4640 O O . ARG B 1 233 ? 4.691 -1.601 2.631 1 98.38 233 ARG B O 1
ATOM 4647 N N . ALA B 1 234 ? 3.139 -2.928 1.711 1 97.75 234 ALA B N 1
ATOM 4648 C CA . ALA B 1 234 ? 4.066 -4.004 1.369 1 97.75 234 ALA B CA 1
ATOM 4649 C C . ALA B 1 234 ? 3.484 -4.906 0.286 1 97.75 234 ALA B C 1
ATOM 4651 O O . ALA B 1 234 ? 2.35 -5.375 0.406 1 97.75 234 ALA B O 1
ATOM 4652 N N . GLY B 1 235 ? 4.266 -5.086 -0.816 1 93.81 235 GLY B N 1
ATOM 4653 C CA . GLY B 1 235 ? 3.902 -6.07 -1.823 1 93.81 235 GLY B CA 1
ATOM 4654 C C . GLY B 1 235 ? 2.777 -5.609 -2.73 1 93.81 235 GLY B C 1
ATOM 4655 O O . GLY B 1 235 ? 2.125 -4.602 -2.455 1 93.81 235 GLY B O 1
ATOM 4656 N N . ASP B 1 236 ? 2.537 -6.355 -3.744 1 89.94 236 ASP B N 1
ATOM 4657 C CA . ASP B 1 236 ? 1.5 -6.047 -4.723 1 89.94 236 ASP B CA 1
ATOM 4658 C C . ASP B 1 236 ? 0.669 -7.285 -5.051 1 89.94 236 ASP B C 1
ATOM 4660 O O . ASP B 1 236 ? -0.502 -7.176 -5.418 1 89.94 236 ASP B O 1
ATOM 4664 N N . ARG B 1 237 ? 1.329 -8.508 -4.953 1 88.81 237 ARG B N 1
ATOM 4665 C CA . ARG B 1 237 ? 0.684 -9.75 -5.359 1 88.81 237 ARG B CA 1
ATOM 4666 C C . ARG B 1 237 ? 0.604 -10.734 -4.195 1 88.81 237 ARG B C 1
ATOM 4668 O O . ARG B 1 237 ? 1.445 -10.703 -3.295 1 88.81 237 ARG B O 1
ATOM 4675 N N . ALA B 1 238 ? -0.353 -11.578 -4.305 1 91.44 238 ALA B N 1
ATOM 4676 C CA . ALA B 1 238 ? -0.579 -12.547 -3.236 1 91.44 238 ALA B CA 1
ATOM 4677 C C . ALA B 1 238 ? 0.548 -13.578 -3.18 1 91.44 238 ALA B C 1
ATOM 4679 O O . ALA B 1 238 ? 0.915 -14.047 -2.102 1 91.44 238 ALA B O 1
ATOM 4680 N N . ASN B 1 239 ? 1.181 -13.891 -4.32 1 88 239 ASN B N 1
ATOM 4681 C CA . ASN B 1 239 ? 2.09 -15.031 -4.375 1 88 239 ASN B CA 1
ATOM 4682 C C . ASN B 1 239 ? 3.547 -14.586 -4.445 1 88 239 ASN B C 1
ATOM 4684 O O . ASN B 1 239 ? 4.426 -15.375 -4.805 1 88 239 ASN B O 1
ATOM 4688 N N . VAL B 1 240 ? 3.789 -13.422 -4.152 1 86.25 240 VAL B N 1
ATOM 4689 C CA . VAL B 1 240 ? 5.148 -12.891 -4.141 1 86.25 240 VAL B CA 1
ATOM 4690 C C . VAL B 1 240 ? 5.438 -12.242 -2.791 1 86.25 240 VAL B C 1
ATOM 4692 O O . VAL B 1 240 ? 4.625 -11.469 -2.283 1 86.25 240 VAL B O 1
ATOM 4695 N N . VAL B 1 241 ? 6.512 -12.633 -2.219 1 89.81 241 VAL B N 1
ATOM 4696 C CA . VAL B 1 241 ? 6.949 -12.016 -0.973 1 89.81 241 VAL B CA 1
ATOM 4697 C C . VAL B 1 241 ? 7.68 -10.711 -1.272 1 89.81 241 VAL B C 1
ATOM 4699 O O . VAL B 1 241 ? 8.562 -10.664 -2.131 1 89.81 241 VAL B O 1
ATOM 4702 N N . ALA B 1 242 ? 7.262 -9.648 -0.606 1 91.62 242 ALA B N 1
ATOM 4703 C CA . ALA B 1 242 ? 7.867 -8.328 -0.794 1 91.62 242 ALA B CA 1
ATOM 4704 C C . ALA B 1 242 ? 9.266 -8.273 -0.177 1 91.62 242 ALA B C 1
ATOM 4706 O O . ALA B 1 242 ? 9.586 -9.062 0.718 1 91.62 242 ALA B O 1
ATOM 4707 N N . ASP B 1 243 ? 10.094 -7.359 -0.658 1 92.62 243 ASP B N 1
ATOM 4708 C CA . ASP B 1 243 ? 11.438 -7.219 -0.112 1 92.62 243 ASP B CA 1
ATOM 4709 C C . ASP B 1 243 ? 11.484 -6.141 0.968 1 92.62 243 ASP B C 1
ATOM 4711 O O . ASP B 1 243 ? 12.508 -5.957 1.629 1 92.62 243 ASP B O 1
ATOM 4715 N N . ARG B 1 244 ? 10.352 -5.43 1.098 1 97.06 244 ARG B N 1
ATOM 4716 C CA . ARG B 1 244 ? 10.281 -4.426 2.156 1 97.06 244 ARG B CA 1
ATOM 4717 C C . ARG B 1 244 ? 8.836 -4.102 2.506 1 97.06 244 ARG B C 1
ATOM 4719 O O . ARG B 1 244 ? 7.918 -4.422 1.745 1 97.06 244 ARG B O 1
ATOM 4726 N N . ALA B 1 245 ? 8.602 -3.516 3.656 1 98.5 245 ALA B N 1
ATOM 4727 C CA . ALA B 1 245 ? 7.355 -2.912 4.117 1 98.5 245 ALA B CA 1
ATOM 4728 C C . ALA B 1 245 ? 7.59 -1.501 4.648 1 98.5 245 ALA B C 1
ATOM 4730 O O . ALA B 1 245 ? 8.633 -1.22 5.242 1 98.5 245 ALA B O 1
ATOM 4731 N N . THR B 1 246 ? 6.668 -0.602 4.395 1 98.75 246 THR B N 1
ATOM 4732 C CA . THR B 1 246 ? 6.789 0.764 4.891 1 98.75 246 THR B CA 1
ATOM 4733 C C . THR B 1 246 ? 5.629 1.109 5.816 1 98.75 246 THR B C 1
ATOM 4735 O O . THR B 1 246 ? 4.508 0.632 5.621 1 98.75 246 THR B O 1
ATOM 4738 N N . ILE B 1 247 ? 5.891 1.875 6.848 1 98.75 247 ILE B N 1
ATOM 4739 C CA . ILE B 1 247 ? 4.926 2.406 7.805 1 98.75 247 ILE B CA 1
ATOM 4740 C C . ILE B 1 247 ? 5.102 3.918 7.926 1 98.75 247 ILE B C 1
ATOM 4742 O O . ILE B 1 247 ? 6.223 4.414 8.055 1 98.75 247 ILE B O 1
ATOM 4746 N N . ARG B 1 248 ? 4.027 4.652 7.773 1 98.19 248 ARG B N 1
ATOM 4747 C CA . ARG B 1 248 ? 4.023 6.082 8.062 1 98.19 248 ARG B CA 1
ATOM 4748 C C . ARG B 1 248 ? 3.145 6.391 9.273 1 98.19 248 ARG B C 1
ATOM 4750 O O . ARG B 1 248 ? 2.025 5.887 9.375 1 98.19 248 ARG B O 1
ATOM 4757 N N . LEU B 1 249 ? 3.695 7.156 10.195 1 97.12 249 LEU B N 1
ATOM 4758 C CA . LEU B 1 249 ? 2.957 7.422 11.422 1 97.12 249 LEU B CA 1
ATOM 4759 C C . LEU B 1 249 ? 3.25 8.828 11.938 1 97.12 249 LEU B C 1
ATOM 4761 O O . LEU B 1 249 ? 4.18 9.484 11.469 1 97.12 249 LEU B O 1
ATOM 4765 N N . THR B 1 250 ? 2.404 9.359 12.812 1 94.75 250 THR B N 1
ATOM 4766 C CA . THR B 1 250 ? 2.607 10.625 13.508 1 94.75 250 THR B CA 1
ATOM 4767 C C . THR B 1 250 ? 2.58 10.422 15.023 1 94.75 250 THR B C 1
ATOM 4769 O O . THR B 1 250 ? 1.906 9.523 15.523 1 94.75 250 THR B O 1
ATOM 4772 N N . VAL B 1 251 ? 3.346 11.227 15.711 1 94.62 251 VAL B N 1
ATOM 4773 C CA . VAL B 1 251 ? 3.289 11.367 17.156 1 94.62 251 VAL B CA 1
ATOM 4774 C C . VAL B 1 251 ? 3.037 12.828 17.531 1 94.62 251 VAL B C 1
ATOM 4776 O O . VAL B 1 251 ? 3.631 13.734 16.953 1 94.62 251 VAL B O 1
ATOM 4779 N N . ARG B 1 252 ? 2.131 13.031 18.438 1 93.38 252 ARG B N 1
ATOM 4780 C CA . ARG B 1 252 ? 1.791 14.383 18.891 1 93.38 252 ARG B CA 1
ATOM 4781 C C . ARG B 1 252 ? 1.855 14.492 20.406 1 93.38 252 ARG B C 1
ATOM 4783 O O . ARG B 1 252 ? 1.521 13.547 21.109 1 93.38 252 ARG B O 1
ATOM 4790 N N . SER B 1 253 ? 2.27 15.617 20.875 1 93.06 253 SER B N 1
ATOM 4791 C CA . SER B 1 253 ? 2.289 15.898 22.312 1 93.06 253 SER B CA 1
ATOM 4792 C C . SER B 1 253 ? 2.271 17.406 22.578 1 93.06 253 SER B C 1
ATOM 4794 O O . SER B 1 253 ? 2.775 18.188 21.766 1 93.06 253 SER B O 1
ATOM 4796 N N . LEU B 1 254 ? 1.721 17.766 23.703 1 91.81 254 LEU B N 1
ATOM 4797 C CA . LEU B 1 254 ? 1.711 19.156 24.125 1 91.81 254 LEU B CA 1
ATOM 4798 C C . LEU B 1 254 ? 3.039 19.547 24.781 1 91.81 254 LEU B C 1
ATOM 4800 O O . LEU B 1 254 ? 3.303 20.719 25.016 1 91.81 254 LEU B O 1
ATOM 4804 N N . ASP B 1 255 ? 3.848 18.547 24.984 1 92.69 255 ASP B N 1
ATOM 4805 C CA . ASP B 1 255 ? 5.129 18.734 25.656 1 92.69 255 ASP B CA 1
ATOM 4806 C C . ASP B 1 255 ? 6.289 18.297 24.766 1 92.69 255 ASP B C 1
ATOM 4808 O O . ASP B 1 255 ? 6.305 17.172 24.266 1 92.69 255 ASP B O 1
ATOM 4812 N N . SER B 1 256 ? 7.27 19.172 24.594 1 93.19 256 SER B N 1
ATOM 4813 C CA . SER B 1 256 ? 8.383 18.906 23.688 1 93.19 256 SER B CA 1
ATOM 4814 C C . SER B 1 256 ? 9.211 17.719 24.156 1 93.19 256 SER B C 1
ATOM 4816 O O . SER B 1 256 ? 9.648 16.891 23.359 1 93.19 256 SER B O 1
ATOM 4818 N N . ALA B 1 257 ? 9.445 17.625 25.438 1 95 257 ALA B N 1
ATOM 4819 C CA . ALA B 1 257 ? 10.234 16.516 25.969 1 95 257 ALA B CA 1
ATOM 4820 C C . ALA B 1 257 ? 9.516 15.188 25.781 1 95 257 ALA B C 1
ATOM 4822 O O . ALA B 1 257 ? 10.141 14.18 25.453 1 95 257 ALA B O 1
ATOM 4823 N N . ALA B 1 258 ? 8.211 15.219 26.016 1 94.31 258 ALA B N 1
ATOM 4824 C CA . ALA B 1 258 ? 7.41 14.023 25.812 1 94.31 258 ALA B CA 1
ATOM 4825 C C . ALA B 1 258 ? 7.426 13.602 24.344 1 94.31 258 ALA B C 1
ATOM 4827 O O . ALA B 1 258 ? 7.488 12.406 24.031 1 94.31 258 ALA B O 1
ATOM 4828 N N . LEU B 1 259 ? 7.34 14.562 23.453 1 95.44 259 LEU B N 1
ATOM 4829 C CA . LEU B 1 259 ? 7.406 14.297 22.031 1 95.44 259 LEU B CA 1
ATOM 4830 C C . LEU B 1 259 ? 8.734 13.641 21.656 1 95.44 259 LEU B C 1
ATOM 4832 O O . LEU B 1 259 ? 8.75 12.641 20.938 1 95.44 259 LEU B O 1
ATOM 4836 N N . ASP B 1 260 ? 9.812 14.188 22.203 1 96.81 260 ASP B N 1
ATOM 4837 C CA . ASP B 1 260 ? 11.141 13.633 21.953 1 96.81 260 ASP B CA 1
ATOM 4838 C C . ASP B 1 260 ? 11.234 12.188 22.453 1 96.81 260 ASP B C 1
ATOM 4840 O O . ASP B 1 260 ? 11.758 11.32 21.75 1 96.81 260 ASP B O 1
ATOM 4844 N N . ARG B 1 261 ? 10.742 11.953 23.609 1 96.81 261 ARG B N 1
ATOM 4845 C CA . ARG B 1 261 ? 10.766 10.609 24.188 1 96.81 261 ARG B CA 1
ATOM 4846 C C . ARG B 1 261 ? 9.938 9.641 23.359 1 96.81 261 ARG B C 1
ATOM 4848 O O . ARG B 1 261 ? 10.328 8.484 23.172 1 96.81 261 ARG B O 1
ATOM 4855 N N . ALA B 1 262 ? 8.812 10.133 22.906 1 96.19 262 ALA B N 1
ATOM 4856 C CA . ALA B 1 262 ? 7.941 9.289 22.094 1 96.19 262 ALA B CA 1
ATOM 4857 C C . ALA B 1 262 ? 8.633 8.875 20.797 1 96.19 262 ALA B C 1
ATOM 4859 O O . ALA B 1 262 ? 8.578 7.703 20.406 1 96.19 262 ALA B O 1
ATOM 4860 N N . VAL B 1 263 ? 9.312 9.805 20.156 1 98 263 VAL B N 1
ATOM 4861 C CA . VAL B 1 263 ? 10.031 9.516 18.906 1 98 263 VAL B CA 1
ATOM 4862 C C . VAL B 1 263 ? 11.133 8.492 19.172 1 98 263 VAL B C 1
ATOM 4864 O O . VAL B 1 263 ? 11.297 7.535 18.422 1 98 263 VAL B O 1
ATOM 4867 N N . ALA B 1 264 ? 11.82 8.672 20.266 1 98.31 264 ALA B N 1
ATOM 4868 C CA . ALA B 1 264 ? 12.883 7.738 20.641 1 98.31 264 ALA B CA 1
ATOM 4869 C C . ALA B 1 264 ? 12.312 6.348 20.938 1 98.31 264 ALA B C 1
ATOM 4871 O O . ALA B 1 264 ? 12.93 5.336 20.594 1 98.31 264 ALA B O 1
ATOM 4872 N N . THR B 1 265 ? 11.188 6.324 21.594 1 98 265 THR B N 1
ATOM 4873 C CA . THR B 1 265 ? 10.523 5.066 21.906 1 98 265 THR B CA 1
ATOM 4874 C C . THR B 1 265 ? 10.117 4.332 20.641 1 98 265 THR B C 1
ATOM 4876 O O . THR B 1 265 ? 10.289 3.115 20.531 1 98 265 THR B O 1
ATOM 4879 N N . VAL B 1 266 ? 9.57 5.062 19.656 1 98.38 266 VAL B N 1
ATOM 4880 C CA . VAL B 1 266 ? 9.211 4.469 18.375 1 98.38 266 VAL B CA 1
ATOM 4881 C C . VAL B 1 266 ? 10.445 3.863 17.719 1 98.38 266 VAL B C 1
ATOM 4883 O O . VAL B 1 266 ? 10.422 2.713 17.266 1 98.38 266 VAL B O 1
ATOM 4886 N N . ASP B 1 267 ? 11.516 4.652 17.703 1 98.69 267 ASP B N 1
ATOM 4887 C CA . ASP B 1 267 ? 12.766 4.207 17.109 1 98.69 267 ASP B CA 1
ATOM 4888 C C . ASP B 1 267 ? 13.266 2.918 17.75 1 98.69 267 ASP B C 1
ATOM 4890 O O . ASP B 1 267 ? 13.531 1.932 17.062 1 98.69 267 ASP B O 1
ATOM 4894 N N . ALA B 1 268 ? 13.281 2.842 19.031 1 98.69 268 ALA B N 1
ATOM 4895 C CA . ALA B 1 268 ? 13.773 1.688 19.781 1 98.69 268 ALA B CA 1
ATOM 4896 C C . ALA B 1 268 ? 12.898 0.464 19.531 1 98.69 268 ALA B C 1
ATOM 4898 O O . ALA B 1 268 ? 13.406 -0.642 19.328 1 98.69 268 ALA B O 1
ATOM 4899 N N . ALA B 1 269 ? 11.602 0.647 19.547 1 98.62 269 ALA B N 1
ATOM 4900 C CA . ALA B 1 269 ? 10.664 -0.459 19.375 1 98.62 269 ALA B CA 1
ATOM 4901 C C . ALA B 1 269 ? 10.82 -1.089 17.984 1 98.62 269 ALA B C 1
ATOM 4903 O O . ALA B 1 269 ? 10.844 -2.314 17.859 1 98.62 269 ALA B O 1
ATOM 4904 N N . VAL B 1 270 ? 10.906 -0.229 16.938 1 98.88 270 VAL B N 1
ATOM 4905 C CA . VAL B 1 270 ? 11.055 -0.706 15.57 1 98.88 270 VAL B CA 1
ATOM 4906 C C . VAL B 1 270 ? 12.328 -1.528 15.438 1 98.88 270 VAL B C 1
ATOM 4908 O O . VAL B 1 270 ? 12.312 -2.639 14.898 1 98.88 270 VAL B O 1
ATOM 4911 N N . ARG B 1 271 ? 13.398 -0.997 15.961 1 98.75 271 ARG B N 1
ATOM 4912 C CA . ARG B 1 271 ? 14.695 -1.668 15.859 1 98.75 271 ARG B CA 1
ATOM 4913 C C . ARG B 1 271 ? 14.688 -2.986 16.625 1 98.75 271 ARG B C 1
ATOM 4915 O O . ARG B 1 271 ? 15.234 -3.986 16.156 1 98.75 271 ARG B O 1
ATOM 4922 N N . GLU B 1 272 ? 14.109 -3.02 17.781 1 98.69 272 GLU B N 1
ATOM 4923 C CA . GLU B 1 272 ? 14.016 -4.234 18.578 1 98.69 272 GLU B CA 1
ATOM 4924 C C . GLU B 1 272 ? 13.25 -5.324 17.844 1 98.69 272 GLU B C 1
ATOM 4926 O O . GLU B 1 272 ? 13.68 -6.48 17.812 1 98.69 272 GLU B O 1
ATOM 4931 N N . ILE B 1 273 ? 12.156 -5 17.266 1 98.69 273 ILE B N 1
ATOM 4932 C CA . ILE B 1 273 ? 11.297 -5.969 16.594 1 98.69 273 ILE B CA 1
ATOM 4933 C C . ILE B 1 273 ? 12 -6.508 15.352 1 98.69 273 ILE B C 1
ATOM 4935 O O . ILE B 1 273 ? 11.969 -7.715 15.086 1 98.69 273 ILE B O 1
ATOM 4939 N N . CYS B 1 274 ? 12.578 -5.602 14.57 1 98.44 274 CYS B N 1
ATOM 4940 C CA . CYS B 1 274 ? 13.312 -6.039 13.391 1 98.44 274 CYS B CA 1
ATOM 4941 C C . CYS B 1 274 ? 14.445 -6.988 13.773 1 98.44 274 CYS B C 1
ATOM 4943 O O . CYS B 1 274 ? 14.648 -8.008 13.109 1 98.44 274 CYS B O 1
ATOM 4945 N N . ALA B 1 275 ? 15.188 -6.672 14.836 1 98.19 275 ALA B N 1
ATOM 4946 C CA . ALA B 1 275 ? 16.281 -7.52 15.305 1 98.19 275 ALA B CA 1
ATOM 4947 C C . ALA B 1 275 ? 15.766 -8.883 15.75 1 98.19 275 ALA B C 1
ATOM 4949 O O . ALA B 1 275 ? 16.328 -9.914 15.383 1 98.19 275 ALA B O 1
ATOM 4950 N N . ALA B 1 276 ? 14.719 -8.898 16.531 1 97.75 276 ALA B N 1
ATOM 4951 C CA . ALA B 1 276 ? 14.133 -10.141 17.031 1 97.75 276 ALA B CA 1
ATOM 4952 C C . ALA B 1 276 ? 13.648 -11.023 15.883 1 97.75 276 ALA B C 1
ATOM 4954 O O . ALA B 1 276 ? 13.695 -12.25 15.969 1 97.75 276 ALA B O 1
ATOM 4955 N N . ALA B 1 277 ? 13.211 -10.391 14.797 1 96 277 ALA B N 1
ATOM 4956 C CA . ALA B 1 277 ? 12.656 -11.117 13.656 1 96 277 ALA B CA 1
ATOM 4957 C C . ALA B 1 277 ? 13.773 -11.594 12.727 1 96 277 ALA B C 1
ATOM 4959 O O . ALA B 1 277 ? 13.523 -12.359 11.789 1 96 277 ALA B O 1
ATOM 4960 N N . GLY B 1 278 ? 14.984 -11.156 12.938 1 96.06 278 GLY B N 1
ATOM 4961 C CA . GLY B 1 278 ? 16.078 -11.508 12.047 1 96.06 278 GLY B CA 1
ATOM 4962 C C . GLY B 1 278 ? 15.969 -10.852 10.68 1 96.06 278 GLY B C 1
ATOM 4963 O O . GLY B 1 278 ? 16.281 -11.469 9.664 1 96.06 278 GLY B O 1
ATOM 4964 N N . SER B 1 279 ? 15.477 -9.578 10.648 1 95.88 279 SER B N 1
ATOM 4965 C CA . SER B 1 279 ? 15.414 -8.836 9.391 1 95.88 279 SER B CA 1
ATOM 4966 C C . SER B 1 279 ? 16.781 -8.766 8.719 1 95.88 279 SER B C 1
ATOM 4968 O O . SER B 1 279 ? 17.797 -8.633 9.398 1 95.88 279 SER B O 1
ATOM 4970 N N . PRO B 1 280 ? 16.844 -8.836 7.422 1 94.75 280 PRO B N 1
ATOM 4971 C CA . PRO B 1 280 ? 18.125 -8.914 6.707 1 94.75 280 PRO B CA 1
ATOM 4972 C C . PRO B 1 280 ? 18.938 -7.629 6.812 1 94.75 280 PRO B C 1
ATOM 4974 O O . PRO B 1 280 ? 20.141 -7.637 6.531 1 94.75 280 PRO B O 1
ATOM 4977 N N . ALA B 1 281 ? 18.297 -6.488 7.094 1 96.75 281 ALA B N 1
ATOM 4978 C CA . ALA B 1 281 ? 18.969 -5.203 7.281 1 96.75 281 ALA B CA 1
ATOM 4979 C C . ALA B 1 281 ? 18.312 -4.398 8.398 1 96.75 281 ALA B C 1
ATOM 4981 O O . ALA B 1 281 ? 17.172 -4.68 8.797 1 96.75 281 ALA B O 1
ATOM 4982 N N . GLU B 1 282 ? 19.047 -3.455 8.906 1 98 282 GLU B N 1
ATOM 4983 C CA . GLU B 1 282 ? 18.469 -2.52 9.867 1 98 282 GLU B CA 1
ATOM 4984 C C . GLU B 1 282 ? 17.344 -1.705 9.234 1 98 282 GLU B C 1
ATOM 4986 O O . GLU B 1 282 ? 17.438 -1.324 8.062 1 98 282 GLU B O 1
ATOM 4991 N N . PRO B 1 283 ? 16.328 -1.435 10.039 1 98.69 283 PRO B N 1
ATOM 4992 C CA . PRO B 1 283 ? 15.273 -0.586 9.469 1 98.69 283 PRO B CA 1
ATOM 4993 C C . PRO B 1 283 ? 15.742 0.845 9.219 1 98.69 283 PRO B C 1
ATOM 4995 O O . PRO B 1 283 ? 16.703 1.306 9.852 1 98.69 283 PRO B O 1
ATOM 4998 N N . GLU B 1 284 ? 15.148 1.477 8.234 1 98.75 284 GLU B N 1
ATOM 4999 C CA . GLU B 1 284 ? 15.305 2.916 8.039 1 98.75 284 GLU B CA 1
ATOM 5000 C C . GLU B 1 284 ? 14.172 3.688 8.711 1 98.75 284 GLU B C 1
ATOM 5002 O O . GLU B 1 284 ? 13 3.438 8.438 1 98.75 284 GLU B O 1
ATOM 5007 N N . ILE B 1 285 ? 14.5 4.555 9.609 1 98.69 285 ILE B N 1
ATOM 5008 C CA . ILE B 1 285 ? 13.539 5.391 10.32 1 98.69 285 ILE B CA 1
ATOM 5009 C C . ILE B 1 285 ? 13.867 6.863 10.094 1 98.69 285 ILE B C 1
ATOM 5011 O O . ILE B 1 285 ? 14.93 7.34 10.516 1 98.69 285 ILE B O 1
ATOM 5015 N N . VAL B 1 286 ? 12.977 7.559 9.398 1 98.19 286 VAL B N 1
ATOM 5016 C CA . VAL B 1 286 ? 13.234 8.953 9.039 1 98.19 286 VAL B CA 1
ATOM 5017 C C . VAL B 1 286 ? 12.125 9.844 9.594 1 98.19 286 VAL B C 1
ATOM 5019 O O . VAL B 1 286 ? 10.945 9.586 9.367 1 98.19 286 VAL B O 1
ATOM 5022 N N . VAL B 1 287 ? 12.492 10.867 10.375 1 97.12 287 VAL B N 1
ATOM 5023 C CA . VAL B 1 287 ? 11.547 11.922 10.719 1 97.12 287 VAL B CA 1
ATOM 5024 C C . VAL B 1 287 ? 11.367 12.859 9.523 1 97.12 287 VAL B C 1
ATOM 5026 O O . VAL B 1 287 ? 12.266 13.656 9.219 1 97.12 287 VAL B O 1
ATOM 5029 N N . THR B 1 288 ? 10.242 12.812 8.891 1 94.69 288 THR B N 1
ATOM 5030 C CA . THR B 1 288 ? 10.047 13.531 7.633 1 94.69 288 THR B CA 1
ATOM 5031 C C . THR B 1 288 ? 9.648 14.977 7.895 1 94.69 288 THR B C 1
ATOM 5033 O O . THR B 1 288 ? 9.906 15.859 7.07 1 94.69 288 THR B O 1
ATOM 5036 N N . THR B 1 289 ? 8.992 15.273 8.938 1 93 289 THR B N 1
ATOM 5037 C CA . THR B 1 289 ? 8.617 16.625 9.359 1 93 289 THR B CA 1
ATOM 5038 C C . THR B 1 289 ? 8.414 16.672 10.867 1 93 289 THR B C 1
ATOM 5040 O O . THR B 1 289 ? 8.195 15.648 11.508 1 93 289 THR B O 1
ATOM 5043 N N . ARG B 1 290 ? 8.617 17.828 11.414 1 93.94 290 ARG B N 1
ATOM 5044 C CA . ARG B 1 290 ? 8.484 18.016 12.852 1 93.94 290 ARG B CA 1
ATOM 5045 C C . ARG B 1 290 ? 8.133 19.469 13.195 1 93.94 290 ARG B C 1
ATOM 5047 O O . ARG B 1 290 ? 8.586 20.391 12.523 1 93.94 290 ARG B O 1
ATOM 5054 N N . SER B 1 291 ? 7.324 19.672 14.07 1 94.56 291 SER B N 1
ATOM 5055 C CA . SER B 1 291 ? 6.988 20.969 14.641 1 94.56 291 SER B CA 1
ATOM 5056 C C . SER B 1 291 ? 6.867 20.906 16.156 1 94.56 291 SER B C 1
ATOM 5058 O O . SER B 1 291 ? 6.363 19.906 16.703 1 94.56 291 SER B O 1
ATOM 5060 N N . ALA B 1 292 ? 7.363 21.875 16.828 1 93.44 292 ALA B N 1
ATOM 5061 C CA . ALA B 1 292 ? 7.246 21.953 18.281 1 93.44 292 ALA B CA 1
ATOM 5062 C C . ALA B 1 292 ? 5.832 22.359 18.688 1 93.44 292 ALA B C 1
ATOM 5064 O O . ALA B 1 292 ? 5.055 22.844 17.859 1 93.44 292 ALA B O 1
ATOM 5065 N N . PRO B 1 293 ? 5.496 22.109 19.953 1 94.25 293 PRO B N 1
ATOM 5066 C CA . PRO B 1 293 ? 4.238 22.672 20.453 1 94.25 293 PRO B CA 1
ATOM 5067 C C . PRO B 1 293 ? 4.156 24.188 20.266 1 94.25 293 PRO B C 1
ATOM 5069 O O . PRO B 1 293 ? 5.168 24.891 20.391 1 94.25 293 PRO B O 1
ATOM 5072 N N . GLY B 1 294 ? 2.992 24.641 19.875 1 95.12 294 GLY B N 1
ATOM 5073 C CA . GLY B 1 294 ? 2.777 26.078 19.766 1 95.12 294 GLY B CA 1
ATOM 5074 C C . GLY B 1 294 ? 2.596 26.75 21.125 1 95.12 294 GLY B C 1
ATOM 5075 O O . GLY B 1 294 ? 1.638 26.469 21.844 1 95.12 294 GLY B O 1
ATOM 5076 N N . VAL B 1 295 ? 3.51 27.625 21.469 1 94.5 295 VAL B N 1
ATOM 5077 C CA . VAL B 1 295 ? 3.459 28.328 22.734 1 94.5 295 VAL B CA 1
ATOM 5078 C C . VAL B 1 295 ? 3.359 29.828 22.484 1 94.5 295 VAL B C 1
ATOM 5080 O O . VAL B 1 295 ? 4.191 30.406 21.781 1 94.5 295 VAL B O 1
ATOM 5083 N N . ASN B 1 296 ? 2.324 30.406 23 1 95.62 296 ASN B N 1
ATOM 5084 C CA . ASN B 1 296 ? 2.199 31.859 22.922 1 95.62 296 ASN B CA 1
ATOM 5085 C C . ASN B 1 296 ? 3.201 32.562 23.828 1 95.62 296 ASN B C 1
ATOM 5087 O O . ASN B 1 296 ? 3.33 32.219 25 1 95.62 296 ASN B O 1
ATOM 5091 N N . GLU B 1 297 ? 3.953 33.469 23.266 1 94.75 297 GLU B N 1
ATOM 5092 C CA . GLU B 1 297 ? 4.812 34.281 24.109 1 94.75 297 GLU B CA 1
ATOM 5093 C C . GLU B 1 297 ? 3.986 35.125 25.094 1 94.75 297 GLU B C 1
ATOM 5095 O O . GLU B 1 297 ? 3.076 35.844 24.688 1 94.75 297 GLU B O 1
ATOM 5100 N N . PRO B 1 298 ? 4.277 35.062 26.344 1 95.06 298 PRO B N 1
ATOM 5101 C CA . PRO B 1 298 ? 3.357 35.562 27.375 1 95.06 298 PRO B CA 1
ATOM 5102 C C . PRO B 1 298 ? 3.041 37.031 27.234 1 95.06 298 PRO B C 1
ATOM 5104 O O . PRO B 1 298 ? 1.877 37.438 27.328 1 95.06 298 PRO B O 1
ATOM 5107 N N . LEU B 1 299 ? 4.012 37.906 26.984 1 95.25 299 LEU B N 1
ATOM 5108 C CA . LEU B 1 299 ? 3.771 39.344 26.953 1 95.25 299 LEU B CA 1
ATOM 5109 C C . LEU B 1 299 ? 2.982 39.719 25.719 1 95.25 299 LEU B C 1
ATOM 5111 O O . LEU B 1 299 ? 2.018 40.5 25.797 1 95.25 299 LEU B O 1
ATOM 5115 N N . ALA B 1 300 ? 3.398 39.219 24.609 1 96.06 300 ALA B N 1
ATOM 5116 C CA . ALA B 1 300 ? 2.682 39.5 23.359 1 96.06 300 ALA B CA 1
ATOM 5117 C C . ALA B 1 300 ? 1.263 38.938 23.406 1 96.06 300 ALA B C 1
ATOM 5119 O O . ALA B 1 300 ? 0.318 39.594 22.953 1 96.06 300 ALA B O 1
ATOM 5120 N N . ALA B 1 301 ? 1.113 37.781 24.016 1 97.06 301 ALA B N 1
ATOM 5121 C CA . ALA B 1 301 ? -0.193 37.156 24.125 1 97.06 301 ALA B CA 1
ATOM 5122 C C . ALA B 1 301 ? -1.144 37.969 24.984 1 97.06 301 ALA B C 1
ATOM 5124 O O . ALA B 1 301 ? -2.324 38.094 24.656 1 97.06 301 ALA B O 1
ATOM 5125 N N . GLU B 1 302 ? -0.61 38.438 26 1 96.75 302 GLU B N 1
ATOM 5126 C CA . GLU B 1 302 ? -1.434 39.25 26.875 1 96.75 302 GLU B CA 1
ATOM 5127 C C . GLU B 1 302 ? -1.867 40.562 26.188 1 96.75 302 GLU B C 1
ATOM 5129 O O . GLU B 1 302 ? -3.004 41 26.359 1 96.75 302 GLU B O 1
ATOM 5134 N N . ARG B 1 303 ? -0.978 41.188 25.453 1 97.12 303 ARG B N 1
ATOM 5135 C CA . ARG B 1 303 ? -1.312 42.375 24.734 1 97.12 303 ARG B CA 1
ATOM 5136 C C . ARG B 1 303 ? -2.414 42.125 23.703 1 97.12 303 ARG B C 1
ATOM 5138 O O . ARG B 1 303 ? -3.357 42.906 23.594 1 97.12 303 ARG B O 1
ATOM 5145 N N . VAL B 1 304 ? -2.285 41.031 23 1 98.06 304 VAL B N 1
ATOM 5146 C CA . VAL B 1 304 ? -3.27 40.688 21.984 1 98.06 304 VAL B CA 1
ATOM 5147 C C . VAL B 1 304 ? -4.602 40.344 22.641 1 98.06 304 VAL B C 1
ATOM 5149 O O . VAL B 1 304 ? -5.66 40.781 22.203 1 98.06 304 VAL B O 1
ATOM 5152 N N . ARG B 1 305 ? -4.562 39.562 23.719 1 97.94 305 ARG B N 1
ATOM 5153 C CA . ARG B 1 305 ? -5.781 39.219 24.438 1 97.94 305 ARG B CA 1
ATOM 5154 C C . ARG B 1 305 ? -6.496 40.438 24.969 1 97.94 305 ARG B C 1
ATOM 5156 O O . ARG B 1 305 ? -7.715 40.562 24.844 1 97.94 305 ARG B O 1
ATOM 5163 N N . ALA B 1 306 ? -5.746 41.344 25.531 1 97.88 306 ALA B N 1
ATOM 5164 C CA . ALA B 1 306 ? -6.316 42.594 26.047 1 97.88 306 ALA B CA 1
ATOM 5165 C C . ALA B 1 306 ? -6.973 43.406 24.922 1 97.88 306 ALA B C 1
ATOM 5167 O O . ALA B 1 306 ? -8.039 43.969 25.125 1 97.88 306 ALA B O 1
ATOM 5168 N N . ALA B 1 307 ? -6.32 43.438 23.812 1 98.12 307 ALA B N 1
ATOM 5169 C CA . ALA B 1 307 ? -6.891 44.125 22.656 1 98.12 307 ALA B CA 1
ATOM 5170 C C . ALA B 1 307 ? -8.203 43.469 22.219 1 98.12 307 ALA B C 1
ATOM 5172 O O . ALA B 1 307 ? -9.148 44.156 21.844 1 98.12 307 ALA B O 1
ATOM 5173 N N . HIS B 1 308 ? -8.234 42.125 22.25 1 98.5 308 HIS B N 1
ATOM 5174 C CA . HIS B 1 308 ? -9.445 41.406 21.891 1 98.5 308 HIS B CA 1
ATOM 5175 C C . HIS B 1 308 ? -10.562 41.688 22.891 1 98.5 308 HIS B C 1
ATOM 5177 O O . HIS B 1 308 ? -11.719 41.875 22.5 1 98.5 308 HIS B O 1
ATOM 5183 N N . VAL B 1 309 ? -10.211 41.75 24.156 1 98.12 309 VAL B N 1
ATOM 5184 C CA . VAL B 1 309 ? -11.195 42.031 25.188 1 98.12 309 VAL B CA 1
ATOM 5185 C C . VAL B 1 309 ? -11.758 43.438 25 1 98.12 309 VAL B C 1
ATOM 5187 O O . VAL B 1 309 ? -12.969 43.656 25.109 1 98.12 309 VAL B O 1
ATOM 5190 N N . ALA B 1 310 ? -10.914 44.375 24.719 1 97.81 310 ALA B N 1
ATOM 5191 C CA . ALA B 1 310 ? -11.336 45.75 24.484 1 97.81 310 ALA B CA 1
ATOM 5192 C C . ALA B 1 310 ? -12.234 45.844 23.25 1 97.81 310 ALA B C 1
ATOM 5194 O O . ALA B 1 310 ? -13.164 46.656 23.219 1 97.81 310 ALA B O 1
ATOM 5195 N N . THR B 1 311 ? -11.953 45.062 22.281 1 97.56 311 THR B N 1
ATOM 5196 C CA . THR B 1 311 ? -12.633 45.125 20.984 1 97.56 311 THR B CA 1
ATOM 5197 C C . THR B 1 311 ? -13.961 44.375 21.031 1 97.56 311 THR B C 1
ATOM 5199 O O . THR B 1 311 ? -14.969 44.875 20.516 1 97.56 311 THR B O 1
ATOM 5202 N N . PHE B 1 312 ? -13.953 43.156 21.641 1 97.31 312 PHE B N 1
ATOM 5203 C CA . PHE B 1 312 ? -15.109 42.281 21.531 1 97.31 312 PHE B CA 1
ATOM 5204 C C . PHE B 1 312 ? -15.883 42.219 22.844 1 97.31 312 PHE B C 1
ATOM 5206 O O . PHE B 1 312 ? -17.031 41.781 22.875 1 97.31 312 PHE B O 1
ATOM 5213 N N . GLY B 1 313 ? -15.32 42.688 23.938 1 97.31 313 GLY B N 1
ATOM 5214 C CA . GLY B 1 313 ? -15.867 42.5 25.266 1 97.31 313 GLY B CA 1
ATOM 5215 C C . GLY B 1 313 ? -15.406 41.188 25.906 1 97.31 313 GLY B C 1
ATOM 5216 O O . GLY B 1 313 ? -15.227 40.188 25.219 1 97.31 313 GLY B O 1
ATOM 5217 N N . ALA B 1 314 ? -15.281 41.188 27.172 1 96.06 314 ALA B N 1
ATOM 5218 C CA . ALA B 1 314 ? -14.742 40.062 27.922 1 96.06 314 ALA B CA 1
ATOM 5219 C C . ALA B 1 314 ? -15.594 38.812 27.719 1 96.06 314 ALA B C 1
ATOM 5221 O O . ALA B 1 314 ? -15.078 37.688 27.703 1 96.06 314 ALA B O 1
ATOM 5222 N N . ALA B 1 315 ? -16.844 38.969 27.5 1 94.62 315 ALA B N 1
ATOM 5223 C CA . ALA B 1 315 ? -17.781 37.875 27.391 1 94.62 315 ALA B CA 1
ATOM 5224 C C . ALA B 1 315 ? -17.547 37.062 26.109 1 94.62 315 ALA B C 1
ATOM 5226 O O . ALA B 1 315 ? -17.922 35.906 26.016 1 94.62 315 ALA B O 1
ATOM 5227 N N . ARG B 1 316 ? -16.875 37.625 25.125 1 96.31 316 ARG B N 1
ATOM 5228 C CA . ARG B 1 316 ? -16.688 37 23.828 1 96.31 316 ARG B CA 1
ATOM 5229 C C . ARG B 1 316 ? -15.234 36.531 23.656 1 96.31 316 ARG B C 1
ATOM 5231 O O . ARG B 1 316 ? -14.836 36.125 22.562 1 96.31 316 ARG B O 1
ATOM 5238 N N . VAL B 1 317 ? -14.461 36.719 24.656 1 96.62 317 VAL B N 1
ATOM 5239 C CA . VAL B 1 317 ? -13.086 36.25 24.672 1 96.62 317 VAL B CA 1
ATOM 5240 C C . VAL B 1 317 ? -12.938 35.125 25.703 1 96.62 317 VAL B C 1
ATOM 5242 O O . VAL B 1 317 ? -12.906 35.375 26.906 1 96.62 317 VAL B O 1
ATOM 5245 N N . LEU B 1 318 ? -12.773 33.906 25.219 1 91.06 318 LEU B N 1
ATOM 5246 C CA . LEU B 1 318 ? -12.867 32.719 26.062 1 91.06 318 LEU B CA 1
ATOM 5247 C C . LEU B 1 318 ? -11.477 32.125 26.312 1 91.06 318 LEU B C 1
ATOM 5249 O O . LEU B 1 318 ? -10.633 32.094 25.406 1 91.06 318 LEU B O 1
ATOM 5253 N N . PRO B 1 319 ? -11.312 31.641 27.547 1 90.81 319 PRO B N 1
ATOM 5254 C CA . PRO B 1 319 ? -10.172 30.75 27.734 1 90.81 319 PRO B CA 1
ATOM 5255 C C . PRO B 1 319 ? -10.438 29.328 27.234 1 90.81 319 PRO B C 1
ATOM 5257 O O . PRO B 1 319 ? -11.555 28.812 27.391 1 90.81 319 PRO B O 1
ATOM 5260 N N . VAL B 1 320 ? -9.469 28.734 26.547 1 86.94 320 VAL B N 1
ATOM 5261 C CA . VAL B 1 320 ? -9.648 27.359 26.094 1 86.94 320 VAL B CA 1
ATOM 5262 C C . VAL B 1 320 ? -8.414 26.531 26.438 1 86.94 320 VAL B C 1
ATOM 5264 O O . VAL B 1 320 ? -7.316 27.078 26.594 1 86.94 320 VAL B O 1
ATOM 5267 N N . PRO B 1 321 ? -8.656 25.219 26.656 1 85.88 321 PRO B N 1
ATOM 5268 C CA . PRO B 1 321 ? -7.508 24.344 26.828 1 85.88 321 PRO B CA 1
ATOM 5269 C C . PRO B 1 321 ? -6.68 24.188 25.562 1 85.88 321 PRO B C 1
ATOM 5271 O O . PRO B 1 321 ? -7.137 24.562 24.469 1 85.88 321 PRO B O 1
ATOM 5274 N N . PRO B 1 322 ? -5.48 23.688 25.734 1 89.12 322 PRO B N 1
ATOM 5275 C CA . PRO B 1 322 ? -4.684 23.406 24.547 1 89.12 322 PRO B CA 1
ATOM 5276 C C . PRO B 1 322 ? -5.332 22.375 23.625 1 89.12 322 PRO B C 1
ATOM 5278 O O . PRO B 1 322 ? -6.164 21.578 24.078 1 89.12 322 PRO B O 1
ATOM 5281 N N . SER B 1 323 ? -4.988 22.484 22.438 1 87.06 323 SER B N 1
ATOM 5282 C CA . SER B 1 323 ? -5.484 21.562 21.422 1 87.06 323 SER B CA 1
ATOM 5283 C C . SER B 1 323 ? -4.414 20.562 21.016 1 87.06 323 SER B C 1
ATOM 5285 O O . SER B 1 323 ? -3.236 20.906 20.891 1 87.06 323 SER B O 1
ATOM 5287 N N . MET B 1 324 ? -4.789 19.328 20.688 1 84.69 324 MET B N 1
ATOM 5288 C CA . MET B 1 324 ? -3.857 18.328 20.172 1 84.69 324 MET B CA 1
ATOM 5289 C C . MET B 1 324 ? -3.643 18.5 18.672 1 84.69 324 MET B C 1
ATOM 5291 O O . MET B 1 324 ? -2.84 17.781 18.078 1 84.69 324 MET B O 1
ATOM 5295 N N . ALA B 1 325 ? -4.34 19.484 18.156 1 87.88 325 ALA B N 1
ATOM 5296 C CA . ALA B 1 325 ? -4.055 19.812 16.766 1 87.88 325 ALA B CA 1
ATOM 5297 C C . ALA B 1 325 ? -2.629 20.344 16.594 1 87.88 325 ALA B C 1
ATOM 5299 O O . ALA B 1 325 ? -2.068 20.922 17.531 1 87.88 325 ALA B O 1
ATOM 5300 N N . THR B 1 326 ? -2.092 20 15.422 1 92.12 326 THR B N 1
ATOM 5301 C CA . THR B 1 326 ? -0.722 20.438 15.164 1 92.12 326 THR B CA 1
ATOM 5302 C C . THR B 1 326 ? -0.683 21.484 14.062 1 92.12 326 THR B C 1
ATOM 5304 O O . THR B 1 326 ? -1.537 21.5 13.172 1 92.12 326 THR B O 1
ATOM 5307 N N . GLU B 1 327 ? 0.322 22.312 14.227 1 92.19 327 GLU B N 1
ATOM 5308 C CA . GLU B 1 327 ? 0.556 23.469 13.367 1 92.19 327 GLU B CA 1
ATOM 5309 C C . GLU B 1 327 ? 2.049 23.75 13.203 1 92.19 327 GLU B C 1
ATOM 5311 O O . GLU B 1 327 ? 2.842 23.453 14.102 1 92.19 327 GLU B O 1
ATOM 5316 N N . ASP B 1 328 ? 2.422 24.25 11.977 1 95.19 328 ASP B N 1
ATOM 5317 C CA . ASP B 1 328 ? 3.848 24.547 11.867 1 95.19 328 ASP B CA 1
ATOM 5318 C C . ASP B 1 328 ? 4.121 26.031 12.062 1 95.19 328 ASP B C 1
ATOM 5320 O O . ASP B 1 328 ? 5.25 26.5 11.875 1 95.19 328 ASP B O 1
ATOM 5324 N N . PHE B 1 329 ? 3.146 26.828 12.555 1 97.25 329 PHE B N 1
ATOM 5325 C CA . PHE B 1 329 ? 3.309 28.234 12.906 1 97.25 329 PHE B CA 1
ATOM 5326 C C . PHE B 1 329 ? 4.391 28.406 13.969 1 97.25 329 PHE B C 1
ATOM 5328 O O . PHE B 1 329 ? 5.125 29.406 13.953 1 97.25 329 PHE B O 1
ATOM 5335 N N . PRO B 1 330 ? 4.527 27.5 14.883 1 95.81 330 PRO B N 1
ATOM 5336 C CA . PRO B 1 330 ? 5.559 27.656 15.914 1 95.81 330 PRO B CA 1
ATOM 5337 C C . PRO B 1 330 ? 6.961 27.812 15.328 1 95.81 330 PRO B C 1
ATOM 5339 O O . PRO B 1 330 ? 7.852 28.359 15.984 1 95.81 330 PRO B O 1
ATOM 5342 N N . LEU B 1 331 ? 7.16 27.391 14.109 1 95.38 331 LEU B N 1
ATOM 5343 C CA . LEU B 1 331 ? 8.477 27.5 13.492 1 95.38 331 LEU B CA 1
ATOM 5344 C C . LEU B 1 331 ? 8.836 28.953 13.25 1 95.38 331 LEU B C 1
ATOM 5346 O O . LEU B 1 331 ? 10.023 29.297 13.172 1 95.38 331 LEU B O 1
ATOM 5350 N N . PHE B 1 332 ? 7.848 29.812 13.156 1 96.56 332 PHE B N 1
ATOM 5351 C CA . PHE B 1 332 ? 8.102 31.234 12.969 1 96.56 332 PHE B CA 1
ATOM 5352 C C . PHE B 1 332 ? 8.758 31.828 14.203 1 96.56 332 PHE B C 1
ATOM 5354 O O . PHE B 1 332 ? 9.367 32.906 14.133 1 96.56 332 PHE B O 1
ATOM 5361 N N . GLY B 1 333 ? 8.641 31.188 15.336 1 94.44 333 GLY B N 1
ATOM 5362 C CA . GLY B 1 333 ? 9.25 31.656 16.578 1 94.44 333 GLY B CA 1
ATOM 5363 C C . GLY B 1 333 ? 10.32 30.719 17.094 1 94.44 333 GLY B C 1
ATOM 5364 O O . GLY B 1 333 ? 10.727 30.812 18.266 1 94.44 333 GLY B O 1
ATOM 5365 N N . ALA B 1 334 ? 10.758 29.703 16.375 1 81.19 334 ALA B N 1
ATOM 5366 C CA . ALA B 1 334 ? 11.547 28.562 16.844 1 81.19 334 ALA B CA 1
ATOM 5367 C C . ALA B 1 334 ? 12.898 29.016 17.375 1 81.19 334 ALA B C 1
ATOM 5369 O O . ALA B 1 334 ? 13.477 28.359 18.25 1 81.19 334 ALA B O 1
ATOM 5370 N N . ASP B 1 335 ? 13.438 30.094 16.891 1 75.19 335 ASP B N 1
ATOM 5371 C CA . ASP B 1 335 ? 14.742 30.547 17.375 1 75.19 335 ASP B CA 1
ATOM 5372 C C . ASP B 1 335 ? 14.594 31.422 18.625 1 75.19 335 ASP B C 1
ATOM 5374 O O . ASP B 1 335 ? 15.562 32.031 19.078 1 75.19 335 ASP B O 1
ATOM 5378 N N . ALA B 1 336 ? 13.406 31.391 19.188 1 72.44 336 ALA B N 1
ATOM 5379 C CA . ALA B 1 336 ? 13.07 32.094 20.422 1 72.44 336 ALA B CA 1
ATOM 5380 C C . ALA B 1 336 ? 13.352 33.594 20.281 1 72.44 336 ALA B C 1
ATOM 5382 O O . ALA B 1 336 ? 13.617 34.281 21.266 1 72.44 336 ALA B O 1
ATOM 5383 N N . THR B 1 337 ? 13.367 33.969 19.109 1 83.25 337 THR B N 1
ATOM 5384 C CA . THR B 1 337 ? 13.641 35.406 18.938 1 83.25 337 THR B CA 1
ATOM 5385 C C . THR B 1 337 ? 12.398 36.125 18.453 1 83.25 337 THR B C 1
ATOM 5387 O O . THR B 1 337 ? 12.305 37.344 18.578 1 83.25 337 THR B O 1
ATOM 5390 N N . VAL B 1 338 ? 11.477 35.438 17.969 1 95.69 338 VAL B N 1
ATOM 5391 C CA . VAL B 1 338 ? 10.258 36.062 17.469 1 95.69 338 VAL B CA 1
ATOM 5392 C C . VAL B 1 338 ? 9.062 35.625 18.312 1 95.69 338 VAL B C 1
ATOM 5394 O O . VAL B 1 338 ? 8.672 34.438 18.25 1 95.69 338 VAL B O 1
ATOM 5397 N N . PRO B 1 339 ? 8.516 36.469 19.188 1 95.88 339 PRO B N 1
ATOM 5398 C CA . PRO B 1 339 ? 7.273 36.125 19.875 1 95.88 339 PRO B CA 1
ATOM 5399 C C . PRO B 1 339 ? 6.152 35.719 18.922 1 95.88 339 PRO B C 1
ATOM 5401 O O . PRO B 1 339 ? 5.922 36.406 17.922 1 95.88 339 PRO B O 1
ATOM 5404 N N . THR B 1 340 ? 5.527 34.594 19.219 1 96.69 340 THR B N 1
ATOM 5405 C CA . THR B 1 340 ? 4.391 34.125 18.422 1 96.69 340 THR B CA 1
ATOM 5406 C C . THR B 1 340 ? 3.109 34.156 19.25 1 96.69 340 THR B C 1
ATOM 5408 O O . THR B 1 340 ? 3.137 33.844 20.453 1 96.69 340 THR B O 1
ATOM 5411 N N . VAL B 1 341 ? 2.014 34.594 18.703 1 97.5 341 VAL B N 1
ATOM 5412 C CA . VAL B 1 341 ? 0.695 34.531 19.312 1 97.5 341 VAL B CA 1
ATOM 5413 C C . VAL B 1 341 ? -0.31 33.906 18.359 1 97.5 341 VAL B C 1
ATOM 5415 O O . VAL B 1 341 ? -0.416 34.312 17.203 1 97.5 341 VAL B O 1
ATOM 5418 N N . TYR B 1 342 ? -0.942 32.906 18.812 1 97.75 342 TYR B N 1
ATOM 5419 C CA . TYR B 1 342 ? -1.928 32.094 18.078 1 97.75 342 TYR B CA 1
ATOM 5420 C C . TYR B 1 342 ? -3.232 32 18.859 1 97.75 342 TYR B C 1
ATOM 5422 O O . TYR B 1 342 ? -3.223 31.781 20.078 1 97.75 342 TYR B O 1
ATOM 5430 N N . TRP B 1 343 ? -4.383 32.312 18.25 1 97.75 343 TRP B N 1
ATOM 5431 C CA . TRP B 1 343 ? -5.672 32.219 18.922 1 97.75 343 TRP B CA 1
ATOM 5432 C C . TRP B 1 343 ? -6.723 31.594 18.016 1 97.75 343 TRP B C 1
ATOM 5434 O O . TRP B 1 343 ? -6.445 31.281 16.859 1 97.75 343 TRP B O 1
ATOM 5444 N N . ALA B 1 344 ? -7.898 31.328 18.578 1 97 344 ALA B N 1
ATOM 5445 C CA . ALA B 1 344 ? -8.969 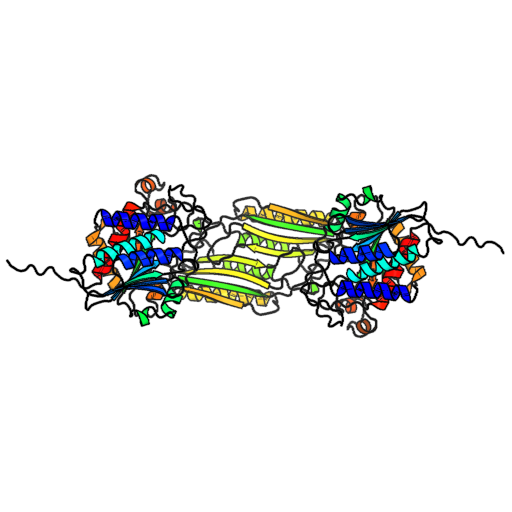30.703 17.797 1 97 344 ALA B CA 1
ATOM 5446 C C . ALA B 1 344 ? -10.141 31.672 17.609 1 97 344 ALA B C 1
ATOM 5448 O O . ALA B 1 344 ? -10.359 32.562 18.438 1 97 344 ALA B O 1
ATOM 5449 N N . VAL B 1 345 ? -10.773 31.516 16.5 1 97.75 345 VAL B N 1
ATOM 5450 C CA . VAL B 1 345 ? -11.977 32.281 16.172 1 97.75 345 VAL B CA 1
ATOM 5451 C C . VAL B 1 345 ? -13.141 31.297 15.945 1 97.75 345 VAL B C 1
ATOM 5453 O O . VAL B 1 345 ? -13.008 30.328 15.211 1 97.75 345 VAL B O 1
ATOM 5456 N N . GLY B 1 346 ? -14.242 31.562 16.562 1 96.44 346 GLY B N 1
ATOM 5457 C CA . GLY B 1 346 ? -15.414 30.719 16.375 1 96.44 346 GLY B CA 1
ATOM 5458 C C . GLY B 1 346 ? -15.984 30.812 14.969 1 96.44 346 GLY B C 1
ATOM 5459 O O . GLY B 1 346 ? -15.938 31.875 14.336 1 96.44 346 GLY B O 1
ATOM 5460 N N . SER B 1 347 ? -16.609 29.672 14.508 1 96.5 347 SER B N 1
ATOM 5461 C CA . SER B 1 347 ? -17.047 29.672 13.117 1 96.5 347 SER B CA 1
ATOM 5462 C C . SER B 1 347 ? -18.469 29.109 12.992 1 96.5 347 SER B C 1
ATOM 5464 O O . SER B 1 347 ? -19.062 29.156 11.906 1 96.5 347 SER B O 1
ATOM 5466 N N . VAL B 1 348 ? -19.078 28.656 14.055 1 95 348 VAL B N 1
ATOM 5467 C CA . VAL B 1 348 ? -20.375 27.984 14 1 95 348 VAL B CA 1
ATOM 5468 C C . VAL B 1 348 ? -21.484 29.031 14.07 1 95 348 VAL B C 1
ATOM 5470 O O . VAL B 1 348 ? -21.469 29.922 14.922 1 95 348 VAL B O 1
ATOM 5473 N N . SER B 1 349 ? -22.438 28.875 13.195 1 94.06 349 SER B N 1
ATOM 5474 C CA . SER B 1 349 ? -23.562 29.812 13.211 1 94.06 349 SER B CA 1
ATOM 5475 C C . SER B 1 349 ? -24.359 29.688 14.5 1 94.06 349 SER B C 1
ATOM 5477 O O . SER B 1 349 ? -24.406 28.609 15.117 1 94.06 349 SER B O 1
ATOM 5479 N N . ALA B 1 350 ? -24.938 30.797 14.805 1 90.44 350 ALA B N 1
ATOM 5480 C CA . ALA B 1 350 ? -25.781 30.781 16 1 90.44 350 ALA B CA 1
ATOM 5481 C C . ALA B 1 350 ? -26.859 29.719 15.898 1 90.44 350 ALA B C 1
ATOM 5483 O O . ALA B 1 350 ? -27.172 29.031 16.875 1 90.44 350 ALA B O 1
ATOM 5484 N N . ALA B 1 351 ? -27.453 29.594 14.773 1 90.62 351 ALA B N 1
ATOM 5485 C CA . ALA B 1 351 ? -28.531 28.625 14.547 1 90.62 351 ALA B CA 1
ATOM 5486 C C . ALA B 1 351 ? -28.016 27.203 14.711 1 90.62 351 ALA B C 1
ATOM 5488 O O . ALA B 1 351 ? -28.641 26.375 15.375 1 90.62 351 ALA B O 1
ATOM 5489 N N . ALA B 1 352 ? -26.891 26.906 14.07 1 88.94 352 ALA B N 1
ATOM 5490 C CA . ALA B 1 352 ? -26.312 25.578 14.148 1 88.94 352 ALA B CA 1
ATOM 5491 C C . ALA B 1 352 ? -25.906 25.234 15.578 1 88.94 352 ALA B C 1
ATOM 5493 O O . ALA B 1 352 ? -26.094 24.094 16.031 1 88.94 352 ALA B O 1
ATOM 5494 N N . TRP B 1 353 ? -25.328 26.203 16.312 1 90.31 353 TRP B N 1
ATOM 5495 C CA . TRP B 1 353 ? -24.906 26 17.688 1 90.31 353 TRP B CA 1
ATOM 5496 C C . TRP B 1 353 ? -26.109 25.719 18.594 1 90.31 353 TRP B C 1
ATOM 5498 O O . TRP B 1 353 ? -26.047 24.828 19.453 1 90.31 353 TRP B O 1
ATOM 5508 N N . THR B 1 354 ? -27.125 26.469 18.328 1 88.44 354 THR B N 1
ATOM 5509 C CA . THR B 1 354 ? -28.344 26.281 19.125 1 88.44 354 THR B CA 1
ATOM 5510 C C . THR B 1 354 ? -28.938 24.906 18.906 1 88.44 354 THR B C 1
ATOM 5512 O O . THR B 1 354 ? -29.438 24.266 19.844 1 88.44 354 THR B O 1
ATOM 5515 N N . ARG B 1 355 ? -28.891 24.312 17.719 1 86.56 355 ARG B N 1
ATOM 5516 C CA . ARG B 1 355 ? -29.516 23.047 17.344 1 86.56 355 ARG B CA 1
ATOM 5517 C C . ARG B 1 355 ? -28.641 21.859 17.766 1 86.56 355 ARG B C 1
ATOM 5519 O O . ARG B 1 355 ? -29.109 20.734 17.844 1 86.56 355 ARG B O 1
ATOM 5526 N N . ALA B 1 356 ? -27.359 22.297 18.062 1 87.12 356 ALA B N 1
ATOM 5527 C CA . ALA B 1 356 ? -26.438 21.219 18.391 1 87.12 356 ALA B CA 1
ATOM 5528 C C . ALA B 1 356 ? -26.812 20.562 19.719 1 87.12 356 ALA B C 1
ATOM 5530 O O . ALA B 1 356 ? -27.047 21.25 20.703 1 87.12 356 ALA B O 1
ATOM 5531 N N . PRO B 1 357 ? -26.984 19.234 19.656 1 87.25 357 PRO B N 1
ATOM 5532 C CA . PRO B 1 357 ? -27.281 18.562 20.922 1 87.25 357 PRO B CA 1
ATOM 5533 C C . PRO B 1 357 ? -26.156 18.719 21.953 1 87.25 357 PRO B C 1
ATOM 5535 O O . PRO B 1 357 ? -24.984 18.859 21.578 1 87.25 357 PRO B O 1
ATOM 5538 N N . GLY B 1 358 ? -26.375 18.766 23.156 1 84.62 358 GLY B N 1
ATOM 5539 C CA . GLY B 1 358 ? -25.422 18.891 24.25 1 84.62 358 GLY B CA 1
ATOM 5540 C C . GLY B 1 358 ? -25.891 19.812 25.359 1 84.62 358 GLY B C 1
ATOM 5541 O O . GLY B 1 358 ? -26.547 20.828 25.094 1 84.62 358 GLY B O 1
ATOM 5542 N N . ALA B 1 359 ? -25.578 19.375 26.609 1 83.69 359 ALA B N 1
ATOM 5543 C CA . ALA B 1 359 ? -26.047 20.125 27.781 1 83.69 359 ALA B CA 1
ATOM 5544 C C . ALA B 1 359 ? -25.094 21.266 28.109 1 83.69 359 ALA B C 1
ATOM 5546 O O . ALA B 1 359 ? -25.469 22.219 28.797 1 83.69 359 ALA B O 1
ATOM 5547 N N . ASP B 1 360 ? -23.812 21.062 27.656 1 82.25 360 ASP B N 1
ATOM 5548 C CA . ASP B 1 360 ? -22.828 22.094 27.969 1 82.25 360 ASP B CA 1
ATOM 5549 C C . ASP B 1 360 ? -21.922 22.344 26.766 1 82.25 360 ASP B C 1
ATOM 5551 O O . ASP B 1 360 ? -22.125 21.766 25.688 1 82.25 360 ASP B O 1
ATOM 5555 N N . PHE B 1 361 ? -21.078 23.359 26.938 1 77.56 361 PHE B N 1
ATOM 5556 C CA . PHE B 1 361 ? -20.219 23.844 25.875 1 77.56 361 PHE B CA 1
ATOM 5557 C C . PHE B 1 361 ? -19.359 22.719 25.312 1 77.56 361 PHE B C 1
ATOM 5559 O O . PHE B 1 361 ? -19.25 22.562 24.094 1 77.56 361 PHE B O 1
ATOM 5566 N N . VAL B 1 362 ? -18.859 21.938 26.141 1 73.69 362 VAL B N 1
ATOM 5567 C CA . VAL B 1 362 ? -17.938 20.891 25.766 1 73.69 362 VAL B CA 1
ATOM 5568 C C . VAL B 1 362 ? -18.672 19.797 24.969 1 73.69 362 VAL B C 1
ATOM 5570 O O . VAL B 1 362 ? -18.172 19.312 23.953 1 73.69 362 VAL B O 1
ATOM 5573 N N . GLU B 1 363 ? -19.844 19.438 25.391 1 78.88 363 GLU B N 1
ATOM 5574 C CA . GLU B 1 363 ? -20.656 18.453 24.688 1 78.88 363 GLU B CA 1
ATOM 5575 C C . GLU B 1 363 ? -21.078 18.938 23.312 1 78.88 363 GLU B C 1
ATOM 5577 O O . GLU B 1 363 ? -21.094 18.172 22.344 1 78.88 363 GLU B O 1
ATOM 5582 N N . LYS B 1 364 ? -21.344 20.172 23.281 1 80.69 364 LYS B N 1
ATOM 5583 C CA . LYS B 1 364 ? -21.766 20.75 22.016 1 80.69 364 LYS B CA 1
ATOM 5584 C C . LYS B 1 364 ? -20.609 20.797 21.016 1 80.69 364 LYS B C 1
ATOM 5586 O O . LYS B 1 364 ? -20.812 20.594 19.812 1 80.69 364 LYS B O 1
ATOM 5591 N N . LEU B 1 365 ? -19.453 21.031 21.578 1 76.81 365 LEU B N 1
ATOM 5592 C CA . LEU B 1 365 ? -18.266 21.062 20.719 1 76.81 365 LEU B CA 1
ATOM 5593 C C . LEU B 1 365 ? -18.109 19.734 19.969 1 76.81 365 LEU B C 1
ATOM 5595 O O . LEU B 1 365 ? -17.594 19.703 18.859 1 76.81 365 LEU B O 1
ATOM 5599 N N . ARG B 1 366 ? -18.734 18.688 20.531 1 73.56 366 ARG B N 1
ATOM 5600 C CA . ARG B 1 366 ? -18.594 17.344 19.984 1 73.56 366 ARG B CA 1
ATOM 5601 C C . ARG B 1 366 ? -19.688 17.031 18.969 1 73.56 366 ARG B C 1
ATOM 5603 O O . ARG B 1 366 ? -19.609 16.047 18.25 1 73.56 366 ARG B O 1
ATOM 5610 N N . SER B 1 367 ? -20.594 17.969 18.891 1 81.06 367 SER B N 1
ATOM 5611 C CA . SER B 1 367 ? -21.797 17.641 18.109 1 81.06 367 SER B CA 1
ATOM 5612 C C . SER B 1 367 ? -21.891 18.531 16.875 1 81.06 367 SER B C 1
ATOM 5614 O O . SER B 1 367 ? -22.859 18.422 16.125 1 81.06 367 SER B O 1
ATOM 5616 N N . VAL B 1 368 ? -20.922 19.359 16.672 1 85.44 368 VAL B N 1
ATOM 5617 C CA . VAL B 1 368 ? -20.891 20.172 15.469 1 85.44 368 VAL B CA 1
ATOM 5618 C C . VAL B 1 368 ? -19.75 19.719 14.555 1 85.44 368 VAL B C 1
ATOM 5620 O O . VAL B 1 368 ? -18.766 19.156 15.023 1 85.44 368 VAL B O 1
ATOM 5623 N N . PRO B 1 369 ? -19.938 19.953 13.273 1 85.31 369 PRO B N 1
ATOM 5624 C CA . PRO B 1 369 ? -18.828 19.578 12.391 1 85.31 369 PRO B CA 1
ATOM 5625 C C . PRO B 1 369 ? -17.531 20.328 12.727 1 85.31 369 PRO B C 1
ATOM 5627 O O . PRO B 1 369 ? -17.531 21.562 12.812 1 85.31 369 PRO B O 1
ATOM 5630 N N . VAL B 1 370 ? -16.562 19.578 12.953 1 86.19 370 VAL B N 1
ATOM 5631 C CA . VAL B 1 370 ? -15.273 20.156 13.32 1 86.19 370 VAL B CA 1
ATOM 5632 C C . VAL B 1 370 ? -14.43 20.375 12.07 1 86.19 370 VAL B C 1
ATOM 5634 O O . VAL B 1 370 ? -14.805 19.953 10.977 1 86.19 370 VAL B O 1
ATOM 5637 N N . ASN B 1 371 ? -13.328 21.094 12.234 1 89.94 371 ASN B N 1
ATOM 5638 C CA . ASN B 1 371 ? -12.359 21.234 11.156 1 89.94 371 ASN B CA 1
ATOM 5639 C C . ASN B 1 371 ? -11.953 19.859 10.594 1 89.94 371 ASN B C 1
ATOM 5641 O O . ASN B 1 371 ? -11.953 18.875 11.32 1 89.94 371 ASN B O 1
ATOM 5645 N N . HIS B 1 372 ? -11.727 19.828 9.289 1 88.5 372 HIS B N 1
ATOM 5646 C CA . HIS B 1 372 ? -11.305 18.656 8.547 1 88.5 372 HIS B CA 1
ATOM 5647 C C . HIS B 1 372 ? -12.477 17.703 8.281 1 88.5 372 HIS B C 1
ATOM 5649 O O . HIS B 1 372 ? -12.305 16.656 7.668 1 88.5 372 HIS B O 1
ATOM 5655 N N . SER B 1 373 ? -13.672 18.062 8.789 1 86.62 373 SER B N 1
ATOM 5656 C CA . SER B 1 373 ? -14.891 17.328 8.43 1 86.62 373 SER B CA 1
ATOM 5657 C C . SER B 1 373 ? -15.367 17.734 7.035 1 86.62 373 SER B C 1
ATOM 5659 O O . SER B 1 373 ? -15.312 18.906 6.664 1 86.62 373 SER B O 1
ATOM 5661 N N . PRO B 1 374 ? -15.906 16.734 6.285 1 89.38 374 PRO B N 1
ATOM 5662 C CA . PRO B 1 374 ? -16.516 17.078 5 1 89.38 374 PRO B CA 1
ATOM 5663 C C . PRO B 1 374 ? -17.719 18.016 5.152 1 89.38 374 PRO B C 1
ATOM 5665 O O . PRO B 1 374 ? -18.188 18.594 4.172 1 89.38 374 PRO B O 1
ATOM 5668 N N . GLU B 1 375 ? -18.203 18.156 6.398 1 91.19 375 GLU B N 1
ATOM 5669 C CA . GLU B 1 375 ? -19.391 18.969 6.66 1 91.19 375 GLU B CA 1
ATOM 5670 C C . GLU B 1 375 ? -19.016 20.281 7.332 1 91.19 375 GLU B C 1
ATOM 5672 O O . GLU B 1 375 ? -19.891 21.031 7.785 1 91.19 375 GLU B O 1
ATOM 5677 N N . PHE B 1 376 ? -17.75 20.609 7.422 1 93.56 376 PHE B N 1
ATOM 5678 C CA . PHE B 1 376 ? -17.281 21.859 8.008 1 93.56 376 PHE B CA 1
ATOM 5679 C C . PHE B 1 376 ? -17.797 23.047 7.223 1 93.56 376 PHE B C 1
ATOM 5681 O O . PHE B 1 376 ? -17.391 23.281 6.082 1 93.56 376 PHE B O 1
ATOM 5688 N N . ALA B 1 377 ? -18.672 23.906 7.871 1 94.44 377 ALA B N 1
ATOM 5689 C CA . ALA B 1 377 ? -19.344 25 7.191 1 94.44 377 ALA B CA 1
ATOM 5690 C C . ALA B 1 377 ? -19.391 26.25 8.078 1 94.44 377 ALA B C 1
ATOM 5692 O O . ALA B 1 377 ? -20.391 26.531 8.727 1 94.44 377 ALA B O 1
ATOM 5693 N N . PRO B 1 378 ? -18.328 26.969 8.078 1 95.94 378 PRO B N 1
ATOM 5694 C CA . PRO B 1 378 ? -18.328 28.203 8.867 1 95.94 378 PRO B CA 1
ATOM 5695 C C . PRO B 1 378 ? -19.422 29.172 8.422 1 95.94 378 PRO B C 1
ATOM 5697 O O . PRO B 1 378 ? -19.75 29.234 7.234 1 95.94 378 PRO B O 1
ATOM 5700 N N . ASP B 1 379 ? -19.969 29.859 9.391 1 95.56 379 ASP B N 1
ATOM 5701 C CA . ASP B 1 379 ? -20.812 31 9.055 1 95.56 379 ASP B CA 1
ATOM 5702 C C . ASP B 1 379 ? -19.984 32.156 8.477 1 95.56 379 ASP B C 1
ATOM 5704 O O . ASP B 1 379 ? -19.234 32.812 9.203 1 95.56 379 ASP B O 1
ATOM 5708 N N . PRO B 1 380 ? -20.156 32.438 7.219 1 95.19 380 PRO B N 1
ATOM 5709 C CA . PRO B 1 380 ? -19.141 33.219 6.527 1 95.19 380 PRO B CA 1
ATOM 5710 C C . PRO B 1 380 ? -19.062 34.656 7.043 1 95.19 380 PRO B C 1
ATOM 5712 O O . PRO B 1 380 ? -18 35.125 7.434 1 95.19 380 PRO B O 1
ATOM 5715 N N . VAL B 1 381 ? -20.156 35.375 7.184 1 95 381 VAL B N 1
ATOM 5716 C CA . VAL B 1 381 ? -20.141 36.812 7.434 1 95 381 VAL B CA 1
ATOM 5717 C C . VAL B 1 381 ? -19.688 37.094 8.867 1 95 381 VAL B C 1
ATOM 5719 O O . VAL B 1 381 ? -18.703 37.781 9.094 1 95 381 VAL B O 1
ATOM 5722 N N . PRO B 1 382 ? -20.359 36.469 9.898 1 95.81 382 PRO B N 1
ATOM 5723 C CA . PRO B 1 382 ? -19.906 36.781 11.258 1 95.81 382 PRO B CA 1
ATOM 5724 C C . PRO B 1 382 ? -18.484 36.281 11.523 1 95.81 382 PRO B C 1
ATOM 5726 O O . PRO B 1 382 ? -17.734 36.906 12.266 1 95.81 382 PRO B O 1
ATOM 5729 N N . THR B 1 383 ? -18.125 35.094 11.008 1 97.38 383 THR B N 1
ATOM 5730 C CA . THR B 1 383 ? -16.797 34.562 11.219 1 97.38 383 THR B CA 1
ATOM 5731 C C . THR B 1 383 ? -15.734 35.438 10.578 1 97.38 383 THR B C 1
ATOM 5733 O O . THR B 1 383 ? -14.711 35.75 11.195 1 97.38 383 THR B O 1
ATOM 5736 N N . LEU B 1 384 ? -15.992 35.875 9.32 1 97.38 384 LEU B N 1
ATOM 5737 C CA . LEU B 1 384 ? -15.047 36.75 8.625 1 97.38 384 LEU B CA 1
ATOM 5738 C C . LEU B 1 384 ? -14.891 38.062 9.352 1 97.38 384 LEU B C 1
ATOM 5740 O O . LEU B 1 384 ? -13.773 38.594 9.484 1 97.38 384 LEU B O 1
ATOM 5744 N N . ARG B 1 385 ? -15.984 38.625 9.758 1 96.69 385 ARG B N 1
ATOM 5745 C CA . ARG B 1 385 ? -15.945 39.875 10.5 1 96.69 385 ARG B CA 1
ATOM 5746 C C . ARG B 1 385 ? -15.102 39.75 11.766 1 96.69 385 ARG B C 1
ATOM 5748 O O . ARG B 1 385 ? -14.234 40.562 12.031 1 96.69 385 ARG B O 1
ATOM 5755 N N . THR B 1 386 ? -15.359 38.688 12.484 1 97.69 386 THR B N 1
ATOM 5756 C CA . THR B 1 386 ? -14.656 38.5 13.742 1 97.69 386 THR B CA 1
ATOM 5757 C C . THR B 1 386 ? -13.172 38.219 13.5 1 97.69 386 THR B C 1
ATOM 5759 O O . THR B 1 386 ? -12.312 38.812 14.18 1 97.69 386 THR B O 1
ATOM 5762 N N . ALA B 1 387 ? -12.859 37.375 12.586 1 98.5 387 ALA B N 1
ATOM 5763 C CA . ALA B 1 387 ? -11.477 37.031 12.305 1 98.5 387 ALA B CA 1
ATOM 5764 C C . ALA B 1 387 ? -10.688 38.25 11.82 1 98.5 387 ALA B C 1
ATOM 5766 O O . ALA B 1 387 ? -9.539 38.438 12.219 1 98.5 387 ALA B O 1
ATOM 5767 N N . THR B 1 388 ? -11.281 39.031 10.93 1 98.25 388 THR B N 1
ATOM 5768 C CA . THR B 1 388 ? -10.633 40.25 10.422 1 98.25 388 THR B CA 1
ATOM 5769 C C . THR B 1 388 ? -10.383 41.25 11.547 1 98.25 388 THR B C 1
ATOM 5771 O O . THR B 1 388 ? -9.281 41.781 11.672 1 98.25 388 THR B O 1
ATOM 5774 N N . THR B 1 389 ? -11.43 41.438 12.32 1 98.12 389 THR B N 1
ATOM 5775 C CA . THR B 1 389 ? -11.336 42.375 13.438 1 98.12 389 THR B CA 1
ATOM 5776 C C . THR B 1 389 ? -10.289 41.906 14.445 1 98.12 389 THR B C 1
ATOM 5778 O O . THR B 1 389 ? -9.523 42.719 14.977 1 98.12 389 THR B O 1
ATOM 5781 N N . ALA B 1 390 ? -10.281 40.625 14.742 1 98.62 390 ALA B N 1
ATOM 5782 C CA . ALA B 1 390 ? -9.32 40.062 15.695 1 98.62 390 ALA B CA 1
ATOM 5783 C C . ALA B 1 390 ? -7.887 40.25 15.195 1 98.62 390 ALA B C 1
ATOM 5785 O O . ALA B 1 390 ? -7.004 40.656 15.961 1 98.62 390 ALA B O 1
ATOM 5786 N N . MET B 1 391 ? -7.645 39.969 13.953 1 98.56 391 MET B N 1
ATOM 5787 C CA . MET B 1 391 ? -6.312 40.125 13.375 1 98.56 391 MET B CA 1
ATOM 5788 C C . MET B 1 391 ? -5.875 41.562 13.414 1 98.56 391 MET B C 1
ATOM 5790 O O . MET B 1 391 ? -4.734 41.875 13.781 1 98.56 391 MET B O 1
ATOM 5794 N N . LEU B 1 392 ? -6.789 42.5 13.047 1 97.88 392 LEU B N 1
ATOM 5795 C CA . LEU B 1 392 ? -6.508 43.906 13.047 1 97.88 392 LEU B CA 1
ATOM 5796 C C . LEU B 1 392 ? -6.184 44.406 14.453 1 97.88 392 LEU B C 1
ATOM 5798 O O . LEU B 1 392 ? -5.195 45.125 14.664 1 97.88 392 LEU B O 1
ATOM 5802 N N . ALA B 1 393 ? -7.043 44 15.391 1 98.12 393 ALA B N 1
ATOM 5803 C CA . ALA B 1 393 ? -6.84 44.438 16.781 1 98.12 393 ALA B CA 1
ATOM 5804 C C . ALA B 1 393 ? -5.512 43.906 17.312 1 98.12 393 ALA B C 1
ATOM 5806 O O . ALA B 1 393 ? -4.797 44.594 18.031 1 98.12 393 ALA B O 1
ATOM 5807 N N . GLY B 1 394 ? -5.223 42.625 17.047 1 98.44 394 GLY B N 1
ATOM 5808 C CA . GLY B 1 394 ? -3.951 42.062 17.453 1 98.44 394 GLY B CA 1
ATOM 5809 C C . GLY B 1 394 ? -2.754 42.781 16.875 1 98.44 394 GLY B C 1
ATOM 5810 O O . GLY B 1 394 ? -1.795 43.094 17.594 1 98.44 394 GLY B O 1
ATOM 5811 N N . ALA B 1 395 ? -2.816 43.062 15.547 1 98.5 395 ALA B N 1
ATOM 5812 C CA . ALA B 1 395 ? -1.735 43.781 14.875 1 98.5 395 ALA B CA 1
ATOM 5813 C C . ALA B 1 395 ? -1.528 45.156 15.5 1 98.5 395 ALA B C 1
ATOM 5815 O O . ALA B 1 395 ? -0.399 45.531 15.82 1 98.5 395 ALA B O 1
ATOM 5816 N N . ARG B 1 396 ? -2.602 45.875 15.719 1 97.31 396 ARG B N 1
ATOM 5817 C CA . ARG B 1 396 ? -2.535 47.25 16.234 1 97.31 396 ARG B CA 1
ATOM 5818 C C . ARG B 1 396 ? -2.006 47.25 17.672 1 97.31 396 ARG B C 1
ATOM 5820 O O . ARG B 1 396 ? -1.365 48.219 18.094 1 97.31 396 ARG B O 1
ATOM 5827 N N . ALA B 1 397 ? -2.314 46.188 18.359 1 97.69 397 ALA B N 1
ATOM 5828 C CA . ALA B 1 397 ? -1.838 46.094 19.734 1 97.69 397 ALA B CA 1
ATOM 5829 C C . ALA B 1 397 ? -0.315 46.031 19.781 1 97.69 397 ALA B C 1
ATOM 5831 O O . ALA B 1 397 ? 0.295 46.312 20.812 1 97.69 397 ALA B O 1
ATOM 5832 N N . LEU B 1 398 ? 0.313 45.656 18.688 1 97.69 398 LEU B N 1
ATOM 5833 C CA . LEU B 1 398 ? 1.752 45.406 18.703 1 97.69 398 LEU B CA 1
ATOM 5834 C C . LEU B 1 398 ? 2.48 46.438 17.844 1 97.69 398 LEU B C 1
ATOM 5836 O O . LEU B 1 398 ? 3.709 46.562 17.906 1 97.69 398 LEU B O 1
ATOM 5840 N N . LEU B 1 399 ? 1.685 47.188 17.047 1 96.44 399 LEU B N 1
ATOM 5841 C CA . LEU B 1 399 ? 2.215 48.344 16.312 1 96.44 399 LEU B CA 1
ATOM 5842 C C . LEU B 1 399 ? 2.188 49.594 17.156 1 96.44 399 LEU B C 1
ATOM 5844 O O . LEU B 1 399 ? 1.509 49.656 18.172 1 96.44 399 LEU B O 1
ATOM 5848 N N . ASP B 1 400 ? 2.959 50.625 16.766 1 91.06 400 ASP B N 1
ATOM 5849 C CA . ASP B 1 400 ? 2.914 51.875 17.484 1 91.06 400 ASP B CA 1
ATOM 5850 C C . ASP B 1 400 ? 1.637 52.656 17.172 1 91.06 400 ASP B C 1
ATOM 5852 O O . ASP B 1 400 ? 1.247 52.781 16 1 91.06 400 ASP B O 1
ATOM 5856 N N . SER B 1 401 ? 1.026 53.125 18.234 1 87.75 401 SER B N 1
ATOM 5857 C CA . SER B 1 401 ? -0.187 53.906 18.031 1 87.75 401 SER B CA 1
ATOM 5858 C C . SER B 1 401 ? 0.14 55.406 17.812 1 87.75 401 SER B C 1
ATOM 5860 O O . SER B 1 401 ? 1.034 55.938 18.453 1 87.75 401 SER B O 1
ATOM 5862 N N . LEU B 1 402 ? -0.406 55.969 16.828 1 82.69 402 LEU B N 1
ATOM 5863 C CA . LEU B 1 402 ? -0.268 57.406 16.562 1 82.69 402 LEU B CA 1
ATOM 5864 C C . LEU B 1 402 ? -1.464 58.188 17.109 1 82.69 402 LEU B C 1
ATOM 5866 O O . LEU B 1 402 ? -2.613 57.781 16.891 1 82.69 402 LEU B O 1
ATOM 5870 N N . GLU B 1 403 ? -1.361 58.594 18.484 1 65.75 403 GLU B N 1
ATOM 5871 C CA . GLU B 1 403 ? -2.408 59.344 19.156 1 65.75 403 GLU B CA 1
ATOM 5872 C C . GLU B 1 403 ? -2.939 60.469 18.25 1 65.75 403 GLU B C 1
ATOM 5874 O O . GLU B 1 403 ? -2.189 61.031 17.453 1 65.75 403 GLU B O 1
ATOM 5879 N N . GLU B 1 404 ? -4.18 60.531 18 1 52.94 404 GLU B N 1
ATOM 5880 C CA . GLU B 1 404 ? -4.797 61.719 17.406 1 52.94 404 GLU B CA 1
ATOM 5881 C C . GLU B 1 404 ? -4.336 63 18.094 1 52.94 404 GLU B C 1
ATOM 5883 O O . GLU B 1 404 ? -4.492 63.156 19.312 1 52.94 404 GLU B O 1
ATOM 5888 N N . THR B 1 405 ? -3.182 63.625 17.812 1 46.75 405 THR B N 1
ATOM 5889 C CA . THR B 1 405 ? -2.941 65 18.297 1 46.75 405 THR B CA 1
ATOM 5890 C C . THR B 1 405 ? -4.172 65.875 18.094 1 46.75 405 THR B C 1
ATOM 5892 O O . THR B 1 405 ? -4.586 66.062 16.953 1 46.75 405 THR B O 1
ATOM 5895 N N . GLU B 1 406 ? -5.082 65.812 18.984 1 43 406 GLU B N 1
ATOM 5896 C CA . GLU B 1 406 ? -6.074 66.875 19.047 1 43 406 GLU B CA 1
ATOM 5897 C C . GLU B 1 406 ? -5.414 68.25 18.953 1 43 406 GLU B C 1
ATOM 5899 O O . GLU B 1 406 ? -4.57 68.625 19.781 1 43 406 GLU B O 1
ATOM 5904 N N . THR B 1 407 ? -5.094 68.688 17.766 1 42.81 407 THR B N 1
ATOM 5905 C CA . THR B 1 407 ? -4.82 70.125 17.703 1 42.81 407 THR B CA 1
ATOM 5906 C C . THR B 1 407 ? -5.824 70.938 18.531 1 42.81 407 THR B C 1
ATOM 5908 O O . THR B 1 407 ? -7.035 70.812 18.328 1 42.81 407 THR B O 1
ATOM 5911 N N . PRO B 1 408 ? -5.27 71.312 19.75 1 48.97 408 PRO B N 1
ATOM 5912 C CA . PRO B 1 408 ? -6.137 72.312 20.422 1 48.97 408 PRO B CA 1
ATOM 5913 C C . PRO B 1 408 ? -6.723 73.312 19.469 1 48.97 408 PRO B C 1
ATOM 5915 O O . PRO B 1 408 ? -5.996 73.875 18.641 1 48.97 408 PRO B O 1
ATOM 5918 N N . THR B 1 409 ? -7.992 73.312 19.172 1 32.34 409 THR B N 1
ATOM 5919 C CA . THR B 1 409 ? -8.5 74.562 18.719 1 32.34 409 THR B CA 1
ATOM 5920 C C . THR B 1 409 ? -8.289 75.625 19.797 1 32.34 409 THR B C 1
ATOM 5922 O O . THR B 1 409 ? -8.508 75.375 20.984 1 32.34 409 THR B O 1
#

pLDDT: mean 92.24, std 11.42, range [32.34, 98.88]